Protein AF-A0A8S2LU27-F1 (afdb_monomer_lite)

pLDDT: mean 73.76, std 20.02, range [23.7, 97.56]

Radius of gyration: 38.84 Å; chains: 1; bounding box: 125×105×115 Å

Secondary structure (DSSP, 8-state):
----------------------PPP-----PPPPPPS--SSPPP-TTSHHHHHHHHHTTGGG-TTHHHHHHHHHHH-GGGGGGGTTTS-HHHHHHHHTS-TTS--HHHHHHHHHHHHHHHHHHTT-HHHHHHHHHHHHH-HHHHHHHHHHHHHHGGGTS-S-HHHHHHHHHH-TT--HHHHHH--HHHHHHHHHHHHTHHHHHHTGGGS-HHHHHHHHH-TTSHHHHHHHHHHHHHHHHHHHHTT---SSSHHHHHHHHHHHHH--------SS-PPPP--------PPPP--------------------PPP------------------------PPPPPPP-------------TTHHHHHHHHHHHHHT--TT-B-HHHHHHHHH---TT--HHHHHHHHHHHHHTSSS--HHHHHHHHHHHHHHHHHTT--SHHHHHHHHHHHHHHHHTTS--------HHHHHHHHHHHB-HHHHHHHHHHHHTTSPEEEEEE-TTT--TT-TT--S--TTSSEEE-GGGGGG--TTS-EEEEEE-STT---S-HHHHHHH---PPPP-SSGGGSSEEEEE--TTS-TT---EEEEEES---HHHHHHHGGG-SEEEEEEEHHHHHH-HHHHHHHHHHS-TTSEEEEEEEEE--SSTHHHHHHHHHHHHHHHHTTS-S-EEEEEEE-GGGS-HHHHHHHHHHHHHHHHHHHHTTGGGPPPHHHHHHHHHTTS-HHHHHHHHHHHHHHHHHHHHHS--S-SSHHHHHSHHHHHHHHHHHHHHHHHHHHHHT--HHHHHHHHHHHHHHHHHHHHGGGSTTTTTHHHHHHHHHHHTSTTHHHHHHHHHHHHHHHHHHTTGGGGGT---HHHHTSSHHHHHHHHHHTGGGS-HHHHHHHHHHHHHHHHTT----SSBTTTTB--HHHHHHHHHHTTTS---------SS-----SEEEEEESSSPPHHHHHHHHHHHHHHHHTT-TTSPPPEEEEEE---S---HHHHHHHHHHHHHHHHTTTGGGTSB--GGGEEEPPPSSEEEES---TTS---EEEE--HHHHHHHHHHHHHHHHHHHHHHHHHS-----

Sequence (1086 aa):
MARAAPTKEVDLDRDDISVISSMSTRTTASVSLPPPPYSFLPPVNISSPIAEQIGTYLELECNDKREEILTDLLTNGRQTLYKYREDLIPEVLSQEENYPPEDESPLLKLIKQHVSETWETLLVNQPIIKSFIDDAKTQNSTHFDNVLTRTAEYGATYTKSSSVLSVVLQLLSESIDDECLTKTDKFTELWNSITFNGIQGVRKASQDIPEEELEEQTSNKKSPLYLSLRMYYEDEIKKLFGKYKIPNRQNTLYDLATNNVTESGWEMVPVGPSGKPDDERASAQQLLPIPGELFDSTLPLASNSSTSTIVQPPSLPAQETPVKATTTSILAPEKNMYEPLPPPPPQQEEEKPKMPIIKNNTDFEDEINIVKKCIEPNSLSLENLAEAGELIYIDKTFQDISNDIVHRLSKHQPVNLPKFIEECRIPIMFLLKRQQNLDDFMRSLTFTFEDAKSDGSVSTTFKLNLRTFLHVLLLNSDIFLSRIIISLVSKRNPAPFIEPDIKSWNLKNKNERRISAEANYEFMQSIIHVWDHSRPTILSFGIGNDCKGKSSLLNVLFQSTFEQTVPSLYFQQTIDIDFGYAFNPERQLNIADCHGEMSLQLLSKIRPLFDGYLIHISIQYLKEHSGTFVEYLGILPRNKFYFILIRDISSPTSSADAQQQCQTVMDKADAISSSRSTVFPLVNMSNTTDRQIQHIIQRLRNQILKSVDNQKDSIVDREFFENCIEKLLKKDYVSYLNEMNDIIQPMKKRLSAKDSADPIQNNFPLYLNFTKLCKLRQELKKIDFYGSNSEAKFKINQELFNLDSESSVESSSSNHATGIVFKNFIDILKSKHMSMSLNLLSSELRQALLSQGGDKLGNNLTVANSFLSLEVIWRNAIVCYDHTSEANQTLILQCYIKYIEAGFPFELIDGDHFYFQHQFLSNVMKHFEKERILVISIIGPQNSAVSHLVIVNMLGDINETLKDMLTLCTDSLKQLDVSTVPKPTVHFVLNQKADPNIKNHLEAINKIISDLKDQDLAETIDIGTETFHTLPSAFKRERLSNDTTGPCLLRTEPDFIELAQKLVSKITQSAKQCYDRGENTNFTPR

Structure (mmCIF, N/CA/C/O backbone):
data_AF-A0A8S2LU27-F1
#
_entry.id   AF-A0A8S2LU27-F1
#
loop_
_atom_site.group_PDB
_atom_site.id
_atom_site.type_symbol
_atom_site.label_atom_id
_atom_site.label_alt_id
_atom_site.label_comp_id
_atom_site.label_asym_id
_atom_site.label_entity_id
_atom_site.label_seq_id
_atom_site.pdbx_PDB_ins_code
_atom_site.Cartn_x
_atom_site.Cartn_y
_atom_site.Cartn_z
_atom_site.occupancy
_atom_site.B_iso_or_equiv
_atom_site.auth_seq_id
_atom_site.auth_comp_id
_atom_site.auth_asym_id
_atom_site.auth_atom_id
_atom_site.pdbx_PDB_model_num
ATOM 1 N N . MET A 1 1 ? -16.366 42.589 68.122 1.00 29.59 1 MET A N 1
ATOM 2 C CA . MET A 1 1 ? -15.330 42.890 69.134 1.00 29.59 1 MET A CA 1
ATOM 3 C C . MET A 1 1 ? -14.015 42.269 68.673 1.00 29.59 1 MET A C 1
ATOM 5 O O . MET A 1 1 ? -14.016 41.067 68.499 1.00 29.59 1 MET A O 1
ATOM 9 N N . ALA A 1 2 ? -12.885 42.943 68.471 1.00 28.44 2 ALA A N 1
ATOM 10 C CA . ALA A 1 2 ? -12.555 44.232 67.848 1.00 28.44 2 ALA A CA 1
ATOM 11 C C . ALA A 1 2 ? -11.008 44.326 67.786 1.00 28.44 2 ALA A C 1
ATOM 13 O O . ALA A 1 2 ? -10.410 44.065 68.817 1.00 28.44 2 ALA A O 1
ATOM 14 N N . ARG A 1 3 ? -10.450 44.759 66.629 1.00 27.20 3 ARG A N 1
ATOM 15 C CA . ARG A 1 3 ? -9.271 45.654 66.405 1.00 27.20 3 ARG A CA 1
ATOM 16 C C . ARG A 1 3 ? -7.921 45.324 67.096 1.00 27.20 3 ARG A C 1
ATOM 18 O O . ARG A 1 3 ? -7.896 44.743 68.158 1.00 27.20 3 ARG A O 1
ATOM 25 N N . ALA A 1 4 ? -6.743 45.798 66.691 1.00 31.08 4 ALA A N 1
ATOM 26 C CA . ALA A 1 4 ? -6.110 46.356 65.489 1.00 31.08 4 ALA A CA 1
ATOM 27 C C . ALA A 1 4 ? -4.719 46.854 65.963 1.00 31.08 4 ALA A C 1
ATOM 29 O O . ALA A 1 4 ? -4.714 47.545 66.974 1.00 31.08 4 ALA A O 1
ATOM 30 N N . ALA A 1 5 ? -3.634 46.609 65.201 1.00 30.67 5 ALA A N 1
ATOM 31 C CA . ALA A 1 5 ? -2.395 47.430 65.091 1.00 30.67 5 ALA A CA 1
ATOM 32 C C . ALA A 1 5 ? -1.580 47.723 66.403 1.00 30.67 5 ALA A C 1
ATOM 34 O O . ALA A 1 5 ? -2.087 47.426 67.479 1.00 30.67 5 ALA A O 1
ATOM 35 N N . PRO A 1 6 ? -0.342 48.298 66.388 1.00 52.09 6 PRO A N 1
ATOM 36 C CA . PRO A 1 6 ? 0.307 49.060 65.311 1.00 52.09 6 PRO A CA 1
ATOM 37 C C . PRO A 1 6 ? 1.813 48.809 65.007 1.00 52.09 6 PRO A C 1
ATOM 39 O O . PRO A 1 6 ? 2.574 48.275 65.803 1.00 52.09 6 PRO A O 1
ATOM 42 N N . THR A 1 7 ? 2.156 49.246 63.784 1.00 33.31 7 THR A N 1
ATOM 43 C CA . THR A 1 7 ? 3.377 49.845 63.177 1.00 33.31 7 THR A CA 1
ATOM 44 C C . THR A 1 7 ? 4.625 50.142 64.048 1.00 33.31 7 THR A C 1
ATOM 46 O O . THR A 1 7 ? 4.461 50.483 65.212 1.00 33.31 7 THR A O 1
ATOM 49 N N . LYS A 1 8 ? 5.879 50.208 63.545 1.00 29.50 8 LYS A N 1
ATOM 50 C CA . LYS A 1 8 ? 6.392 50.961 62.368 1.00 29.50 8 LYS A CA 1
ATOM 51 C C . LYS A 1 8 ? 7.894 50.640 62.090 1.00 29.50 8 LYS A C 1
ATOM 53 O O . LYS A 1 8 ? 8.615 50.461 63.060 1.00 29.50 8 LYS A O 1
ATOM 58 N N . GLU A 1 9 ? 8.272 50.621 60.796 1.00 29.36 9 GLU A N 1
ATOM 59 C CA . GLU A 1 9 ? 9.468 51.183 60.084 1.00 29.36 9 GLU A CA 1
ATOM 60 C C . GLU A 1 9 ? 10.880 51.157 60.738 1.00 29.36 9 GLU A C 1
ATOM 62 O O . GLU A 1 9 ? 10.990 51.430 61.922 1.00 29.36 9 GLU A O 1
ATOM 67 N N . VAL A 1 10 ? 12.042 50.967 60.082 1.00 29.05 10 VAL A N 1
ATOM 68 C CA . VAL A 1 10 ? 12.544 51.001 58.681 1.00 29.05 10 VAL A CA 1
ATOM 69 C C . VAL A 1 10 ? 14.006 50.445 58.687 1.00 29.05 10 VAL A C 1
ATOM 71 O O . VAL A 1 10 ? 14.569 50.304 59.771 1.00 29.05 10 VAL A O 1
ATOM 74 N N . ASP A 1 11 ? 14.590 50.196 57.497 1.00 28.14 11 ASP A N 1
ATOM 75 C CA . ASP A 1 11 ? 16.038 50.095 57.142 1.00 28.14 11 ASP A CA 1
ATOM 76 C C . ASP A 1 11 ? 16.769 48.725 57.187 1.00 28.14 11 ASP A C 1
ATOM 78 O O . ASP A 1 11 ? 17.077 48.206 58.256 1.00 28.14 11 ASP A O 1
ATOM 82 N N . LEU A 1 12 ? 17.104 48.123 56.025 1.00 28.33 12 LEU A N 1
ATOM 83 C CA . LEU A 1 12 ? 18.297 48.391 55.177 1.00 28.33 12 LEU A CA 1
ATOM 84 C C . LEU A 1 12 ? 18.578 47.248 54.161 1.00 28.33 12 LEU A C 1
ATOM 86 O O . LEU A 1 12 ? 18.315 46.075 54.416 1.00 28.33 12 LEU A O 1
ATOM 90 N N . ASP A 1 13 ? 19.116 47.647 53.006 1.00 33.97 13 ASP A N 1
ATOM 91 C CA . ASP A 1 13 ? 19.400 46.909 51.760 1.00 33.97 13 ASP A CA 1
ATOM 92 C C . ASP A 1 13 ? 20.783 46.196 51.712 1.00 33.97 13 ASP A C 1
ATOM 94 O O . ASP A 1 13 ? 21.714 46.673 52.354 1.00 33.97 13 ASP A O 1
ATOM 98 N N . ARG A 1 14 ? 20.870 45.140 50.861 1.00 36.81 14 ARG A N 1
ATOM 99 C CA . ARG A 1 14 ? 21.945 44.693 49.902 1.00 36.81 14 ARG A CA 1
ATOM 100 C C . ARG A 1 14 ? 23.433 44.563 50.354 1.00 36.81 14 ARG A C 1
ATOM 102 O O . ARG A 1 14 ? 23.881 45.303 51.210 1.00 36.81 14 ARG A O 1
ATOM 109 N N . ASP A 1 15 ? 24.310 43.660 49.874 1.00 35.03 15 ASP A N 1
ATOM 110 C CA . ASP A 1 15 ? 24.553 42.968 48.582 1.00 35.03 15 ASP A CA 1
ATOM 111 C C . ASP A 1 15 ? 25.373 41.637 48.760 1.00 35.03 15 ASP A C 1
ATOM 113 O O . ASP A 1 15 ? 26.079 41.467 49.752 1.00 35.03 15 ASP A O 1
ATOM 117 N N . ASP A 1 16 ? 25.319 40.766 47.732 1.00 31.53 16 ASP A N 1
ATOM 118 C CA . ASP A 1 16 ? 26.394 39.960 47.083 1.00 31.53 16 ASP A CA 1
ATOM 119 C C . ASP A 1 16 ? 27.123 38.679 47.628 1.00 31.53 16 ASP A C 1
ATOM 121 O O . ASP A 1 16 ? 27.661 38.615 48.728 1.00 31.53 16 ASP A O 1
ATOM 125 N N . ILE A 1 17 ? 27.286 37.731 46.667 1.00 29.95 17 ILE A N 1
ATOM 126 C CA . ILE A 1 17 ? 28.408 36.785 46.364 1.00 29.95 17 ILE A CA 1
ATOM 127 C C . ILE A 1 17 ? 28.466 35.325 46.930 1.00 29.95 17 ILE A C 1
ATOM 129 O O . ILE A 1 17 ? 28.629 35.065 48.114 1.00 29.95 17 ILE A O 1
ATOM 133 N N . SER A 1 18 ? 28.443 34.382 45.960 1.00 29.45 18 SER A N 1
ATOM 134 C CA . SER A 1 18 ? 29.073 33.041 45.766 1.00 29.45 18 SER A CA 1
ATOM 135 C C . SER A 1 18 ? 29.380 32.058 46.918 1.00 29.45 18 SER A C 1
ATOM 137 O O . SER A 1 18 ? 30.087 32.402 47.859 1.00 29.45 18 SER A O 1
ATOM 139 N N . VAL A 1 19 ? 29.089 30.758 46.707 1.00 30.80 19 VAL A N 1
ATOM 140 C CA . VAL A 1 19 ? 29.763 29.637 47.408 1.00 30.80 19 VAL A CA 1
ATOM 141 C C . VAL A 1 19 ? 30.080 28.465 46.465 1.00 30.80 19 VAL A C 1
ATOM 143 O O . VAL A 1 19 ? 29.202 27.926 45.793 1.00 30.80 19 VAL A O 1
ATOM 146 N N . ILE A 1 20 ? 31.357 28.061 46.477 1.00 28.11 20 ILE A N 1
ATOM 147 C CA . ILE A 1 20 ? 31.947 26.859 45.872 1.00 28.11 20 ILE A CA 1
ATOM 148 C C . ILE A 1 20 ? 32.068 25.733 46.921 1.00 28.11 20 ILE A C 1
ATOM 150 O O . ILE A 1 20 ? 32.448 25.962 48.064 1.00 28.11 20 ILE A O 1
ATOM 154 N N . SER A 1 21 ? 31.769 24.518 46.450 1.00 29.34 21 SER A N 1
ATOM 155 C CA . SER A 1 21 ? 32.227 23.161 46.814 1.00 29.34 21 SER A CA 1
ATOM 156 C C . SER A 1 21 ? 33.368 22.961 47.837 1.00 29.34 21 SER A C 1
ATOM 158 O O . SER A 1 21 ? 34.450 23.530 47.708 1.00 29.34 21 SER A O 1
ATOM 160 N N . SER A 1 22 ? 33.216 21.930 48.685 1.00 28.16 22 SER A N 1
ATOM 161 C CA . SER A 1 22 ? 34.329 21.037 49.060 1.00 28.16 22 SER A CA 1
ATOM 162 C C . SER A 1 22 ? 33.870 19.572 49.193 1.00 28.16 22 SER A C 1
ATOM 164 O O . SER A 1 22 ? 32.885 19.266 49.863 1.00 28.16 22 SER A O 1
ATOM 166 N N . MET A 1 23 ? 34.592 18.670 48.516 1.00 27.72 23 MET A N 1
ATOM 167 C CA . MET A 1 23 ? 34.461 17.208 48.566 1.00 27.72 23 MET A CA 1
ATOM 168 C C . MET A 1 23 ? 35.593 16.594 49.401 1.00 27.72 23 MET A C 1
ATOM 170 O O . MET A 1 23 ? 36.733 17.051 49.353 1.00 27.72 23 MET A O 1
ATOM 174 N N . SER A 1 24 ? 35.269 15.516 50.119 1.00 26.12 24 SER A N 1
ATOM 175 C CA . SER A 1 24 ? 36.199 14.666 50.868 1.00 26.12 24 SER A CA 1
ATOM 176 C C . SER A 1 24 ? 36.642 13.467 50.021 1.00 26.12 24 SER A C 1
ATOM 178 O O . SER A 1 24 ? 35.835 12.831 49.343 1.00 26.12 24 SER A O 1
ATOM 180 N N . THR A 1 25 ? 37.939 13.175 50.068 1.00 28.20 25 THR A N 1
ATOM 181 C CA . THR A 1 25 ? 38.656 12.143 49.319 1.00 28.20 25 THR A CA 1
ATOM 182 C C . THR A 1 25 ? 38.556 10.759 49.975 1.00 28.20 25 THR A C 1
ATOM 184 O O . THR A 1 25 ? 38.810 10.592 51.168 1.00 28.20 25 THR A O 1
ATOM 187 N N . ARG A 1 26 ? 38.276 9.726 49.168 1.00 26.73 26 ARG A N 1
ATOM 188 C CA . ARG A 1 26 ? 38.619 8.327 49.474 1.00 26.73 26 ARG A CA 1
ATOM 189 C C . ARG A 1 26 ? 39.309 7.686 48.276 1.00 26.73 26 ARG A C 1
ATOM 191 O O . ARG A 1 26 ? 38.741 7.560 47.198 1.00 26.73 26 ARG A O 1
ATOM 198 N N . THR A 1 27 ? 40.546 7.285 48.518 1.00 29.84 27 THR A N 1
ATOM 199 C CA . THR A 1 27 ? 41.449 6.521 47.660 1.00 29.84 27 THR A CA 1
ATOM 200 C C . THR A 1 27 ? 40.932 5.092 47.476 1.00 29.84 27 THR A C 1
ATOM 202 O O . THR A 1 27 ? 40.676 4.412 48.467 1.00 29.84 27 THR A O 1
ATOM 205 N N . THR A 1 28 ? 40.843 4.604 46.235 1.00 26.80 28 THR A N 1
ATOM 206 C CA . THR A 1 28 ? 40.852 3.161 45.926 1.00 26.80 28 THR A CA 1
ATOM 207 C C . THR A 1 28 ? 41.668 2.906 44.660 1.00 26.80 28 THR A C 1
ATOM 209 O O . THR A 1 28 ? 41.695 3.725 43.747 1.00 26.80 28 THR A O 1
ATOM 212 N N . ALA A 1 29 ? 42.414 1.806 44.693 1.00 25.11 29 ALA A N 1
ATOM 213 C CA . ALA A 1 29 ? 43.436 1.411 43.738 1.00 25.11 29 ALA A CA 1
ATOM 214 C C . ALA A 1 29 ? 42.876 1.061 42.349 1.00 25.11 29 ALA A C 1
ATOM 216 O O . ALA A 1 29 ? 41.781 0.515 42.224 1.00 25.11 29 ALA A O 1
ATOM 217 N N . SER A 1 30 ? 43.674 1.339 41.317 1.00 24.98 30 SER A N 1
ATOM 218 C CA . SER A 1 30 ? 43.410 0.988 39.924 1.00 24.98 30 SER A CA 1
ATOM 219 C C . SER A 1 30 ? 43.553 -0.520 39.699 1.00 24.98 30 SER A C 1
ATOM 221 O O . SER A 1 30 ? 44.655 -1.064 39.783 1.00 24.98 30 SER A O 1
ATOM 223 N N . VAL A 1 31 ? 42.445 -1.182 39.378 1.00 26.61 31 VAL A N 1
ATOM 224 C CA . VAL A 1 31 ? 42.428 -2.525 38.788 1.00 26.61 31 VAL A CA 1
ATOM 225 C C . VAL A 1 31 ? 42.287 -2.349 37.275 1.00 26.61 31 VAL A C 1
ATOM 227 O O . VAL A 1 31 ? 41.359 -1.687 36.818 1.00 26.61 31 VAL A O 1
ATOM 230 N N . SER A 1 32 ? 43.220 -2.907 36.504 1.00 24.62 32 SER A N 1
ATOM 231 C CA . SER A 1 32 ? 43.147 -2.989 35.042 1.00 24.62 32 SER A CA 1
ATOM 232 C C . SER A 1 32 ? 41.928 -3.814 34.615 1.00 24.62 32 SER A C 1
ATOM 234 O O . SER A 1 32 ? 41.772 -4.947 35.073 1.00 24.62 32 SER A O 1
ATOM 236 N N . LEU A 1 33 ? 41.079 -3.272 33.739 1.00 28.56 33 LEU A N 1
ATOM 237 C CA . LEU A 1 33 ? 39.962 -4.014 33.145 1.00 28.56 33 LEU A CA 1
ATOM 238 C C . LEU A 1 33 ? 40.434 -4.853 31.936 1.00 28.56 33 LEU A C 1
ATOM 240 O O . LEU A 1 33 ? 41.301 -4.391 31.193 1.00 28.56 33 LEU A O 1
ATOM 244 N N . PRO A 1 34 ? 39.879 -6.064 31.736 1.00 26.73 34 PRO A N 1
ATOM 245 C CA . PRO A 1 34 ? 40.181 -6.945 30.604 1.00 26.73 34 PRO A CA 1
ATOM 246 C C . PRO A 1 34 ? 39.477 -6.483 29.305 1.00 26.73 34 PRO A C 1
ATOM 248 O O . PRO A 1 34 ? 38.566 -5.652 29.373 1.00 26.73 34 PRO A O 1
ATOM 251 N N . PRO A 1 35 ? 39.877 -7.007 28.125 1.00 27.30 35 PRO A N 1
ATOM 252 C CA . PRO A 1 35 ? 39.269 -6.672 26.829 1.00 27.30 35 PRO A CA 1
ATOM 253 C C . PRO A 1 35 ? 37.777 -7.076 26.739 1.00 27.30 35 PRO A C 1
ATOM 255 O O . PRO A 1 35 ? 37.303 -7.862 27.564 1.00 27.30 35 PRO A O 1
ATOM 258 N N . PRO A 1 36 ? 37.011 -6.526 25.768 1.00 27.67 36 PRO A N 1
ATOM 259 C CA . PRO A 1 36 ? 35.560 -6.710 25.673 1.00 27.67 36 PRO A CA 1
ATOM 260 C C . PRO A 1 36 ? 35.159 -8.185 25.468 1.00 27.67 36 PRO A C 1
ATOM 262 O O . PRO A 1 36 ? 35.844 -8.911 24.750 1.00 27.67 36 PRO A O 1
ATOM 265 N N . PRO A 1 37 ? 34.035 -8.646 26.051 1.00 29.30 37 PRO A N 1
ATOM 266 C CA . PRO A 1 37 ? 33.770 -10.067 26.231 1.00 29.30 37 PRO A CA 1
ATOM 267 C C . PRO A 1 37 ? 32.848 -10.630 25.141 1.00 29.30 37 PRO A C 1
ATOM 269 O O . PRO A 1 37 ? 31.799 -11.144 25.490 1.00 29.30 37 PRO A O 1
ATOM 272 N N . TYR A 1 38 ? 33.153 -10.510 23.843 1.00 41.00 38 TYR A N 1
ATOM 273 C CA . TYR A 1 38 ? 32.247 -11.039 22.798 1.00 41.00 38 TYR A CA 1
ATOM 274 C C . TYR A 1 38 ? 32.953 -11.658 21.580 1.00 41.00 38 TYR A C 1
ATOM 276 O O . TYR A 1 38 ? 32.599 -11.364 20.443 1.00 41.00 38 TYR A O 1
ATOM 284 N N . SER A 1 39 ? 33.899 -12.571 21.807 1.00 35.31 39 SER A N 1
ATOM 285 C CA . SER A 1 39 ? 34.202 -13.636 20.841 1.00 35.31 39 SER A CA 1
ATOM 286 C C . SER A 1 39 ? 34.128 -14.979 21.569 1.00 35.31 39 SER A C 1
ATOM 288 O O . SER A 1 39 ? 34.841 -15.208 22.541 1.00 35.31 39 SER A O 1
ATOM 290 N N . PHE A 1 40 ? 33.222 -15.861 21.140 1.00 48.66 40 PHE A N 1
ATOM 291 C CA . PHE A 1 40 ? 33.147 -17.235 21.661 1.00 48.66 40 PHE A CA 1
ATOM 292 C C . PHE A 1 40 ? 34.281 -18.123 21.129 1.00 48.66 40 PHE A C 1
ATOM 294 O O . PHE A 1 40 ? 34.504 -19.218 21.643 1.00 48.66 40 PHE A O 1
ATOM 301 N N . LEU A 1 41 ? 35.025 -17.633 20.136 1.00 51.62 41 LEU A N 1
ATOM 302 C CA . LEU A 1 41 ? 36.314 -18.185 19.756 1.00 51.62 41 LEU A CA 1
ATOM 303 C C . LEU A 1 41 ? 37.409 -17.545 20.624 1.00 51.62 41 LEU A C 1
ATOM 305 O O . LEU A 1 41 ? 37.396 -16.316 20.795 1.00 51.62 41 LEU A O 1
ATOM 309 N N . PRO A 1 42 ? 38.358 -18.332 21.169 1.00 62.09 42 PRO A N 1
ATOM 310 C CA . PRO A 1 42 ? 39.600 -17.768 21.674 1.00 62.09 42 PRO A CA 1
ATOM 311 C C . PRO A 1 42 ? 40.209 -16.900 20.564 1.00 62.09 42 PRO A C 1
ATOM 313 O O . PRO A 1 42 ? 40.091 -17.266 19.391 1.00 62.09 42 PRO A O 1
ATOM 316 N N . PRO A 1 43 ? 40.812 -15.746 20.899 1.00 75.88 43 PRO A N 1
ATOM 317 C CA . PRO A 1 43 ? 41.464 -14.916 19.896 1.00 75.88 43 PRO A CA 1
ATOM 318 C C . PRO A 1 43 ? 42.418 -15.787 19.080 1.00 75.88 43 PRO A C 1
ATOM 320 O O . PRO A 1 43 ? 43.190 -16.560 19.657 1.00 75.88 43 PRO A O 1
ATOM 323 N N . VAL A 1 44 ? 42.313 -15.691 17.752 1.00 84.88 44 VAL A N 1
ATOM 324 C CA . VAL A 1 44 ? 43.138 -16.466 16.825 1.00 84.88 44 VAL A CA 1
ATOM 325 C C . VAL A 1 44 ? 44.597 -16.239 17.197 1.00 84.88 44 VAL A C 1
ATOM 327 O O . VAL A 1 44 ? 45.102 -15.116 17.155 1.00 84.88 44 VAL A O 1
ATOM 330 N N . ASN A 1 45 ? 45.276 -17.309 17.606 1.00 89.19 45 ASN A N 1
ATOM 331 C CA . ASN A 1 45 ? 46.688 -17.234 17.932 1.00 89.19 45 ASN A CA 1
ATOM 332 C C . ASN A 1 45 ? 47.495 -17.250 16.631 1.00 89.19 45 ASN A C 1
ATOM 334 O O . ASN A 1 45 ? 47.941 -18.305 16.169 1.00 89.19 45 ASN A O 1
ATOM 338 N N . ILE A 1 46 ? 47.684 -16.063 16.054 1.00 92.31 46 ILE A N 1
ATOM 339 C CA . ILE A 1 46 ? 48.509 -15.855 14.858 1.00 92.31 46 ILE A CA 1
ATOM 340 C C . ILE A 1 46 ? 49.985 -16.225 15.080 1.00 92.31 46 ILE A C 1
ATOM 342 O O . ILE A 1 46 ? 50.722 -16.372 14.116 1.00 92.31 46 ILE A O 1
ATOM 346 N N . SER A 1 47 ? 50.416 -16.431 16.332 1.00 92.94 47 SER A N 1
ATOM 347 C CA . SER A 1 47 ? 51.746 -16.952 16.680 1.00 92.94 47 SER A CA 1
ATOM 348 C C . SER A 1 47 ? 51.793 -18.482 16.795 1.00 92.94 47 SER A C 1
ATOM 350 O O . SER A 1 47 ? 52.785 -19.033 17.275 1.00 92.94 47 SER A O 1
ATOM 352 N N . SER A 1 48 ? 50.723 -19.196 16.425 1.00 94.06 48 SER A N 1
ATOM 353 C CA . SER A 1 48 ? 50.743 -20.662 16.406 1.00 94.06 48 SER A CA 1
ATOM 354 C C . SER A 1 48 ? 51.678 -21.186 15.303 1.00 94.06 48 SER A C 1
ATOM 356 O O . SER A 1 48 ? 51.775 -20.570 14.239 1.00 94.06 48 SER A O 1
ATOM 358 N N . PRO A 1 49 ? 52.332 -22.349 15.495 1.00 96.50 49 PRO A N 1
ATOM 359 C CA . PRO A 1 49 ? 53.184 -22.944 14.463 1.00 96.50 49 PRO A CA 1
ATOM 360 C C . PRO A 1 49 ? 52.466 -23.176 13.128 1.00 96.50 49 PRO A C 1
ATOM 362 O O . PRO A 1 49 ? 53.115 -23.192 12.087 1.00 96.50 49 PRO A O 1
ATOM 365 N N . ILE A 1 50 ? 51.143 -23.370 13.151 1.00 96.06 50 ILE A N 1
ATOM 366 C CA . ILE A 1 50 ? 50.327 -23.534 11.943 1.00 96.06 50 ILE A CA 1
ATOM 367 C C . ILE A 1 50 ? 50.075 -22.190 11.258 1.00 96.06 50 ILE A C 1
ATOM 369 O O . ILE A 1 50 ? 50.199 -22.111 10.042 1.00 96.06 50 ILE A O 1
ATOM 373 N N . ALA A 1 51 ? 49.774 -21.128 12.012 1.00 96.38 51 ALA A N 1
ATOM 374 C CA . ALA A 1 51 ? 49.616 -19.788 11.445 1.00 96.38 51 ALA A CA 1
ATOM 375 C C . ALA A 1 51 ? 50.907 -19.310 10.756 1.00 96.38 51 ALA A C 1
ATOM 377 O O . ALA A 1 51 ? 50.846 -18.740 9.670 1.00 96.38 51 ALA A O 1
ATOM 378 N N . GLU A 1 52 ? 52.072 -19.616 11.337 1.00 96.75 52 GLU A N 1
ATOM 379 C CA . GLU A 1 52 ? 53.373 -19.371 10.702 1.00 96.75 52 GLU A CA 1
ATOM 380 C C . GLU A 1 52 ? 53.547 -20.186 9.412 1.00 96.75 52 GLU A C 1
ATOM 382 O O . GLU A 1 52 ? 53.922 -19.629 8.385 1.00 96.75 52 GLU A O 1
ATOM 387 N N . GLN A 1 53 ? 53.197 -21.478 9.421 1.00 97.31 53 GLN A N 1
ATOM 388 C CA . GLN A 1 53 ? 53.244 -22.317 8.215 1.00 97.31 53 GLN A CA 1
ATOM 389 C C . GLN A 1 53 ? 52.315 -21.810 7.106 1.00 97.31 53 GLN A C 1
ATOM 391 O O . GLN A 1 53 ? 52.715 -21.814 5.945 1.00 97.31 53 GLN A O 1
ATOM 396 N N . ILE A 1 54 ? 51.111 -21.341 7.448 1.00 97.38 54 ILE A N 1
ATOM 397 C CA . ILE A 1 54 ? 50.181 -20.720 6.493 1.00 97.38 54 ILE A CA 1
ATOM 398 C C . ILE A 1 54 ? 50.767 -19.410 5.958 1.00 97.38 54 ILE A C 1
ATOM 400 O O . ILE A 1 54 ? 50.722 -19.169 4.756 1.00 97.38 54 ILE A O 1
ATOM 404 N N . GLY A 1 55 ? 51.356 -18.584 6.828 1.00 96.50 55 GLY A N 1
ATOM 405 C CA . GLY A 1 55 ? 51.997 -17.328 6.440 1.00 96.50 55 GLY A CA 1
ATOM 406 C C . GLY A 1 55 ? 53.163 -17.531 5.474 1.00 96.50 55 GLY A C 1
ATOM 407 O O . GLY A 1 55 ? 53.259 -16.803 4.490 1.00 96.50 55 GLY A O 1
ATOM 408 N N . THR A 1 56 ? 54.004 -18.538 5.718 1.00 96.69 56 THR A N 1
ATOM 409 C CA . THR A 1 56 ? 55.088 -18.928 4.805 1.00 96.69 56 THR A CA 1
ATOM 410 C C . THR A 1 56 ? 54.545 -19.535 3.511 1.00 96.69 56 THR A C 1
ATOM 412 O O . THR A 1 56 ? 55.039 -19.195 2.443 1.00 96.69 56 THR A O 1
ATOM 415 N N . TYR A 1 57 ? 53.513 -20.387 3.574 1.00 96.44 57 TYR A N 1
ATOM 416 C CA . TYR A 1 57 ? 52.894 -20.980 2.381 1.00 96.44 57 TYR A CA 1
ATOM 417 C C . TYR A 1 57 ? 52.301 -19.923 1.440 1.00 96.44 57 TYR A C 1
ATOM 419 O O . TYR A 1 57 ? 52.431 -20.030 0.226 1.00 96.44 57 TYR A O 1
ATOM 427 N N . LEU A 1 58 ? 51.677 -18.890 2.010 1.00 96.31 58 LEU A N 1
ATOM 428 C CA . LEU A 1 58 ? 51.092 -17.769 1.275 1.00 96.31 58 LEU A CA 1
ATOM 429 C C . LEU A 1 58 ? 52.090 -16.640 0.963 1.00 96.31 58 LEU A C 1
ATOM 431 O O . LEU A 1 58 ? 51.682 -15.608 0.434 1.00 96.31 58 LEU A O 1
ATOM 435 N N . GLU A 1 59 ? 53.369 -16.810 1.312 1.00 95.62 59 GLU A N 1
ATOM 436 C CA . GLU A 1 59 ? 54.439 -15.817 1.133 1.00 95.62 59 GLU A CA 1
ATOM 437 C C . GLU A 1 59 ? 54.108 -14.426 1.732 1.00 95.62 59 GLU A C 1
ATOM 439 O O . GLU A 1 59 ? 54.485 -13.376 1.209 1.00 95.62 59 GLU A O 1
ATOM 444 N N . LEU A 1 60 ? 53.422 -14.391 2.882 1.00 95.06 60 LEU A N 1
ATOM 445 C CA . LEU A 1 60 ? 52.947 -13.155 3.531 1.00 95.06 60 LEU A CA 1
ATOM 446 C C . LEU A 1 60 ? 54.026 -12.400 4.330 1.00 95.06 60 LEU A C 1
ATOM 448 O O . LEU A 1 60 ? 53.718 -11.439 5.030 1.00 95.06 60 LEU A O 1
ATOM 452 N N . GLU A 1 61 ? 55.289 -12.816 4.265 1.00 89.88 61 GLU A N 1
ATOM 453 C CA . GLU A 1 61 ? 56.391 -12.313 5.107 1.00 89.88 61 GLU A CA 1
ATOM 454 C C . GLU A 1 61 ? 56.670 -10.813 4.914 1.00 89.88 61 GLU A C 1
ATOM 456 O O . GLU A 1 61 ? 57.098 -10.134 5.848 1.00 89.88 61 GLU A O 1
ATOM 461 N N . CYS A 1 62 ? 56.374 -10.290 3.722 1.00 81.50 62 CYS A N 1
ATOM 462 C CA . CYS A 1 62 ? 56.530 -8.880 3.358 1.00 81.50 62 CYS A CA 1
ATOM 463 C C . CYS A 1 62 ? 55.187 -8.145 3.199 1.00 81.50 62 CYS A C 1
ATOM 465 O O . CYS A 1 62 ? 55.169 -7.025 2.693 1.00 81.50 62 CYS A O 1
ATOM 467 N N . ASN A 1 63 ? 54.067 -8.775 3.568 1.00 86.69 63 ASN A N 1
ATOM 468 C CA . ASN A 1 63 ? 52.739 -8.206 3.376 1.00 86.69 63 ASN A CA 1
ATOM 469 C C . ASN A 1 63 ? 52.285 -7.446 4.632 1.00 86.69 63 ASN A C 1
ATOM 471 O O . ASN A 1 63 ? 52.112 -8.039 5.699 1.00 86.69 63 ASN A O 1
ATOM 475 N N . ASP A 1 64 ? 52.023 -6.144 4.492 1.00 91.50 64 ASP A N 1
ATOM 476 C CA . ASP A 1 64 ? 51.547 -5.280 5.583 1.00 91.50 64 ASP A CA 1
ATOM 477 C C . ASP A 1 64 ? 50.197 -5.742 6.178 1.00 91.50 64 ASP A C 1
ATOM 479 O O . ASP A 1 64 ? 49.860 -5.388 7.308 1.00 91.50 64 ASP A O 1
ATOM 483 N N . LYS A 1 65 ? 49.437 -6.571 5.450 1.00 94.81 65 LYS A N 1
ATOM 484 C CA . LYS A 1 65 ? 48.169 -7.187 5.871 1.00 94.81 65 LYS A CA 1
ATOM 485 C C . LYS A 1 65 ? 48.313 -8.627 6.373 1.00 94.81 65 LYS A C 1
ATOM 487 O O . LYS A 1 65 ? 47.297 -9.285 6.583 1.00 94.81 65 LYS A O 1
ATOM 492 N N . ARG A 1 66 ? 49.529 -9.145 6.605 1.00 95.69 66 ARG A N 1
ATOM 493 C CA . ARG A 1 66 ? 49.758 -10.533 7.069 1.00 95.69 66 ARG A CA 1
ATOM 494 C C . ARG A 1 66 ? 48.855 -10.929 8.237 1.00 95.69 66 ARG A C 1
ATOM 496 O O . ARG A 1 66 ? 48.218 -11.975 8.186 1.00 95.69 66 ARG A O 1
ATOM 503 N N . GLU A 1 67 ? 48.801 -10.110 9.287 1.00 95.50 67 GLU A N 1
ATOM 504 C CA . GLU A 1 67 ? 47.988 -10.415 10.472 1.00 95.50 67 GLU A CA 1
ATOM 505 C C . GLU A 1 67 ? 46.491 -10.439 10.154 1.00 95.50 67 GLU A C 1
ATOM 507 O O . GLU A 1 67 ? 45.773 -11.296 10.666 1.00 95.50 67 GLU A O 1
ATOM 512 N N . GLU A 1 68 ? 46.029 -9.533 9.291 1.00 95.69 68 GLU A N 1
ATOM 513 C CA . GLU A 1 68 ? 44.634 -9.467 8.860 1.00 95.69 68 GLU A CA 1
ATOM 514 C C . GLU A 1 68 ? 44.259 -10.715 8.054 1.00 95.69 68 GLU A C 1
ATOM 516 O O . GLU A 1 68 ? 43.298 -11.395 8.403 1.00 95.69 68 GLU A O 1
ATOM 521 N N . ILE A 1 69 ? 45.066 -11.062 7.046 1.00 96.12 69 ILE A N 1
ATOM 522 C CA . ILE A 1 69 ? 44.854 -12.219 6.169 1.00 96.12 69 ILE A CA 1
ATOM 523 C C . ILE A 1 69 ? 44.874 -13.520 6.977 1.00 96.12 69 ILE A C 1
ATOM 525 O O . ILE A 1 69 ? 43.977 -14.345 6.832 1.00 96.12 69 ILE A O 1
ATOM 529 N N . LEU A 1 70 ? 45.858 -13.703 7.868 1.00 96.88 70 LEU A N 1
ATOM 530 C CA . LEU A 1 70 ? 45.936 -14.895 8.719 1.00 96.88 70 LEU A CA 1
ATOM 531 C C . LEU A 1 70 ? 44.763 -14.978 9.696 1.00 96.88 70 LEU A C 1
ATOM 533 O O . LEU A 1 70 ? 44.213 -16.057 9.902 1.00 96.88 70 LEU A O 1
ATOM 537 N N . THR A 1 71 ? 44.356 -13.855 10.287 1.00 95.56 71 THR A N 1
ATOM 538 C CA . THR A 1 71 ? 43.196 -13.831 11.184 1.00 95.56 71 THR A CA 1
ATOM 539 C C . THR A 1 71 ? 41.921 -14.193 10.430 1.00 95.56 71 THR A C 1
ATOM 541 O O . THR A 1 71 ? 41.131 -14.995 10.931 1.00 95.56 71 THR A O 1
ATOM 544 N N . ASP A 1 72 ? 41.726 -13.643 9.230 1.00 94.62 72 ASP A N 1
ATOM 545 C CA . ASP A 1 72 ? 40.537 -13.897 8.420 1.00 94.62 72 ASP A CA 1
ATOM 546 C C . ASP A 1 72 ? 40.513 -15.347 7.919 1.00 94.62 72 ASP A C 1
ATOM 548 O O . ASP A 1 72 ? 39.510 -16.025 8.101 1.00 94.62 72 ASP A O 1
ATOM 552 N N . LEU A 1 73 ? 41.632 -15.884 7.423 1.00 95.19 73 LEU A N 1
ATOM 553 C CA . LEU A 1 73 ? 41.738 -17.284 6.986 1.00 95.19 73 LEU A CA 1
ATOM 554 C C . LEU A 1 73 ? 41.439 -18.281 8.101 1.00 95.19 73 LEU A C 1
ATOM 556 O O . LEU A 1 73 ? 40.697 -19.240 7.902 1.00 95.19 73 LEU A O 1
ATOM 560 N N . LEU A 1 74 ? 41.999 -18.055 9.289 1.00 94.94 74 LEU A N 1
ATOM 561 C CA . LEU A 1 74 ? 41.795 -18.946 10.429 1.00 94.94 74 LEU A CA 1
ATOM 562 C C . LEU A 1 74 ? 40.388 -18.811 11.037 1.00 94.94 74 LEU A C 1
ATOM 564 O O . LEU A 1 74 ? 39.928 -19.733 11.707 1.00 94.94 74 LEU A O 1
ATOM 568 N N . THR A 1 75 ? 39.688 -17.695 10.793 1.00 91.56 75 THR A N 1
ATOM 569 C CA . THR A 1 75 ? 38.323 -17.455 11.300 1.00 91.56 75 THR A CA 1
ATOM 570 C C . THR A 1 75 ? 37.242 -17.865 10.301 1.00 91.56 75 THR A C 1
ATOM 572 O O . THR A 1 75 ? 36.233 -18.455 10.676 1.00 91.56 75 THR A O 1
ATOM 575 N N . ASN A 1 76 ? 37.429 -17.527 9.031 1.00 92.12 76 ASN A N 1
ATOM 576 C CA . ASN A 1 76 ? 36.427 -17.566 7.966 1.00 92.12 76 ASN A CA 1
ATOM 577 C C . ASN A 1 76 ? 36.781 -18.575 6.858 1.00 92.12 76 ASN A C 1
ATOM 579 O O . ASN A 1 76 ? 36.035 -18.711 5.891 1.00 92.12 76 ASN A O 1
ATOM 583 N N . GLY A 1 77 ? 37.866 -19.328 7.036 1.00 94.50 77 GLY A N 1
ATOM 584 C CA . GLY A 1 77 ? 38.258 -20.426 6.165 1.00 94.50 77 GLY A CA 1
ATOM 585 C C . GLY A 1 77 ? 38.917 -19.976 4.863 1.00 94.50 77 GLY A C 1
ATOM 586 O O . GLY A 1 77 ? 39.075 -18.782 4.583 1.00 94.50 77 GLY A O 1
ATOM 587 N N . ARG A 1 78 ? 39.311 -20.960 4.052 1.00 94.88 78 ARG A N 1
ATOM 588 C CA . ARG A 1 78 ? 40.059 -20.779 2.799 1.00 94.88 78 ARG A CA 1
ATOM 589 C C . ARG A 1 78 ? 39.348 -19.879 1.782 1.00 94.88 78 ARG A C 1
ATOM 591 O O . ARG A 1 78 ? 40.017 -19.151 1.056 1.00 94.88 78 ARG A O 1
ATOM 598 N N . GLN A 1 79 ? 38.014 -19.842 1.756 1.00 91.56 79 GLN A N 1
ATOM 599 C CA . GLN A 1 79 ? 37.248 -18.986 0.833 1.00 91.56 79 GLN A CA 1
ATOM 600 C C . GLN A 1 79 ? 37.531 -17.486 1.004 1.00 91.56 79 GLN A C 1
ATOM 602 O O . GLN A 1 79 ? 37.324 -16.701 0.078 1.00 91.56 79 GLN A O 1
ATOM 607 N N . THR A 1 80 ? 38.065 -17.063 2.152 1.00 92.81 80 THR A N 1
ATOM 608 C CA . THR A 1 80 ? 38.492 -15.669 2.330 1.00 92.81 80 THR A CA 1
ATOM 609 C C . THR A 1 80 ? 39.658 -15.253 1.445 1.00 92.81 80 THR A C 1
ATOM 611 O O . THR A 1 80 ? 39.832 -14.054 1.235 1.00 92.81 80 THR A O 1
ATOM 614 N N . LEU A 1 81 ? 40.398 -16.185 0.834 1.00 93.44 81 LEU A N 1
ATOM 615 C CA . LEU A 1 81 ? 41.423 -15.835 -0.155 1.00 93.44 81 LEU A CA 1
ATOM 616 C C . LEU A 1 81 ? 40.864 -14.965 -1.290 1.00 93.44 81 LEU A C 1
ATOM 618 O O . LEU A 1 81 ? 41.552 -14.057 -1.747 1.00 93.44 81 LEU A O 1
ATOM 622 N N . TYR A 1 82 ? 39.602 -15.164 -1.695 1.00 91.00 82 TYR A N 1
ATOM 623 C CA . TYR A 1 82 ? 38.972 -14.351 -2.743 1.00 91.00 82 TYR A CA 1
ATOM 624 C C . TYR A 1 82 ? 38.848 -12.873 -2.364 1.00 91.00 82 TYR A C 1
ATOM 626 O O . TYR A 1 82 ? 38.955 -12.006 -3.230 1.00 91.00 82 TYR A O 1
ATOM 634 N N . LYS A 1 83 ? 38.668 -12.574 -1.072 1.00 93.25 83 LYS A N 1
ATOM 635 C CA . LYS A 1 83 ? 38.637 -11.201 -0.551 1.00 93.25 83 LYS A CA 1
ATOM 636 C C . LYS A 1 83 ? 40.009 -10.529 -0.648 1.00 93.25 83 LYS A C 1
ATOM 638 O O . LYS A 1 83 ? 40.072 -9.323 -0.855 1.00 93.25 83 LYS A O 1
ATOM 643 N N . TYR A 1 84 ? 41.085 -11.307 -0.534 1.00 95.25 84 TYR A N 1
ATOM 644 C CA . TYR A 1 84 ? 42.472 -10.833 -0.546 1.00 95.25 84 TYR A CA 1
ATOM 645 C C . TYR A 1 84 ? 43.190 -11.106 -1.869 1.00 95.25 84 TYR A C 1
ATOM 647 O O . TYR A 1 84 ? 44.415 -11.086 -1.922 1.00 95.25 84 TYR A O 1
ATOM 655 N N . ARG A 1 85 ? 42.447 -11.338 -2.957 1.00 93.88 85 ARG A N 1
ATOM 656 C CA . ARG A 1 85 ? 43.010 -11.702 -4.265 1.00 93.88 85 ARG A CA 1
ATOM 657 C C . ARG A 1 85 ? 44.083 -10.732 -4.767 1.00 93.88 85 ARG A C 1
ATOM 659 O O . ARG A 1 85 ? 45.050 -11.172 -5.372 1.00 93.88 85 ARG A O 1
ATOM 666 N N . GLU A 1 86 ? 43.910 -9.436 -4.522 1.00 92.56 86 GLU A N 1
ATOM 667 C CA . GLU A 1 86 ? 44.861 -8.391 -4.935 1.00 92.56 86 GLU A CA 1
ATOM 668 C C . GLU A 1 86 ? 46.076 -8.278 -4.004 1.00 92.56 86 GLU A C 1
ATOM 670 O O . GLU A 1 86 ? 47.112 -7.748 -4.399 1.00 92.56 86 GLU A O 1
ATOM 675 N N . ASP A 1 87 ? 45.952 -8.781 -2.775 1.00 93.50 87 ASP A N 1
ATOM 676 C CA . ASP A 1 87 ? 47.000 -8.753 -1.757 1.00 93.50 87 ASP A CA 1
ATOM 677 C C . ASP A 1 87 ? 47.853 -10.038 -1.764 1.00 93.50 87 ASP A C 1
ATOM 679 O O . ASP A 1 87 ? 48.859 -10.116 -1.060 1.00 93.50 87 ASP A O 1
ATOM 683 N N . LEU A 1 88 ? 47.463 -11.056 -2.535 1.00 93.62 88 LEU A N 1
ATOM 684 C CA . LEU A 1 88 ? 48.142 -12.348 -2.632 1.00 93.62 88 LEU A CA 1
ATOM 685 C C . LEU A 1 88 ? 48.945 -12.459 -3.929 1.00 93.62 88 LEU A C 1
ATOM 687 O O . LEU A 1 88 ? 48.581 -11.899 -4.962 1.00 93.62 88 LEU A O 1
ATOM 691 N N . ILE A 1 89 ? 50.030 -13.233 -3.888 1.00 93.38 89 ILE A N 1
ATOM 692 C CA . ILE A 1 89 ? 50.836 -13.519 -5.076 1.00 93.38 89 ILE A CA 1
ATOM 693 C C . ILE A 1 89 ? 49.983 -14.339 -6.063 1.00 93.38 89 ILE A C 1
ATOM 695 O O . ILE A 1 89 ? 49.520 -15.427 -5.693 1.00 93.38 89 ILE A O 1
ATOM 699 N N . PRO A 1 90 ? 49.763 -13.861 -7.306 1.00 92.06 90 PRO A N 1
ATOM 700 C CA . PRO A 1 90 ? 48.879 -14.519 -8.267 1.00 92.06 90 PRO A CA 1
ATOM 701 C C . PRO A 1 90 ? 49.247 -15.979 -8.536 1.00 92.06 90 PRO A C 1
ATOM 703 O O . PRO A 1 90 ? 48.363 -16.810 -8.717 1.00 92.06 90 PRO A O 1
ATOM 706 N N . GLU A 1 91 ? 50.538 -16.312 -8.527 1.00 94.12 91 GLU A N 1
ATOM 707 C CA . GLU A 1 91 ? 51.035 -17.672 -8.706 1.00 94.12 91 GLU A CA 1
ATOM 708 C C . GLU A 1 91 ? 50.558 -18.599 -7.582 1.00 94.12 91 GLU A C 1
ATOM 710 O O . GLU A 1 91 ? 50.042 -19.676 -7.876 1.00 94.12 91 GLU A O 1
ATOM 715 N N . VAL A 1 92 ? 50.659 -18.171 -6.320 1.00 88.81 92 VAL A N 1
ATOM 716 C CA . VAL A 1 92 ? 50.217 -18.948 -5.149 1.00 88.81 92 VAL A CA 1
ATOM 717 C C . VAL A 1 92 ? 48.700 -19.127 -5.162 1.00 88.81 92 VAL A C 1
ATOM 719 O O . VAL A 1 92 ? 48.203 -20.236 -4.967 1.00 88.81 92 VAL A O 1
ATOM 722 N N . LEU A 1 93 ? 47.954 -18.063 -5.475 1.00 92.06 93 LEU A N 1
ATOM 723 C CA . LEU A 1 93 ? 46.499 -18.146 -5.588 1.00 92.06 93 LEU A CA 1
ATOM 724 C C . LEU A 1 93 ? 46.075 -19.063 -6.741 1.00 92.06 93 LEU A C 1
ATOM 726 O O . LEU A 1 93 ? 45.190 -19.893 -6.570 1.00 92.06 93 LEU A O 1
ATOM 730 N N . SER A 1 94 ? 46.738 -18.969 -7.896 1.00 89.50 94 SER A N 1
ATOM 731 C CA . SER A 1 94 ? 46.460 -19.845 -9.035 1.00 89.50 94 SER A CA 1
ATOM 732 C C . SER A 1 94 ? 46.788 -21.305 -8.726 1.00 89.50 94 SER A C 1
ATOM 734 O O . SER A 1 94 ? 46.092 -22.195 -9.203 1.00 89.50 94 SER A O 1
ATOM 736 N N . GLN A 1 95 ? 47.818 -21.580 -7.920 1.00 92.00 95 GLN A N 1
ATOM 737 C CA . GLN A 1 95 ? 48.111 -22.937 -7.466 1.00 92.00 95 GLN A CA 1
ATOM 738 C C . GLN A 1 95 ? 46.974 -23.467 -6.591 1.00 92.00 95 GLN A C 1
ATOM 740 O O . GLN A 1 95 ? 46.517 -24.576 -6.836 1.00 92.00 95 GLN A O 1
ATOM 745 N N . GLU A 1 96 ? 46.466 -22.665 -5.650 1.00 91.50 96 GLU A N 1
ATOM 746 C CA . GLU A 1 96 ? 45.327 -23.025 -4.792 1.00 91.50 96 GLU A CA 1
ATOM 747 C C . GLU A 1 96 ? 43.998 -23.186 -5.549 1.00 91.50 96 GLU A C 1
ATOM 749 O O . GLU A 1 96 ? 43.234 -24.104 -5.250 1.00 91.50 96 GLU A O 1
ATOM 754 N N . GLU A 1 97 ? 43.725 -22.334 -6.542 1.00 89.50 97 GLU A N 1
ATOM 755 C CA . GLU A 1 97 ? 42.522 -22.403 -7.387 1.00 89.50 97 GLU A CA 1
ATOM 756 C C . GLU A 1 97 ? 42.540 -23.622 -8.332 1.00 89.50 97 GLU A C 1
ATOM 758 O O . GLU A 1 97 ? 41.481 -24.122 -8.708 1.00 89.50 97 GLU A O 1
ATOM 763 N N . ASN A 1 98 ? 43.726 -24.113 -8.712 1.00 89.94 98 ASN A N 1
ATOM 764 C CA . ASN A 1 98 ? 43.891 -25.216 -9.666 1.00 89.94 98 ASN A CA 1
ATOM 765 C C . ASN A 1 98 ? 44.024 -26.607 -9.016 1.00 89.94 98 ASN A C 1
ATOM 767 O O . ASN A 1 98 ? 44.220 -27.585 -9.747 1.00 89.94 98 ASN A O 1
ATOM 771 N N . TYR A 1 99 ? 43.928 -26.735 -7.686 1.00 87.81 99 TYR A N 1
ATOM 772 C CA . TYR A 1 99 ? 43.880 -28.060 -7.058 1.00 87.81 99 TYR A CA 1
ATOM 773 C C . TYR A 1 99 ? 42.610 -28.806 -7.500 1.00 87.81 99 TYR A C 1
ATOM 775 O O . TYR A 1 99 ? 41.517 -28.233 -7.453 1.00 87.81 99 TYR A O 1
ATOM 783 N N . PRO A 1 100 ? 42.724 -30.073 -7.945 1.00 83.75 100 PRO A N 1
ATOM 784 C CA . PRO A 1 100 ? 41.560 -30.896 -8.237 1.00 83.75 100 PRO A CA 1
ATOM 785 C C . PRO A 1 100 ? 40.623 -30.941 -7.022 1.00 83.75 100 PRO A C 1
ATOM 787 O O . PRO A 1 100 ? 41.116 -31.065 -5.906 1.00 83.75 100 PRO A O 1
ATOM 790 N N . PRO A 1 101 ? 39.291 -30.925 -7.203 1.00 74.75 101 PRO A N 1
ATOM 791 C CA . PRO A 1 101 ? 38.346 -31.016 -6.085 1.00 74.75 101 PRO A CA 1
ATOM 792 C C . PRO A 1 101 ? 38.528 -32.268 -5.212 1.00 74.75 101 PRO A C 1
ATOM 794 O O . PRO A 1 101 ? 38.104 -32.279 -4.063 1.00 74.75 101 PRO A O 1
ATOM 797 N N . GLU A 1 102 ? 39.131 -33.324 -5.768 1.00 78.44 102 GLU A N 1
ATOM 798 C CA . GLU A 1 102 ? 39.407 -34.590 -5.077 1.00 78.44 102 GLU A CA 1
ATOM 799 C C . GLU A 1 102 ? 40.718 -34.569 -4.268 1.00 78.44 102 GLU A C 1
ATOM 801 O O . GLU A 1 102 ? 40.901 -35.414 -3.393 1.00 78.44 102 GLU A O 1
ATOM 806 N N . ASP A 1 103 ? 41.612 -33.607 -4.529 1.00 88.62 103 ASP A N 1
ATOM 807 C CA . ASP A 1 103 ? 42.908 -33.485 -3.865 1.00 88.62 103 ASP A CA 1
ATOM 808 C C . ASP A 1 103 ? 42.888 -32.330 -2.851 1.00 88.62 103 ASP A C 1
ATOM 810 O O . ASP A 1 103 ? 42.639 -31.169 -3.176 1.00 88.62 103 ASP A O 1
ATOM 814 N N . GLU A 1 104 ? 43.206 -32.639 -1.595 1.00 91.12 104 GLU A N 1
ATOM 815 C CA . GLU A 1 104 ? 43.313 -31.645 -0.527 1.00 91.12 104 GLU A CA 1
ATOM 816 C C . GLU A 1 104 ? 44.529 -30.731 -0.754 1.00 91.12 104 GLU A C 1
ATOM 818 O O . GLU A 1 104 ? 45.676 -31.195 -0.765 1.00 91.12 104 GLU A O 1
ATOM 823 N N . SER A 1 105 ? 44.299 -29.419 -0.902 1.00 94.94 105 SER A N 1
ATOM 824 C CA . SER A 1 105 ? 45.400 -28.466 -1.061 1.00 94.94 105 SER A CA 1
ATOM 825 C C . SER A 1 105 ? 46.249 -28.373 0.220 1.00 94.94 105 SER A C 1
ATOM 827 O O . SER A 1 105 ? 45.730 -28.534 1.333 1.00 94.94 105 SER A O 1
ATOM 829 N N . PRO A 1 106 ? 47.562 -28.085 0.119 1.00 95.56 106 PRO A N 1
ATOM 830 C CA . PRO A 1 106 ? 48.423 -27.921 1.288 1.00 95.56 106 PRO A CA 1
ATOM 831 C C . PRO A 1 106 ? 47.897 -26.870 2.270 1.00 95.56 106 PRO A C 1
ATOM 833 O O . PRO A 1 106 ? 47.986 -27.068 3.482 1.00 95.56 106 PRO A O 1
ATOM 836 N N . LEU A 1 107 ? 47.304 -25.785 1.761 1.00 96.44 107 LEU A N 1
ATOM 837 C CA . LEU A 1 107 ? 46.676 -24.769 2.596 1.00 96.44 107 LEU A CA 1
ATOM 838 C C . LEU A 1 107 ? 45.450 -25.306 3.331 1.00 96.44 107 LEU A C 1
ATOM 840 O O . LEU A 1 107 ? 45.331 -25.106 4.539 1.00 96.44 107 LEU A O 1
ATOM 844 N N . LEU A 1 108 ? 44.555 -26.006 2.629 1.00 95.62 108 LEU A N 1
ATOM 845 C CA . LEU A 1 108 ? 43.362 -26.588 3.237 1.00 95.62 108 LEU A CA 1
ATOM 846 C C . LEU A 1 108 ? 43.739 -27.573 4.350 1.00 95.62 108 LEU A C 1
ATOM 848 O O . LEU A 1 108 ? 43.157 -27.532 5.433 1.00 95.62 108 LEU A O 1
ATOM 852 N N . LYS A 1 109 ? 44.785 -28.375 4.134 1.00 96.69 109 LYS A N 1
ATOM 853 C CA . LYS A 1 109 ? 45.337 -29.289 5.138 1.00 96.69 109 LYS A CA 1
ATOM 854 C C . LYS A 1 109 ? 45.853 -28.564 6.384 1.00 96.69 109 LYS A C 1
ATOM 856 O O . LYS A 1 109 ? 45.581 -28.999 7.505 1.00 96.69 109 LYS A O 1
ATOM 861 N N . LEU A 1 110 ? 46.573 -27.452 6.209 1.00 97.44 110 LEU A N 1
ATOM 862 C CA . LEU A 1 110 ? 47.049 -26.623 7.322 1.00 97.44 110 LEU A CA 1
ATOM 863 C C . LEU A 1 110 ? 45.879 -25.999 8.096 1.00 97.44 110 LEU A C 1
ATOM 865 O O . LEU A 1 110 ? 45.871 -26.033 9.327 1.00 97.44 110 LEU A O 1
ATOM 869 N N . ILE A 1 111 ? 44.859 -25.486 7.402 1.00 96.56 111 ILE A N 1
ATOM 870 C CA . ILE A 1 111 ? 43.671 -24.918 8.053 1.00 96.56 111 ILE A CA 1
ATOM 871 C C . ILE A 1 111 ? 42.885 -26.017 8.787 1.00 96.56 111 ILE A C 1
ATOM 873 O O . ILE A 1 111 ? 42.503 -25.814 9.937 1.00 96.56 111 ILE A O 1
ATOM 877 N N . LYS A 1 112 ? 42.710 -27.213 8.207 1.00 95.94 112 LYS A N 1
ATOM 878 C CA . LYS A 1 112 ? 42.085 -28.361 8.896 1.00 95.94 112 LYS A CA 1
ATOM 879 C C . LYS A 1 112 ? 42.844 -28.762 10.152 1.00 95.94 112 LYS A C 1
ATOM 881 O O . LYS A 1 112 ? 42.220 -29.017 11.183 1.00 95.94 112 LYS A O 1
ATOM 886 N N . GLN A 1 113 ? 44.177 -28.776 10.098 1.00 96.00 113 GLN A N 1
ATOM 887 C CA . GLN A 1 113 ? 44.995 -29.032 11.279 1.00 96.00 113 GLN A CA 1
ATOM 888 C C . GLN A 1 113 ? 44.733 -27.977 12.365 1.00 96.00 113 GLN A C 1
ATOM 890 O O . GLN A 1 113 ? 44.509 -28.337 13.520 1.00 96.00 113 GLN A O 1
ATOM 895 N N . HIS A 1 114 ? 44.672 -26.693 11.996 1.00 95.25 114 HIS A N 1
ATOM 896 C CA . HIS A 1 114 ? 44.349 -25.620 12.936 1.00 95.25 114 HIS A CA 1
ATOM 897 C C . HIS A 1 114 ? 42.954 -25.778 13.551 1.00 95.25 114 HIS A C 1
ATOM 899 O O . HIS A 1 114 ? 42.793 -25.640 14.765 1.00 95.25 114 HIS A O 1
ATOM 905 N N . VAL A 1 115 ? 41.945 -26.081 12.731 1.00 93.19 115 VAL A N 1
ATOM 906 C CA . VAL A 1 115 ? 40.567 -26.310 13.185 1.00 93.19 115 VAL A CA 1
ATOM 907 C C . VAL A 1 115 ? 40.525 -27.482 14.169 1.00 93.19 115 VAL A C 1
ATOM 909 O O . VAL A 1 115 ? 39.949 -27.346 15.248 1.00 93.19 115 VAL A O 1
ATOM 912 N N . SER A 1 116 ? 41.201 -28.591 13.856 1.00 92.56 116 SER A N 1
ATOM 913 C CA . SER A 1 116 ? 41.284 -29.762 14.735 1.00 92.56 116 SER A CA 1
ATOM 914 C C . SER A 1 116 ? 41.952 -29.438 16.076 1.00 92.56 116 SER A C 1
ATOM 916 O O . SER A 1 116 ? 41.396 -29.759 17.126 1.00 92.56 116 SER A O 1
ATOM 918 N N . GLU A 1 117 ? 43.105 -28.759 16.073 1.00 92.06 117 GLU A N 1
ATOM 919 C CA . GLU A 1 117 ? 43.802 -28.343 17.304 1.00 92.06 117 GLU A CA 1
ATOM 920 C C . GLU A 1 117 ? 42.961 -27.359 18.134 1.00 92.06 117 GLU A C 1
ATOM 922 O O . GLU A 1 117 ? 42.919 -27.429 19.369 1.00 92.06 117 GLU A O 1
ATOM 927 N N . THR A 1 118 ? 42.238 -26.461 17.461 1.00 88.81 118 THR A N 1
ATOM 928 C CA . THR A 1 118 ? 41.338 -25.500 18.105 1.00 88.81 118 THR A CA 1
ATOM 929 C C . THR A 1 118 ? 40.167 -26.208 18.773 1.00 88.81 118 THR A C 1
ATOM 931 O O . THR A 1 118 ? 39.837 -25.894 19.919 1.00 88.81 118 THR A O 1
ATOM 934 N N . TRP A 1 119 ? 39.556 -27.191 18.106 1.00 88.62 119 TRP A N 1
ATOM 935 C CA . TRP A 1 119 ? 38.497 -28.003 18.699 1.00 88.62 119 TRP A CA 1
ATOM 936 C C . TRP A 1 119 ? 39.024 -28.763 19.906 1.00 88.62 119 TRP A C 1
ATOM 938 O O . TRP A 1 119 ? 38.458 -28.643 20.987 1.00 88.62 119 TRP A O 1
ATOM 948 N N . GLU A 1 120 ? 40.149 -29.463 19.779 1.00 86.38 120 GLU A N 1
ATOM 949 C CA . GLU A 1 120 ? 40.744 -30.201 20.896 1.00 86.38 120 GLU A CA 1
ATOM 950 C C . GLU A 1 120 ? 40.991 -29.306 22.112 1.00 86.38 120 GLU A C 1
ATOM 952 O O . GLU A 1 120 ? 40.659 -29.698 23.231 1.00 86.38 120 GLU A O 1
ATOM 957 N N . THR A 1 121 ? 41.474 -28.081 21.887 1.00 85.69 121 THR A N 1
ATOM 958 C CA . THR A 1 121 ? 41.714 -27.082 22.937 1.00 85.69 121 THR A CA 1
ATOM 959 C C . THR A 1 121 ? 40.415 -26.583 23.579 1.00 85.69 121 THR A C 1
ATOM 961 O O . THR A 1 121 ? 40.318 -26.517 24.807 1.00 85.69 121 THR A O 1
ATOM 964 N N . LEU A 1 122 ? 39.394 -26.260 22.776 1.00 80.06 122 LEU A N 1
ATOM 965 C CA . LEU A 1 122 ? 38.080 -25.811 23.256 1.00 80.06 122 LEU A CA 1
ATOM 966 C C . LEU A 1 122 ? 37.370 -26.885 24.095 1.00 80.06 122 LEU A C 1
ATOM 968 O O . LEU A 1 122 ? 36.651 -26.573 25.048 1.00 80.06 122 LEU A O 1
ATOM 972 N N . LEU A 1 123 ? 37.593 -28.152 23.756 1.00 75.94 123 LEU A N 1
ATOM 973 C CA . LEU A 1 123 ? 36.876 -29.300 24.304 1.00 75.94 123 LEU A CA 1
ATOM 974 C C . LEU A 1 123 ? 37.516 -29.898 25.559 1.00 75.94 123 LEU A C 1
ATOM 976 O O . LEU A 1 123 ? 36.855 -30.667 26.258 1.00 75.94 123 LEU A O 1
ATOM 980 N N . VAL A 1 124 ? 38.759 -29.526 25.903 1.00 75.81 124 VAL A N 1
ATOM 981 C CA . VAL A 1 124 ? 39.457 -30.021 27.113 1.00 75.81 124 VAL A CA 1
ATOM 982 C C . VAL A 1 124 ? 38.611 -29.851 28.378 1.00 75.81 124 VAL A C 1
ATOM 984 O O . VAL A 1 124 ? 38.658 -30.684 29.282 1.00 75.81 124 VAL A O 1
ATOM 987 N N . ASN A 1 125 ? 37.796 -28.799 28.431 1.00 77.56 125 ASN A N 1
ATOM 988 C CA . ASN A 1 125 ? 37.003 -28.459 29.608 1.00 77.56 125 ASN A CA 1
ATOM 989 C C . ASN A 1 125 ? 35.674 -29.231 29.715 1.00 77.56 125 ASN A C 1
ATOM 991 O O . ASN A 1 125 ? 34.967 -29.066 30.707 1.00 77.56 125 ASN A O 1
ATOM 995 N N . GLN A 1 126 ? 35.323 -30.069 28.730 1.00 84.00 126 GLN A N 1
ATOM 996 C CA . GLN A 1 126 ? 34.065 -30.825 28.698 1.00 84.00 126 GLN A CA 1
ATOM 997 C C . GLN A 1 126 ? 34.313 -32.291 28.295 1.00 84.00 126 GLN A C 1
ATOM 999 O O . GLN A 1 126 ? 34.183 -32.638 27.119 1.00 84.00 126 GLN A O 1
ATOM 1004 N N . PRO A 1 127 ? 34.618 -33.188 29.259 1.00 87.19 127 PRO A N 1
ATOM 1005 C CA . PRO A 1 127 ? 34.981 -34.582 28.980 1.00 87.19 127 PRO A CA 1
ATOM 1006 C C . PRO A 1 127 ? 33.961 -35.347 28.128 1.00 87.19 127 PRO A C 1
ATOM 1008 O O . PRO A 1 127 ? 34.344 -36.194 27.331 1.00 87.19 127 PRO A O 1
ATOM 1011 N N . ILE A 1 128 ? 32.671 -35.028 28.277 1.00 87.44 128 ILE A N 1
ATOM 1012 C CA . ILE A 1 128 ? 31.582 -35.660 27.519 1.00 87.44 128 ILE A CA 1
ATOM 1013 C C . ILE A 1 128 ? 31.625 -35.250 26.041 1.00 87.44 128 ILE A C 1
ATOM 1015 O O . ILE A 1 128 ? 31.515 -36.105 25.171 1.00 87.44 128 ILE A O 1
ATOM 1019 N N . ILE A 1 129 ? 31.823 -33.959 25.749 1.00 89.00 129 ILE A N 1
ATOM 1020 C CA . ILE A 1 129 ? 31.886 -33.465 24.364 1.00 89.00 129 ILE A CA 1
ATOM 1021 C C . ILE A 1 129 ? 33.179 -33.946 23.697 1.00 89.00 129 ILE A C 1
ATOM 1023 O O . ILE A 1 129 ? 33.171 -34.324 22.530 1.00 89.00 129 ILE A O 1
ATOM 1027 N N . LYS A 1 130 ? 34.278 -34.006 24.459 1.00 90.50 130 LYS A N 1
ATOM 1028 C CA . LYS A 1 130 ? 35.529 -34.606 23.994 1.00 90.50 130 LYS A CA 1
ATOM 1029 C C . LYS A 1 130 ? 35.344 -36.077 23.604 1.00 90.50 130 LYS A C 1
ATOM 1031 O O . LYS A 1 130 ? 35.720 -36.439 22.498 1.00 90.50 130 LYS A O 1
ATOM 1036 N N . SER A 1 131 ? 34.730 -36.888 24.473 1.00 90.25 131 SER A N 1
ATOM 1037 C CA . SER A 1 131 ? 34.440 -38.299 24.172 1.00 90.25 131 SER A CA 1
ATOM 1038 C C . SER A 1 131 ? 33.607 -38.437 22.904 1.00 90.25 131 SER A C 1
ATOM 1040 O O . SER A 1 131 ? 33.971 -39.214 22.040 1.00 90.25 131 SER A O 1
ATOM 1042 N N . PHE A 1 132 ? 32.552 -37.629 22.753 1.00 90.81 132 PHE A N 1
ATOM 1043 C CA . PHE A 1 132 ? 31.702 -37.644 21.560 1.00 90.81 132 PHE A CA 1
ATOM 1044 C C . PHE A 1 132 ? 32.485 -37.375 20.267 1.00 90.81 132 PHE A C 1
ATOM 1046 O O . PHE A 1 132 ? 32.261 -38.028 19.255 1.00 90.81 132 PHE A O 1
ATOM 1053 N N . ILE A 1 133 ? 33.434 -36.440 20.295 1.00 90.19 133 ILE A N 1
ATOM 1054 C CA . ILE A 1 133 ? 34.265 -36.130 19.126 1.00 90.19 133 ILE A CA 1
ATOM 1055 C C . ILE A 1 133 ? 35.312 -37.214 18.866 1.00 90.19 133 ILE A C 1
ATOM 1057 O O . ILE A 1 133 ? 35.554 -37.551 17.710 1.00 90.19 133 ILE A O 1
ATOM 1061 N N . ASP A 1 134 ? 35.905 -37.789 19.912 1.00 92.00 134 ASP A N 1
ATOM 1062 C CA . ASP A 1 134 ? 36.812 -38.935 19.785 1.00 92.00 134 ASP A CA 1
ATOM 1063 C C . ASP A 1 134 ? 36.067 -40.172 19.231 1.00 92.00 134 ASP A C 1
ATOM 1065 O O . ASP A 1 134 ? 36.598 -40.906 18.393 1.00 92.00 134 ASP A O 1
ATOM 1069 N N . ASP A 1 135 ? 34.805 -40.360 19.619 1.00 89.94 135 ASP A N 1
ATOM 1070 C CA . ASP A 1 135 ? 33.920 -41.391 19.080 1.00 89.94 135 ASP A CA 1
ATOM 1071 C C . ASP A 1 135 ? 33.577 -41.100 17.610 1.00 89.94 135 ASP A C 1
ATOM 1073 O O . ASP A 1 135 ? 33.760 -41.972 16.767 1.00 89.94 135 ASP A O 1
ATOM 1077 N N . ALA A 1 136 ? 33.207 -39.867 17.250 1.00 89.88 136 ALA A N 1
ATOM 1078 C CA . ALA A 1 136 ? 32.948 -39.488 15.857 1.00 89.88 136 ALA A CA 1
ATOM 1079 C C . ALA A 1 136 ? 34.182 -39.688 14.955 1.00 89.88 136 ALA A C 1
ATOM 1081 O O . ALA A 1 136 ? 34.070 -40.234 13.857 1.00 89.88 136 ALA A O 1
ATOM 1082 N N . LYS A 1 137 ? 35.379 -39.337 15.450 1.00 93.00 137 LYS A N 1
ATOM 1083 C CA . LYS A 1 137 ? 36.667 -39.584 14.775 1.00 93.00 137 LYS A CA 1
ATOM 1084 C C . LYS A 1 137 ? 36.899 -41.066 14.467 1.00 93.00 137 LYS A C 1
ATOM 1086 O O . LYS A 1 137 ? 37.554 -41.381 13.476 1.00 93.00 137 LYS A O 1
ATOM 1091 N N . THR A 1 138 ? 36.419 -41.970 15.323 1.00 93.50 138 THR A N 1
ATOM 1092 C CA . THR A 1 138 ? 36.672 -43.416 15.201 1.00 93.50 138 THR A CA 1
A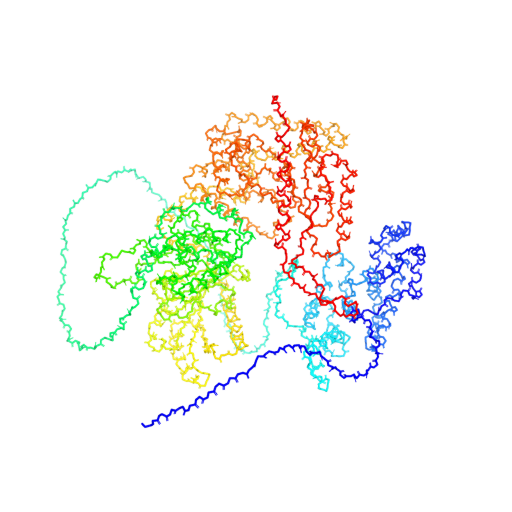TOM 1093 C C . THR A 1 138 ? 35.552 -44.168 14.490 1.00 93.50 138 THR A C 1
ATOM 1095 O O . THR A 1 138 ? 35.843 -45.080 13.717 1.00 93.50 138 THR A O 1
ATOM 1098 N N . GLN A 1 139 ? 34.294 -43.797 14.728 1.00 89.88 139 GLN A N 1
ATOM 1099 C CA . GLN A 1 139 ? 33.113 -44.481 14.203 1.00 89.88 139 GLN A CA 1
ATOM 1100 C C . GLN A 1 139 ? 32.740 -44.012 12.794 1.00 89.88 139 GLN A C 1
ATOM 1102 O O . GLN A 1 139 ? 32.347 -44.839 11.974 1.00 89.88 139 GLN A O 1
ATOM 1107 N N . ASN A 1 140 ? 32.914 -42.721 12.487 1.00 87.62 140 ASN A N 1
ATOM 1108 C CA . ASN A 1 140 ? 32.588 -42.144 11.183 1.00 87.62 140 ASN A CA 1
ATOM 1109 C C . ASN A 1 140 ? 33.689 -41.170 10.727 1.00 87.62 140 ASN A C 1
ATOM 1111 O O . ASN A 1 140 ? 33.482 -39.965 10.573 1.00 87.62 140 ASN A O 1
ATOM 1115 N N . SER A 1 141 ? 34.899 -41.708 10.535 1.00 92.38 141 SER A N 1
ATOM 1116 C CA . SER A 1 141 ? 36.094 -40.918 10.205 1.00 92.38 141 SER A CA 1
ATOM 1117 C C . SER A 1 141 ? 35.942 -40.097 8.923 1.00 92.38 141 SER A C 1
ATOM 1119 O O . SER A 1 141 ? 36.460 -38.985 8.855 1.00 92.38 141 SER A O 1
ATOM 1121 N N . THR A 1 142 ? 35.203 -40.605 7.931 1.00 91.19 142 THR A N 1
ATOM 1122 C CA . THR A 1 142 ? 34.909 -39.886 6.685 1.00 91.19 142 THR A CA 1
ATOM 1123 C C . THR A 1 142 ? 34.004 -38.681 6.930 1.00 91.19 142 THR A C 1
ATOM 1125 O O . THR A 1 142 ? 34.338 -37.583 6.499 1.00 91.19 142 THR A O 1
ATOM 1128 N N . HIS A 1 143 ? 32.896 -38.839 7.663 1.00 89.06 143 HIS A N 1
ATOM 1129 C CA . HIS A 1 143 ? 32.022 -37.707 7.996 1.00 89.06 143 HIS A CA 1
ATOM 1130 C C . HIS A 1 143 ? 32.740 -36.672 8.860 1.00 89.06 143 HIS A C 1
ATOM 1132 O O . HIS A 1 143 ? 32.648 -35.473 8.605 1.00 89.06 143 HIS A O 1
ATOM 1138 N N . PHE A 1 144 ? 33.522 -37.127 9.841 1.00 92.88 144 PHE A N 1
ATOM 1139 C CA . PHE A 1 144 ? 34.336 -36.243 10.668 1.00 92.88 144 PHE A CA 1
ATOM 1140 C C . PHE A 1 144 ? 35.316 -35.409 9.824 1.00 92.88 144 PHE A C 1
ATOM 1142 O O . PHE A 1 144 ? 35.407 -34.192 10.007 1.00 92.88 144 PHE A O 1
ATOM 1149 N N . ASP A 1 145 ? 36.010 -36.037 8.870 1.00 92.94 145 ASP A N 1
ATOM 1150 C CA . ASP A 1 145 ? 36.920 -35.338 7.960 1.00 92.94 145 ASP A CA 1
ATOM 1151 C C . ASP A 1 145 ? 36.183 -34.363 7.028 1.00 92.94 145 ASP A C 1
ATOM 1153 O O . ASP A 1 145 ? 36.657 -33.247 6.812 1.00 92.94 145 ASP A O 1
ATOM 1157 N N . ASN A 1 146 ? 34.979 -34.711 6.564 1.00 89.88 146 ASN A N 1
ATOM 1158 C CA . ASN A 1 146 ? 34.130 -33.802 5.790 1.00 89.88 146 ASN A CA 1
ATOM 1159 C C . ASN A 1 146 ? 33.726 -32.570 6.615 1.00 89.88 146 ASN A C 1
ATOM 1161 O O . ASN A 1 146 ? 33.785 -31.445 6.128 1.00 89.88 146 ASN A O 1
ATOM 1165 N N . VAL A 1 147 ? 33.345 -32.733 7.888 1.00 90.25 147 VAL A N 1
ATOM 1166 C CA . VAL A 1 147 ? 33.019 -31.596 8.773 1.00 90.25 147 VAL A CA 1
ATOM 1167 C C . VAL A 1 147 ? 34.246 -30.703 9.005 1.00 90.25 147 VAL A C 1
ATOM 1169 O O . VAL A 1 147 ? 34.131 -29.474 8.956 1.00 90.25 147 VAL A O 1
ATOM 1172 N N . LEU A 1 148 ? 35.427 -31.296 9.219 1.00 92.94 148 LEU A N 1
ATOM 1173 C CA . LEU A 1 148 ? 36.681 -30.545 9.331 1.00 92.94 148 LEU A CA 1
ATOM 1174 C C . LEU A 1 148 ? 36.987 -29.765 8.053 1.00 92.94 148 LEU A C 1
ATOM 1176 O O . LEU A 1 148 ? 37.305 -28.580 8.125 1.00 92.94 148 LEU A O 1
ATOM 1180 N N . THR A 1 149 ? 36.859 -30.415 6.899 1.00 92.00 149 THR A N 1
ATOM 1181 C CA . THR A 1 149 ? 37.098 -29.815 5.584 1.00 92.00 149 THR A CA 1
ATOM 1182 C C . THR A 1 149 ? 36.165 -28.635 5.346 1.00 92.00 149 THR A C 1
ATOM 1184 O O . THR A 1 149 ? 36.634 -27.542 5.045 1.00 92.00 149 THR A O 1
ATOM 1187 N N . ARG A 1 150 ? 34.862 -28.791 5.607 1.00 88.50 150 ARG A N 1
ATOM 1188 C CA . ARG A 1 150 ? 33.880 -27.700 5.498 1.00 88.50 150 ARG A CA 1
ATOM 1189 C C . ARG A 1 150 ? 34.192 -26.529 6.420 1.00 88.50 150 ARG A C 1
ATOM 1191 O O . ARG A 1 150 ? 34.130 -25.373 6.006 1.00 88.50 150 ARG A O 1
ATOM 1198 N N . THR A 1 151 ? 34.557 -26.815 7.668 1.00 90.81 151 THR A N 1
ATOM 1199 C CA . THR A 1 151 ? 34.925 -25.766 8.627 1.00 90.81 151 THR A CA 1
ATOM 1200 C C . THR A 1 151 ? 36.197 -25.039 8.185 1.00 90.81 151 THR A C 1
ATOM 1202 O O . THR A 1 151 ? 36.274 -23.820 8.301 1.00 90.81 151 THR A O 1
ATOM 1205 N N . ALA A 1 152 ? 37.174 -25.756 7.632 1.00 93.31 152 ALA A N 1
ATOM 1206 C CA . ALA A 1 152 ? 38.395 -25.163 7.102 1.00 93.31 152 ALA A CA 1
ATOM 1207 C C . ALA A 1 152 ? 38.164 -24.354 5.815 1.00 93.31 152 ALA A C 1
ATOM 1209 O O . ALA A 1 152 ? 38.849 -23.362 5.578 1.00 93.31 152 ALA A O 1
ATOM 1210 N N . GLU A 1 153 ? 37.181 -24.731 5.001 1.00 91.31 153 GLU A N 1
ATOM 1211 C CA . GLU A 1 153 ? 36.850 -24.035 3.759 1.00 91.31 153 GLU A CA 1
ATOM 1212 C C . GLU A 1 153 ? 36.067 -22.734 4.014 1.00 91.31 153 GLU A C 1
ATOM 1214 O O . GLU A 1 153 ? 36.366 -21.708 3.404 1.00 91.31 153 GLU A O 1
ATOM 1219 N N . TYR A 1 154 ? 35.112 -22.753 4.955 1.00 89.19 154 TYR A N 1
ATOM 1220 C CA . TYR A 1 154 ? 34.097 -21.697 5.118 1.00 89.19 154 TYR A CA 1
ATOM 1221 C C . TYR A 1 154 ? 34.056 -21.009 6.501 1.00 89.19 154 TYR A C 1
ATOM 1223 O O . TYR A 1 154 ? 33.262 -20.080 6.703 1.00 89.19 154 TYR A O 1
ATOM 1231 N N . GLY A 1 155 ? 34.848 -21.481 7.473 1.00 88.69 155 GLY A N 1
ATOM 1232 C CA . GLY A 1 155 ? 35.015 -20.905 8.816 1.00 88.69 155 GLY A CA 1
ATOM 1233 C C . GLY A 1 155 ? 33.714 -20.495 9.518 1.00 88.69 155 GLY A C 1
ATOM 1234 O O . GLY A 1 155 ? 32.808 -21.315 9.700 1.00 88.69 155 GLY A O 1
ATOM 1235 N N . ALA A 1 156 ? 33.601 -19.215 9.902 1.00 82.75 156 ALA A N 1
ATOM 1236 C CA . ALA A 1 156 ? 32.485 -18.642 10.669 1.00 82.75 156 ALA A CA 1
ATOM 1237 C C . ALA A 1 156 ? 31.094 -18.835 10.055 1.00 82.75 156 ALA A C 1
ATOM 1239 O O . ALA A 1 156 ? 30.089 -18.741 10.766 1.00 82.75 156 ALA A O 1
ATOM 1240 N N . THR A 1 157 ? 31.011 -19.155 8.762 1.00 80.44 157 THR A N 1
ATOM 1241 C CA . THR A 1 157 ? 29.749 -19.557 8.130 1.00 80.44 157 THR A CA 1
ATOM 1242 C C . THR A 1 157 ? 29.132 -20.756 8.856 1.00 80.44 157 THR A C 1
ATOM 1244 O O . THR A 1 157 ? 27.919 -20.760 9.095 1.00 80.44 157 THR A O 1
ATOM 1247 N N . TYR A 1 158 ? 29.972 -21.707 9.284 1.00 76.44 158 TYR A N 1
ATOM 1248 C CA . TYR A 1 158 ? 29.584 -22.939 9.977 1.00 76.44 158 TYR A CA 1
ATOM 1249 C C . TYR A 1 158 ? 30.029 -22.992 11.433 1.00 76.44 158 TYR A C 1
ATOM 1251 O O . TYR A 1 158 ? 29.488 -23.789 12.184 1.00 76.44 158 TYR A O 1
ATOM 1259 N N . THR A 1 159 ? 30.927 -22.116 11.882 1.00 81.44 159 THR A N 1
ATOM 1260 C CA . THR A 1 159 ? 31.181 -21.883 13.311 1.00 81.44 159 THR A CA 1
ATOM 1261 C C . THR A 1 159 ? 30.464 -20.613 13.750 1.00 81.44 159 THR A C 1
ATOM 1263 O O . THR A 1 159 ? 31.070 -19.549 13.883 1.00 81.44 159 THR A O 1
ATOM 1266 N N . LYS A 1 160 ? 29.144 -20.733 13.936 1.00 85.00 160 LYS A N 1
ATOM 1267 C CA . LYS A 1 160 ? 28.262 -19.642 14.374 1.00 85.00 160 LYS A CA 1
ATOM 1268 C C . LYS A 1 160 ? 28.631 -19.183 15.796 1.00 85.00 160 LYS A C 1
ATOM 1270 O O . LYS A 1 160 ? 29.643 -19.571 16.370 1.00 85.00 160 LYS A O 1
ATOM 1275 N N . SER A 1 161 ? 27.775 -18.374 16.419 1.00 80.88 161 SER A N 1
ATOM 1276 C CA . SER A 1 161 ? 28.025 -17.756 17.731 1.00 80.88 161 SER A CA 1
ATOM 1277 C C . SER A 1 161 ? 28.361 -18.722 18.881 1.00 80.88 161 SER A C 1
ATOM 1279 O O . SER A 1 161 ? 28.860 -18.259 19.898 1.00 80.88 161 SER A O 1
ATOM 1281 N N . SER A 1 162 ? 28.161 -20.038 18.734 1.00 87.06 162 SER A N 1
ATOM 1282 C CA . SER A 1 162 ? 28.787 -21.057 19.590 1.00 87.06 162 SER A CA 1
ATOM 1283 C C . SER A 1 162 ? 29.475 -22.126 18.746 1.00 87.06 162 SER A C 1
ATOM 1285 O O . SER A 1 162 ? 28.810 -22.927 18.083 1.00 87.06 162 SER A O 1
ATOM 1287 N N . SER A 1 163 ? 30.809 -22.171 18.805 1.00 85.19 163 SER A N 1
ATOM 1288 C CA . SER A 1 163 ? 31.621 -23.150 18.072 1.00 85.19 163 SER A CA 1
ATOM 1289 C C . SER A 1 163 ? 31.332 -24.577 18.528 1.00 85.19 163 SER A C 1
ATOM 1291 O O . SER A 1 163 ? 31.192 -25.465 17.700 1.00 85.19 163 SER A O 1
ATOM 1293 N N . VAL A 1 164 ? 31.151 -24.797 19.834 1.00 87.81 164 VAL A N 1
ATOM 1294 C CA . VAL A 1 164 ? 30.871 -26.131 20.393 1.00 87.81 164 VAL A CA 1
ATOM 1295 C C . VAL A 1 164 ? 29.525 -26.664 19.899 1.00 87.81 164 VAL A C 1
ATOM 1297 O O . VAL A 1 164 ? 29.455 -27.787 19.409 1.00 87.81 164 VAL A O 1
ATOM 1300 N N . LEU A 1 165 ? 28.469 -25.842 19.955 1.00 91.19 165 LEU A N 1
ATOM 1301 C CA . LEU A 1 165 ? 27.160 -26.227 19.425 1.00 91.19 165 LEU A CA 1
ATOM 1302 C C . LEU A 1 165 ? 27.221 -26.457 17.917 1.00 91.19 165 LEU A C 1
ATOM 1304 O O . LEU A 1 165 ? 26.657 -27.428 17.429 1.00 91.19 165 LEU A O 1
ATOM 1308 N N . SER A 1 166 ? 27.939 -25.603 17.191 1.00 89.56 166 SER A N 1
ATOM 1309 C CA . SER A 1 166 ? 28.077 -25.740 15.742 1.00 89.56 166 SER A CA 1
ATOM 1310 C C . SER A 1 166 ? 28.750 -27.053 15.347 1.00 89.56 166 SER A C 1
ATOM 1312 O O . SER A 1 166 ? 28.302 -27.706 14.411 1.00 89.56 166 SER A O 1
ATOM 1314 N N . VAL A 1 167 ? 29.800 -27.460 16.065 1.00 89.88 167 VAL A N 1
ATOM 1315 C CA . VAL A 1 167 ? 30.505 -28.726 15.819 1.00 89.88 167 VAL A CA 1
ATOM 1316 C C . VAL A 1 167 ? 29.604 -29.917 16.123 1.00 89.88 167 VAL A C 1
ATOM 1318 O O . VAL A 1 167 ? 29.492 -30.817 15.297 1.00 89.88 167 VAL A O 1
ATOM 1321 N N . VAL A 1 168 ? 28.910 -29.906 17.266 1.00 91.88 168 VAL A N 1
ATOM 1322 C CA . VAL A 1 168 ? 27.977 -30.987 17.621 1.00 91.88 168 VAL A CA 1
ATOM 1323 C C . VAL A 1 168 ? 26.857 -31.109 16.585 1.00 91.88 168 VAL A C 1
ATOM 1325 O O . VAL A 1 168 ? 26.564 -32.215 16.151 1.00 91.88 168 VAL A O 1
ATOM 1328 N N . LEU A 1 169 ? 26.271 -29.997 16.129 1.00 90.62 169 LEU A N 1
ATOM 1329 C CA . LEU A 1 169 ? 25.213 -30.031 15.115 1.00 90.62 169 LEU A CA 1
ATOM 1330 C C . LEU A 1 169 ? 25.702 -30.547 13.762 1.00 90.62 169 LEU A C 1
ATOM 1332 O O . LEU A 1 169 ? 25.003 -31.335 13.133 1.00 90.62 169 LEU A O 1
ATOM 1336 N N . GLN A 1 170 ? 26.892 -30.137 13.322 1.00 89.12 170 GLN A N 1
ATOM 1337 C CA . GLN A 1 170 ? 27.454 -30.632 12.066 1.00 89.12 170 GLN A CA 1
ATOM 1338 C C . GLN A 1 170 ? 27.767 -32.131 12.122 1.00 89.12 170 GLN A C 1
ATOM 1340 O O . GLN A 1 170 ? 27.547 -32.826 11.135 1.00 89.12 170 GLN A O 1
ATOM 1345 N N . LEU A 1 171 ? 28.244 -32.636 13.265 1.00 90.75 171 LEU A N 1
ATOM 1346 C CA . LEU A 1 171 ? 28.533 -34.061 13.437 1.00 90.75 171 LEU A CA 1
ATOM 1347 C C . LEU A 1 171 ? 27.264 -34.915 13.491 1.00 90.75 171 LEU A C 1
ATOM 1349 O O . LEU A 1 171 ? 27.274 -36.003 12.936 1.00 90.75 171 LEU A O 1
ATOM 1353 N N . LEU A 1 172 ? 26.172 -34.402 14.068 1.00 89.94 172 LEU A N 1
ATOM 1354 C CA . LEU A 1 172 ? 24.871 -35.088 14.090 1.00 89.94 172 LEU A CA 1
ATOM 1355 C C . LEU A 1 172 ? 24.129 -35.058 12.741 1.00 89.94 172 LEU A C 1
ATOM 1357 O O . LEU A 1 172 ? 23.160 -35.786 12.562 1.00 89.94 172 LEU A O 1
ATOM 1361 N N . SER A 1 173 ? 24.530 -34.190 11.807 1.00 86.50 173 SER A N 1
ATOM 1362 C CA . SER A 1 173 ? 23.798 -33.977 10.551 1.00 86.50 173 SER A CA 1
ATOM 1363 C C . SER A 1 173 ? 24.514 -34.630 9.369 1.00 86.50 173 SER A C 1
ATOM 1365 O O . SER A 1 173 ? 25.291 -33.980 8.664 1.00 86.50 173 SER A O 1
ATOM 1367 N N . GLU A 1 174 ? 24.257 -35.919 9.140 1.00 79.38 174 GLU A N 1
ATOM 1368 C CA . GLU A 1 174 ? 24.872 -36.687 8.044 1.00 79.38 174 GLU A CA 1
ATOM 1369 C C . GLU A 1 174 ? 24.364 -36.269 6.651 1.00 79.38 174 GLU A C 1
ATOM 1371 O O . GLU A 1 174 ? 25.075 -36.426 5.661 1.00 79.38 174 GLU A O 1
ATOM 1376 N N . SER A 1 175 ? 23.152 -35.703 6.561 1.00 70.19 175 SER A N 1
ATOM 1377 C CA . SER A 1 175 ? 22.512 -35.318 5.290 1.00 70.19 175 SER A CA 1
ATOM 1378 C C . SER A 1 175 ? 23.012 -33.994 4.701 1.00 70.19 175 SER A C 1
ATOM 1380 O O . SER A 1 175 ? 22.667 -33.653 3.566 1.00 70.19 175 SER A O 1
ATOM 1382 N N . ILE A 1 176 ? 23.790 -33.216 5.460 1.00 71.19 176 ILE A N 1
ATOM 1383 C CA . ILE A 1 176 ? 24.342 -31.946 4.988 1.00 71.19 176 ILE A CA 1
ATOM 1384 C C . ILE A 1 176 ? 25.618 -32.268 4.207 1.00 71.19 176 ILE A C 1
ATOM 1386 O O . ILE A 1 176 ? 26.704 -32.301 4.784 1.00 71.19 176 ILE A O 1
ATOM 1390 N N . ASP A 1 177 ? 25.478 -32.520 2.909 1.00 68.94 177 ASP A N 1
ATOM 1391 C CA . ASP A 1 177 ? 26.595 -32.686 1.974 1.00 68.94 177 ASP A CA 1
ATOM 1392 C C . ASP A 1 177 ? 27.166 -31.337 1.498 1.00 68.94 177 ASP A C 1
ATOM 1394 O O . ASP A 1 177 ? 26.613 -30.272 1.790 1.00 68.94 177 ASP A O 1
ATOM 1398 N N . ASP A 1 178 ? 28.284 -31.379 0.764 1.00 64.19 178 ASP A N 1
ATOM 1399 C CA . ASP A 1 178 ? 28.940 -30.188 0.206 1.00 64.19 178 ASP A CA 1
ATOM 1400 C C . ASP A 1 178 ? 28.080 -29.474 -0.855 1.00 64.19 178 ASP A C 1
ATOM 1402 O O . ASP A 1 178 ? 28.147 -28.251 -1.014 1.00 64.19 178 ASP A O 1
ATOM 1406 N N . GLU A 1 179 ? 27.201 -30.204 -1.552 1.00 63.75 179 GLU A N 1
ATOM 1407 C CA . GLU A 1 179 ? 26.307 -29.635 -2.563 1.00 63.75 179 GLU A CA 1
ATOM 1408 C C . GLU A 1 179 ? 25.219 -28.751 -1.928 1.00 63.75 179 GLU A C 1
ATOM 1410 O O . GLU A 1 179 ? 24.926 -27.661 -2.436 1.00 63.75 179 GLU A O 1
ATOM 1415 N N . CYS A 1 180 ? 24.677 -29.149 -0.773 1.00 58.19 180 CYS A N 1
ATOM 1416 C CA . CYS A 1 180 ? 23.735 -28.350 0.007 1.00 58.19 180 CYS A CA 1
ATOM 1417 C C . CYS A 1 180 ? 24.340 -27.020 0.485 1.00 58.19 180 CYS A C 1
ATOM 1419 O O . CYS A 1 180 ? 23.588 -26.059 0.653 1.00 58.19 180 CYS A O 1
ATOM 1421 N N . LEU A 1 181 ? 25.665 -26.928 0.651 1.00 54.22 181 LEU A N 1
ATOM 1422 C CA . LEU A 1 181 ? 26.365 -25.715 1.110 1.00 54.22 181 LEU A CA 1
ATOM 1423 C C . LEU A 1 181 ? 26.409 -24.617 0.046 1.00 54.22 181 LEU A C 1
ATOM 1425 O O . LEU A 1 181 ? 26.350 -23.435 0.369 1.00 54.22 181 LEU A O 1
ATOM 1429 N N . THR A 1 182 ? 26.504 -25.000 -1.227 1.00 56.16 182 THR A N 1
ATOM 1430 C CA . THR A 1 182 ? 26.579 -24.038 -2.341 1.00 56.16 182 THR A CA 1
ATOM 1431 C C . THR A 1 182 ? 25.206 -23.538 -2.789 1.00 56.16 182 THR A C 1
ATOM 1433 O O . THR A 1 182 ? 25.118 -22.510 -3.459 1.00 56.16 182 THR A O 1
ATOM 1436 N N . LYS A 1 183 ? 24.130 -24.258 -2.436 1.00 54.97 183 LYS A N 1
ATOM 1437 C CA . LYS A 1 183 ? 22.786 -24.041 -2.995 1.00 54.97 183 LYS A CA 1
ATOM 1438 C C . LYS A 1 183 ? 21.690 -23.754 -1.971 1.00 54.97 183 LYS A C 1
ATOM 1440 O O . LYS A 1 183 ? 20.642 -23.264 -2.381 1.00 54.97 183 LYS A O 1
ATOM 1445 N N . THR A 1 184 ? 21.858 -24.083 -0.684 1.00 56.06 184 THR A N 1
ATOM 1446 C CA . THR A 1 184 ? 20.744 -24.022 0.280 1.00 56.06 184 THR A CA 1
ATOM 1447 C C . THR A 1 184 ? 21.134 -23.506 1.664 1.00 56.06 184 THR A C 1
ATOM 1449 O O . THR A 1 184 ? 22.128 -23.924 2.246 1.00 56.06 184 THR A O 1
ATOM 1452 N N . ASP A 1 185 ? 20.265 -22.681 2.251 1.00 69.88 185 ASP A N 1
ATOM 1453 C CA . ASP A 1 185 ? 20.378 -22.142 3.615 1.00 69.88 185 ASP A CA 1
ATOM 1454 C C . ASP A 1 185 ? 20.149 -23.191 4.732 1.00 69.88 185 ASP A C 1
ATOM 1456 O O . ASP A 1 185 ? 19.932 -22.835 5.887 1.00 69.88 185 ASP A O 1
ATOM 1460 N N . LYS A 1 186 ? 20.218 -24.499 4.440 1.00 77.25 186 LYS A N 1
ATOM 1461 C CA . LYS A 1 186 ? 19.786 -25.583 5.348 1.00 77.25 186 LYS A CA 1
ATOM 1462 C C . LYS A 1 186 ? 20.478 -25.584 6.710 1.00 77.25 186 LYS A C 1
ATOM 1464 O O . LYS A 1 186 ? 19.811 -25.723 7.728 1.00 77.25 186 LYS A O 1
ATOM 1469 N N . PHE A 1 187 ? 21.804 -25.416 6.767 1.00 83.56 187 PHE A N 1
ATOM 1470 C CA . PHE A 1 187 ? 22.502 -25.346 8.060 1.00 83.56 187 PHE A CA 1
ATOM 1471 C C . PHE A 1 187 ? 22.117 -24.081 8.834 1.00 83.56 187 PHE A C 1
ATOM 1473 O O . PHE A 1 187 ? 21.969 -24.124 10.051 1.00 83.56 187 PHE A O 1
ATOM 1480 N N . THR A 1 188 ? 21.918 -22.959 8.136 1.00 82.31 188 THR A N 1
ATOM 1481 C CA . THR A 1 188 ? 21.428 -21.712 8.734 1.00 82.31 188 THR A CA 1
ATOM 1482 C C . THR A 1 188 ? 20.003 -21.887 9.264 1.00 82.31 188 THR A C 1
ATOM 1484 O O . THR A 1 188 ? 19.715 -21.454 10.376 1.00 82.31 188 THR A O 1
ATOM 1487 N N . GLU A 1 189 ? 19.128 -22.568 8.528 1.00 82.81 189 GLU A N 1
ATOM 1488 C CA . GLU A 1 189 ? 17.762 -22.902 8.933 1.00 82.81 189 GLU A CA 1
ATOM 1489 C C . GLU A 1 189 ? 17.747 -23.831 10.151 1.00 82.81 189 GLU A C 1
ATOM 1491 O O . GLU A 1 189 ? 17.081 -23.530 11.142 1.00 82.81 189 GLU A O 1
ATOM 1496 N N . LEU A 1 190 ? 18.539 -24.907 10.126 1.00 83.44 190 LEU A N 1
ATOM 1497 C CA . LEU A 1 190 ? 18.731 -25.830 11.244 1.00 83.44 190 LEU A CA 1
ATOM 1498 C C . LEU A 1 190 ? 19.244 -25.086 12.479 1.00 83.44 190 LEU A C 1
ATOM 1500 O O . LEU A 1 190 ? 18.652 -25.170 13.556 1.00 83.44 190 LEU A O 1
ATOM 1504 N N . TRP A 1 191 ? 20.310 -24.302 12.314 1.00 87.94 191 TRP A N 1
ATOM 1505 C CA . TRP A 1 191 ? 20.889 -23.475 13.365 1.00 87.94 191 TRP A CA 1
ATOM 1506 C C . TRP A 1 191 ? 19.856 -22.514 13.951 1.00 87.94 191 TRP A C 1
ATOM 1508 O O . TRP A 1 191 ? 19.699 -22.450 15.168 1.00 87.94 191 TRP A O 1
ATOM 1518 N N . ASN A 1 192 ? 19.119 -21.785 13.114 1.00 86.12 192 ASN A N 1
ATOM 1519 C CA . ASN A 1 192 ? 18.106 -20.828 13.554 1.00 86.12 192 ASN A CA 1
ATOM 1520 C C . ASN A 1 192 ? 16.941 -21.534 14.250 1.00 86.12 192 ASN A C 1
ATOM 1522 O O . ASN A 1 192 ? 16.515 -21.111 15.321 1.00 86.12 192 ASN A O 1
ATOM 1526 N N . SER A 1 193 ? 16.459 -22.643 13.691 1.00 85.62 193 SER A N 1
ATOM 1527 C CA . SER A 1 193 ? 15.391 -23.451 14.275 1.00 85.62 193 SER A CA 1
ATOM 1528 C C . SER A 1 193 ? 15.780 -23.954 15.663 1.00 85.62 193 SER A C 1
ATOM 1530 O O . SER A 1 193 ? 14.991 -23.825 16.600 1.00 85.62 193 SER A O 1
ATOM 1532 N N . ILE A 1 194 ? 17.004 -24.461 15.821 1.00 85.81 194 ILE A N 1
ATOM 1533 C CA . ILE A 1 194 ? 17.529 -24.990 17.083 1.00 85.81 194 ILE A CA 1
ATOM 1534 C C . ILE A 1 194 ? 17.839 -23.871 18.080 1.00 85.81 194 ILE A C 1
ATOM 1536 O O . ILE A 1 194 ? 17.444 -23.953 19.237 1.00 85.81 194 ILE A O 1
ATOM 1540 N N . THR A 1 195 ? 18.502 -22.795 17.663 1.00 85.88 195 THR A N 1
ATOM 1541 C CA . THR A 1 195 ? 18.817 -21.669 18.559 1.00 85.88 195 THR A CA 1
ATOM 1542 C C . THR A 1 195 ? 17.580 -20.868 18.961 1.00 85.88 195 THR A C 1
ATOM 1544 O O . THR A 1 195 ? 17.589 -20.232 20.019 1.00 85.88 195 THR A O 1
ATOM 1547 N N . PHE A 1 196 ? 16.494 -20.936 18.191 1.00 85.81 196 PHE A N 1
ATOM 1548 C CA . PHE A 1 196 ? 15.229 -20.298 18.535 1.00 85.81 196 PHE A CA 1
ATOM 1549 C C . PHE A 1 196 ? 14.298 -21.202 19.349 1.00 85.81 196 PHE A C 1
ATOM 1551 O O . PHE A 1 196 ? 13.731 -20.734 20.334 1.00 85.81 196 PHE A O 1
ATOM 1558 N N . ASN A 1 197 ? 14.156 -22.479 18.973 1.00 85.88 197 ASN A N 1
ATOM 1559 C CA . ASN A 1 197 ? 13.215 -23.434 19.583 1.00 85.88 197 ASN A CA 1
ATOM 1560 C C . ASN A 1 197 ? 13.883 -24.458 20.526 1.00 85.88 197 ASN A C 1
ATOM 1562 O O . ASN A 1 197 ? 13.239 -25.419 20.951 1.00 85.88 197 ASN A O 1
ATOM 1566 N N . GLY A 1 198 ? 15.178 -24.313 20.815 1.00 91.56 198 GLY A N 1
ATOM 1567 C CA . GLY A 1 198 ? 15.942 -25.253 21.633 1.00 91.56 198 GLY A CA 1
ATOM 1568 C C . GLY A 1 198 ? 15.912 -26.669 21.055 1.00 91.56 198 GLY A C 1
ATOM 1569 O O . GLY A 1 198 ? 15.966 -26.881 19.841 1.00 91.56 198 GLY A O 1
ATOM 1570 N N . ILE A 1 199 ? 15.751 -27.661 21.931 1.00 90.69 199 ILE A N 1
ATOM 1571 C CA . ILE A 1 199 ? 15.633 -29.078 21.548 1.00 90.69 199 ILE A CA 1
ATOM 1572 C C . ILE A 1 199 ? 14.430 -29.350 20.629 1.00 90.69 199 ILE A C 1
ATOM 1574 O O . ILE A 1 199 ? 14.494 -30.249 19.790 1.00 90.69 199 ILE A O 1
ATOM 1578 N N . GLN A 1 200 ? 13.345 -28.572 20.716 1.00 86.56 200 GLN A N 1
ATOM 1579 C CA . GLN A 1 200 ? 12.210 -28.757 19.801 1.00 86.56 200 GLN A CA 1
ATOM 1580 C C . GLN A 1 200 ? 12.570 -28.414 18.353 1.00 86.56 200 GLN A C 1
ATOM 1582 O O . GLN A 1 200 ? 12.008 -29.004 17.434 1.00 86.56 200 GLN A O 1
ATOM 1587 N N . GLY A 1 201 ? 13.520 -27.500 18.136 1.00 87.38 201 GLY A N 1
ATOM 1588 C CA . GLY A 1 201 ? 14.033 -27.194 16.799 1.00 87.38 201 GLY A CA 1
ATOM 1589 C C . GLY A 1 201 ? 14.724 -28.395 16.159 1.00 87.38 201 GLY A C 1
ATOM 1590 O O . GLY A 1 201 ? 14.507 -28.674 14.985 1.00 87.38 201 GLY A O 1
ATOM 1591 N N . VAL A 1 202 ? 15.460 -29.165 16.965 1.00 85.00 202 VAL A N 1
ATOM 1592 C CA . VAL A 1 202 ? 16.158 -30.388 16.540 1.00 85.00 202 VAL A CA 1
ATOM 1593 C C . VAL A 1 202 ? 15.143 -31.435 16.082 1.00 85.00 202 VAL A C 1
ATOM 1595 O O . VAL A 1 202 ? 15.280 -32.016 15.015 1.00 85.00 202 VAL A O 1
ATOM 1598 N N . ARG A 1 203 ? 14.060 -31.622 16.847 1.00 85.81 203 ARG A N 1
ATOM 1599 C CA . ARG A 1 203 ? 12.975 -32.551 16.485 1.00 85.81 203 ARG A CA 1
ATOM 1600 C C . ARG A 1 203 ? 12.237 -32.134 15.215 1.00 85.81 203 ARG A C 1
ATOM 1602 O O . ARG A 1 203 ? 11.805 -32.995 14.455 1.00 85.81 203 ARG A O 1
ATOM 1609 N N . LYS A 1 204 ? 12.086 -30.827 14.978 1.00 83.75 204 LYS A N 1
ATOM 1610 C CA . LYS A 1 204 ? 11.498 -30.301 13.734 1.00 83.75 204 LYS A CA 1
ATOM 1611 C C . LYS A 1 204 ? 12.397 -30.557 12.526 1.00 83.75 204 LYS A C 1
ATOM 1613 O O . LYS A 1 204 ? 11.879 -30.826 11.453 1.00 83.75 204 LYS A O 1
ATOM 1618 N N . ALA A 1 205 ? 13.712 -30.519 12.718 1.00 81.62 205 ALA A N 1
ATOM 1619 C CA . ALA A 1 205 ? 14.701 -30.836 11.693 1.00 81.62 205 ALA A CA 1
ATOM 1620 C C . ALA A 1 205 ? 15.174 -32.302 11.742 1.00 81.62 205 ALA A C 1
ATOM 1622 O O . ALA A 1 205 ? 16.256 -32.634 11.269 1.00 81.62 205 ALA A O 1
ATOM 1623 N N . SER A 1 206 ? 14.355 -33.191 12.314 1.00 82.88 206 SER A N 1
ATOM 1624 C CA . SER A 1 206 ? 14.671 -34.614 12.506 1.00 82.88 206 SER A CA 1
ATOM 1625 C C . SER A 1 206 ? 14.961 -35.366 11.212 1.00 82.88 206 SER A C 1
ATOM 1627 O O . SER A 1 206 ? 15.618 -36.394 11.247 1.00 82.88 206 SER A O 1
ATOM 1629 N N . GLN A 1 207 ? 14.513 -34.849 10.069 1.00 81.06 207 GLN A N 1
ATOM 1630 C CA . GLN A 1 207 ? 14.812 -35.425 8.759 1.00 81.06 207 GLN A CA 1
ATOM 1631 C C . GLN A 1 207 ? 16.314 -35.417 8.413 1.00 81.06 207 GLN A C 1
ATOM 1633 O O . GLN A 1 207 ? 16.727 -36.167 7.534 1.00 81.06 207 GLN A O 1
ATOM 1638 N N . ASP A 1 208 ? 17.108 -34.570 9.077 1.00 81.75 208 ASP A N 1
ATOM 1639 C CA . ASP A 1 208 ? 18.530 -34.362 8.786 1.00 81.75 208 ASP A CA 1
ATOM 1640 C C . ASP A 1 208 ? 19.470 -35.037 9.803 1.00 81.75 208 ASP A C 1
ATOM 1642 O O . ASP A 1 208 ? 20.688 -34.995 9.635 1.00 81.75 208 ASP A O 1
ATOM 1646 N N . ILE A 1 209 ? 18.916 -35.667 10.848 1.00 84.94 209 ILE A N 1
ATOM 1647 C CA . ILE A 1 209 ? 19.658 -36.309 11.942 1.00 84.94 209 ILE A CA 1
ATOM 1648 C C . ILE A 1 209 ? 19.196 -37.769 12.052 1.00 84.94 209 ILE A C 1
ATOM 1650 O O . ILE A 1 209 ? 17.985 -38.000 12.108 1.00 84.94 209 ILE A O 1
ATOM 1654 N N . PRO A 1 210 ? 20.106 -38.758 12.124 1.00 87.44 210 PRO A N 1
ATOM 1655 C CA . PRO A 1 210 ? 19.726 -40.153 12.334 1.00 87.44 210 PRO A CA 1
ATOM 1656 C C . PRO A 1 210 ? 18.801 -40.319 13.551 1.00 87.44 210 PRO A C 1
ATOM 1658 O O . PRO A 1 210 ? 19.077 -39.795 14.629 1.00 87.44 210 PRO A O 1
ATOM 1661 N N . GLU A 1 211 ? 17.690 -41.046 13.390 1.00 86.00 211 GLU A N 1
ATOM 1662 C CA . GLU A 1 211 ? 16.631 -41.147 14.411 1.00 86.00 211 GLU A CA 1
ATOM 1663 C C . GLU A 1 211 ? 17.157 -41.687 15.754 1.00 86.00 211 GLU A C 1
ATOM 1665 O O . GLU A 1 211 ? 16.818 -41.152 16.809 1.00 86.00 211 GLU A O 1
ATOM 1670 N N . GLU A 1 212 ? 18.057 -42.675 15.719 1.00 86.81 212 GLU A N 1
ATOM 1671 C CA . GLU A 1 212 ? 18.692 -43.247 16.916 1.00 86.81 212 GLU A CA 1
ATOM 1672 C C . GLU A 1 212 ? 19.537 -42.206 17.674 1.00 86.81 212 GLU A C 1
ATOM 1674 O O . GLU A 1 212 ? 19.430 -42.074 18.897 1.00 86.81 212 GLU A O 1
ATOM 1679 N N . GLU A 1 213 ? 20.322 -41.403 16.949 1.00 86.31 213 GLU A N 1
ATOM 1680 C CA . GLU A 1 213 ? 21.115 -40.320 17.536 1.00 86.31 213 GLU A CA 1
ATOM 1681 C C . GLU A 1 213 ? 20.212 -39.203 18.064 1.00 86.31 213 GLU A C 1
ATOM 1683 O O . GLU A 1 213 ? 20.440 -38.671 19.150 1.00 86.31 213 GLU A O 1
ATOM 1688 N N . LEU A 1 214 ? 19.143 -38.860 17.345 1.00 88.00 214 LEU A N 1
ATOM 1689 C CA . LEU A 1 214 ? 18.179 -37.853 17.775 1.00 88.00 214 LEU A CA 1
ATOM 1690 C C . LEU A 1 214 ? 17.507 -38.239 19.101 1.00 88.00 214 LEU A C 1
ATOM 1692 O O . LEU A 1 214 ? 17.367 -37.400 20.003 1.00 88.00 214 LEU A O 1
ATOM 1696 N N . GLU A 1 215 ? 17.080 -39.492 19.242 1.00 87.19 215 GLU A N 1
ATOM 1697 C CA . GLU A 1 215 ? 16.479 -39.992 20.477 1.00 87.19 215 GLU A CA 1
ATOM 1698 C C . GLU A 1 215 ? 17.473 -39.939 21.643 1.00 87.19 215 GLU A C 1
ATOM 1700 O O . GLU A 1 215 ? 17.135 -39.432 22.721 1.00 87.19 215 GLU A O 1
ATOM 1705 N N . GLU A 1 216 ? 18.717 -40.372 21.432 1.00 87.31 216 GLU A N 1
ATOM 1706 C CA . GLU A 1 216 ? 19.768 -40.311 22.450 1.00 87.31 216 GLU A CA 1
ATOM 1707 C C . GLU A 1 216 ? 20.086 -38.862 22.858 1.00 87.31 216 GLU A C 1
ATOM 1709 O O . GLU A 1 216 ? 20.120 -38.520 24.049 1.00 87.31 216 GLU A O 1
ATOM 1714 N N . GLN A 1 217 ? 20.271 -37.979 21.875 1.00 87.12 217 GLN A N 1
ATOM 1715 C CA . GLN A 1 217 ? 20.695 -36.601 22.101 1.00 87.12 217 GLN A CA 1
ATOM 1716 C C . GLN A 1 217 ? 19.597 -35.737 22.730 1.00 87.12 217 GLN A C 1
ATOM 1718 O O . GLN A 1 217 ? 19.910 -34.803 23.474 1.00 87.12 217 GLN A O 1
ATOM 1723 N N . THR A 1 218 ? 18.316 -36.030 22.488 1.00 88.62 218 THR A N 1
ATOM 1724 C CA . THR A 1 218 ? 17.202 -35.216 23.011 1.00 88.62 218 THR A CA 1
ATOM 1725 C C . THR A 1 218 ? 16.598 -35.735 24.316 1.00 88.62 218 THR A C 1
ATOM 1727 O O . THR A 1 218 ? 15.936 -34.968 25.020 1.00 88.62 218 THR A O 1
ATOM 1730 N N . SER A 1 219 ? 16.819 -37.003 24.677 1.00 86.06 219 SER A N 1
ATOM 1731 C CA . SER A 1 219 ? 16.266 -37.608 25.901 1.00 86.06 219 SER A CA 1
ATOM 1732 C C . SER A 1 219 ? 17.161 -37.446 27.138 1.00 86.06 219 SER A C 1
ATOM 1734 O O . SER A 1 219 ? 16.676 -37.508 28.272 1.00 86.06 219 SER A O 1
ATOM 1736 N N . ASN A 1 220 ? 18.461 -37.197 26.951 1.00 90.25 220 ASN A N 1
ATOM 1737 C CA . ASN A 1 220 ? 19.448 -37.171 28.028 1.00 90.25 220 ASN A CA 1
ATOM 1738 C C . ASN A 1 220 ? 19.987 -35.754 28.298 1.00 90.25 220 ASN A C 1
ATOM 1740 O O . ASN A 1 220 ? 20.680 -35.174 27.472 1.00 90.25 220 ASN A O 1
ATOM 1744 N N . LYS A 1 221 ? 19.787 -35.215 29.512 1.00 90.38 221 LYS A N 1
ATOM 1745 C CA . LYS A 1 221 ? 20.336 -33.897 29.923 1.00 90.38 221 LYS A CA 1
ATOM 1746 C C . LYS A 1 221 ? 21.867 -33.840 30.008 1.00 90.38 221 LYS A C 1
ATOM 1748 O O . LYS A 1 221 ? 22.441 -32.784 30.263 1.00 90.38 221 LYS A O 1
ATOM 1753 N N . LYS A 1 222 ? 22.530 -34.986 29.867 1.00 90.69 222 LYS A N 1
ATOM 1754 C CA . LYS A 1 222 ? 23.987 -35.105 29.773 1.00 90.69 222 LYS A CA 1
ATOM 1755 C C . LYS A 1 222 ? 24.460 -35.315 28.336 1.00 90.69 222 LYS A C 1
ATOM 1757 O O . LYS A 1 222 ? 25.649 -35.547 28.155 1.00 90.69 222 LYS A O 1
ATOM 1762 N N . SER A 1 223 ? 23.568 -35.273 27.347 1.00 92.56 223 SER A N 1
ATOM 1763 C CA . SER A 1 223 ? 23.963 -35.424 25.953 1.00 92.56 223 SER A CA 1
ATOM 1764 C C . SER A 1 223 ? 24.860 -34.259 25.512 1.00 92.56 223 SER A C 1
ATOM 1766 O O . SER A 1 223 ? 24.699 -33.132 26.007 1.00 92.56 223 SER A O 1
ATOM 1768 N N . PRO A 1 224 ? 25.802 -34.498 24.582 1.00 91.44 224 PRO A N 1
ATOM 1769 C CA . PRO A 1 224 ? 26.579 -33.443 23.940 1.00 91.44 224 PRO A CA 1
ATOM 1770 C C . PRO A 1 224 ? 25.704 -32.287 23.437 1.00 91.44 224 PRO A C 1
ATOM 1772 O O . PRO A 1 224 ? 26.023 -31.124 23.698 1.00 91.44 224 PRO A O 1
ATOM 1775 N N . LEU A 1 225 ? 24.566 -32.586 22.801 1.00 92.75 225 LEU A N 1
ATOM 1776 C CA . LEU A 1 225 ? 23.644 -31.575 22.280 1.00 92.75 225 LEU A CA 1
ATOM 1777 C C . LEU A 1 225 ? 23.022 -30.707 23.382 1.00 92.75 225 LEU A C 1
ATOM 1779 O O . LEU A 1 225 ? 23.065 -29.478 23.297 1.00 92.75 225 LEU A O 1
ATOM 1783 N N . TYR A 1 226 ? 22.492 -31.325 24.444 1.00 93.44 226 TYR A N 1
ATOM 1784 C CA . TYR A 1 226 ? 21.891 -30.599 25.566 1.00 93.44 226 TYR A CA 1
ATOM 1785 C C . TYR A 1 226 ? 22.923 -29.692 26.246 1.00 93.44 226 TYR A C 1
ATOM 1787 O O . TYR A 1 226 ? 22.652 -28.521 26.516 1.00 93.44 226 TYR A O 1
ATOM 1795 N N . LEU A 1 227 ? 24.126 -30.214 26.504 1.00 92.44 227 LEU A N 1
ATOM 1796 C CA . LEU A 1 227 ? 25.204 -29.452 27.136 1.00 92.44 227 LEU A CA 1
ATOM 1797 C C . LEU A 1 227 ? 25.653 -28.276 26.262 1.00 92.44 227 LEU A C 1
ATOM 1799 O O . LEU A 1 227 ? 25.845 -27.176 26.778 1.00 92.44 227 LEU A O 1
ATOM 1803 N N . SER A 1 228 ? 25.739 -28.480 24.949 1.00 91.31 228 SER A N 1
ATOM 1804 C CA . SER A 1 228 ? 26.130 -27.442 23.993 1.00 91.31 228 SER A CA 1
ATOM 1805 C C . SER A 1 228 ? 25.092 -26.322 23.893 1.00 91.31 228 SER A C 1
ATOM 1807 O O . SER A 1 228 ? 25.451 -25.143 23.915 1.00 91.31 228 SER A O 1
ATOM 1809 N N . LEU A 1 229 ? 23.799 -26.664 23.856 1.00 91.69 229 LEU A N 1
ATOM 1810 C CA . LEU A 1 229 ? 22.706 -25.687 23.890 1.00 91.69 229 LEU A CA 1
ATOM 1811 C C . LEU A 1 229 ? 22.657 -24.928 25.215 1.00 91.69 229 LEU A C 1
ATOM 1813 O O . LEU A 1 229 ? 22.468 -23.713 25.236 1.00 91.69 229 LEU A O 1
ATOM 1817 N N . ARG A 1 230 ? 22.860 -25.629 26.335 1.00 92.44 230 ARG A N 1
ATOM 1818 C CA . ARG A 1 230 ? 22.950 -25.005 27.658 1.00 92.44 230 ARG A CA 1
ATOM 1819 C C . ARG A 1 230 ? 24.077 -23.980 27.707 1.00 92.44 230 ARG A C 1
ATOM 1821 O O . ARG A 1 230 ? 23.825 -22.858 28.129 1.00 92.44 230 ARG A O 1
ATOM 1828 N N . MET A 1 231 ? 25.268 -24.326 27.217 1.00 90.12 231 MET A N 1
ATOM 1829 C CA . MET A 1 231 ? 26.405 -23.401 27.137 1.00 90.12 231 MET A CA 1
ATOM 1830 C C . MET A 1 231 ? 26.109 -22.191 26.247 1.00 90.12 231 MET A C 1
ATOM 1832 O O . MET A 1 231 ? 26.428 -21.067 26.624 1.00 90.12 231 MET A O 1
ATOM 1836 N N . TYR A 1 232 ? 25.469 -22.405 25.094 1.00 91.38 232 TYR A N 1
ATOM 1837 C CA . TYR A 1 232 ? 25.112 -21.327 24.171 1.00 91.38 232 TYR A CA 1
ATOM 1838 C C . TYR A 1 232 ? 24.207 -20.265 24.821 1.00 91.38 232 TYR A C 1
ATOM 1840 O O . TYR A 1 232 ? 24.438 -19.067 24.662 1.00 91.38 232 TYR A O 1
ATOM 1848 N N . TYR A 1 233 ? 23.202 -20.686 25.591 1.00 91.94 233 TYR A N 1
ATOM 1849 C CA . TYR A 1 233 ? 22.253 -19.767 26.226 1.00 91.94 233 TYR A CA 1
ATOM 1850 C C . TYR A 1 233 ? 22.714 -19.201 27.572 1.00 91.94 233 TYR A C 1
ATOM 1852 O O . TYR A 1 233 ? 22.203 -18.168 28.014 1.00 91.94 233 TYR A O 1
ATOM 1860 N N . GLU A 1 234 ? 23.667 -19.860 28.233 1.00 91.75 234 GLU A N 1
ATOM 1861 C CA . GLU A 1 234 ? 24.076 -19.544 29.600 1.00 91.75 234 GLU A CA 1
ATOM 1862 C C . GLU A 1 234 ? 24.552 -18.093 29.756 1.00 91.75 234 GLU A C 1
ATOM 1864 O O . GLU A 1 234 ? 24.140 -17.407 30.695 1.00 91.75 234 GLU A O 1
ATOM 1869 N N . ASP A 1 235 ? 25.372 -17.594 28.832 1.00 86.75 235 ASP A N 1
ATOM 1870 C CA . ASP A 1 235 ? 25.942 -16.247 28.936 1.00 86.75 235 ASP A CA 1
ATOM 1871 C C . ASP A 1 235 ? 24.909 -15.142 28.721 1.00 86.75 235 ASP A C 1
ATOM 1873 O O . ASP A 1 235 ? 24.935 -14.123 29.416 1.00 86.75 235 ASP A O 1
ATOM 1877 N N . GLU A 1 236 ? 23.967 -15.332 27.798 1.00 85.69 236 GLU A N 1
ATOM 1878 C CA . GLU A 1 236 ? 22.924 -14.339 27.544 1.00 85.69 236 GLU A CA 1
ATOM 1879 C C . GLU A 1 236 ? 21.923 -14.283 28.701 1.00 85.69 236 GLU A C 1
ATOM 1881 O O . GLU A 1 236 ? 21.546 -13.202 29.156 1.00 85.69 236 GLU A O 1
ATOM 1886 N N . ILE A 1 237 ? 21.584 -15.437 29.281 1.00 88.31 237 ILE A N 1
ATOM 1887 C CA . ILE A 1 237 ? 20.777 -15.508 30.503 1.00 88.31 237 ILE A CA 1
ATOM 1888 C C . ILE A 1 237 ? 21.517 -14.840 31.668 1.00 88.31 237 ILE A C 1
ATOM 1890 O O . ILE A 1 237 ? 20.930 -14.016 32.375 1.00 88.31 237 ILE A O 1
ATOM 1894 N N . LYS A 1 238 ? 22.820 -15.102 31.845 1.00 89.56 238 LYS A N 1
ATOM 1895 C CA . LYS A 1 238 ? 23.638 -14.437 32.875 1.00 89.56 238 LYS A CA 1
ATOM 1896 C C . LYS A 1 238 ? 23.647 -12.918 32.707 1.00 89.56 238 LYS A C 1
ATOM 1898 O O . LYS A 1 238 ? 23.454 -12.203 33.695 1.00 89.56 238 LYS A O 1
ATOM 1903 N N . LYS A 1 239 ? 23.834 -12.418 31.480 1.00 86.25 239 LYS A N 1
ATOM 1904 C CA . LYS A 1 239 ? 23.781 -10.982 31.161 1.00 86.25 239 LYS A CA 1
ATOM 1905 C C . LYS A 1 239 ? 22.415 -10.388 31.452 1.00 86.25 239 LYS A C 1
ATOM 1907 O O . LYS A 1 239 ? 22.339 -9.323 32.061 1.00 86.25 239 LYS A O 1
ATOM 1912 N N . LEU A 1 240 ? 21.344 -11.069 31.052 1.00 83.38 240 LEU A N 1
ATOM 1913 C CA . LEU A 1 240 ? 19.978 -10.605 31.248 1.00 83.38 240 LEU A CA 1
ATOM 1914 C C . LEU A 1 240 ? 19.655 -10.489 32.741 1.00 83.38 240 LEU A C 1
ATOM 1916 O O . LEU A 1 240 ? 19.223 -9.434 33.207 1.00 83.38 240 LEU A O 1
ATOM 1920 N N . PHE A 1 241 ? 19.963 -11.516 33.528 1.00 86.44 241 PHE A N 1
ATOM 1921 C CA . PHE A 1 241 ? 19.778 -11.466 34.977 1.00 86.44 241 PHE A CA 1
ATOM 1922 C C . PHE A 1 241 ? 20.668 -10.403 35.641 1.00 86.44 241 PHE A C 1
ATOM 1924 O O . PHE A 1 241 ? 20.205 -9.699 36.543 1.00 86.44 241 PHE A O 1
ATOM 1931 N N . GLY A 1 242 ? 21.903 -10.218 35.159 1.00 84.44 242 GLY A N 1
ATOM 1932 C CA . GLY A 1 242 ? 22.799 -9.145 35.598 1.00 84.44 242 GLY A CA 1
ATOM 1933 C C . GLY A 1 242 ? 22.237 -7.747 35.315 1.00 84.44 242 GLY A C 1
ATOM 1934 O O . GLY A 1 242 ? 22.189 -6.906 36.215 1.00 84.44 242 GLY A O 1
ATOM 1935 N N . LYS A 1 243 ? 21.723 -7.517 34.100 1.00 85.81 243 LYS A N 1
ATOM 1936 C CA . LYS A 1 243 ? 21.069 -6.269 33.668 1.00 85.81 243 LYS A CA 1
ATOM 1937 C C . LYS A 1 243 ? 19.887 -5.909 34.566 1.00 85.81 243 LYS A C 1
ATOM 1939 O O . LYS A 1 243 ? 19.726 -4.747 34.932 1.00 85.81 243 LYS A O 1
ATOM 1944 N N . TYR A 1 244 ? 19.089 -6.902 34.957 1.00 82.12 244 TYR A N 1
ATOM 1945 C CA . TYR A 1 244 ? 17.925 -6.711 35.828 1.00 82.12 244 TYR A CA 1
ATOM 1946 C C . TYR A 1 244 ? 18.234 -6.848 37.325 1.00 82.12 244 TYR A C 1
ATOM 1948 O O . TYR A 1 244 ? 17.317 -6.787 38.143 1.00 82.12 244 TYR A O 1
ATOM 1956 N N . LYS A 1 245 ? 19.514 -6.992 37.703 1.00 87.75 245 LYS A N 1
ATOM 1957 C CA . LYS A 1 245 ? 19.971 -7.156 39.094 1.00 87.75 245 LYS A CA 1
ATOM 1958 C C . LYS A 1 245 ? 19.235 -8.280 39.837 1.00 87.75 245 LYS A C 1
ATOM 1960 O O . LYS A 1 245 ? 18.992 -8.168 41.039 1.00 87.75 245 LYS A O 1
ATOM 1965 N N . ILE A 1 246 ? 18.863 -9.353 39.137 1.00 76.25 246 ILE A N 1
ATOM 1966 C CA . ILE A 1 246 ? 18.167 -10.495 39.737 1.00 76.25 246 ILE A CA 1
ATOM 1967 C C . ILE A 1 246 ? 19.201 -11.295 40.542 1.00 76.25 246 ILE A C 1
ATOM 1969 O O . ILE A 1 246 ? 20.134 -11.844 39.955 1.00 76.25 246 ILE A O 1
ATOM 1973 N N . PRO A 1 247 ? 19.092 -11.361 41.882 1.00 78.00 247 PRO A N 1
ATOM 1974 C CA . PRO A 1 247 ? 20.097 -12.025 42.696 1.00 78.00 247 PRO A CA 1
ATOM 1975 C C . PRO A 1 247 ? 20.054 -13.531 42.452 1.00 78.00 247 PRO A C 1
ATOM 1977 O O . PRO A 1 247 ? 19.020 -14.170 42.652 1.00 78.00 247 PRO A O 1
ATOM 1980 N N . ASN A 1 248 ? 21.195 -14.105 42.079 1.00 76.75 248 ASN A N 1
ATOM 1981 C CA . ASN A 1 248 ? 21.350 -15.543 41.912 1.00 76.75 248 ASN A CA 1
ATOM 1982 C C . ASN A 1 248 ? 21.408 -16.248 43.278 1.00 76.75 248 ASN A C 1
ATOM 1984 O O . ASN A 1 248 ? 22.470 -16.624 43.779 1.00 76.75 248 ASN A O 1
ATOM 1988 N N . ARG A 1 249 ? 20.262 -16.363 43.950 1.00 60.09 249 ARG A N 1
ATOM 1989 C CA . ARG A 1 249 ? 20.182 -17.046 45.242 1.00 60.09 249 ARG A CA 1
ATOM 1990 C C . ARG A 1 249 ? 20.277 -18.554 44.989 1.00 60.09 249 ARG A C 1
ATOM 1992 O O . ARG A 1 249 ? 19.312 -19.157 44.546 1.00 60.09 249 ARG A O 1
ATOM 1999 N N . GLN A 1 250 ? 21.440 -19.130 45.306 1.00 66.50 250 GLN A N 1
ATOM 2000 C CA . GLN A 1 250 ? 21.729 -20.576 45.315 1.00 66.50 250 GLN A CA 1
ATOM 2001 C C . GLN A 1 250 ? 21.905 -21.271 43.947 1.00 66.50 250 GLN A C 1
ATOM 2003 O O . GLN A 1 250 ? 21.766 -22.487 43.894 1.00 66.50 250 GLN A O 1
ATOM 2008 N N . ASN A 1 251 ? 22.226 -20.559 42.856 1.00 63.81 251 ASN A N 1
ATOM 2009 C CA . ASN A 1 251 ? 22.392 -21.109 41.487 1.00 63.81 251 ASN A CA 1
ATOM 2010 C C . ASN A 1 251 ? 21.157 -21.800 40.873 1.00 63.81 251 ASN A C 1
ATOM 2012 O O . ASN A 1 251 ? 21.107 -21.989 39.663 1.00 63.81 251 ASN A O 1
ATOM 2016 N N . THR A 1 252 ? 20.114 -22.084 41.653 1.00 76.62 252 THR A N 1
ATOM 2017 C CA . THR A 1 252 ? 18.931 -22.826 41.206 1.00 76.62 252 THR A CA 1
ATOM 2018 C C . THR A 1 252 ? 18.118 -22.083 40.155 1.00 76.62 252 THR A C 1
ATOM 2020 O O . THR A 1 252 ? 17.611 -22.710 39.233 1.00 76.62 252 THR A O 1
ATOM 2023 N N . LEU A 1 253 ? 17.999 -20.756 40.256 1.00 77.44 253 LEU A N 1
ATOM 2024 C CA . LEU A 1 253 ? 17.186 -19.973 39.323 1.00 77.44 253 LEU A CA 1
ATOM 2025 C C . LEU A 1 253 ? 17.866 -19.788 37.959 1.00 77.44 253 LEU A C 1
ATOM 2027 O O . LEU A 1 253 ? 17.185 -19.841 36.939 1.00 77.44 253 LEU A O 1
ATOM 2031 N N . TYR A 1 254 ? 19.189 -19.592 37.944 1.00 88.44 254 TYR A N 1
ATOM 2032 C CA . TYR A 1 254 ? 19.963 -19.503 36.702 1.00 88.44 254 TYR A CA 1
ATOM 2033 C C . TYR A 1 254 ? 19.949 -20.848 35.984 1.00 88.44 254 TYR A C 1
ATOM 2035 O O . TYR A 1 254 ? 19.584 -20.906 34.817 1.00 88.44 254 TYR A O 1
ATOM 2043 N N . ASP A 1 255 ? 20.249 -21.933 36.700 1.00 88.06 255 ASP A N 1
ATOM 2044 C CA . ASP A 1 255 ? 20.241 -23.273 36.119 1.00 88.06 255 ASP A CA 1
ATOM 2045 C C . ASP A 1 255 ? 18.855 -23.671 35.610 1.00 88.06 255 ASP A C 1
ATOM 2047 O O . ASP A 1 255 ? 18.741 -24.247 34.531 1.00 88.06 255 ASP A O 1
ATOM 2051 N N . LEU A 1 256 ? 17.793 -23.333 36.347 1.00 85.38 256 LEU A N 1
ATOM 2052 C CA . LEU A 1 256 ? 16.420 -23.578 35.913 1.00 85.38 256 LEU A CA 1
ATOM 2053 C C . LEU A 1 256 ? 16.075 -22.792 34.641 1.00 85.38 256 LEU A C 1
ATOM 2055 O O . LEU A 1 256 ? 15.499 -23.365 33.721 1.00 85.38 256 LEU A O 1
ATOM 2059 N N . ALA A 1 257 ? 16.436 -21.507 34.573 1.00 84.94 257 ALA A N 1
ATOM 2060 C CA . ALA A 1 257 ? 16.192 -20.679 33.394 1.00 84.94 257 ALA A CA 1
ATOM 2061 C C . ALA A 1 257 ? 16.959 -21.204 32.175 1.00 84.94 257 ALA A C 1
ATOM 2063 O O . ALA A 1 257 ? 16.360 -21.394 31.120 1.00 84.94 257 ALA A O 1
ATOM 2064 N N . THR A 1 258 ? 18.248 -21.510 32.333 1.00 90.62 258 THR A N 1
ATOM 2065 C CA . THR A 1 258 ? 19.064 -22.046 31.242 1.00 90.62 258 THR A CA 1
ATOM 2066 C C . THR A 1 258 ? 18.549 -23.400 30.777 1.00 90.62 258 THR A C 1
ATOM 2068 O O . THR A 1 258 ? 18.390 -23.586 29.581 1.00 90.62 258 THR A O 1
ATOM 2071 N N . ASN A 1 259 ? 18.189 -24.311 31.686 1.00 91.25 259 ASN A N 1
ATOM 2072 C CA . ASN A 1 259 ? 17.613 -25.606 31.310 1.00 91.25 259 ASN A CA 1
ATOM 2073 C C . ASN A 1 259 ? 16.293 -25.461 30.538 1.00 91.25 259 ASN A C 1
ATOM 2075 O O . ASN A 1 259 ? 16.097 -26.142 29.536 1.00 91.25 259 ASN A O 1
ATOM 2079 N N . ASN A 1 260 ? 15.410 -24.554 30.963 1.00 85.50 260 ASN A N 1
ATOM 2080 C CA . ASN A 1 260 ? 14.143 -24.326 30.267 1.00 85.50 260 ASN A CA 1
ATOM 2081 C C . ASN A 1 260 ? 14.359 -23.765 28.854 1.00 85.50 260 ASN A C 1
ATOM 2083 O O . ASN A 1 260 ? 13.715 -24.227 27.914 1.00 85.50 260 ASN A O 1
ATOM 2087 N N . VAL A 1 261 ? 15.283 -22.810 28.693 1.00 86.94 261 VAL A N 1
ATOM 2088 C CA . VAL A 1 261 ? 15.628 -22.245 27.377 1.00 86.94 261 VAL A CA 1
ATOM 2089 C C . VAL A 1 261 ? 16.360 -23.275 26.509 1.00 86.94 261 VAL A C 1
ATOM 2091 O O . VAL A 1 261 ? 16.122 -23.343 25.312 1.00 86.94 261 VAL A O 1
ATOM 2094 N N . THR A 1 262 ? 17.180 -24.154 27.086 1.00 92.00 262 THR A N 1
ATOM 2095 C CA . THR A 1 262 ? 17.766 -25.297 26.366 1.00 92.00 262 THR A CA 1
ATOM 2096 C C . THR A 1 262 ? 16.692 -26.231 25.803 1.00 92.00 262 THR A C 1
ATOM 2098 O O . THR A 1 262 ? 16.774 -26.640 24.646 1.00 92.00 262 THR A O 1
ATOM 2101 N N . GLU A 1 263 ? 15.672 -26.560 26.597 1.00 90.06 263 GLU A N 1
ATOM 2102 C CA . GLU A 1 263 ? 14.614 -27.495 26.195 1.00 90.06 263 GLU A CA 1
ATOM 2103 C C . GLU A 1 263 ? 13.611 -26.885 25.205 1.00 90.06 263 GLU A C 1
ATOM 2105 O O . GLU A 1 263 ? 13.183 -27.569 24.273 1.00 90.06 263 GLU A O 1
ATOM 2110 N N . SER A 1 264 ? 13.242 -25.615 25.402 1.00 84.12 264 SER A N 1
ATOM 2111 C CA . SER A 1 264 ? 12.117 -24.967 24.701 1.00 84.12 264 SER A CA 1
ATOM 2112 C C . SER A 1 264 ? 12.535 -23.830 23.764 1.00 84.12 264 SER A C 1
ATOM 2114 O O . SER A 1 264 ? 11.722 -23.334 22.991 1.00 84.12 264 SER A O 1
ATOM 2116 N N . GLY A 1 265 ? 13.796 -23.404 23.818 1.00 86.56 265 GLY A N 1
ATOM 2117 C CA . GLY A 1 265 ? 14.281 -22.224 23.114 1.00 86.56 265 GLY A CA 1
ATOM 2118 C C . GLY A 1 265 ? 13.907 -20.912 23.804 1.00 86.56 265 GLY A C 1
ATOM 2119 O O . GLY A 1 265 ? 13.478 -20.884 24.958 1.00 86.56 265 GLY A O 1
ATOM 2120 N N . TRP A 1 266 ? 14.085 -19.796 23.099 1.00 79.56 266 TRP A N 1
ATOM 2121 C CA . TRP A 1 266 ? 13.881 -18.446 23.645 1.00 79.56 266 TRP A CA 1
ATOM 2122 C C . TRP A 1 266 ? 12.431 -17.955 23.626 1.00 79.56 266 TRP A C 1
ATOM 2124 O O . TRP A 1 266 ? 12.236 -16.781 23.932 1.00 79.56 266 TRP A O 1
ATOM 2134 N N . GLU A 1 267 ? 11.453 -18.808 23.275 1.00 62.19 267 GLU A N 1
ATOM 2135 C CA . GLU A 1 267 ? 10.022 -18.497 23.073 1.00 62.19 267 GLU A CA 1
ATOM 2136 C C . GLU A 1 267 ? 9.648 -17.033 23.373 1.00 62.19 267 GLU A C 1
ATOM 2138 O O . GLU A 1 267 ? 9.227 -16.675 24.477 1.00 62.19 267 GLU A O 1
ATOM 2143 N N . MET A 1 268 ? 9.812 -16.157 22.377 1.00 43.53 268 MET A N 1
ATOM 2144 C CA . MET A 1 268 ? 9.316 -14.789 22.447 1.00 43.53 268 MET A CA 1
ATOM 2145 C C . MET A 1 268 ? 8.537 -14.418 21.193 1.00 43.53 268 MET A C 1
ATOM 2147 O O . MET A 1 268 ? 8.959 -14.638 20.060 1.00 43.53 268 MET A O 1
ATOM 2151 N N . VAL A 1 269 ? 7.372 -13.830 21.479 1.00 36.16 269 VAL A N 1
ATOM 2152 C CA . VAL A 1 269 ? 6.501 -13.019 20.624 1.00 36.16 269 VAL A CA 1
ATOM 2153 C C . VAL A 1 269 ? 7.318 -12.295 19.546 1.00 36.16 269 VAL A C 1
ATOM 2155 O O . VAL A 1 269 ? 8.297 -11.640 19.906 1.00 36.16 269 VAL A O 1
ATOM 2158 N N . PRO A 1 270 ? 6.925 -12.358 18.258 1.00 33.84 270 PRO A N 1
ATOM 2159 C CA . PRO A 1 270 ? 7.681 -11.719 17.189 1.00 33.84 270 PRO A CA 1
ATOM 2160 C C . PRO A 1 270 ? 7.854 -10.225 17.486 1.00 33.84 270 PRO A C 1
ATOM 2162 O O . PRO A 1 270 ? 6.883 -9.474 17.619 1.00 33.84 270 PRO A O 1
ATOM 2165 N N . VAL A 1 271 ? 9.115 -9.825 17.644 1.00 34.72 271 VAL A N 1
ATOM 2166 C CA . VAL A 1 271 ? 9.555 -8.434 17.744 1.00 34.72 271 VAL A CA 1
ATOM 2167 C C . VAL A 1 271 ? 9.314 -7.773 16.386 1.00 34.72 271 VAL A C 1
ATOM 2169 O O . VAL A 1 271 ? 9.503 -8.390 15.343 1.00 34.72 271 VAL A O 1
ATOM 2172 N N . GLY A 1 272 ? 8.834 -6.529 16.420 1.00 31.08 272 GLY A N 1
ATOM 2173 C CA . GLY A 1 272 ? 8.477 -5.726 15.253 1.00 31.08 272 GLY A CA 1
ATOM 2174 C C . GLY A 1 272 ? 9.629 -5.417 14.277 1.00 31.08 272 GLY A C 1
ATOM 2175 O O . GLY A 1 272 ? 10.742 -5.920 14.404 1.00 31.08 272 GLY A O 1
ATOM 2176 N N . PRO A 1 273 ? 9.350 -4.574 13.271 1.00 32.78 273 PRO A N 1
ATOM 2177 C CA . PRO A 1 273 ? 9.965 -4.658 11.958 1.00 32.78 273 PRO A CA 1
ATOM 2178 C C . PRO A 1 273 ? 11.352 -4.011 11.914 1.00 32.78 273 PRO A C 1
ATOM 2180 O O . PRO A 1 273 ? 11.486 -2.789 11.945 1.00 32.78 273 PRO A O 1
ATOM 2183 N N . SER A 1 274 ? 12.380 -4.831 11.717 1.00 31.27 274 SER A N 1
ATOM 2184 C CA . SER A 1 274 ? 13.592 -4.428 11.002 1.00 31.27 274 SER A CA 1
ATOM 2185 C C . SER A 1 274 ? 14.266 -5.663 10.410 1.00 31.27 274 SER A C 1
ATOM 2187 O O . SER A 1 274 ? 14.763 -6.499 11.157 1.00 31.27 274 SER A O 1
ATOM 2189 N N . GLY A 1 275 ? 14.300 -5.742 9.080 1.00 29.86 275 GLY A N 1
ATOM 2190 C CA . GLY A 1 275 ? 14.993 -6.789 8.325 1.00 29.86 275 GLY A CA 1
ATOM 2191 C C . GLY A 1 275 ? 14.026 -7.780 7.689 1.00 29.86 275 GLY A C 1
ATOM 2192 O O . GLY A 1 275 ? 13.412 -8.582 8.380 1.00 29.86 275 GLY A O 1
ATOM 2193 N N . LYS A 1 276 ? 13.879 -7.685 6.365 1.00 33.44 276 LYS A N 1
ATOM 2194 C CA . LYS A 1 276 ? 13.252 -8.719 5.538 1.00 33.44 276 LYS A CA 1
ATOM 2195 C C . LYS A 1 276 ? 14.049 -10.026 5.682 1.00 33.44 276 LYS A C 1
ATOM 2197 O O . LYS A 1 276 ? 15.270 -9.951 5.546 1.00 33.44 276 LYS A O 1
ATOM 2202 N N . PRO A 1 277 ? 13.403 -11.181 5.883 1.00 32.50 277 PRO A N 1
ATOM 2203 C CA . PRO A 1 277 ? 13.915 -12.455 5.411 1.00 32.50 277 PRO A CA 1
ATOM 2204 C C . PRO A 1 277 ? 13.228 -12.817 4.089 1.00 32.50 277 PRO A C 1
ATOM 2206 O O . PRO A 1 277 ? 12.026 -12.606 3.928 1.00 32.50 277 PRO A O 1
ATOM 2209 N N . ASP A 1 278 ? 14.029 -13.311 3.155 1.00 31.84 278 ASP A N 1
ATOM 2210 C CA . ASP A 1 278 ? 13.598 -13.879 1.885 1.00 31.84 278 ASP A CA 1
ATOM 2211 C C . ASP A 1 278 ? 12.791 -15.174 2.103 1.00 31.84 278 ASP A C 1
ATOM 2213 O O . ASP A 1 278 ? 13.053 -15.948 3.026 1.00 31.84 278 ASP A O 1
ATOM 2217 N N . ASP A 1 279 ? 11.776 -15.361 1.259 1.00 30.56 279 ASP A N 1
ATOM 2218 C CA . ASP A 1 279 ? 10.855 -16.495 1.242 1.00 30.56 279 ASP A CA 1
ATOM 2219 C C . ASP A 1 279 ? 11.494 -17.732 0.600 1.00 30.56 279 ASP A C 1
ATOM 2221 O O . ASP A 1 279 ? 11.960 -17.661 -0.535 1.00 30.56 279 ASP A O 1
ATOM 2225 N N . GLU A 1 280 ? 11.353 -18.898 1.238 1.00 31.73 280 GLU A N 1
ATOM 2226 C CA . GLU A 1 280 ? 10.834 -20.077 0.540 1.00 31.73 280 GLU A CA 1
ATOM 2227 C C . GLU A 1 280 ? 10.284 -21.143 1.512 1.00 31.73 280 GLU A C 1
ATOM 2229 O O . GLU A 1 280 ? 10.935 -21.538 2.474 1.00 31.73 280 GLU A O 1
ATOM 2234 N N . ARG A 1 281 ? 9.100 -21.667 1.151 1.00 30.06 281 ARG A N 1
ATOM 2235 C CA . ARG A 1 281 ? 8.409 -22.893 1.617 1.00 30.06 281 ARG A CA 1
ATOM 2236 C C . ARG A 1 281 ? 7.472 -22.796 2.830 1.00 30.06 281 ARG A C 1
ATOM 2238 O O . ARG A 1 281 ? 7.819 -23.105 3.961 1.00 30.06 281 ARG A O 1
ATOM 2245 N N . ALA A 1 282 ? 6.183 -22.638 2.518 1.00 27.70 282 ALA A N 1
ATOM 2246 C CA . ALA A 1 282 ? 5.114 -23.313 3.252 1.00 27.70 282 ALA A CA 1
ATOM 2247 C C . ALA A 1 282 ? 4.132 -23.971 2.268 1.00 27.70 282 ALA A C 1
ATOM 2249 O O . ALA A 1 282 ? 3.296 -23.323 1.641 1.00 27.70 282 ALA A O 1
ATOM 2250 N N . SER A 1 283 ? 4.235 -25.289 2.118 1.00 31.30 283 SER A N 1
ATOM 2251 C CA . SER A 1 283 ? 3.167 -26.137 1.589 1.00 31.30 283 SER A CA 1
ATOM 2252 C C . SER A 1 283 ? 3.279 -27.531 2.202 1.00 31.30 283 SER A C 1
ATOM 2254 O O . SER A 1 283 ? 4.333 -28.151 2.126 1.00 31.30 283 SER A O 1
ATOM 2256 N N . ALA A 1 284 ? 2.136 -27.999 2.711 1.00 28.75 284 ALA A N 1
ATOM 2257 C CA . ALA A 1 284 ? 1.787 -29.346 3.173 1.00 28.75 284 ALA A CA 1
ATOM 2258 C C . ALA A 1 284 ? 1.978 -29.685 4.667 1.00 28.75 284 ALA A C 1
ATOM 2260 O O . ALA A 1 284 ? 3.093 -29.736 5.168 1.00 28.75 284 ALA A O 1
ATOM 2261 N N . GLN A 1 285 ? 0.830 -30.012 5.294 1.00 26.33 285 GLN A N 1
ATOM 2262 C CA . GLN A 1 285 ? 0.521 -31.076 6.283 1.00 26.33 285 GLN A CA 1
ATOM 2263 C C . GLN A 1 285 ? -0.462 -30.514 7.335 1.00 26.33 285 GLN A C 1
ATOM 2265 O O . GLN A 1 285 ? -0.125 -29.620 8.097 1.00 26.33 285 GLN A O 1
ATOM 2270 N N . GLN A 1 286 ? -1.767 -30.825 7.328 1.00 34.41 286 GLN A N 1
ATOM 2271 C CA . GLN A 1 286 ? -2.392 -32.114 7.681 1.00 34.41 286 GLN A CA 1
ATOM 2272 C C . GLN A 1 286 ? -1.581 -32.939 8.687 1.00 34.41 286 GLN A C 1
ATOM 2274 O O . GLN A 1 286 ? -0.641 -33.624 8.301 1.00 34.41 286 GLN A O 1
ATOM 2279 N N . LEU A 1 287 ? -2.017 -32.941 9.953 1.00 27.73 287 LEU A N 1
ATOM 2280 C CA . LEU A 1 287 ? -1.638 -33.958 10.932 1.00 27.73 287 LEU A CA 1
ATOM 2281 C C . LEU A 1 287 ? -2.868 -34.599 11.585 1.00 27.73 287 LEU A C 1
ATOM 2283 O O . LEU A 1 287 ? -3.831 -33.935 11.972 1.00 27.73 287 LEU A O 1
ATOM 2287 N N . LEU A 1 288 ? -2.770 -35.926 11.644 1.00 24.95 288 LEU A N 1
ATOM 2288 C CA . LEU A 1 288 ? -3.652 -36.924 12.243 1.00 24.95 288 LEU A CA 1
ATOM 2289 C C . LEU A 1 288 ? -3.675 -36.856 13.790 1.00 24.95 288 LEU A C 1
ATOM 2291 O O . LEU A 1 288 ? -2.767 -36.283 14.392 1.00 24.95 288 LEU A O 1
ATOM 2295 N N . PRO A 1 289 ? -4.688 -37.467 14.444 1.00 30.25 289 PRO A N 1
ATOM 2296 C CA . PRO A 1 289 ? -4.891 -37.432 15.894 1.00 30.25 289 PRO A CA 1
ATOM 2297 C C . PRO A 1 289 ? -4.227 -38.603 16.654 1.00 30.25 289 PRO A C 1
ATOM 2299 O O . PRO A 1 289 ? -4.009 -39.682 16.109 1.00 30.25 289 PRO A O 1
ATOM 2302 N N . ILE A 1 290 ? -3.969 -38.381 17.949 1.00 26.86 290 ILE A N 1
ATOM 2303 C CA . ILE A 1 290 ? -3.474 -39.345 18.959 1.00 26.86 290 ILE A CA 1
ATOM 2304 C C . ILE A 1 290 ? -4.666 -40.123 19.588 1.00 26.86 290 ILE A C 1
ATOM 2306 O O . ILE A 1 290 ? -5.773 -39.578 19.623 1.00 26.86 290 ILE A O 1
ATOM 2310 N N . PRO A 1 291 ? -4.488 -41.382 20.059 1.00 31.77 291 PRO A N 1
ATOM 2311 C CA . PRO A 1 291 ? -5.552 -42.387 20.149 1.00 31.77 291 PRO A CA 1
ATOM 2312 C C . PRO A 1 291 ? -6.255 -42.475 21.516 1.00 31.77 291 PRO A C 1
ATOM 2314 O O . PRO A 1 291 ? -5.687 -42.144 22.556 1.00 31.77 291 PRO A O 1
ATOM 2317 N N . GLY A 1 292 ? -7.483 -43.008 21.507 1.00 25.23 292 GLY A N 1
ATOM 2318 C CA . GLY A 1 292 ? -8.251 -43.397 22.693 1.00 25.23 292 GLY A CA 1
ATOM 2319 C C . GLY A 1 292 ? -9.450 -44.278 22.318 1.00 25.23 292 GLY A C 1
ATOM 2320 O O . GLY A 1 292 ? -10.168 -43.977 21.373 1.00 25.23 292 GLY A O 1
ATOM 2321 N N . GLU A 1 293 ? -9.599 -45.392 23.028 1.00 26.86 293 GLU A N 1
ATOM 2322 C CA . GLU A 1 293 ? -10.271 -46.646 22.659 1.00 26.86 293 GLU A CA 1
ATOM 2323 C C . GLU A 1 293 ? -11.815 -46.716 22.799 1.00 26.86 293 GLU A C 1
ATOM 2325 O O . GLU A 1 293 ? -12.432 -45.939 23.523 1.00 26.86 293 GLU A O 1
ATOM 2330 N N . LEU A 1 294 ? -12.361 -47.797 22.201 1.00 25.47 294 LEU A N 1
ATOM 2331 C CA . LEU A 1 294 ? -13.552 -48.599 22.570 1.00 25.47 294 LEU A CA 1
ATOM 2332 C C . LEU A 1 294 ? -14.967 -48.026 22.322 1.00 25.47 294 LEU A C 1
ATOM 2334 O O . LEU A 1 294 ? -15.508 -47.300 23.145 1.00 25.47 294 LEU A O 1
ATOM 2338 N N . PHE A 1 295 ? -15.640 -48.502 21.262 1.00 26.69 295 PHE A N 1
ATOM 2339 C CA . PHE A 1 295 ? -16.768 -49.451 21.370 1.00 26.69 295 PHE A CA 1
ATOM 2340 C C . PHE A 1 295 ? -17.199 -49.998 19.994 1.00 26.69 295 PHE A C 1
ATOM 2342 O O . PHE A 1 295 ? -17.169 -49.314 18.976 1.00 26.69 295 PHE A O 1
ATOM 2349 N N . ASP A 1 296 ? -17.586 -51.268 20.020 1.00 23.70 296 ASP A N 1
ATOM 2350 C CA . ASP A 1 296 ? -17.928 -52.170 18.920 1.00 23.70 296 ASP A CA 1
ATOM 2351 C C . ASP A 1 296 ? -19.437 -52.107 18.578 1.00 23.70 296 ASP A C 1
ATOM 2353 O O . ASP A 1 296 ? -20.252 -51.999 19.498 1.00 23.70 296 ASP A O 1
ATOM 2357 N N . SER A 1 297 ? -19.820 -52.180 17.289 1.00 25.75 297 SER A N 1
ATOM 2358 C CA . SER A 1 297 ? -21.032 -52.876 16.769 1.00 25.75 297 SER A CA 1
ATOM 2359 C C . SER A 1 297 ? -21.351 -52.596 15.276 1.00 25.75 297 SER A C 1
ATOM 2361 O O . SER A 1 297 ? -21.937 -51.589 14.899 1.00 25.75 297 SER A O 1
ATOM 2363 N N . THR A 1 298 ? -20.988 -53.570 14.429 1.00 25.91 298 THR A N 1
ATOM 2364 C CA . THR A 1 298 ? -21.800 -54.234 13.368 1.00 25.91 298 THR A CA 1
ATOM 2365 C C . THR A 1 298 ? -22.637 -53.440 12.322 1.00 25.91 298 THR A C 1
ATOM 2367 O O . THR A 1 298 ? -23.722 -52.964 12.632 1.00 25.91 298 THR A O 1
ATOM 2370 N N . LEU A 1 299 ? -22.148 -53.455 11.059 1.00 25.03 299 LEU A N 1
ATOM 2371 C CA . LEU A 1 299 ? -22.739 -53.733 9.700 1.00 25.03 299 LEU A CA 1
ATOM 2372 C C . LEU A 1 299 ? -24.286 -53.882 9.480 1.00 25.03 299 LEU A C 1
ATOM 2374 O O . LEU A 1 299 ? -24.961 -54.240 10.440 1.00 25.03 299 LEU A O 1
ATOM 2378 N N . PRO A 1 300 ? -24.863 -53.805 8.228 1.00 35.69 300 PRO A N 1
ATOM 2379 C CA . PRO A 1 300 ? -24.233 -53.948 6.888 1.00 35.69 300 PRO A CA 1
ATOM 2380 C C . PRO A 1 300 ? -24.703 -53.049 5.691 1.00 35.69 300 PRO A C 1
ATOM 2382 O O . PRO A 1 300 ? -25.771 -52.449 5.676 1.00 35.69 300 PRO A O 1
ATOM 2385 N N . LEU A 1 301 ? -23.851 -53.083 4.649 1.00 26.88 301 LEU A N 1
ATOM 2386 C CA . LEU A 1 301 ? -23.985 -52.934 3.174 1.00 26.88 301 LEU A CA 1
ATOM 2387 C C . LEU A 1 301 ? -25.354 -52.771 2.456 1.00 26.88 301 LEU A C 1
ATOM 2389 O O . LEU A 1 301 ? -26.251 -53.586 2.648 1.00 26.88 301 LEU A O 1
ATOM 2393 N N . ALA A 1 302 ? -25.368 -51.889 1.432 1.00 25.44 302 ALA A N 1
ATOM 2394 C CA . ALA A 1 302 ? -25.860 -52.097 0.038 1.00 25.44 302 ALA A CA 1
ATOM 2395 C C . ALA A 1 302 ? -25.564 -50.824 -0.814 1.00 25.44 302 ALA A C 1
ATOM 2397 O O . ALA A 1 302 ? -26.023 -49.743 -0.470 1.00 25.44 302 ALA A O 1
ATOM 2398 N N . SER A 1 303 ? -24.595 -50.787 -1.740 1.00 25.70 303 SER A N 1
ATOM 2399 C CA . SER A 1 303 ? -24.581 -51.203 -3.163 1.00 25.70 303 SER A CA 1
ATOM 2400 C C . SER A 1 303 ? -25.417 -50.371 -4.170 1.00 25.70 303 SER A C 1
ATOM 2402 O O . SER A 1 303 ? -26.630 -50.519 -4.247 1.00 25.70 303 SER A O 1
ATOM 2404 N N . ASN A 1 304 ? -24.677 -49.675 -5.049 1.00 26.80 304 ASN A N 1
ATOM 2405 C CA . ASN A 1 304 ? -24.828 -49.563 -6.514 1.00 26.80 304 ASN A CA 1
ATOM 2406 C C . ASN A 1 304 ? -25.830 -48.595 -7.201 1.00 26.80 304 ASN A C 1
ATOM 2408 O O . ASN A 1 304 ? -27.035 -48.804 -7.234 1.00 26.80 304 ASN A O 1
ATOM 2412 N N . SER A 1 305 ? -25.215 -47.719 -8.015 1.00 26.30 305 SER A N 1
ATOM 2413 C CA . SER A 1 305 ? -25.383 -47.578 -9.482 1.00 26.30 305 SER A CA 1
ATOM 2414 C C . SER A 1 305 ? -26.261 -46.462 -10.096 1.00 26.30 305 SER A C 1
ATOM 2416 O O . SER A 1 305 ? -27.481 -46.468 -10.027 1.00 26.30 305 SER A O 1
ATOM 2418 N N . SER A 1 306 ? -25.558 -45.629 -10.883 1.00 26.56 306 SER A N 1
ATOM 2419 C CA . SER A 1 306 ? -25.784 -45.300 -12.307 1.00 26.56 306 SER A CA 1
ATOM 2420 C C . SER A 1 306 ? -26.794 -44.232 -12.781 1.00 26.56 306 SER A C 1
ATOM 2422 O O . SER A 1 306 ? -27.948 -44.173 -12.378 1.00 26.56 306 SER A O 1
ATOM 2424 N N . THR A 1 307 ? -26.309 -43.518 -13.814 1.00 27.73 307 THR A N 1
ATOM 2425 C CA . THR A 1 307 ? -26.978 -42.840 -14.951 1.00 27.73 307 THR A CA 1
ATOM 2426 C C . THR A 1 307 ? -27.595 -41.448 -14.766 1.00 27.73 307 THR A C 1
ATOM 2428 O O . THR A 1 307 ? -28.720 -41.289 -14.308 1.00 27.73 307 THR A O 1
ATOM 2431 N N . SER A 1 308 ? -26.879 -40.435 -15.273 1.00 28.02 308 SER A N 1
ATOM 2432 C CA . SER A 1 308 ? -27.394 -39.108 -15.619 1.00 28.02 308 SER A CA 1
ATOM 2433 C C . SER A 1 308 ? -27.910 -39.097 -17.064 1.00 28.02 308 SER A C 1
ATOM 2435 O O . SER A 1 308 ? -27.238 -39.549 -17.990 1.00 28.02 308 SER A O 1
ATOM 2437 N N . THR A 1 309 ? -29.127 -38.580 -17.248 1.00 28.03 309 THR A N 1
ATOM 2438 C CA . THR A 1 309 ? -29.790 -38.419 -18.550 1.00 28.03 309 THR A CA 1
ATOM 2439 C C . THR A 1 309 ? -29.888 -36.934 -18.892 1.00 28.03 309 THR A C 1
ATOM 2441 O O . THR A 1 309 ? -30.272 -36.117 -18.059 1.00 28.03 309 THR A O 1
ATOM 2444 N N . ILE A 1 310 ? -29.520 -36.615 -20.131 1.00 29.28 310 ILE A N 1
ATOM 2445 C CA . ILE A 1 310 ? -29.566 -35.306 -20.792 1.00 29.28 310 ILE A CA 1
ATOM 2446 C C . ILE A 1 310 ? -31.019 -34.952 -21.140 1.00 29.28 310 ILE A C 1
ATOM 2448 O O . ILE A 1 310 ? -31.697 -35.764 -21.766 1.00 29.28 310 ILE A O 1
ATOM 2452 N N . VAL A 1 311 ? -31.471 -33.728 -20.837 1.00 29.91 311 VAL A N 1
ATOM 2453 C CA . VAL A 1 311 ? -32.674 -33.132 -21.453 1.00 29.91 311 VAL A CA 1
ATOM 2454 C C . VAL A 1 311 ? -32.416 -31.660 -21.799 1.00 29.91 311 VAL A C 1
ATOM 2456 O O . VAL A 1 311 ? -31.961 -30.877 -20.969 1.00 29.91 311 VAL A O 1
ATOM 2459 N N . GLN A 1 312 ? -32.688 -31.330 -23.064 1.00 29.20 312 GLN A N 1
ATOM 2460 C CA . GLN A 1 312 ? -32.578 -30.021 -23.716 1.00 29.20 312 GLN A CA 1
ATOM 2461 C C . GLN A 1 312 ? -33.659 -29.014 -23.260 1.00 29.20 312 GLN A C 1
ATOM 2463 O O . GLN A 1 312 ? -34.733 -29.434 -22.827 1.00 29.20 312 GLN A O 1
ATOM 2468 N N . PRO A 1 313 ? -33.441 -27.696 -23.448 1.00 33.50 313 PRO A N 1
ATOM 2469 C CA . PRO A 1 313 ? -34.463 -26.663 -23.269 1.00 33.50 313 PRO A CA 1
ATOM 2470 C C . PRO A 1 313 ? -35.229 -26.360 -24.577 1.00 33.50 313 PRO A C 1
ATOM 2472 O O . PRO A 1 313 ? -34.653 -26.495 -25.661 1.00 33.50 313 PRO A O 1
ATOM 2475 N N . PRO A 1 314 ? -36.494 -25.894 -24.515 1.00 38.75 314 PRO A N 1
ATOM 2476 C CA . PRO A 1 314 ? -37.226 -25.465 -25.696 1.00 38.75 314 PRO A CA 1
ATOM 2477 C C . PRO A 1 314 ? -37.124 -23.953 -25.978 1.00 38.75 314 PRO A C 1
ATOM 2479 O O . PRO A 1 314 ? -37.054 -23.101 -25.096 1.00 38.75 314 PRO A O 1
ATOM 2482 N N . SER A 1 315 ? -37.155 -23.703 -27.281 1.00 29.83 315 SER A N 1
ATOM 2483 C CA . SER A 1 315 ? -37.264 -22.506 -28.122 1.00 29.83 315 SER A CA 1
ATOM 2484 C C . SER A 1 315 ? -38.225 -21.357 -27.734 1.00 29.83 315 SER A C 1
ATOM 2486 O O . SER A 1 315 ? -39.370 -21.597 -27.366 1.00 29.83 315 SER A O 1
ATOM 2488 N N . LEU A 1 316 ? -37.725 -20.124 -27.965 1.00 35.38 316 LEU A N 1
ATOM 2489 C CA . LEU A 1 316 ? -38.275 -18.912 -28.652 1.00 35.38 316 LEU A CA 1
ATOM 2490 C C . LEU A 1 316 ? -39.720 -18.956 -29.221 1.00 35.38 316 LEU A C 1
ATOM 2492 O O . LEU A 1 316 ? -40.133 -20.030 -29.659 1.00 35.38 316 LEU A O 1
ATOM 2496 N N . PRO A 1 317 ? -40.471 -17.821 -29.333 1.00 46.78 317 PRO A N 1
ATOM 2497 C CA . PRO A 1 317 ? -40.168 -16.663 -30.228 1.00 46.78 317 PRO A CA 1
ATOM 2498 C C . PRO A 1 317 ? -40.503 -15.259 -29.640 1.00 46.78 317 PRO A C 1
ATOM 2500 O O . PRO A 1 317 ? -41.302 -15.141 -28.723 1.00 46.78 317 PRO A O 1
ATOM 2503 N N . ALA A 1 318 ? -39.766 -14.176 -29.929 1.00 30.72 318 ALA A N 1
ATOM 2504 C CA . ALA A 1 318 ? -39.655 -13.315 -31.128 1.00 30.72 318 ALA A CA 1
ATOM 2505 C C . ALA A 1 318 ? -40.715 -12.185 -31.258 1.00 30.72 318 ALA A C 1
ATOM 2507 O O . ALA A 1 318 ? -41.905 -12.455 -31.329 1.00 30.72 318 ALA A O 1
ATOM 2508 N N . GLN A 1 319 ? -40.180 -10.956 -31.399 1.00 31.48 319 GLN A N 1
ATOM 2509 C CA . GLN A 1 319 ? -40.712 -9.718 -32.013 1.00 31.48 319 GLN A CA 1
ATOM 2510 C C . GLN A 1 319 ? -41.893 -8.971 -31.351 1.00 31.48 319 GLN A C 1
ATOM 2512 O O . GLN A 1 319 ? -42.997 -9.481 -31.272 1.00 31.48 319 GLN A O 1
ATOM 2517 N N . GLU A 1 320 ? -41.690 -7.698 -30.975 1.00 28.89 320 GLU A N 1
ATOM 2518 C CA . GLU A 1 320 ? -42.065 -6.529 -31.800 1.00 28.89 320 GLU A CA 1
ATOM 2519 C C . GLU A 1 320 ? -41.675 -5.174 -31.156 1.00 28.89 320 GLU A C 1
ATOM 2521 O O . GLU A 1 320 ? -41.451 -5.035 -29.958 1.00 28.89 320 GLU A O 1
ATOM 2526 N N . THR A 1 321 ? -41.530 -4.199 -32.049 1.00 31.45 321 THR A N 1
ATOM 2527 C CA . THR A 1 321 ? -41.048 -2.806 -31.986 1.00 31.45 321 THR A CA 1
ATOM 2528 C C . THR A 1 321 ? -41.986 -1.788 -31.282 1.00 31.45 321 THR A C 1
ATOM 2530 O O . THR A 1 321 ? -43.083 -2.144 -30.864 1.00 31.45 321 THR A O 1
ATOM 2533 N N . PRO A 1 322 ? -41.573 -0.505 -31.114 1.00 44.16 322 PRO A N 1
ATOM 2534 C CA . PRO A 1 322 ? -41.977 0.355 -29.999 1.00 44.16 322 PRO A CA 1
ATOM 2535 C C . PRO A 1 322 ? -43.110 1.337 -30.333 1.00 44.16 322 PRO A C 1
ATOM 2537 O O . PRO A 1 322 ? -43.178 1.863 -31.445 1.00 44.16 322 PRO A O 1
ATOM 2540 N N . VAL A 1 323 ? -43.932 1.700 -29.338 1.00 29.33 323 VAL A N 1
ATOM 2541 C CA . VAL A 1 323 ? -44.856 2.843 -29.440 1.00 29.33 323 VAL A CA 1
ATOM 2542 C C . VAL A 1 323 ? -44.890 3.677 -28.154 1.00 29.33 323 VAL A C 1
ATOM 2544 O O . VAL A 1 323 ? -45.020 3.175 -27.043 1.00 29.33 323 VAL A O 1
ATOM 2547 N N . LYS A 1 324 ? -44.771 4.989 -28.388 1.00 33.59 324 LYS A N 1
ATOM 2548 C CA . LYS A 1 324 ? -44.970 6.162 -27.526 1.00 33.59 324 LYS A CA 1
ATOM 2549 C C . LYS A 1 324 ? -46.089 6.015 -26.484 1.00 33.59 324 LYS A C 1
ATOM 2551 O O . LYS A 1 324 ? -47.213 5.676 -26.842 1.00 33.59 324 LYS A O 1
ATOM 2556 N N . ALA A 1 325 ? -45.821 6.442 -25.249 1.00 30.62 325 ALA A N 1
ATOM 2557 C CA . ALA A 1 325 ? -46.852 6.683 -24.242 1.00 30.62 325 ALA A CA 1
ATOM 2558 C C . ALA A 1 325 ? -47.028 8.187 -23.986 1.00 30.62 325 ALA A C 1
ATOM 2560 O O . ALA A 1 325 ? -46.115 8.886 -23.544 1.00 30.62 325 ALA A O 1
ATOM 2561 N N . THR A 1 326 ? -48.234 8.648 -24.300 1.00 29.77 326 THR A N 1
ATOM 2562 C CA . THR A 1 326 ? -48.800 9.963 -24.012 1.00 29.77 326 THR A CA 1
ATOM 2563 C C . THR A 1 326 ? -49.456 9.937 -22.631 1.00 29.77 326 THR A C 1
ATOM 2565 O O . THR A 1 326 ? -50.071 8.953 -22.231 1.00 29.77 326 THR A O 1
ATOM 2568 N N . THR A 1 327 ? -49.350 11.056 -21.929 1.00 35.84 327 THR A N 1
ATOM 2569 C CA . THR A 1 327 ? -50.042 11.444 -20.697 1.00 35.84 327 THR A CA 1
ATOM 2570 C C . THR A 1 327 ? -51.565 11.314 -20.808 1.00 35.84 327 THR A C 1
ATOM 2572 O O . THR A 1 327 ? -52.137 11.930 -21.703 1.00 35.84 327 THR A O 1
ATOM 2575 N N . THR A 1 328 ? -52.249 10.658 -19.858 1.00 30.38 328 THR A N 1
ATOM 2576 C CA . THR A 1 328 ? -53.507 11.180 -19.268 1.00 30.38 328 THR A CA 1
ATOM 2577 C C . THR A 1 328 ? -53.943 10.452 -17.988 1.00 30.38 328 THR A C 1
ATOM 2579 O O . THR A 1 328 ? -53.947 9.232 -17.892 1.00 30.38 328 THR A O 1
ATOM 2582 N N . SER A 1 329 ? -54.325 11.286 -17.022 1.00 33.69 329 SER A N 1
ATOM 2583 C CA . SER A 1 329 ? -55.123 11.057 -15.812 1.00 33.69 329 SER A CA 1
ATOM 2584 C C . SER A 1 329 ? -56.513 10.467 -16.113 1.00 33.69 329 SER A C 1
ATOM 2586 O O . SER A 1 329 ? -57.075 10.810 -17.150 1.00 33.69 329 SER A O 1
ATOM 2588 N N . ILE A 1 330 ? -57.084 9.666 -15.194 1.00 31.20 330 ILE A N 1
ATOM 2589 C CA . ILE A 1 330 ? -58.408 9.886 -14.557 1.00 31.20 330 ILE A CA 1
ATOM 2590 C C . ILE A 1 330 ? -58.738 8.778 -13.528 1.00 31.20 330 ILE A C 1
ATOM 2592 O O . ILE A 1 330 ? -58.447 7.600 -13.707 1.00 31.20 330 ILE A O 1
ATOM 2596 N N . LEU A 1 331 ? -59.360 9.244 -12.441 1.00 32.75 331 LEU A N 1
ATOM 2597 C CA . LEU A 1 331 ? -59.971 8.587 -11.282 1.00 32.75 331 LEU A CA 1
ATOM 2598 C C . LEU A 1 331 ? -61.026 7.502 -11.587 1.00 32.75 331 LEU A C 1
ATOM 2600 O O . LEU A 1 331 ? -61.856 7.711 -12.466 1.00 32.75 331 LEU A O 1
ATOM 2604 N N . ALA A 1 332 ? -61.126 6.475 -10.727 1.00 34.06 332 ALA A N 1
ATOM 2605 C CA . ALA A 1 332 ? -62.315 6.166 -9.899 1.00 34.06 332 ALA A CA 1
ATOM 2606 C C . ALA A 1 332 ? -62.124 4.873 -9.054 1.00 34.06 332 ALA A C 1
ATOM 2608 O O . ALA A 1 332 ? -61.271 4.059 -9.397 1.00 34.06 332 ALA A O 1
ATOM 2609 N N . PRO A 1 333 ? -62.876 4.692 -7.943 1.00 43.41 333 PRO A N 1
ATOM 2610 C CA . PRO A 1 333 ? -62.533 3.784 -6.845 1.00 43.41 333 PRO A CA 1
ATOM 2611 C C . PRO A 1 333 ? -63.410 2.521 -6.780 1.00 43.41 333 PRO A C 1
ATOM 2613 O O . PRO A 1 333 ? -64.610 2.577 -7.052 1.00 43.41 333 PRO A O 1
ATOM 2616 N N . GLU A 1 334 ? -62.855 1.413 -6.285 1.00 30.55 334 GLU A N 1
ATOM 2617 C CA . GLU A 1 334 ? -63.643 0.249 -5.867 1.00 30.55 334 GLU A CA 1
ATOM 2618 C C . GLU A 1 334 ? -63.761 0.170 -4.340 1.00 30.55 334 GLU A C 1
ATOM 2620 O O . GLU A 1 334 ? -62.782 0.109 -3.595 1.00 30.55 334 GLU A O 1
ATOM 2625 N N . LYS A 1 335 ? -65.020 0.190 -3.894 1.00 35.59 335 LYS A N 1
ATOM 2626 C CA . LYS A 1 335 ? -65.480 -0.219 -2.567 1.00 35.59 335 LYS A CA 1
ATOM 2627 C C . LYS A 1 335 ? -65.220 -1.713 -2.387 1.00 35.59 335 LYS A C 1
ATOM 2629 O O . LYS A 1 335 ? -65.654 -2.488 -3.229 1.00 35.59 335 LYS A O 1
ATOM 2634 N N . ASN A 1 336 ? -64.709 -2.114 -1.226 1.00 33.88 336 ASN A N 1
ATOM 2635 C CA . ASN A 1 336 ? -65.042 -3.421 -0.670 1.00 33.88 336 ASN A CA 1
ATOM 2636 C C . ASN A 1 336 ? -65.386 -3.319 0.815 1.00 33.88 336 ASN A C 1
ATOM 2638 O O . ASN A 1 336 ? -64.726 -2.637 1.597 1.00 33.88 336 ASN A O 1
ATOM 2642 N N . MET A 1 337 ? -66.505 -3.965 1.131 1.00 38.19 337 MET A N 1
ATOM 2643 C CA . MET A 1 337 ? -67.138 -4.093 2.433 1.00 38.19 337 MET A CA 1
ATOM 2644 C C . MET A 1 337 ? -66.320 -5.013 3.340 1.00 38.19 337 MET A C 1
ATOM 2646 O O . MET A 1 337 ? -65.970 -6.109 2.919 1.00 38.19 337 MET A O 1
ATOM 2650 N N . TYR A 1 338 ? -66.134 -4.620 4.598 1.00 33.06 338 TYR A N 1
ATOM 2651 C CA . TYR A 1 338 ? -65.971 -5.557 5.708 1.00 33.06 338 TYR A CA 1
ATOM 2652 C C . TYR A 1 338 ? -66.767 -5.048 6.913 1.00 33.06 338 TYR A C 1
ATOM 2654 O O . TYR A 1 338 ? -66.752 -3.856 7.228 1.00 33.06 338 TYR A O 1
ATOM 2662 N N . GLU A 1 339 ? -67.517 -5.963 7.525 1.00 37.38 339 GLU A N 1
ATOM 2663 C CA . GLU A 1 339 ? -68.303 -5.766 8.744 1.00 37.38 339 GLU A CA 1
ATOM 2664 C C . GLU A 1 339 ? -67.427 -5.348 9.939 1.00 37.38 339 GLU A C 1
ATOM 2666 O O . GLU A 1 339 ? -66.269 -5.766 10.034 1.00 37.38 339 GLU A O 1
ATOM 2671 N N . PRO A 1 340 ? -67.965 -4.563 10.890 1.00 35.88 340 PRO A N 1
ATOM 2672 C CA . PRO A 1 340 ? -67.237 -4.185 12.090 1.00 35.88 340 PRO A CA 1
ATOM 2673 C C . PRO A 1 340 ? -67.264 -5.318 13.127 1.00 35.88 340 PRO A C 1
ATOM 2675 O O . PRO A 1 340 ? -68.327 -5.743 13.581 1.00 35.88 340 PRO A O 1
ATOM 2678 N N . LEU A 1 341 ? -66.082 -5.770 13.549 1.00 41.59 341 LEU A N 1
ATOM 2679 C CA . LEU A 1 341 ? -65.915 -6.569 14.766 1.00 41.59 341 LEU A CA 1
ATOM 2680 C C . LEU A 1 341 ? -66.205 -5.710 16.016 1.00 41.59 341 LEU A C 1
ATOM 2682 O O . LEU A 1 341 ? -65.956 -4.500 15.999 1.00 41.59 341 LEU A O 1
ATOM 2686 N N . PRO A 1 342 ? -66.726 -6.309 17.105 1.00 51.72 342 PRO A N 1
ATOM 2687 C CA . PRO A 1 342 ? -67.079 -5.582 18.319 1.00 51.72 342 PRO A CA 1
ATOM 2688 C C . PRO A 1 342 ? -65.840 -4.975 18.999 1.00 51.72 342 PRO A C 1
ATOM 2690 O O . PRO A 1 342 ? -64.746 -5.542 18.911 1.00 51.72 342 PRO A O 1
ATOM 2693 N N . PRO A 1 343 ? -65.996 -3.831 19.690 1.00 43.75 343 PRO A N 1
ATOM 2694 C CA . PRO A 1 343 ? -64.882 -3.144 20.323 1.00 43.75 343 PRO A CA 1
ATOM 2695 C C . PRO A 1 343 ? -64.272 -4.013 21.434 1.00 43.75 343 PRO A C 1
ATOM 2697 O O . PRO A 1 343 ? -65.015 -4.635 22.202 1.00 43.75 343 PRO A O 1
ATOM 2700 N N . PRO A 1 344 ? -62.934 -4.059 21.548 1.00 44.12 344 PRO A N 1
ATOM 2701 C CA . PRO A 1 344 ? -62.284 -4.748 22.649 1.00 44.12 344 PRO A CA 1
ATOM 2702 C C . PRO A 1 344 ? -62.606 -4.042 23.978 1.00 44.12 344 PRO A C 1
ATOM 2704 O O . PRO A 1 344 ? -62.845 -2.829 23.996 1.00 44.12 344 PRO A O 1
ATOM 2707 N N . PRO A 1 345 ? -62.630 -4.787 25.097 1.00 47.22 345 PRO A N 1
ATOM 2708 C CA . PRO A 1 345 ? -62.894 -4.218 26.411 1.00 47.22 345 PRO A CA 1
ATOM 2709 C C . PRO A 1 345 ? -61.838 -3.159 26.769 1.00 47.22 345 PRO A C 1
ATOM 2711 O O . PRO A 1 345 ? -60.696 -3.258 26.309 1.00 47.22 345 PRO A O 1
ATOM 2714 N N . PRO A 1 346 ? -62.202 -2.150 27.583 1.00 37.12 346 PRO A N 1
ATOM 2715 C CA . PRO A 1 346 ? -61.314 -1.050 27.933 1.00 37.12 346 PRO A CA 1
ATOM 2716 C C . PRO A 1 346 ? -60.074 -1.601 28.636 1.00 37.12 346 PRO A C 1
ATOM 2718 O O . PRO A 1 346 ? -60.146 -2.093 29.763 1.00 37.12 346 PRO A O 1
ATOM 2721 N N . GLN A 1 347 ? -58.938 -1.543 27.942 1.00 33.72 347 GLN A N 1
ATOM 2722 C CA . GLN A 1 347 ? -57.638 -1.791 28.543 1.00 33.72 347 GLN A CA 1
ATOM 2723 C C . GLN A 1 347 ? -57.388 -0.676 29.556 1.00 33.72 347 GLN A C 1
ATOM 2725 O O . GLN A 1 347 ? -57.480 0.506 29.224 1.00 33.72 347 GLN A O 1
ATOM 2730 N N . GLN A 1 348 ? -57.123 -1.065 30.802 1.00 37.09 348 GLN A N 1
ATOM 2731 C CA . GLN A 1 348 ? -56.576 -0.162 31.803 1.00 37.09 348 GLN A CA 1
ATOM 2732 C C . GLN A 1 348 ? -55.300 0.450 31.218 1.00 37.09 348 GLN A C 1
ATOM 2734 O O . GLN A 1 348 ? -54.427 -0.282 30.752 1.00 37.09 348 GLN A O 1
ATOM 2739 N N . GLU A 1 349 ? -55.234 1.781 31.184 1.00 37.81 349 GLU A N 1
ATOM 2740 C CA . GLU A 1 349 ? -54.033 2.523 30.813 1.00 37.81 349 GLU A CA 1
ATOM 2741 C C . GLU A 1 349 ? -52.928 2.189 31.822 1.00 37.81 349 GLU A C 1
ATOM 2743 O O . GLU A 1 349 ? -52.783 2.838 32.855 1.00 37.81 349 GLU A O 1
ATOM 2748 N N . GLU A 1 350 ? -52.148 1.147 31.538 1.00 35.91 350 GLU A N 1
ATOM 2749 C CA . GLU A 1 350 ? -50.793 1.062 32.061 1.00 35.91 350 GLU A CA 1
ATOM 2750 C C . GLU A 1 350 ? -50.045 2.276 31.507 1.00 35.91 350 GLU A C 1
ATOM 2752 O O . GLU A 1 350 ? -49.897 2.432 30.289 1.00 35.91 350 GLU A O 1
ATOM 2757 N N . GLU A 1 351 ? -49.623 3.171 32.404 1.00 35.47 351 GLU A N 1
ATOM 2758 C CA . GLU A 1 351 ? -48.728 4.275 32.084 1.00 35.47 351 GLU A CA 1
ATOM 2759 C C . GLU A 1 351 ? -47.495 3.707 31.377 1.00 35.47 351 GLU A C 1
ATOM 2761 O O . GLU A 1 351 ? -46.556 3.220 32.009 1.00 35.47 351 GLU A O 1
ATOM 2766 N N . LYS A 1 352 ? -47.487 3.766 30.038 1.00 34.94 352 LYS A N 1
ATOM 2767 C CA . LYS A 1 352 ? -46.278 3.512 29.260 1.00 34.94 352 LYS A CA 1
ATOM 2768 C C . LYS A 1 352 ? -45.196 4.434 29.819 1.00 34.94 352 LYS A C 1
ATOM 2770 O O . LYS A 1 352 ? -45.427 5.649 29.864 1.00 34.94 352 LYS A O 1
ATOM 2775 N N . PRO A 1 353 ? -44.032 3.902 30.227 1.00 30.70 353 PRO A N 1
ATOM 2776 C CA . PRO A 1 353 ? -42.969 4.722 30.775 1.00 30.70 353 PRO A CA 1
ATOM 2777 C C . PRO A 1 353 ? -42.621 5.801 29.749 1.00 30.70 353 PRO A C 1
ATOM 2779 O O . PRO A 1 353 ? -42.235 5.512 28.613 1.00 30.70 353 PRO A O 1
ATOM 2782 N N . LYS A 1 354 ? -42.828 7.066 30.128 1.00 31.47 354 LYS A N 1
ATOM 2783 C CA . LYS A 1 354 ? -42.394 8.214 29.334 1.00 31.47 354 LYS A CA 1
ATOM 2784 C C . LYS A 1 354 ? -40.874 8.131 29.239 1.00 31.47 354 LYS A C 1
ATOM 2786 O O . LYS A 1 354 ? -40.192 8.416 30.220 1.00 31.47 354 LYS A O 1
ATOM 2791 N N . MET A 1 355 ? -40.353 7.727 28.076 1.00 31.45 355 MET A N 1
ATOM 2792 C CA . MET A 1 355 ? -38.918 7.806 27.806 1.00 31.45 355 MET A CA 1
ATOM 2793 C C . MET A 1 355 ? -38.438 9.241 28.083 1.00 31.45 355 MET A C 1
ATOM 2795 O O . MET A 1 355 ? -39.119 10.192 27.675 1.00 31.45 355 MET A O 1
ATOM 2799 N N . PRO A 1 356 ? -37.303 9.426 28.776 1.00 35.50 356 PRO A N 1
ATOM 2800 C CA . PRO A 1 356 ? -36.766 10.748 29.061 1.00 35.50 356 PRO A CA 1
ATOM 2801 C C . PRO A 1 356 ? -36.534 11.515 27.752 1.00 35.50 356 PRO A C 1
ATOM 2803 O O . PRO A 1 356 ? -35.800 11.078 26.869 1.00 35.50 356 PRO A O 1
ATOM 2806 N N . ILE A 1 357 ? -37.191 12.669 27.616 1.00 37.56 357 ILE A N 1
ATOM 2807 C CA . ILE A 1 357 ? -37.010 13.580 26.482 1.00 37.56 357 ILE A CA 1
ATOM 2808 C C . ILE A 1 357 ? -35.601 14.179 26.594 1.00 37.56 357 ILE A C 1
ATOM 2810 O O . ILE A 1 357 ? -35.302 14.929 27.524 1.00 37.56 357 ILE A O 1
ATOM 2814 N N . ILE A 1 358 ? -34.733 13.807 25.656 1.00 46.28 358 ILE A N 1
ATOM 2815 C CA . ILE A 1 358 ? -33.306 14.142 25.630 1.00 46.28 358 ILE A CA 1
ATOM 2816 C C . ILE A 1 358 ? -33.132 15.637 25.314 1.00 46.28 358 ILE A C 1
ATOM 2818 O O . ILE A 1 358 ? -33.622 16.129 24.300 1.00 46.28 358 ILE A O 1
ATOM 2822 N N . LYS A 1 359 ? -32.413 16.371 26.173 1.00 49.03 359 LYS A N 1
ATOM 2823 C CA . LYS A 1 359 ? -32.129 17.816 26.027 1.00 49.03 359 LYS A CA 1
ATOM 2824 C C . LYS A 1 359 ? -31.097 18.167 24.929 1.00 49.03 359 LYS A C 1
ATOM 2826 O O . LYS A 1 359 ? -30.810 19.343 24.760 1.00 49.03 359 LYS A O 1
ATOM 2831 N N . ASN A 1 360 ? -30.574 17.196 24.172 1.00 58.03 360 ASN A N 1
ATOM 2832 C CA . ASN A 1 360 ? -29.403 17.360 23.287 1.00 58.03 360 ASN A CA 1
ATOM 2833 C C . ASN A 1 360 ? -29.719 17.754 21.827 1.00 58.03 360 ASN A C 1
ATOM 2835 O O . ASN A 1 360 ? -28.797 17.929 21.039 1.00 58.03 360 ASN A O 1
ATOM 2839 N N . ASN A 1 361 ? -30.989 17.894 21.428 1.00 64.94 361 ASN A N 1
ATOM 2840 C CA . ASN A 1 361 ? -31.324 18.102 20.008 1.00 64.94 361 ASN A CA 1
ATOM 2841 C C . ASN A 1 361 ? -30.871 19.457 19.432 1.00 64.94 361 ASN A C 1
ATOM 2843 O O . ASN A 1 361 ? -30.693 19.559 18.222 1.00 64.94 361 ASN A O 1
ATOM 2847 N N . THR A 1 362 ? -30.690 20.492 20.258 1.00 73.88 362 THR A N 1
ATOM 2848 C CA . THR A 1 362 ? -30.280 21.824 19.777 1.00 73.88 362 THR A CA 1
ATOM 2849 C C . THR A 1 362 ? -28.843 21.844 19.266 1.00 73.88 362 THR A C 1
ATOM 2851 O O . THR A 1 362 ? -28.574 22.463 18.242 1.00 73.88 362 THR A O 1
ATOM 2854 N N . ASP A 1 363 ? -27.941 21.107 19.916 1.00 78.75 363 ASP A N 1
ATOM 2855 C CA . ASP A 1 363 ? -26.514 21.116 19.576 1.00 78.75 363 ASP A CA 1
ATOM 2856 C C . ASP A 1 363 ? -26.257 20.483 18.196 1.00 78.75 363 ASP A C 1
ATOM 2858 O O . ASP A 1 363 ? -25.408 20.954 17.440 1.00 78.75 363 ASP A O 1
ATOM 2862 N N . PHE A 1 364 ? -27.029 19.454 17.823 1.00 82.06 364 PHE A N 1
ATOM 2863 C CA . PHE A 1 364 ? -26.917 18.820 16.503 1.00 82.06 364 PHE A CA 1
ATOM 2864 C C . PHE A 1 364 ? -27.496 19.678 15.384 1.00 82.06 364 PHE A C 1
ATOM 2866 O O . PHE A 1 364 ? -26.932 19.712 14.293 1.00 82.06 364 PHE A O 1
ATOM 2873 N N . GLU A 1 365 ? -28.601 20.391 15.629 1.00 83.44 365 GLU A N 1
ATOM 2874 C CA . GLU A 1 365 ? -29.134 21.341 14.647 1.00 83.44 365 GLU A CA 1
ATOM 2875 C C . GLU A 1 365 ? -28.098 22.428 14.328 1.00 83.44 365 GLU A C 1
ATOM 2877 O O . GLU A 1 365 ? -27.900 22.767 13.158 1.00 83.44 365 GLU A O 1
ATOM 2882 N N . ASP A 1 366 ? -27.394 22.926 15.346 1.00 83.19 366 ASP A N 1
ATOM 2883 C CA . ASP A 1 366 ? -26.319 23.902 15.177 1.00 83.19 366 ASP A CA 1
ATOM 2884 C C . ASP A 1 366 ? -25.131 23.322 14.397 1.00 83.19 366 ASP A C 1
ATOM 2886 O O . ASP A 1 366 ? -24.659 23.957 13.451 1.00 83.19 366 ASP A O 1
ATOM 2890 N N . GLU A 1 367 ? -24.695 22.100 14.718 1.00 85.00 367 GLU A N 1
ATOM 2891 C CA . GLU A 1 367 ? -23.622 21.402 13.996 1.00 85.00 367 GLU A CA 1
ATOM 2892 C C . GLU A 1 367 ? -23.979 21.178 12.514 1.00 85.00 367 GLU A C 1
ATOM 2894 O O . GLU A 1 367 ? -23.180 21.476 11.626 1.00 85.00 367 GLU A O 1
ATOM 2899 N N . ILE A 1 368 ? -25.212 20.762 12.210 1.00 87.56 368 ILE A N 1
ATOM 2900 C CA . ILE A 1 368 ? -25.700 20.598 10.829 1.00 87.56 368 ILE A CA 1
ATOM 2901 C C . ILE A 1 368 ? -25.719 21.936 10.094 1.00 87.56 368 ILE A C 1
ATOM 2903 O O . ILE A 1 368 ? -25.294 22.022 8.941 1.00 87.56 368 ILE A O 1
ATOM 2907 N N . ASN A 1 369 ? -26.223 22.991 10.736 1.00 86.31 369 ASN A N 1
ATOM 2908 C CA . ASN A 1 369 ? -26.276 24.325 10.141 1.00 86.31 369 ASN A CA 1
ATOM 2909 C C . ASN A 1 369 ? -24.876 24.866 9.845 1.00 86.31 369 ASN A C 1
ATOM 2911 O O . ASN A 1 369 ? -24.673 25.537 8.834 1.00 86.31 369 ASN A O 1
ATOM 2915 N N . ILE A 1 370 ? -23.915 24.567 10.714 1.00 84.94 370 ILE A N 1
ATOM 2916 C CA . ILE A 1 370 ? -22.503 24.864 10.512 1.00 84.94 370 ILE A CA 1
ATOM 2917 C C . ILE A 1 370 ? -21.963 24.119 9.293 1.00 84.94 370 ILE A C 1
ATOM 2919 O O . ILE A 1 370 ? -21.431 24.759 8.388 1.00 84.94 370 ILE A O 1
ATOM 2923 N N . VAL A 1 371 ? -22.141 22.797 9.235 1.00 88.62 371 VAL A N 1
ATOM 2924 C CA . VAL A 1 371 ? -21.646 21.973 8.125 1.00 88.62 371 VAL A CA 1
ATOM 2925 C C . VAL A 1 371 ? -22.240 22.473 6.812 1.00 88.62 371 VAL A C 1
ATOM 2927 O O . VAL A 1 371 ? -21.501 22.710 5.866 1.00 88.62 371 VAL A O 1
ATOM 2930 N N . LYS A 1 372 ? -23.544 22.767 6.774 1.00 90.00 372 LYS A N 1
ATOM 2931 C CA . LYS A 1 372 ? -24.218 23.328 5.592 1.00 90.00 372 LYS A CA 1
ATOM 2932 C C . LYS A 1 372 ? -23.627 24.638 5.092 1.00 90.00 372 LYS A C 1
ATOM 2934 O O . LYS A 1 372 ? -23.603 24.850 3.887 1.00 90.00 372 LYS A O 1
ATOM 2939 N N . LYS A 1 373 ? -23.148 25.505 5.987 1.00 89.69 373 LYS A N 1
ATOM 2940 C CA . LYS A 1 373 ? -22.467 26.752 5.598 1.00 89.69 373 LYS A CA 1
ATOM 2941 C C . LYS A 1 373 ? -21.090 26.511 4.982 1.00 89.69 373 LYS A C 1
ATOM 2943 O O . LYS A 1 373 ? -20.574 27.410 4.335 1.00 89.69 373 LYS A O 1
ATOM 2948 N N . CYS A 1 374 ? -20.504 25.339 5.207 1.00 87.25 374 CYS A N 1
ATOM 2949 C CA . CYS A 1 374 ? -19.196 24.950 4.687 1.00 87.25 374 CYS A CA 1
ATOM 2950 C C . CYS A 1 374 ? -19.300 24.107 3.404 1.00 87.25 374 CYS A C 1
ATOM 2952 O O . CYS A 1 374 ? -18.279 23.677 2.875 1.00 87.25 374 CYS A O 1
ATOM 2954 N N . ILE A 1 375 ? -20.517 23.814 2.930 1.00 89.00 375 ILE A N 1
ATOM 2955 C CA . ILE A 1 375 ? -20.744 23.053 1.701 1.00 89.00 375 ILE A CA 1
ATOM 2956 C C . ILE A 1 375 ? -20.956 24.027 0.540 1.00 89.00 375 ILE A C 1
ATOM 2958 O O . ILE A 1 375 ? -22.004 24.659 0.418 1.00 89.00 375 ILE A O 1
ATOM 2962 N N . GLU A 1 376 ? -19.987 24.051 -0.361 1.00 84.12 376 GLU A N 1
ATOM 2963 C CA . GLU A 1 376 ? -20.022 24.622 -1.702 1.00 84.12 376 GLU A CA 1
ATOM 2964 C C . GLU A 1 376 ? -19.840 23.458 -2.700 1.00 84.12 376 GLU A C 1
ATOM 2966 O O . GLU A 1 376 ? -18.712 23.107 -3.052 1.00 84.12 376 GLU A O 1
ATOM 2971 N N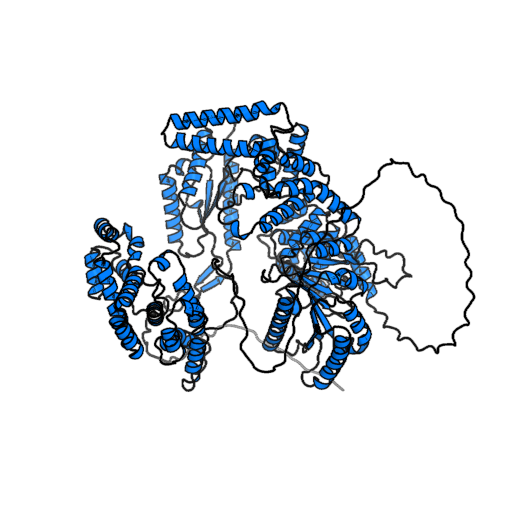 . PRO A 1 377 ? -20.925 22.767 -3.107 1.00 71.56 377 PRO A N 1
ATOM 2972 C CA . PRO A 1 377 ? -20.825 21.496 -3.825 1.00 71.56 377 PRO A CA 1
ATOM 2973 C C . PRO A 1 377 ? -19.969 21.594 -5.093 1.00 71.56 377 PRO A C 1
ATOM 2975 O O . PRO A 1 377 ? -20.203 22.471 -5.923 1.00 71.56 377 PRO A O 1
ATOM 2978 N N . ASN A 1 378 ? -19.047 20.642 -5.271 1.00 70.81 378 ASN A N 1
ATOM 2979 C CA . ASN A 1 378 ? -18.107 20.572 -6.399 1.00 70.81 378 ASN A CA 1
ATOM 2980 C C . ASN A 1 378 ? -17.164 21.788 -6.518 1.00 70.81 378 ASN A C 1
ATOM 2982 O O . ASN A 1 378 ? -16.727 22.119 -7.619 1.00 70.81 378 ASN A O 1
ATOM 2986 N N . SER A 1 379 ? -16.862 22.461 -5.404 1.00 82.19 379 SER A N 1
ATOM 2987 C CA . SER A 1 379 ? -15.828 23.504 -5.346 1.00 82.19 379 SER A CA 1
ATOM 2988 C C . SER A 1 379 ? -14.407 22.936 -5.317 1.00 82.19 379 SER A C 1
ATOM 2990 O O . SER A 1 379 ? -13.461 23.671 -5.590 1.00 82.19 379 SER A O 1
ATOM 2992 N N . LEU A 1 380 ? -14.247 21.648 -4.984 1.00 85.12 380 LEU A N 1
ATOM 2993 C CA . LEU A 1 380 ? -12.951 20.979 -4.937 1.00 85.12 380 LEU A CA 1
ATOM 2994 C C . LEU A 1 380 ? -12.735 20.109 -6.172 1.00 85.12 380 LEU A C 1
ATOM 2996 O O . LEU A 1 380 ? -13.543 19.229 -6.477 1.00 85.12 380 LEU A O 1
ATOM 3000 N N . SER A 1 381 ? -11.603 20.332 -6.832 1.00 82.88 381 SER A N 1
ATOM 3001 C CA . SER A 1 381 ? -11.111 19.556 -7.966 1.00 82.88 381 SER A CA 1
ATOM 3002 C C . SER A 1 381 ? -9.812 18.829 -7.602 1.00 82.88 381 SER A C 1
ATOM 3004 O O . SER A 1 381 ? -9.210 19.046 -6.544 1.00 82.88 381 SER A O 1
ATOM 3006 N N . LEU A 1 382 ? -9.360 17.940 -8.488 1.00 80.00 382 LEU A N 1
ATOM 3007 C CA . LEU A 1 382 ? -8.080 17.255 -8.312 1.00 80.00 382 LEU A CA 1
ATOM 3008 C C . LEU A 1 382 ? -6.888 18.233 -8.290 1.00 80.00 382 LEU A C 1
ATOM 3010 O O . LEU A 1 382 ? -5.899 17.960 -7.613 1.00 80.00 382 LEU A O 1
ATOM 3014 N N . GLU A 1 383 ? -7.017 19.399 -8.929 1.00 78.25 383 GLU A N 1
ATOM 3015 C CA . GLU A 1 383 ? -6.017 20.475 -8.890 1.00 78.25 383 GLU A CA 1
ATOM 3016 C C . GLU A 1 383 ? -5.761 20.944 -7.453 1.00 78.25 383 GLU A C 1
ATOM 3018 O O . GLU A 1 383 ? -4.616 21.168 -7.080 1.00 78.25 383 GLU A O 1
ATOM 3023 N N . ASN A 1 384 ? -6.788 20.999 -6.595 1.00 83.75 384 ASN A N 1
ATOM 3024 C CA . ASN A 1 384 ? -6.598 21.384 -5.192 1.00 83.75 384 ASN A CA 1
ATOM 3025 C C . ASN A 1 384 ? -5.762 20.359 -4.412 1.00 83.75 384 ASN A C 1
ATOM 3027 O O . ASN A 1 384 ? -4.990 20.726 -3.525 1.00 83.75 384 ASN A O 1
ATOM 3031 N N . LEU A 1 385 ? -5.895 19.069 -4.735 1.00 79.38 385 LEU A N 1
ATOM 3032 C CA . LEU A 1 385 ? -5.058 18.019 -4.151 1.00 79.38 385 LEU A CA 1
ATOM 3033 C C . LEU A 1 385 ? -3.623 18.083 -4.705 1.00 79.38 385 LEU A C 1
ATOM 3035 O O . LEU A 1 385 ? -2.666 17.803 -3.976 1.00 79.38 385 LEU A O 1
ATOM 3039 N N . ALA A 1 386 ? -3.465 18.450 -5.981 1.00 73.00 386 ALA A N 1
ATOM 3040 C CA . ALA A 1 386 ? -2.164 18.683 -6.596 1.00 73.00 386 ALA A CA 1
ATOM 3041 C C . ALA A 1 386 ? -1.442 19.856 -5.912 1.00 73.00 386 ALA A C 1
ATOM 3043 O O . ALA A 1 386 ? -0.365 19.625 -5.354 1.00 73.00 386 ALA A O 1
ATOM 3044 N N . GLU A 1 387 ? -2.099 21.021 -5.835 1.00 77.62 387 GLU A N 1
ATOM 3045 C CA . GLU A 1 387 ? -1.661 22.262 -5.176 1.00 77.62 387 GLU A CA 1
ATOM 3046 C C . GLU A 1 387 ? -1.242 22.009 -3.725 1.00 77.62 387 GLU A C 1
ATOM 3048 O O . GLU A 1 387 ? -0.143 22.375 -3.305 1.00 77.62 387 GLU A O 1
ATOM 3053 N N . ALA A 1 388 ? -2.076 21.303 -2.954 1.00 77.38 388 ALA A N 1
ATOM 3054 C CA . ALA A 1 388 ? -1.754 20.975 -1.571 1.00 77.38 388 ALA A CA 1
ATOM 3055 C C . ALA A 1 388 ? -0.452 20.175 -1.446 1.00 77.38 388 ALA A C 1
ATOM 3057 O O . ALA A 1 388 ? 0.274 20.337 -0.474 1.00 77.38 388 ALA A O 1
ATOM 3058 N N . GLY A 1 389 ? -0.134 19.329 -2.429 1.00 64.69 389 GLY A N 1
ATOM 3059 C CA . GLY A 1 389 ? 1.108 18.566 -2.461 1.00 64.69 389 GLY A CA 1
ATOM 3060 C C . GLY A 1 389 ? 2.350 19.349 -2.882 1.00 64.69 389 GLY A C 1
ATOM 3061 O O . GLY A 1 389 ? 3.456 18.893 -2.598 1.00 64.69 389 GLY A O 1
ATOM 3062 N N . GLU A 1 390 ? 2.178 20.478 -3.565 1.00 61.88 390 GLU A N 1
ATOM 3063 C CA . GLU A 1 390 ? 3.264 21.390 -3.946 1.00 61.88 390 GLU A CA 1
ATOM 3064 C C . GLU A 1 390 ? 3.640 22.334 -2.803 1.00 61.88 390 GLU A C 1
ATOM 3066 O O . GLU A 1 390 ? 4.764 22.838 -2.745 1.00 61.88 390 GLU A O 1
ATOM 3071 N N . LEU A 1 391 ? 2.718 22.546 -1.861 1.00 60.41 391 LEU A N 1
ATOM 3072 C CA . LEU A 1 391 ? 2.963 23.388 -0.704 1.00 60.41 391 LEU A CA 1
ATOM 3073 C C . LEU A 1 391 ? 3.968 22.738 0.249 1.00 60.41 391 LEU A C 1
ATOM 3075 O O . LEU A 1 391 ? 3.726 21.770 0.971 1.00 60.41 391 LEU A O 1
ATOM 3079 N N . ILE A 1 392 ? 5.145 23.340 0.228 1.00 57.19 392 ILE A N 1
ATOM 3080 C CA . ILE A 1 392 ? 6.295 23.035 1.054 1.00 57.19 392 ILE A CA 1
ATOM 3081 C C . ILE A 1 392 ? 6.079 23.681 2.437 1.00 57.19 392 ILE A C 1
ATOM 3083 O O . ILE A 1 392 ? 6.473 24.813 2.694 1.00 57.19 392 ILE A O 1
ATOM 3087 N N . TYR A 1 393 ? 5.471 22.950 3.376 1.00 60.81 393 TYR A N 1
ATOM 3088 C CA . TYR A 1 393 ? 5.471 23.311 4.809 1.00 60.81 393 TYR A CA 1
ATOM 3089 C C . TYR A 1 393 ? 6.809 22.978 5.496 1.00 60.81 393 TYR A C 1
ATOM 3091 O O . TYR A 1 393 ? 6.846 22.651 6.677 1.00 60.81 393 TYR A O 1
ATOM 3099 N N . ILE A 1 394 ? 7.919 23.005 4.753 1.00 55.50 394 ILE A N 1
ATOM 3100 C CA . ILE A 1 394 ? 9.185 22.388 5.172 1.00 55.50 394 ILE A CA 1
ATOM 3101 C C . ILE A 1 394 ? 9.768 23.037 6.440 1.00 55.50 394 ILE A C 1
ATOM 3103 O O . ILE A 1 394 ? 10.462 22.345 7.178 1.00 55.50 394 ILE A O 1
ATOM 3107 N N . ASP A 1 395 ? 9.414 24.287 6.754 1.00 71.69 395 ASP A N 1
ATOM 3108 C CA . ASP A 1 395 ? 9.939 25.021 7.917 1.00 71.69 395 ASP A CA 1
ATOM 3109 C C . ASP A 1 395 ? 8.947 25.151 9.087 1.00 71.69 395 ASP A C 1
ATOM 3111 O O . ASP A 1 395 ? 9.231 25.853 10.057 1.00 71.69 395 ASP A O 1
ATOM 3115 N N . LYS A 1 396 ? 7.767 24.519 9.008 1.00 79.38 396 LYS A N 1
ATOM 3116 C CA . LYS A 1 396 ? 6.729 24.619 10.046 1.00 79.38 396 LYS A CA 1
ATOM 3117 C C . LYS A 1 396 ? 6.346 23.246 10.573 1.00 79.38 396 LYS A C 1
ATOM 3119 O O . LYS A 1 396 ? 6.035 22.337 9.808 1.00 79.38 396 LYS A O 1
ATOM 3124 N N . THR A 1 397 ? 6.304 23.104 11.893 1.00 86.06 397 THR A N 1
ATOM 3125 C CA . THR A 1 397 ? 5.718 21.921 12.528 1.00 86.06 397 THR A CA 1
ATOM 3126 C C . THR A 1 397 ? 4.192 21.934 12.372 1.00 86.06 397 THR A C 1
ATOM 3128 O O . THR A 1 397 ? 3.587 22.984 12.140 1.00 86.06 397 THR A O 1
ATOM 3131 N N . PHE A 1 398 ? 3.522 20.788 12.546 1.00 86.94 398 PHE A N 1
ATOM 3132 C CA . PHE A 1 398 ? 2.049 20.762 12.583 1.00 86.94 398 PHE A CA 1
ATOM 3133 C C . PHE A 1 398 ? 1.473 21.647 13.689 1.00 86.94 398 PHE A C 1
ATOM 3135 O O . PHE A 1 398 ? 0.388 22.201 13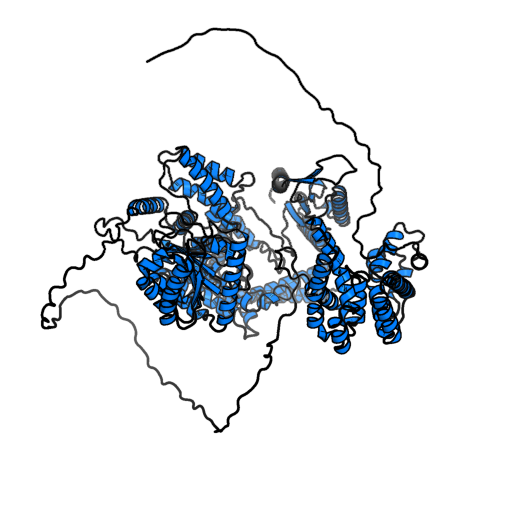.515 1.00 86.94 398 PHE A O 1
ATOM 3142 N N . GLN A 1 399 ? 2.219 21.830 14.780 1.00 90.62 399 GLN A N 1
ATOM 3143 C CA . GLN A 1 399 ? 1.858 22.754 15.844 1.00 90.62 399 GLN A CA 1
ATOM 3144 C C . GLN A 1 399 ? 1.901 24.204 15.371 1.00 90.62 399 GLN A C 1
ATOM 3146 O O . GLN A 1 399 ? 0.957 24.944 15.632 1.00 90.62 399 GLN A O 1
ATOM 3151 N N . ASP A 1 400 ? 2.927 24.597 14.616 1.00 91.94 400 ASP A N 1
ATOM 3152 C CA . ASP A 1 400 ? 3.023 25.949 14.054 1.00 91.94 400 ASP A CA 1
ATOM 3153 C C . ASP A 1 400 ? 1.888 26.220 13.064 1.00 91.94 400 ASP A C 1
ATOM 3155 O O . ASP A 1 400 ? 1.246 27.267 13.121 1.00 91.94 400 ASP A O 1
ATOM 3159 N N . ILE A 1 401 ? 1.586 25.251 12.194 1.00 91.31 401 ILE A N 1
ATOM 3160 C CA . ILE A 1 401 ? 0.477 25.351 11.235 1.00 91.31 401 ILE A CA 1
ATOM 3161 C C . ILE A 1 401 ? -0.862 25.468 11.975 1.00 91.31 401 ILE A C 1
ATOM 3163 O O . ILE A 1 401 ? -1.676 26.327 11.636 1.00 91.31 401 ILE A O 1
ATOM 3167 N N . SER A 1 402 ? -1.087 24.644 13.000 1.00 93.38 402 SER A N 1
ATOM 3168 C CA . SER A 1 402 ? -2.308 24.674 13.813 1.00 93.38 402 SER A CA 1
ATOM 3169 C C . SER A 1 402 ? -2.467 26.005 14.549 1.00 93.38 402 SER A C 1
ATOM 3171 O O . SER A 1 402 ? -3.537 26.613 14.501 1.00 93.38 402 SER A O 1
ATOM 3173 N N . ASN A 1 403 ? -1.389 26.500 15.165 1.00 94.12 403 ASN A N 1
ATOM 3174 C CA . ASN A 1 403 ? -1.341 27.806 15.823 1.00 94.12 403 ASN A CA 1
ATOM 3175 C C . ASN A 1 403 ? -1.669 28.937 14.847 1.00 94.12 403 ASN A C 1
ATOM 3177 O O . ASN A 1 403 ? -2.491 29.794 15.161 1.00 94.12 403 ASN A O 1
ATOM 3181 N N . ASP A 1 404 ? -1.092 28.911 13.647 1.00 94.19 404 ASP A N 1
ATOM 3182 C CA . ASP A 1 404 ? -1.348 29.897 12.600 1.00 94.19 404 ASP A CA 1
ATOM 3183 C C . ASP A 1 404 ? -2.822 29.919 12.164 1.00 94.19 404 ASP A C 1
ATOM 3185 O O . ASP A 1 404 ? -3.408 30.997 12.023 1.00 94.19 404 ASP A O 1
ATOM 3189 N N . ILE A 1 405 ? -3.426 28.745 11.950 1.00 93.88 405 ILE A N 1
ATOM 3190 C CA . ILE A 1 405 ? -4.835 28.616 11.549 1.00 93.88 405 ILE A CA 1
ATOM 3191 C C . ILE A 1 405 ? -5.755 29.124 12.668 1.00 93.88 405 ILE A C 1
ATOM 3193 O O . ILE A 1 405 ? -6.621 29.968 12.428 1.00 93.88 405 ILE A O 1
ATOM 3197 N N . VAL A 1 406 ? -5.557 28.670 13.910 1.00 94.06 406 VAL A N 1
ATOM 3198 C CA . VAL A 1 406 ? -6.397 29.083 15.049 1.00 94.06 406 VAL A CA 1
ATOM 3199 C C . VAL A 1 406 ? -6.216 30.572 15.367 1.00 94.06 406 VAL A C 1
ATOM 3201 O O . VAL A 1 406 ? -7.189 31.268 15.655 1.00 94.06 406 VAL A O 1
ATOM 3204 N N . HIS A 1 407 ? -5.002 31.110 15.231 1.00 93.88 407 HIS A N 1
ATOM 3205 C CA . HIS A 1 407 ? -4.741 32.538 15.403 1.00 93.88 407 HIS A CA 1
ATOM 3206 C C . HIS A 1 407 ? -5.431 33.403 14.337 1.00 93.88 407 HIS A C 1
ATOM 3208 O O . HIS A 1 407 ? -5.875 34.513 14.629 1.00 93.88 407 HIS A O 1
ATOM 3214 N N . ARG A 1 408 ? -5.540 32.935 13.086 1.00 93.00 408 ARG A N 1
ATOM 3215 C CA . ARG A 1 408 ? -6.344 33.632 12.067 1.00 93.00 408 ARG A CA 1
ATOM 3216 C C . ARG A 1 408 ? -7.832 33.533 12.368 1.00 93.00 408 ARG A C 1
ATOM 3218 O O . ARG A 1 408 ? -8.537 34.530 12.220 1.00 93.00 408 ARG A O 1
ATOM 3225 N N . LEU A 1 409 ? -8.294 32.386 12.864 1.00 90.44 409 LEU A N 1
ATOM 3226 C CA . LEU A 1 409 ? -9.680 32.212 13.283 1.00 90.44 409 LEU A CA 1
ATOM 3227 C C . LEU A 1 409 ? -10.083 33.202 14.383 1.00 90.44 409 LEU A C 1
ATOM 3229 O O . LEU A 1 409 ? -11.133 33.835 14.270 1.00 90.44 409 LEU A O 1
ATOM 3233 N N . SER A 1 410 ? -9.247 33.383 15.409 1.00 91.31 410 SER A N 1
ATOM 3234 C CA . SER A 1 410 ? -9.546 34.282 16.533 1.00 91.31 410 SER A CA 1
ATOM 3235 C C . SER A 1 410 ? -9.610 35.765 16.139 1.00 91.31 410 SER A C 1
ATOM 3237 O O . SER A 1 410 ? -10.246 36.561 16.830 1.00 91.31 410 SER A O 1
ATOM 3239 N N . LYS A 1 411 ? -9.033 36.153 14.990 1.00 91.69 411 LYS A N 1
ATOM 3240 C CA . LYS A 1 411 ? -9.146 37.517 14.437 1.00 91.69 411 LYS A CA 1
ATOM 3241 C C . LYS A 1 411 ? -10.512 37.820 13.818 1.00 91.69 411 LYS A C 1
ATOM 3243 O O . LYS A 1 411 ? -10.833 38.992 13.621 1.00 91.69 411 LYS A O 1
ATOM 3248 N N . HIS A 1 412 ? -11.316 36.806 13.506 1.00 85.50 412 HIS A N 1
ATOM 3249 C CA . HIS A 1 412 ? -12.638 36.977 12.912 1.00 85.50 412 HIS A CA 1
ATOM 3250 C C . HIS A 1 412 ? -13.727 36.793 13.977 1.00 85.50 412 HIS A C 1
ATOM 3252 O O . HIS A 1 412 ? -14.040 35.671 14.364 1.00 85.50 412 HIS A O 1
ATOM 3258 N N . GLN A 1 413 ? -14.334 37.894 14.436 1.00 80.19 413 GLN A N 1
ATOM 3259 C CA . GLN A 1 413 ? -15.538 37.858 15.274 1.00 80.19 413 GLN A CA 1
ATOM 3260 C C . GLN A 1 413 ? -16.754 38.399 14.493 1.00 80.19 413 GLN A C 1
ATOM 3262 O O . GLN A 1 413 ? -16.717 39.556 14.066 1.00 80.19 413 GLN A O 1
ATOM 3267 N N . PRO A 1 414 ? -17.833 37.605 14.301 1.00 83.50 414 PRO A N 1
ATOM 3268 C CA . PRO A 1 414 ? -18.016 36.219 14.753 1.00 83.50 414 PRO A CA 1
ATOM 3269 C C . PRO A 1 414 ? -17.126 35.217 13.997 1.00 83.50 414 PRO A C 1
ATOM 3271 O O . PRO A 1 414 ? -16.746 35.459 12.851 1.00 83.50 414 PRO A O 1
ATOM 3274 N N . VAL A 1 415 ? -16.832 34.084 14.646 1.00 82.25 415 VAL A N 1
ATOM 3275 C CA . VAL A 1 415 ? -15.981 33.000 14.124 1.00 82.25 415 VAL A CA 1
ATOM 3276 C C . VAL A 1 415 ? -16.462 32.564 12.736 1.00 82.25 415 VAL A C 1
ATOM 3278 O O . VAL A 1 415 ? -17.576 32.056 12.582 1.00 82.25 415 VAL A O 1
ATOM 3281 N N . ASN A 1 416 ? -15.617 32.747 11.718 1.00 86.06 416 ASN A N 1
ATOM 3282 C CA . ASN A 1 416 ? -15.903 32.317 10.349 1.00 86.06 416 ASN A CA 1
ATOM 3283 C C . ASN A 1 416 ? -15.453 30.865 10.145 1.00 86.06 416 ASN A C 1
ATOM 3285 O O . ASN A 1 416 ? -14.352 30.583 9.675 1.00 86.06 416 ASN A O 1
ATOM 3289 N N . LEU A 1 417 ? -16.322 29.938 10.534 1.00 83.00 417 LEU A N 1
ATOM 3290 C CA . LEU A 1 417 ? -16.031 28.511 10.488 1.00 83.00 417 LEU A CA 1
ATOM 3291 C C . LEU A 1 417 ? -15.859 27.932 9.066 1.00 83.00 417 LEU A C 1
ATOM 3293 O O . LEU A 1 417 ? -14.951 27.124 8.892 1.00 83.00 417 LEU A O 1
ATOM 3297 N N . PRO A 1 418 ? -16.614 28.364 8.032 1.00 86.00 418 PRO A N 1
ATOM 3298 C CA . PRO A 1 418 ? -16.295 28.003 6.650 1.00 86.00 418 PRO A CA 1
ATOM 3299 C C . PRO A 1 418 ? -14.853 28.345 6.269 1.00 86.00 418 PRO A C 1
ATOM 3301 O O . PRO A 1 418 ? -14.142 27.491 5.744 1.00 86.00 418 PRO A O 1
ATOM 3304 N N . LYS A 1 419 ? -14.381 29.549 6.631 1.00 87.06 419 LYS A N 1
ATOM 3305 C CA . LYS A 1 419 ? -12.997 29.951 6.354 1.00 87.06 419 LYS A CA 1
ATOM 3306 C C . LYS A 1 419 ? -11.980 29.093 7.106 1.00 87.06 419 LYS A C 1
ATOM 3308 O O . LYS A 1 419 ? -10.950 28.734 6.552 1.00 87.06 419 LYS A O 1
ATOM 3313 N N . PHE A 1 420 ? -12.278 28.726 8.348 1.00 88.44 420 PHE A N 1
ATOM 3314 C CA . PHE A 1 420 ? -11.434 27.817 9.124 1.00 88.44 420 PHE A CA 1
ATOM 3315 C C . PHE A 1 420 ? -11.287 26.440 8.468 1.00 88.44 420 PHE A C 1
ATOM 3317 O O . PHE A 1 420 ? -10.174 25.925 8.366 1.00 88.44 420 PHE A O 1
ATOM 3324 N N . ILE A 1 421 ? -12.390 25.849 7.995 1.00 85.38 421 ILE A N 1
ATOM 3325 C CA . ILE A 1 421 ? -12.347 24.557 7.299 1.00 85.38 421 ILE A CA 1
ATOM 3326 C C . ILE A 1 421 ? -11.581 24.680 5.978 1.00 85.38 421 ILE A C 1
ATOM 3328 O O . ILE A 1 421 ? -10.770 23.810 5.662 1.00 85.38 421 ILE A O 1
ATOM 3332 N N . GLU A 1 422 ? -11.776 25.777 5.243 1.00 84.00 422 GLU A N 1
ATOM 3333 C CA . GLU A 1 422 ? -11.013 26.085 4.030 1.00 84.00 422 GLU A CA 1
ATOM 3334 C C . GLU A 1 422 ? -9.500 26.155 4.310 1.00 84.00 422 GLU A C 1
ATOM 3336 O O . GLU A 1 422 ? -8.707 25.602 3.552 1.00 84.00 422 GLU A O 1
ATOM 3341 N N . GLU A 1 423 ? -9.080 26.760 5.425 1.00 88.81 423 GLU A N 1
ATOM 3342 C CA . GLU A 1 423 ? -7.666 26.809 5.819 1.00 88.81 423 GLU A CA 1
ATOM 3343 C C . GLU A 1 423 ? -7.104 25.445 6.255 1.00 88.81 423 GLU A C 1
ATOM 3345 O O . GLU A 1 423 ? -5.925 25.168 6.034 1.00 88.81 423 GLU A O 1
ATOM 3350 N N . CYS A 1 424 ? -7.936 24.570 6.829 1.00 88.75 424 CYS A N 1
ATOM 3351 C CA . CYS A 1 424 ? -7.544 23.204 7.195 1.00 88.75 424 CYS A CA 1
ATOM 3352 C C . CYS A 1 424 ? -7.458 22.262 5.983 1.00 88.75 424 CYS A C 1
ATOM 3354 O O . CYS A 1 424 ? -6.763 21.245 6.044 1.00 88.75 424 CYS A O 1
ATOM 3356 N N . ARG A 1 425 ? -8.139 22.591 4.875 1.00 88.31 425 ARG A N 1
ATOM 3357 C CA . ARG A 1 425 ? -8.181 21.777 3.650 1.00 88.31 425 ARG A CA 1
ATOM 3358 C C . ARG A 1 425 ? -6.786 21.437 3.141 1.00 88.31 425 ARG A C 1
ATOM 3360 O O . ARG A 1 425 ? -6.516 20.277 2.847 1.00 88.31 425 ARG A O 1
ATOM 3367 N N . ILE A 1 426 ? -5.922 22.444 3.023 1.00 86.81 426 ILE A N 1
ATOM 3368 C CA . ILE A 1 426 ? -4.600 22.293 2.409 1.00 86.81 426 ILE A CA 1
ATOM 3369 C C . ILE A 1 426 ? -3.706 21.345 3.230 1.00 86.81 426 ILE A C 1
ATOM 3371 O O . ILE A 1 426 ? -3.238 20.362 2.653 1.00 86.81 426 ILE A O 1
ATOM 3375 N N . PRO A 1 427 ? -3.500 21.544 4.551 1.00 88.50 427 PRO A N 1
ATOM 3376 C CA . PRO A 1 427 ? -2.748 20.592 5.368 1.00 88.50 427 PRO A CA 1
ATOM 3377 C C . PRO A 1 427 ? -3.302 19.167 5.296 1.00 88.50 427 PRO A C 1
ATOM 3379 O O . PRO A 1 427 ? -2.534 18.223 5.133 1.00 88.50 427 PRO A O 1
ATOM 3382 N N . ILE A 1 428 ? -4.628 18.992 5.352 1.00 88.94 428 ILE A N 1
ATOM 3383 C CA . ILE A 1 428 ? -5.244 17.659 5.277 1.00 88.94 428 ILE A CA 1
ATOM 3384 C C . ILE A 1 428 ? -4.956 17.008 3.918 1.00 88.94 428 ILE A C 1
ATOM 3386 O O . ILE A 1 428 ? -4.496 15.869 3.869 1.00 88.94 428 ILE A O 1
ATOM 3390 N N . MET A 1 429 ? -5.167 17.724 2.812 1.00 87.75 429 MET A N 1
ATOM 3391 C CA . MET A 1 429 ? -4.877 17.226 1.463 1.00 87.75 429 MET A CA 1
ATOM 3392 C C . MET A 1 429 ? -3.389 16.891 1.271 1.00 87.75 429 MET A C 1
ATOM 3394 O O . MET A 1 429 ? -3.069 15.851 0.691 1.00 87.75 429 MET A O 1
ATOM 3398 N N . PHE A 1 430 ? -2.481 17.711 1.812 1.00 86.50 430 PHE A N 1
ATOM 3399 C CA . PHE A 1 430 ? -1.039 17.447 1.813 1.00 86.50 430 PHE A CA 1
ATOM 3400 C C . PHE A 1 430 ? -0.711 16.121 2.515 1.00 86.50 430 PHE A C 1
ATOM 3402 O O . PHE A 1 430 ? -0.027 15.264 1.948 1.00 86.50 430 PHE A O 1
ATOM 3409 N N . LEU A 1 431 ? -1.243 15.914 3.724 1.00 85.25 431 LEU A N 1
ATOM 3410 C CA . LEU A 1 431 ? -1.031 14.689 4.501 1.00 85.25 431 LEU A CA 1
ATOM 3411 C C . LEU A 1 431 ? -1.611 13.456 3.806 1.00 85.25 431 LEU A C 1
ATOM 3413 O O . LEU A 1 431 ? -0.952 12.415 3.740 1.00 85.25 431 LEU A O 1
ATOM 3417 N N . LEU A 1 432 ? -2.812 13.584 3.237 1.00 85.88 432 LEU A N 1
ATOM 3418 C CA . LEU A 1 432 ? -3.453 12.525 2.463 1.00 85.88 432 LEU A CA 1
ATOM 3419 C C . LEU A 1 432 ? -2.596 12.109 1.266 1.00 85.88 432 LEU A C 1
ATOM 3421 O O . LEU A 1 432 ? -2.341 10.918 1.086 1.00 85.88 432 LEU A O 1
ATOM 3425 N N . LYS A 1 433 ? -2.083 13.068 0.484 1.00 83.19 433 LYS A N 1
ATOM 3426 C CA . LYS A 1 433 ? -1.216 12.791 -0.674 1.00 83.19 433 LYS A CA 1
ATOM 3427 C C . LYS A 1 433 ? 0.052 12.036 -0.268 1.00 83.19 433 LYS A C 1
ATOM 3429 O O . LYS A 1 433 ? 0.475 11.116 -0.968 1.00 83.19 433 LYS A O 1
ATOM 3434 N N . ARG A 1 434 ? 0.630 12.371 0.891 1.00 77.56 434 ARG A N 1
ATOM 3435 C CA . ARG A 1 434 ? 1.806 11.683 1.456 1.00 77.56 434 ARG A CA 1
ATOM 3436 C C . ARG A 1 434 ? 1.474 10.379 2.178 1.00 77.56 434 ARG A C 1
ATOM 3438 O O . ARG A 1 434 ? 2.390 9.740 2.690 1.00 77.56 434 ARG A O 1
ATOM 3445 N N . GLN A 1 435 ? 0.200 9.979 2.207 1.00 83.44 435 GLN A N 1
ATOM 3446 C CA . GLN A 1 435 ? -0.281 8.804 2.932 1.00 83.44 435 GLN A CA 1
ATOM 3447 C C . GLN A 1 435 ? 0.212 8.830 4.384 1.00 83.44 435 GLN A C 1
ATOM 3449 O O . GLN A 1 435 ? 0.797 7.860 4.873 1.00 83.44 435 GLN A O 1
ATOM 3454 N N . GLN A 1 436 ? 0.046 9.979 5.040 1.00 84.25 436 GLN A N 1
ATOM 3455 C CA . GLN A 1 436 ? 0.359 10.176 6.451 1.00 84.25 436 GLN A CA 1
ATOM 3456 C C . GLN A 1 436 ? -0.900 10.017 7.309 1.00 84.25 436 GLN A C 1
ATOM 3458 O O . GLN A 1 436 ? -2.030 10.147 6.830 1.00 84.25 436 GLN A O 1
ATOM 3463 N N . ASN A 1 437 ? -0.696 9.688 8.584 1.00 84.56 437 ASN A N 1
ATOM 3464 C CA . ASN A 1 437 ? -1.782 9.639 9.554 1.00 84.56 437 ASN A CA 1
ATOM 3465 C C . ASN A 1 437 ? -2.237 11.077 9.870 1.00 84.56 437 ASN A C 1
ATOM 3467 O O . ASN A 1 437 ? -1.406 11.956 10.095 1.00 84.56 437 ASN A O 1
ATOM 3471 N N . LEU A 1 438 ? -3.546 11.318 9.837 1.00 89.50 438 LEU A N 1
ATOM 3472 C CA . LEU A 1 438 ? -4.147 12.624 10.090 1.00 89.50 438 LEU A CA 1
ATOM 3473 C C . LEU A 1 438 ? -4.265 12.933 11.586 1.00 89.50 438 LEU A C 1
ATOM 3475 O O . LEU A 1 438 ? -4.355 14.107 11.941 1.00 89.50 438 LEU A O 1
ATOM 3479 N N . ASP A 1 439 ? -4.223 11.924 12.462 1.00 85.94 439 ASP A N 1
ATOM 3480 C CA . ASP A 1 439 ? -4.373 12.086 13.911 1.00 85.94 439 ASP A CA 1
ATOM 3481 C C . ASP A 1 439 ? -3.377 13.083 14.494 1.00 85.94 439 ASP A C 1
ATOM 3483 O O . ASP A 1 439 ? -3.747 13.871 15.358 1.00 85.94 439 ASP A O 1
ATOM 3487 N N . ASP A 1 440 ? -2.118 13.067 14.052 1.00 84.69 440 ASP A N 1
ATOM 3488 C CA . ASP A 1 440 ? -1.084 13.924 14.641 1.00 84.69 440 ASP A CA 1
ATOM 3489 C C . ASP A 1 440 ? -1.387 15.408 14.398 1.00 84.69 440 ASP A C 1
ATOM 3491 O O . ASP A 1 440 ? -1.313 16.228 15.318 1.00 84.69 440 ASP A O 1
ATOM 3495 N N . PHE A 1 441 ? -1.818 15.745 13.179 1.00 90.56 441 PHE A N 1
ATOM 3496 C CA . PHE A 1 441 ? -2.280 17.090 12.847 1.00 90.56 441 PHE A CA 1
ATOM 3497 C C . PHE A 1 441 ? -3.588 17.426 13.570 1.00 90.56 441 PHE A C 1
ATOM 3499 O O . PHE A 1 441 ? -3.701 18.492 14.172 1.00 90.56 441 PHE A O 1
ATOM 3506 N N . MET A 1 442 ? -4.553 16.505 13.586 1.00 90.88 442 MET A N 1
ATOM 3507 C CA . MET A 1 442 ? -5.852 16.730 14.223 1.00 90.88 442 MET A CA 1
ATOM 3508 C C . MET A 1 442 ? -5.755 16.918 15.737 1.00 90.88 442 MET A C 1
ATOM 3510 O O . MET A 1 442 ? -6.470 17.754 16.290 1.00 90.88 442 MET A O 1
ATOM 3514 N N . ARG A 1 443 ? -4.864 16.193 16.422 1.00 88.56 443 ARG A N 1
ATOM 3515 C CA . ARG A 1 443 ? -4.600 16.365 17.860 1.00 88.56 443 ARG A CA 1
ATOM 3516 C C . ARG A 1 443 ? -4.008 17.736 18.148 1.00 88.56 443 ARG A C 1
ATOM 3518 O O . ARG A 1 443 ? -4.469 18.402 19.070 1.00 88.56 443 ARG A O 1
ATOM 3525 N N . SER A 1 444 ? -3.027 18.157 17.350 1.00 91.00 444 SER A N 1
ATOM 3526 C CA . SER A 1 444 ? -2.412 19.481 17.462 1.00 91.00 444 SER A CA 1
ATOM 3527 C C . SER A 1 444 ? -3.442 20.594 17.243 1.00 91.00 444 SER A C 1
ATOM 3529 O O . SER A 1 444 ? -3.585 21.478 18.087 1.00 91.00 444 SER A O 1
ATOM 3531 N N . LEU A 1 445 ? -4.247 20.485 16.182 1.00 93.00 445 LEU A N 1
ATOM 3532 C CA . LEU A 1 445 ? -5.305 21.438 15.862 1.00 93.00 445 LEU A CA 1
ATOM 3533 C C . LEU A 1 445 ? -6.380 21.504 16.953 1.00 93.00 445 LEU A C 1
ATOM 3535 O O . LEU A 1 445 ? -6.764 22.595 17.368 1.00 93.00 445 LEU A O 1
ATOM 3539 N N . THR A 1 446 ? -6.841 20.352 17.446 1.00 90.69 446 THR A N 1
ATOM 3540 C CA . THR A 1 446 ? -7.842 20.271 18.524 1.00 90.69 446 THR A CA 1
ATOM 3541 C C . THR A 1 446 ? -7.310 20.883 19.815 1.00 90.69 446 THR A C 1
ATOM 3543 O O . THR A 1 446 ? -8.018 21.653 20.457 1.00 90.69 446 THR A O 1
ATOM 3546 N N . PHE A 1 447 ? -6.059 20.585 20.180 1.00 92.50 447 PHE A N 1
ATOM 3547 C CA . PHE A 1 447 ? -5.426 21.141 21.374 1.00 92.50 447 PHE A CA 1
ATOM 3548 C C . PHE A 1 447 ? -5.359 22.671 21.312 1.00 92.50 447 PHE A C 1
ATOM 3550 O O . PHE A 1 447 ? -5.855 23.338 22.217 1.00 92.50 447 PHE A O 1
ATOM 3557 N N . THR A 1 448 ? -4.825 23.229 20.222 1.00 93.56 448 THR A N 1
ATOM 3558 C CA . THR A 1 448 ? -4.746 24.685 20.034 1.00 93.56 448 THR A CA 1
ATOM 3559 C C . THR A 1 448 ? -6.130 25.335 20.009 1.00 93.56 448 THR A C 1
ATOM 3561 O O . THR A 1 448 ? -6.323 26.418 20.556 1.00 93.56 448 THR A O 1
ATOM 3564 N N . PHE A 1 449 ? -7.111 24.687 19.378 1.00 92.00 449 PHE A N 1
ATOM 3565 C CA . PHE A 1 449 ? -8.474 25.203 19.293 1.00 92.00 449 PHE A CA 1
ATOM 3566 C C . PHE A 1 449 ? -9.175 25.247 20.658 1.00 92.00 449 PHE A C 1
ATOM 3568 O O . PHE A 1 449 ? -9.842 26.232 20.966 1.00 92.00 449 PHE A O 1
ATOM 3575 N N . GLU A 1 450 ? -9.021 24.215 21.493 1.00 91.44 450 GLU A N 1
ATOM 3576 C CA . GLU A 1 450 ? -9.599 24.187 22.844 1.00 91.44 450 GLU A CA 1
ATOM 3577 C C . GLU A 1 450 ? -8.882 25.146 23.810 1.00 91.44 450 GLU A C 1
ATOM 3579 O O . GLU A 1 450 ? -9.530 25.734 24.680 1.00 91.44 450 GLU A O 1
ATOM 3584 N N . ASP A 1 451 ? -7.578 25.376 23.634 1.00 92.81 451 ASP A N 1
ATOM 3585 C CA . ASP A 1 451 ? -6.835 26.409 24.371 1.00 92.81 451 ASP A CA 1
ATOM 3586 C C . ASP A 1 451 ? -7.376 27.814 24.040 1.00 92.81 451 ASP A C 1
ATOM 3588 O O . ASP A 1 451 ? -7.786 28.559 24.933 1.00 92.81 451 ASP A O 1
ATOM 3592 N N . ALA A 1 452 ? -7.548 28.107 22.745 1.00 91.75 452 ALA A N 1
ATOM 3593 C CA . ALA A 1 452 ? -8.158 29.344 22.244 1.00 91.75 452 ALA A CA 1
ATOM 3594 C C . ALA A 1 452 ? -9.657 29.493 22.593 1.00 91.75 452 ALA A C 1
ATOM 3596 O O . ALA A 1 452 ? -10.256 30.566 22.515 1.00 91.75 452 ALA A O 1
ATOM 3597 N N . LYS A 1 453 ? -10.331 28.405 22.954 1.00 91.50 453 LYS A N 1
ATOM 3598 C CA . LYS A 1 453 ? -11.696 28.464 23.485 1.00 91.50 453 LYS A CA 1
ATOM 3599 C C . LYS A 1 453 ? -11.687 28.767 24.979 1.00 91.50 453 LYS A C 1
ATOM 3601 O O . LYS A 1 453 ? -12.530 29.523 25.462 1.00 91.50 453 LYS A O 1
ATOM 3606 N N . SER A 1 454 ? -10.731 28.187 25.700 1.00 92.56 454 SER A N 1
ATOM 3607 C CA . SER A 1 454 ? -10.559 28.347 27.145 1.00 92.56 454 SER A CA 1
ATOM 3608 C C . SER A 1 454 ? -10.112 29.760 27.525 1.00 92.56 454 SER A C 1
ATOM 3610 O O . SER A 1 454 ? -10.548 30.276 28.554 1.00 92.56 454 SER A O 1
ATOM 3612 N N . ASP A 1 455 ? -9.308 30.415 26.683 1.00 93.50 455 ASP A N 1
ATOM 3613 C CA . ASP A 1 455 ? -8.895 31.815 26.856 1.00 93.50 455 ASP A CA 1
ATOM 3614 C C . ASP A 1 455 ? -9.960 32.843 26.402 1.00 93.50 455 ASP A C 1
ATOM 3616 O O . ASP A 1 455 ? -9.811 34.046 26.630 1.00 93.50 455 ASP A O 1
ATOM 3620 N N . GLY A 1 456 ? -11.059 32.378 25.795 1.00 92.38 456 GLY A N 1
ATOM 3621 C CA . GLY A 1 456 ? -12.154 33.205 25.287 1.00 92.38 456 GLY A CA 1
ATOM 3622 C C . GLY A 1 456 ? -11.879 33.896 23.946 1.00 92.38 456 GLY A C 1
ATOM 3623 O O . GLY A 1 456 ? -12.714 34.688 23.500 1.00 92.38 456 GLY A O 1
ATOM 3624 N N . SER A 1 457 ? -10.754 33.612 23.285 1.00 89.62 457 SER A N 1
ATOM 3625 C CA . SER A 1 457 ? -10.410 34.179 21.975 1.00 89.62 457 SER A CA 1
ATOM 3626 C C . SER A 1 457 ? -11.288 33.627 20.844 1.00 89.62 457 SER A C 1
ATOM 3628 O O . SER A 1 457 ? -11.562 34.334 19.870 1.00 89.62 457 SER A O 1
ATOM 3630 N N . VAL A 1 458 ? -11.814 32.409 21.004 1.00 88.38 458 VAL A N 1
ATOM 3631 C CA . VAL A 1 458 ? -12.758 31.756 20.091 1.00 88.38 458 VAL A CA 1
ATOM 3632 C C . VAL A 1 458 ? -14.050 31.411 20.838 1.00 88.38 458 VAL A C 1
ATOM 3634 O O . VAL A 1 458 ? -14.105 30.505 21.665 1.00 88.38 458 VAL A O 1
ATOM 3637 N N . SER A 1 459 ? -15.142 32.104 20.505 1.00 84.31 459 SER A N 1
ATOM 3638 C CA . SER A 1 459 ? -16.477 31.798 21.032 1.00 84.31 459 SER A CA 1
ATOM 3639 C C . SER A 1 459 ? -17.258 30.953 20.024 1.00 84.31 459 SER A C 1
ATOM 3641 O O . SER A 1 459 ? -17.834 31.478 19.070 1.00 84.31 459 SER A O 1
ATOM 3643 N N . THR A 1 460 ? -17.244 29.628 20.194 1.00 81.88 460 THR A N 1
ATOM 3644 C CA . THR A 1 460 ? -17.992 28.698 19.332 1.00 81.88 460 THR A CA 1
ATOM 3645 C C . THR A 1 460 ? -18.450 27.444 20.076 1.00 81.88 460 THR A C 1
ATOM 3647 O O . THR A 1 460 ? -17.764 26.930 20.964 1.00 81.88 460 THR A O 1
ATOM 3650 N N . THR A 1 461 ? -19.626 26.942 19.700 1.00 80.25 461 THR A N 1
ATOM 3651 C CA . THR A 1 461 ? -20.166 25.646 20.139 1.00 80.25 461 THR A CA 1
ATOM 3652 C C . THR A 1 461 ? -19.663 24.485 19.281 1.00 80.25 461 THR A C 1
ATOM 3654 O O . THR A 1 461 ? -19.843 23.328 19.659 1.00 80.25 461 THR A O 1
ATOM 3657 N N . PHE A 1 462 ? -19.006 24.783 18.155 1.00 82.31 462 PHE A N 1
ATOM 3658 C CA . PHE A 1 462 ? -18.461 23.783 17.248 1.00 82.31 462 PHE A CA 1
ATOM 3659 C C . PHE A 1 462 ? -17.417 22.906 17.941 1.00 82.31 462 PHE A C 1
ATOM 3661 O O . PHE A 1 462 ? -16.551 23.409 18.662 1.00 82.31 462 PHE A O 1
ATOM 3668 N N . LYS A 1 463 ? -17.496 21.596 17.698 1.00 82.12 463 LYS A N 1
ATOM 3669 C CA . LYS A 1 463 ? -16.531 20.613 18.189 1.00 82.12 463 LYS A CA 1
ATOM 3670 C C . LYS A 1 463 ? -15.681 20.130 17.034 1.00 82.12 463 LYS A C 1
ATOM 3672 O O . LYS A 1 463 ? -16.199 19.650 16.030 1.00 82.12 463 LYS A O 1
ATOM 3677 N N . LEU A 1 464 ? -14.376 20.243 17.211 1.00 82.19 464 LEU A N 1
ATOM 3678 C CA . LEU A 1 464 ? -13.406 19.875 16.202 1.00 82.19 464 LEU A CA 1
ATOM 3679 C C . LEU A 1 464 ? -13.219 18.352 16.222 1.00 82.19 464 LEU A C 1
ATOM 3681 O O . LEU A 1 464 ? -12.858 17.790 17.250 1.00 82.19 464 LEU A O 1
ATOM 3685 N N . ASN A 1 465 ? -13.540 17.687 15.113 1.00 86.12 465 ASN A N 1
ATOM 3686 C CA . ASN A 1 465 ? -13.347 16.247 14.940 1.00 86.12 465 ASN A CA 1
ATOM 3687 C C . ASN A 1 465 ? -12.980 15.943 13.486 1.00 86.12 465 ASN A C 1
ATOM 3689 O O . ASN A 1 465 ? -13.442 16.640 12.577 1.00 86.12 465 ASN A O 1
ATOM 3693 N N . LEU A 1 466 ? -12.150 14.921 13.267 1.00 86.56 466 LEU A N 1
ATOM 3694 C CA . LEU A 1 466 ? -11.601 14.597 11.943 1.00 86.56 466 LEU A CA 1
ATOM 3695 C C . LEU A 1 466 ? -12.710 14.268 10.938 1.00 86.56 466 LEU A C 1
ATOM 3697 O O . LEU A 1 466 ? -12.662 14.707 9.787 1.00 86.56 466 LEU A O 1
ATOM 3701 N N . ARG A 1 467 ? -13.744 13.552 11.384 1.00 86.19 467 ARG A N 1
ATOM 3702 C CA . ARG A 1 467 ? -14.877 13.157 10.535 1.00 86.19 467 ARG A CA 1
ATOM 3703 C C . ARG A 1 467 ? -15.596 14.327 9.905 1.00 86.19 467 ARG A C 1
ATOM 3705 O O . ARG A 1 467 ? -15.909 14.275 8.723 1.00 86.19 467 ARG A O 1
ATOM 3712 N N . THR A 1 468 ? -15.817 15.397 10.661 1.00 87.56 468 THR A N 1
ATOM 3713 C CA . THR A 1 468 ? -16.484 16.585 10.129 1.00 87.56 468 THR A CA 1
ATOM 3714 C C . THR A 1 468 ? -15.671 17.184 8.987 1.00 87.56 468 THR A C 1
ATOM 3716 O O . THR A 1 468 ? -16.244 17.527 7.956 1.00 87.56 468 THR A O 1
ATOM 3719 N N . PHE A 1 469 ? -14.340 17.256 9.115 1.00 88.56 469 PHE A N 1
ATOM 3720 C CA . PHE A 1 469 ? -13.488 17.731 8.022 1.00 88.56 469 PHE A CA 1
ATOM 3721 C C . PHE A 1 469 ? -13.544 16.797 6.823 1.00 88.56 469 PHE A C 1
ATOM 3723 O O . PHE A 1 469 ? -13.764 17.269 5.712 1.00 88.56 469 PHE A O 1
ATOM 3730 N N . LEU A 1 470 ? -13.389 15.487 7.034 1.00 90.25 470 LEU A N 1
ATOM 3731 C CA . LEU A 1 470 ? -13.462 14.512 5.947 1.00 90.25 470 LEU A CA 1
ATOM 3732 C C . LEU A 1 470 ? -14.810 14.591 5.232 1.00 90.25 470 LEU A C 1
ATOM 3734 O O . LEU A 1 470 ? -14.844 14.692 4.011 1.00 90.25 470 LEU A O 1
ATOM 3738 N N . HIS A 1 471 ? -15.917 14.637 5.965 1.00 90.50 471 HIS A N 1
ATOM 3739 C CA . HIS A 1 471 ? -17.238 14.724 5.367 1.00 90.50 471 HIS A CA 1
ATOM 3740 C C . HIS A 1 471 ? -17.447 16.041 4.614 1.00 90.50 471 HIS A C 1
ATOM 3742 O O . HIS A 1 471 ? -17.924 16.020 3.482 1.00 90.50 471 HIS A O 1
ATOM 3748 N N . VAL A 1 472 ? -17.023 17.184 5.170 1.00 90.38 472 VAL A N 1
ATOM 3749 C CA . VAL A 1 472 ? -17.082 18.469 4.456 1.00 90.38 472 VAL A CA 1
ATOM 3750 C C . VAL A 1 472 ? -16.238 18.422 3.180 1.00 90.38 472 VAL A C 1
ATOM 3752 O O . VAL A 1 472 ? -16.726 18.834 2.130 1.00 90.38 472 VAL A O 1
ATOM 3755 N N . LEU A 1 473 ? -15.020 17.873 3.218 1.00 90.00 473 LEU A N 1
ATOM 3756 C CA . LEU A 1 473 ? -14.191 17.701 2.019 1.00 90.00 473 LEU A CA 1
ATOM 3757 C C . LEU A 1 473 ? -14.907 16.850 0.967 1.00 90.00 473 LEU A C 1
ATOM 3759 O O . LEU A 1 473 ? -14.975 17.241 -0.196 1.00 90.00 473 LEU A O 1
ATOM 3763 N N . LEU A 1 474 ? -15.497 15.726 1.371 1.00 91.56 474 LEU A N 1
ATOM 3764 C CA . LEU A 1 474 ? -16.201 14.813 0.469 1.00 91.56 474 LEU A CA 1
ATOM 3765 C C . LEU A 1 474 ? -17.470 15.439 -0.123 1.00 91.56 474 LEU A C 1
ATOM 3767 O O . LEU A 1 474 ? -17.743 15.238 -1.302 1.00 91.56 474 LEU A O 1
ATOM 3771 N N . LEU A 1 475 ? -18.215 16.237 0.646 1.00 90.69 475 LEU A N 1
ATOM 3772 C CA . LEU A 1 475 ? -19.409 16.948 0.169 1.00 90.69 475 LEU A CA 1
ATOM 3773 C C . LEU A 1 475 ? -19.087 18.088 -0.806 1.00 90.69 475 LEU A C 1
ATOM 3775 O O . LEU A 1 475 ? -19.938 18.444 -1.626 1.00 90.69 475 LEU A O 1
ATOM 3779 N N . ASN A 1 476 ? -17.883 18.654 -0.709 1.00 90.12 476 ASN A N 1
ATOM 3780 C CA . ASN A 1 476 ? -17.363 19.682 -1.609 1.00 90.12 476 ASN A CA 1
ATOM 3781 C C . ASN A 1 476 ? -16.604 19.106 -2.820 1.00 90.12 476 ASN A C 1
ATOM 3783 O O . ASN A 1 476 ? -16.268 19.856 -3.733 1.00 90.12 476 ASN A O 1
ATOM 3787 N N . SER A 1 477 ? -16.344 17.798 -2.843 1.00 90.31 477 SER A N 1
ATOM 3788 C CA . SER A 1 477 ? -15.622 17.114 -3.919 1.00 90.31 477 SER A CA 1
ATOM 3789 C C . SER A 1 477 ? -16.574 16.557 -4.970 1.00 90.31 477 SER A C 1
ATOM 3791 O O . SER A 1 477 ? -17.677 16.111 -4.647 1.00 90.31 477 SER A O 1
ATOM 3793 N N . ASP A 1 478 ? -16.121 16.504 -6.223 1.00 87.75 478 ASP A N 1
ATOM 3794 C CA . ASP A 1 478 ? -16.781 15.660 -7.216 1.00 87.75 478 ASP A CA 1
ATOM 3795 C C . ASP A 1 478 ? -16.618 14.158 -6.878 1.00 87.75 478 ASP A C 1
ATOM 3797 O O . ASP A 1 478 ? -15.878 13.764 -5.969 1.00 87.75 478 ASP A O 1
ATOM 3801 N N . ILE A 1 479 ? -17.328 13.291 -7.608 1.00 86.75 479 ILE A N 1
ATOM 3802 C CA . ILE A 1 479 ? -17.299 11.833 -7.385 1.00 86.75 479 ILE A CA 1
ATOM 3803 C C . ILE A 1 479 ? -15.876 11.266 -7.502 1.00 86.75 479 ILE A C 1
ATOM 3805 O O . ILE A 1 479 ? -15.501 10.354 -6.760 1.00 86.75 479 ILE A O 1
ATOM 3809 N N . PHE A 1 480 ? -15.089 11.784 -8.442 1.00 86.81 480 PHE A N 1
ATOM 3810 C CA . PHE A 1 480 ? -13.767 11.266 -8.742 1.00 86.81 480 PHE A CA 1
ATOM 3811 C C . PHE A 1 480 ? -12.764 11.655 -7.647 1.00 86.81 480 PHE A C 1
ATOM 3813 O O . PHE A 1 480 ? -12.103 10.781 -7.088 1.00 86.81 480 PHE A O 1
ATOM 3820 N N . LEU A 1 481 ? -12.717 12.927 -7.251 1.00 87.81 481 LEU A N 1
ATOM 3821 C CA . LEU A 1 481 ? -11.909 13.400 -6.131 1.00 87.81 481 LEU A CA 1
ATOM 3822 C C . LEU A 1 481 ? -12.346 12.755 -4.812 1.00 87.81 481 LEU A C 1
ATOM 3824 O O . LEU A 1 481 ? -11.491 12.331 -4.040 1.00 87.81 481 LEU A O 1
ATOM 3828 N N . SER A 1 482 ? -13.652 12.608 -4.568 1.00 90.69 482 SER A N 1
ATOM 3829 C CA . SER A 1 482 ? -14.180 11.911 -3.387 1.00 90.69 482 SER A CA 1
ATOM 3830 C C . SER A 1 482 ? -13.618 10.491 -3.273 1.00 90.69 482 SER A C 1
ATOM 3832 O O . SER A 1 482 ? -13.158 10.080 -2.206 1.00 90.69 482 SER A O 1
ATOM 3834 N N . ARG A 1 483 ? -13.561 9.755 -4.391 1.00 89.25 483 ARG A N 1
ATOM 3835 C CA . ARG A 1 483 ? -12.911 8.440 -4.452 1.00 89.25 483 ARG A CA 1
ATOM 3836 C C . ARG A 1 483 ? -11.424 8.508 -4.117 1.00 89.25 483 ARG A C 1
ATOM 3838 O O . ARG A 1 483 ? -10.953 7.685 -3.334 1.00 89.25 483 ARG A O 1
ATOM 3845 N N . ILE A 1 484 ? -10.686 9.458 -4.692 1.00 88.62 484 ILE A N 1
ATOM 3846 C CA . ILE A 1 484 ? -9.252 9.618 -4.410 1.00 88.62 484 ILE A CA 1
ATOM 3847 C C . ILE A 1 484 ? -9.025 9.937 -2.928 1.00 88.62 484 ILE A C 1
ATOM 3849 O O . ILE A 1 484 ? -8.191 9.294 -2.296 1.00 88.62 484 ILE A O 1
ATOM 3853 N N . ILE A 1 485 ? -9.802 10.856 -2.349 1.00 91.00 485 ILE A N 1
ATOM 3854 C CA . ILE A 1 485 ? -9.732 11.203 -0.925 1.00 91.00 485 ILE A CA 1
ATOM 3855 C C . ILE A 1 485 ? -9.983 9.962 -0.071 1.00 91.00 485 ILE A C 1
ATOM 3857 O O . ILE A 1 485 ? -9.146 9.642 0.766 1.00 91.00 485 ILE A O 1
ATOM 3861 N N . ILE A 1 486 ? -11.067 9.217 -0.311 1.00 92.56 486 ILE A N 1
ATOM 3862 C CA . ILE A 1 486 ? -11.360 7.988 0.443 1.00 92.56 486 ILE A CA 1
ATOM 3863 C C . ILE A 1 486 ? -10.235 6.955 0.299 1.00 92.56 486 ILE A C 1
ATOM 3865 O O . ILE A 1 486 ? -9.860 6.340 1.292 1.00 92.56 486 ILE A O 1
ATOM 3869 N N . SER A 1 487 ? -9.640 6.813 -0.890 1.00 88.88 487 SER A N 1
ATOM 3870 C CA . SER A 1 487 ? -8.493 5.921 -1.125 1.00 88.88 487 SER A CA 1
ATOM 3871 C C . SER A 1 487 ? -7.222 6.339 -0.396 1.00 88.88 487 SER A C 1
ATOM 3873 O O . SER A 1 487 ? -6.430 5.488 0.005 1.00 88.88 487 SER A O 1
ATOM 3875 N N . LEU A 1 488 ? -6.992 7.638 -0.227 1.00 89.50 488 LEU A N 1
ATOM 3876 C CA . LEU A 1 488 ? -5.844 8.138 0.522 1.00 89.50 488 LEU A CA 1
ATOM 3877 C C . LEU A 1 488 ? -6.079 8.042 2.031 1.00 89.50 488 LEU A C 1
ATOM 3879 O O . LEU A 1 488 ? -5.177 7.620 2.754 1.00 89.50 488 LEU A O 1
ATOM 3883 N N . VAL A 1 489 ? -7.290 8.376 2.490 1.00 91.38 489 VAL A N 1
ATOM 3884 C CA . VAL A 1 489 ? -7.712 8.252 3.892 1.00 91.38 489 VAL A CA 1
ATOM 3885 C C . VAL A 1 489 ? -7.560 6.800 4.336 1.00 91.38 489 VAL A C 1
ATOM 3887 O O . VAL A 1 489 ? -6.838 6.539 5.298 1.00 91.38 489 VAL A O 1
ATOM 3890 N N . SER A 1 490 ? -8.150 5.865 3.583 1.00 90.06 490 SER A N 1
ATOM 3891 C CA . SER A 1 490 ? -8.263 4.452 3.952 1.00 90.06 490 SER A CA 1
ATOM 3892 C C . SER A 1 490 ? -6.928 3.760 4.213 1.00 90.06 490 SER A C 1
ATOM 3894 O O . SER A 1 490 ? -6.886 2.802 4.975 1.00 90.06 490 SER A O 1
ATOM 3896 N N . LYS A 1 491 ? -5.829 4.240 3.618 1.00 85.94 491 LYS A N 1
ATOM 3897 C CA . LYS A 1 491 ? -4.488 3.647 3.755 1.00 85.94 491 LYS A CA 1
ATOM 3898 C C . LYS A 1 491 ? -3.872 3.795 5.141 1.00 85.94 491 LYS A C 1
ATOM 3900 O O . LYS A 1 491 ? -2.985 3.019 5.487 1.00 85.94 491 LYS A O 1
ATOM 3905 N N . ARG A 1 492 ? -4.247 4.827 5.898 1.00 85.44 492 ARG A N 1
ATOM 3906 C CA . ARG A 1 492 ? -3.609 5.164 7.188 1.00 85.44 492 ARG A CA 1
ATOM 3907 C C . ARG A 1 492 ? -4.571 5.621 8.268 1.00 85.44 492 ARG A C 1
ATOM 3909 O O . ARG A 1 492 ? -4.135 5.799 9.399 1.00 85.44 492 ARG A O 1
ATOM 3916 N N . ASN A 1 493 ? -5.824 5.857 7.910 1.00 88.12 493 ASN A N 1
ATOM 3917 C CA . ASN A 1 493 ? -6.829 6.418 8.785 1.00 88.12 493 ASN A CA 1
ATOM 3918 C C . ASN A 1 493 ? -8.138 5.657 8.571 1.00 88.12 493 ASN A C 1
ATOM 3920 O O . ASN A 1 493 ? -8.417 5.222 7.448 1.00 88.12 493 ASN A O 1
ATOM 3924 N N . PRO A 1 494 ? -8.977 5.560 9.606 1.00 89.12 494 PRO A N 1
ATOM 3925 C CA . PRO A 1 494 ? -10.346 5.136 9.427 1.00 89.12 494 PRO A CA 1
ATOM 3926 C C . PRO A 1 494 ? -11.069 6.034 8.423 1.00 89.12 494 PRO A C 1
ATOM 3928 O O . PRO A 1 494 ? -11.012 7.262 8.506 1.00 89.12 494 PRO A O 1
ATOM 3931 N N . ALA A 1 495 ? -11.730 5.412 7.454 1.00 90.69 495 ALA A N 1
ATOM 3932 C CA . ALA A 1 495 ? -12.545 6.096 6.470 1.00 90.69 495 ALA A CA 1
ATOM 3933 C C . ALA A 1 495 ? -14.025 6.057 6.884 1.00 90.69 495 ALA A C 1
ATOM 3935 O O . ALA A 1 495 ? -14.470 5.109 7.535 1.00 90.69 495 ALA A O 1
ATOM 3936 N N . PRO A 1 496 ? -14.813 7.069 6.505 1.00 90.38 496 PRO A N 1
ATOM 3937 C CA . PRO A 1 496 ? -16.242 7.078 6.772 1.00 90.38 496 PRO A CA 1
ATOM 3938 C C . PRO A 1 496 ? -16.973 6.034 5.911 1.00 90.38 496 PRO A C 1
ATOM 3940 O O . PRO A 1 496 ? -16.748 5.957 4.703 1.00 90.38 496 PRO A O 1
ATOM 3943 N N . PHE A 1 497 ? -17.853 5.236 6.522 1.00 90.06 497 PHE A N 1
ATOM 3944 C CA . PHE A 1 497 ? -18.655 4.190 5.864 1.00 90.06 497 PHE A CA 1
ATOM 3945 C C . PHE A 1 497 ? -20.146 4.535 5.823 1.00 90.06 497 PHE A C 1
ATOM 3947 O O . PHE A 1 497 ? -20.760 4.482 4.756 1.00 90.06 497 PHE A O 1
ATOM 3954 N N . ILE A 1 498 ? -20.714 4.936 6.962 1.00 88.00 498 ILE A N 1
ATOM 3955 C CA . ILE A 1 498 ? -22.057 5.522 7.055 1.00 88.00 498 ILE A CA 1
ATOM 3956 C C . ILE A 1 498 ? -21.923 6.906 7.672 1.00 88.00 498 ILE A C 1
ATOM 3958 O O . ILE A 1 498 ? -21.398 7.029 8.779 1.00 88.00 498 ILE A O 1
ATOM 3962 N N . GLU A 1 499 ? -22.446 7.912 6.982 1.00 88.62 499 GLU A N 1
ATOM 3963 C CA . GLU A 1 499 ? -22.392 9.317 7.385 1.00 88.62 499 GLU A CA 1
ATOM 3964 C C . GLU A 1 499 ? -23.793 9.939 7.430 1.00 88.62 499 GLU A C 1
ATOM 3966 O O . GLU A 1 499 ? -24.734 9.392 6.850 1.00 88.62 499 GLU A O 1
ATOM 3971 N N . PRO A 1 500 ? -23.978 11.076 8.117 1.00 88.06 500 PRO A N 1
ATOM 3972 C CA . PRO A 1 500 ? -25.233 11.810 8.089 1.00 88.06 500 PRO A CA 1
ATOM 3973 C C . PRO A 1 500 ? -25.523 12.380 6.695 1.00 88.06 500 PRO A C 1
ATOM 3975 O O . PRO A 1 500 ? -24.691 13.065 6.111 1.00 88.06 500 PRO A O 1
ATOM 3978 N N . ASP A 1 501 ? -26.737 12.209 6.181 1.00 89.56 501 ASP A N 1
ATOM 3979 C CA . ASP A 1 501 ? -27.184 12.855 4.945 1.00 89.56 501 ASP A CA 1
ATOM 3980 C C . ASP A 1 501 ? -27.564 14.320 5.221 1.00 89.56 501 ASP A C 1
ATOM 3982 O O . ASP A 1 501 ? -28.720 14.698 5.438 1.00 89.56 501 ASP A O 1
ATOM 3986 N N . ILE A 1 502 ? -26.546 15.180 5.231 1.00 89.12 502 ILE A N 1
ATOM 3987 C CA . ILE A 1 502 ? -26.697 16.616 5.499 1.00 89.12 502 ILE A CA 1
ATOM 3988 C C . ILE A 1 502 ? -27.567 17.302 4.431 1.00 89.12 502 ILE A C 1
ATOM 3990 O O . ILE A 1 502 ? -28.227 18.308 4.722 1.00 89.12 502 ILE A O 1
ATOM 3994 N N . LYS A 1 503 ? -27.597 16.768 3.201 1.00 83.94 503 LYS A N 1
ATOM 3995 C CA . LYS A 1 503 ? -28.334 17.352 2.069 1.00 83.94 503 LYS A CA 1
ATOM 3996 C C . LYS A 1 503 ? -29.839 17.148 2.215 1.00 83.94 503 LYS A C 1
ATOM 3998 O O . LYS A 1 503 ? -30.596 18.082 1.944 1.00 83.94 503 LYS A O 1
ATOM 4003 N N . SER A 1 504 ? -30.280 15.972 2.660 1.00 82.38 504 SER A N 1
ATOM 4004 C CA . SER A 1 504 ? -31.710 15.680 2.844 1.00 82.38 504 SER A CA 1
ATOM 4005 C C . SER A 1 504 ? -32.308 16.270 4.124 1.00 82.38 504 SER A C 1
ATOM 4007 O O . SER A 1 504 ? -33.532 16.372 4.241 1.00 82.38 504 SER A O 1
ATOM 4009 N N . TRP A 1 505 ? -31.471 16.748 5.052 1.00 79.81 505 TRP A N 1
ATOM 4010 C CA . TRP A 1 505 ? -31.908 17.285 6.340 1.00 79.81 505 TRP A CA 1
ATOM 4011 C C . TRP A 1 505 ? -32.714 18.595 6.205 1.00 79.81 505 TRP A C 1
ATOM 4013 O O . TRP A 1 505 ? -32.173 19.698 6.302 1.00 79.81 505 TRP A O 1
ATOM 4023 N N . ASN A 1 506 ? -34.028 18.530 5.988 1.00 70.25 506 ASN A N 1
ATOM 4024 C CA . ASN A 1 506 ? -34.886 19.713 5.844 1.00 70.25 506 ASN A CA 1
ATOM 4025 C C . ASN A 1 506 ? -35.432 20.215 7.197 1.00 70.25 506 ASN A C 1
ATOM 4027 O O . ASN A 1 506 ? -36.355 19.644 7.764 1.00 70.25 506 ASN A O 1
ATOM 4031 N N . LEU A 1 507 ? -34.944 21.369 7.669 1.00 63.69 507 LEU A N 1
ATOM 4032 C CA . LEU A 1 507 ? -35.351 22.012 8.939 1.00 63.69 507 LEU A CA 1
ATOM 4033 C C . LEU A 1 507 ? -36.783 22.595 8.959 1.00 63.69 507 LEU A C 1
ATOM 4035 O O . LEU A 1 507 ? -37.188 23.217 9.943 1.00 63.69 507 LEU A O 1
ATOM 4039 N N . LYS A 1 508 ? -37.556 22.472 7.873 1.00 60.25 508 LYS A N 1
ATOM 4040 C CA . LYS A 1 508 ? -38.809 23.234 7.715 1.00 60.25 508 LYS A CA 1
ATOM 4041 C C . LYS A 1 508 ? -40.002 22.666 8.495 1.00 60.25 508 LYS A C 1
ATOM 4043 O O . LYS A 1 508 ? -40.881 23.446 8.855 1.00 60.25 508 LYS A O 1
ATOM 4048 N N . ASN A 1 509 ? -40.010 21.383 8.864 1.00 60.56 509 ASN A N 1
ATOM 4049 C CA . ASN A 1 509 ? -41.095 20.796 9.662 1.00 60.56 509 ASN A CA 1
ATOM 4050 C C . ASN A 1 509 ? -40.769 20.797 11.164 1.00 60.56 509 ASN A C 1
ATOM 4052 O O . ASN A 1 509 ? -40.566 19.756 11.780 1.00 60.56 509 ASN A O 1
ATOM 4056 N N . LYS A 1 510 ? -40.799 21.981 11.796 1.00 59.91 510 LYS A N 1
ATOM 4057 C CA . LYS A 1 510 ? -40.625 22.137 13.260 1.00 59.91 510 LYS A CA 1
ATOM 4058 C C . LYS A 1 510 ? -41.624 21.329 14.110 1.00 59.91 510 LYS A C 1
ATOM 4060 O O . LYS A 1 510 ? -41.388 21.155 15.304 1.00 59.91 510 LYS A O 1
ATOM 4065 N N . ASN A 1 511 ? -42.717 20.844 13.516 1.00 57.94 511 ASN A N 1
ATOM 4066 C CA . ASN A 1 511 ? -43.747 20.057 14.198 1.00 57.94 511 ASN A CA 1
ATOM 4067 C C . ASN A 1 511 ? -43.538 18.535 14.072 1.00 57.94 511 ASN A C 1
ATOM 4069 O O . ASN A 1 511 ? -44.065 17.795 14.897 1.00 57.94 511 ASN A O 1
ATOM 4073 N N . GLU A 1 512 ? -42.701 18.063 13.141 1.00 53.09 512 GLU A N 1
ATOM 4074 C CA . GLU A 1 512 ? -42.259 16.659 13.044 1.00 53.09 512 GLU A CA 1
ATOM 4075 C C . GLU A 1 512 ? -40.914 16.478 13.767 1.00 53.09 512 GLU A C 1
ATOM 4077 O O . GLU A 1 512 ? -39.988 15.834 13.291 1.00 53.09 512 GLU A O 1
ATOM 4082 N N . ARG A 1 513 ? -40.794 17.059 14.969 1.00 50.78 513 ARG A N 1
ATOM 4083 C CA . ARG A 1 513 ? -39.599 16.966 15.836 1.00 50.78 513 ARG A CA 1
ATOM 4084 C C . ARG A 1 513 ? -39.254 15.548 16.292 1.00 50.78 513 ARG A C 1
ATOM 4086 O O . ARG A 1 513 ? -38.214 15.344 16.914 1.00 50.78 513 ARG A O 1
ATOM 4093 N N . ARG A 1 514 ? -40.097 14.563 15.982 1.00 51.41 514 ARG A N 1
ATOM 4094 C CA . ARG A 1 514 ? -39.650 13.177 15.897 1.00 51.41 514 ARG A CA 1
ATOM 4095 C C . ARG A 1 514 ? -38.975 13.022 14.546 1.00 51.41 514 ARG A C 1
ATOM 4097 O O . ARG A 1 514 ? -39.591 12.539 13.605 1.00 51.41 514 ARG A O 1
ATOM 4104 N N . ILE A 1 515 ? -37.716 13.459 14.498 1.00 51.59 515 ILE A N 1
ATOM 4105 C CA . ILE A 1 515 ? -36.732 12.979 13.533 1.00 51.59 515 ILE A CA 1
ATOM 4106 C C . ILE A 1 515 ? -36.940 11.466 13.503 1.00 51.59 515 ILE A C 1
ATOM 4108 O O . ILE A 1 515 ? -36.635 10.790 14.488 1.00 51.59 515 ILE A O 1
ATOM 4112 N N . SER A 1 516 ? -37.572 10.931 12.458 1.00 52.44 516 SER A N 1
ATOM 4113 C CA . SER A 1 516 ? -37.546 9.491 12.260 1.00 52.44 516 SER A CA 1
ATOM 4114 C C . SER A 1 516 ? -36.068 9.186 12.099 1.00 52.44 516 SER A C 1
ATOM 4116 O O . SER A 1 516 ? -35.470 9.600 11.106 1.00 52.44 516 SER A O 1
ATOM 4118 N N . ALA A 1 517 ? -35.473 8.549 13.107 1.00 52.75 517 ALA A N 1
ATOM 4119 C CA . ALA A 1 517 ? -34.046 8.240 13.187 1.00 52.75 517 ALA A CA 1
ATOM 4120 C C . ALA A 1 517 ? -33.505 7.516 11.931 1.00 52.75 517 ALA A C 1
ATOM 4122 O O . ALA A 1 517 ? -32.307 7.385 11.746 1.00 52.75 517 ALA A O 1
ATOM 4123 N N . GLU A 1 518 ? -34.408 7.075 11.060 1.00 54.12 518 GLU A N 1
ATOM 4124 C CA . GLU A 1 518 ? -34.211 6.271 9.867 1.00 54.12 518 GLU A CA 1
ATOM 4125 C C . GLU A 1 518 ? -33.886 7.075 8.589 1.00 54.12 518 GLU A C 1
ATOM 4127 O O . GLU A 1 518 ? -33.370 6.489 7.642 1.00 54.12 518 GLU A O 1
ATOM 4132 N N . ALA A 1 519 ? -34.166 8.386 8.518 1.00 56.25 519 ALA A N 1
ATOM 4133 C CA . ALA A 1 519 ? -34.175 9.120 7.237 1.00 56.25 519 ALA A CA 1
ATOM 4134 C C . ALA A 1 519 ? -32.893 9.906 6.887 1.00 56.25 519 ALA A C 1
ATOM 4136 O O . ALA A 1 519 ? -32.801 10.430 5.780 1.00 56.25 519 ALA A O 1
ATOM 4137 N N . ASN A 1 520 ? -31.911 9.992 7.790 1.00 73.00 520 ASN A N 1
ATOM 4138 C CA . ASN A 1 520 ? -30.849 11.003 7.695 1.00 73.00 520 ASN A CA 1
ATOM 4139 C C . ASN A 1 520 ? -29.422 10.434 7.637 1.00 73.00 520 ASN A C 1
ATOM 4141 O O . ASN A 1 520 ? -28.491 11.132 8.028 1.00 73.00 520 ASN A O 1
ATOM 4145 N N . TYR A 1 521 ? -29.224 9.195 7.186 1.00 83.19 521 TYR A N 1
ATOM 4146 C CA . TYR A 1 521 ? -27.886 8.607 7.052 1.00 83.19 521 TYR A CA 1
ATOM 4147 C C . TYR A 1 521 ? -27.700 7.976 5.677 1.00 83.19 521 TYR A C 1
ATOM 4149 O O . TYR A 1 521 ? -28.611 7.334 5.150 1.00 83.19 521 TYR A O 1
ATOM 4157 N N . GLU A 1 522 ? -26.514 8.146 5.101 1.00 86.88 522 GLU A N 1
ATOM 4158 C CA . GLU A 1 522 ? -26.159 7.639 3.785 1.00 86.88 522 GLU A CA 1
ATOM 4159 C C . GLU A 1 522 ? -24.901 6.773 3.804 1.00 86.88 522 GLU A C 1
ATOM 4161 O O . GLU A 1 522 ? -23.979 6.959 4.598 1.00 86.88 522 GLU A O 1
ATOM 4166 N N . PHE A 1 523 ? -24.883 5.798 2.896 1.00 89.31 523 PHE A N 1
ATOM 4167 C CA . PHE A 1 523 ? -23.711 4.986 2.621 1.00 89.31 523 PHE A CA 1
ATOM 4168 C C . PHE A 1 523 ? -22.699 5.783 1.800 1.00 89.31 523 PHE A C 1
ATOM 4170 O O . PHE A 1 523 ? -23.043 6.344 0.752 1.00 89.31 523 PHE A O 1
ATOM 4177 N N . MET A 1 524 ? -21.441 5.771 2.236 1.00 90.69 524 MET A N 1
ATOM 4178 C CA . MET A 1 524 ? -20.341 6.428 1.541 1.00 90.69 524 MET A CA 1
ATOM 4179 C C . MET A 1 524 ? -19.957 5.657 0.281 1.00 90.69 524 MET A C 1
ATOM 4181 O O . MET A 1 524 ? -19.093 4.790 0.285 1.00 90.69 524 MET A O 1
ATOM 4185 N N . GLN A 1 525 ? -20.600 6.006 -0.830 1.00 89.50 525 GLN A N 1
ATOM 4186 C CA . GLN A 1 525 ? -20.495 5.318 -2.122 1.00 89.50 525 GLN A CA 1
ATOM 4187 C C . GLN A 1 525 ? -19.059 5.058 -2.587 1.00 89.50 525 GLN A C 1
ATOM 4189 O O . GLN A 1 525 ? -18.757 3.970 -3.068 1.00 89.50 525 GLN A O 1
ATOM 4194 N N . SER A 1 526 ? -18.169 6.033 -2.397 1.00 87.12 526 SER A N 1
ATOM 4195 C CA . SER A 1 526 ? -16.759 5.970 -2.793 1.00 87.12 526 SER A CA 1
ATOM 4196 C C . SER A 1 526 ? -15.976 4.828 -2.133 1.00 87.12 526 SER A C 1
ATOM 4198 O O . SER A 1 526 ? -14.922 4.445 -2.640 1.00 87.12 526 SER A O 1
ATOM 4200 N N . ILE A 1 527 ? -16.487 4.261 -1.036 1.00 86.69 527 ILE A N 1
ATOM 4201 C CA . ILE A 1 527 ? -15.811 3.212 -0.272 1.00 86.69 527 ILE A CA 1
ATOM 4202 C C . ILE A 1 527 ? -15.721 1.878 -1.010 1.00 86.69 527 ILE A C 1
ATOM 4204 O O . ILE A 1 527 ? -14.797 1.108 -0.764 1.00 86.69 527 ILE A O 1
ATOM 4208 N N . ILE A 1 528 ? -16.636 1.618 -1.952 1.00 84.38 528 ILE A N 1
ATOM 4209 C CA . ILE A 1 528 ? -16.629 0.378 -2.738 1.00 84.38 528 ILE A CA 1
ATOM 4210 C C . ILE A 1 528 ? -15.325 0.218 -3.528 1.00 84.38 528 ILE A C 1
ATOM 4212 O O . ILE A 1 528 ? -14.818 -0.886 -3.670 1.00 84.38 528 ILE A O 1
ATOM 4216 N N . HIS A 1 529 ? -14.735 1.327 -3.981 1.00 78.88 529 HIS A N 1
ATOM 4217 C CA . HIS A 1 529 ? -13.530 1.320 -4.820 1.00 78.88 529 HIS A CA 1
ATOM 4218 C C . HIS A 1 529 ? -12.237 1.080 -4.059 1.00 78.88 529 HIS A C 1
ATOM 4220 O O . HIS A 1 529 ? -11.194 0.866 -4.672 1.00 78.88 529 HIS A O 1
ATOM 4226 N N . VAL A 1 530 ? -12.283 1.211 -2.738 1.00 79.75 530 VAL A N 1
ATOM 4227 C CA . VAL A 1 530 ? -11.130 0.986 -1.861 1.00 79.75 530 VAL A CA 1
ATOM 4228 C C . VAL A 1 530 ? -11.282 -0.308 -1.080 1.00 79.75 530 VAL A C 1
ATOM 4230 O O . VAL A 1 530 ? -10.376 -0.673 -0.337 1.00 79.75 530 VAL A O 1
ATOM 4233 N N . TRP A 1 531 ? -12.420 -0.989 -1.244 1.00 82.19 531 TRP A N 1
ATOM 4234 C CA . TRP A 1 531 ? -12.697 -2.217 -0.537 1.00 82.19 531 TRP A CA 1
ATOM 4235 C C . TRP A 1 531 ? -11.817 -3.346 -1.063 1.00 82.19 531 TRP A C 1
ATOM 4237 O O . TRP A 1 531 ? -11.925 -3.757 -2.216 1.00 82.19 531 TRP A O 1
ATOM 4247 N N . ASP A 1 532 ? -10.953 -3.863 -0.198 1.00 74.38 532 ASP A N 1
ATOM 4248 C CA . ASP A 1 532 ? -10.059 -4.970 -0.504 1.00 74.38 532 ASP A CA 1
ATOM 4249 C C . ASP A 1 532 ? -10.500 -6.209 0.281 1.00 74.38 532 ASP A C 1
ATOM 4251 O O . ASP A 1 532 ? -10.228 -6.330 1.472 1.00 74.38 532 ASP A O 1
ATOM 4255 N N . HIS A 1 533 ? -11.189 -7.143 -0.385 1.00 69.88 533 HIS A N 1
ATOM 4256 C CA . HIS A 1 533 ? -11.663 -8.384 0.249 1.00 69.88 533 HIS A CA 1
ATOM 4257 C C . HIS A 1 533 ? -10.530 -9.295 0.720 1.00 69.88 533 HIS A C 1
ATOM 4259 O O . HIS A 1 533 ? -10.773 -10.212 1.498 1.00 69.88 533 HIS A O 1
ATOM 4265 N N . SER A 1 534 ? -9.306 -9.075 0.235 1.00 63.06 534 SER A N 1
ATOM 4266 C CA . SER A 1 534 ? -8.148 -9.834 0.696 1.00 63.06 534 SER A CA 1
ATOM 4267 C C . SER A 1 534 ? -7.601 -9.325 2.029 1.00 63.06 534 SER A C 1
ATOM 4269 O O . SER A 1 534 ? -6.761 -9.991 2.630 1.00 63.06 534 SER A O 1
ATOM 4271 N N . ARG A 1 535 ? -8.074 -8.164 2.503 1.00 68.69 535 ARG A N 1
ATOM 4272 C CA . ARG A 1 535 ? -7.589 -7.511 3.717 1.00 68.69 535 ARG A CA 1
ATOM 4273 C C . ARG A 1 535 ? -8.614 -7.547 4.842 1.00 68.69 535 ARG A C 1
ATOM 4275 O O . ARG A 1 535 ? -9.821 -7.534 4.590 1.00 68.69 535 ARG A O 1
ATOM 4282 N N . PRO A 1 536 ? -8.145 -7.551 6.100 1.00 62.09 536 PRO A N 1
ATOM 4283 C CA . PRO A 1 536 ? -9.039 -7.497 7.234 1.00 62.09 536 PRO A CA 1
ATOM 4284 C C . PRO A 1 536 ? -9.664 -6.112 7.308 1.00 62.09 536 PRO A C 1
ATOM 4286 O O . PRO A 1 536 ? -8.964 -5.104 7.345 1.00 62.09 536 PRO A O 1
ATOM 4289 N N . THR A 1 537 ? -10.983 -6.076 7.394 1.00 76.94 537 THR A N 1
ATOM 4290 C CA . THR A 1 537 ? -11.730 -4.839 7.529 1.00 76.94 537 THR A CA 1
ATOM 4291 C C . THR A 1 537 ? -12.343 -4.773 8.920 1.00 76.94 537 THR A C 1
ATOM 4293 O O . THR A 1 537 ? -13.059 -5.677 9.341 1.00 76.94 537 THR A O 1
ATOM 4296 N N . ILE A 1 538 ? -12.084 -3.698 9.653 1.00 78.69 538 ILE A N 1
ATOM 4297 C CA . ILE A 1 538 ? -12.651 -3.458 10.979 1.00 78.69 538 ILE A CA 1
ATOM 4298 C C . ILE A 1 538 ? -13.609 -2.291 10.855 1.00 78.69 538 ILE A C 1
ATOM 4300 O O . ILE A 1 538 ? -13.222 -1.224 10.392 1.00 78.69 538 ILE A O 1
ATOM 4304 N N . LEU A 1 539 ? -14.855 -2.468 11.279 1.00 77.06 539 LEU A N 1
ATOM 4305 C CA . LEU A 1 539 ? -15.819 -1.378 11.306 1.00 77.06 539 LEU A CA 1
ATOM 4306 C C . LEU A 1 539 ? -16.110 -0.971 12.738 1.00 77.06 539 LEU A C 1
ATOM 4308 O O . LEU A 1 539 ? -16.475 -1.814 13.548 1.00 77.06 539 LEU A O 1
ATOM 4312 N N . SER A 1 540 ? -15.992 0.321 13.036 1.00 76.50 540 SER A N 1
ATOM 4313 C CA . SER A 1 540 ? -16.337 0.890 14.338 1.00 76.50 540 SER A CA 1
ATOM 4314 C C . SER A 1 540 ? -17.679 1.607 14.260 1.00 76.50 540 SER A C 1
ATOM 4316 O O . SER A 1 540 ? -17.834 2.651 13.610 1.00 76.50 540 SER A O 1
ATOM 4318 N N . PHE A 1 541 ? -18.671 1.050 14.944 1.00 70.81 541 PHE A N 1
ATOM 4319 C CA . PHE A 1 541 ? -20.022 1.580 14.949 1.00 70.81 541 PHE A CA 1
ATOM 4320 C C . PHE A 1 541 ? -20.166 2.616 16.059 1.00 70.81 541 PHE A C 1
ATOM 4322 O O . PHE A 1 541 ? -19.808 2.380 17.212 1.00 70.81 541 PHE A O 1
ATOM 4329 N N . GLY A 1 542 ? -20.710 3.781 15.721 1.00 59.25 542 GLY A N 1
ATOM 4330 C CA . GLY A 1 542 ? -21.034 4.828 16.685 1.00 59.25 542 GLY A CA 1
ATOM 4331 C C . GLY A 1 542 ? -22.501 4.809 16.925 1.00 59.25 542 GLY A C 1
ATOM 4332 O O . GLY A 1 542 ? -23.241 5.211 16.035 1.00 59.25 542 GLY A O 1
ATOM 4333 N N . ILE A 1 543 ? -22.942 4.305 18.071 1.00 53.03 543 ILE A N 1
ATOM 4334 C CA . ILE A 1 543 ? -24.369 4.138 18.251 1.00 53.03 543 ILE A CA 1
ATOM 4335 C C . ILE A 1 543 ? -24.861 4.502 19.635 1.00 53.03 543 ILE A C 1
ATOM 4337 O O . ILE A 1 543 ? -24.354 4.024 20.641 1.00 53.03 543 ILE A O 1
ATOM 4341 N N . GLY A 1 544 ? -25.910 5.321 19.675 1.00 51.09 544 GLY A N 1
ATOM 4342 C CA . GLY A 1 544 ? -26.565 5.736 20.907 1.00 51.09 544 GLY A CA 1
ATOM 4343 C C . GLY A 1 544 ? -25.954 6.983 21.549 1.00 51.09 544 GLY A C 1
ATOM 4344 O O . GLY A 1 544 ? -24.810 7.361 21.304 1.00 51.09 544 GLY A O 1
ATOM 4345 N N . ASN A 1 545 ? -26.757 7.625 22.397 1.00 52.19 545 ASN A N 1
ATOM 4346 C CA . ASN A 1 545 ? -26.410 8.878 23.073 1.00 52.19 545 ASN A CA 1
ATOM 4347 C C . ASN A 1 545 ? -25.394 8.700 24.218 1.00 52.19 545 ASN A C 1
ATOM 4349 O O . ASN A 1 545 ? -24.704 9.657 24.560 1.00 52.19 545 ASN A O 1
ATOM 4353 N N . ASP A 1 546 ? -25.267 7.483 24.761 1.00 53.34 546 ASP A N 1
ATOM 4354 C CA . ASP A 1 546 ? -24.434 7.172 25.937 1.00 53.34 546 ASP A CA 1
ATOM 4355 C C . ASP A 1 546 ? -23.176 6.354 25.606 1.00 53.34 546 ASP A C 1
ATOM 4357 O O . ASP A 1 546 ? -22.453 5.900 26.499 1.00 53.34 546 ASP A O 1
ATOM 4361 N N . CYS A 1 547 ? -22.874 6.157 24.320 1.00 49.97 547 CYS A N 1
ATOM 4362 C CA . CYS A 1 547 ? -21.710 5.381 23.915 1.00 49.97 547 CYS A CA 1
ATOM 4363 C C . CYS A 1 547 ? -20.404 6.152 24.097 1.00 49.97 547 CYS A C 1
ATOM 4365 O O . CYS A 1 547 ? -19.877 6.775 23.178 1.00 49.97 547 CYS A O 1
ATOM 4367 N N . LYS A 1 548 ? -19.825 6.052 25.297 1.00 50.75 548 LYS A N 1
ATOM 4368 C CA . LYS A 1 548 ? -18.427 6.422 25.528 1.00 50.75 548 LYS A CA 1
ATOM 4369 C C . LYS A 1 548 ? -17.510 5.424 24.814 1.00 50.75 548 LYS A C 1
ATOM 4371 O O . LYS A 1 548 ? -17.474 4.240 25.154 1.00 50.75 548 LYS A O 1
ATOM 4376 N N . GLY A 1 549 ? -16.762 5.944 23.847 1.00 52.06 549 GLY A N 1
ATOM 4377 C CA . GLY A 1 549 ? -15.667 5.279 23.156 1.00 52.06 549 GLY A CA 1
ATOM 4378 C C . GLY A 1 549 ? -16.067 4.597 21.852 1.00 52.06 549 GLY A C 1
ATOM 4379 O O . GLY A 1 549 ? -16.599 3.494 21.876 1.00 52.06 549 GLY A O 1
ATOM 4380 N N . LYS A 1 550 ? -15.622 5.152 20.723 1.00 55.06 550 LYS A N 1
ATOM 4381 C CA . LYS A 1 550 ? -15.124 4.333 19.617 1.00 55.06 550 LYS A CA 1
ATOM 4382 C C . LYS A 1 550 ? -13.720 3.849 19.988 1.00 55.06 550 LYS A C 1
ATOM 4384 O O . LYS A 1 550 ? -12.689 4.432 19.682 1.00 55.06 550 LYS A O 1
ATOM 4389 N N . SER A 1 551 ? -13.798 2.882 20.901 1.00 64.56 551 SER A N 1
ATOM 4390 C CA . SER A 1 551 ? -12.888 1.787 21.207 1.00 64.56 551 SER A CA 1
ATOM 4391 C C . SER A 1 551 ? -11.376 2.063 21.180 1.00 64.56 551 SER A C 1
ATOM 4393 O O . SER A 1 551 ? -10.634 1.537 20.353 1.00 64.56 551 SER A O 1
ATOM 4395 N N . SER A 1 552 ? -10.883 2.680 22.264 1.00 71.62 552 SER A N 1
ATOM 4396 C CA . SER A 1 552 ? -9.500 2.474 22.737 1.00 71.62 552 SER A CA 1
ATOM 4397 C C . SER A 1 552 ? -9.119 0.988 22.747 1.00 71.62 552 SER A C 1
ATOM 4399 O O . SER A 1 552 ? -7.993 0.636 22.420 1.00 71.62 552 SER A O 1
ATOM 4401 N N . LEU A 1 553 ? -10.078 0.100 23.038 1.00 75.88 553 LEU A N 1
ATOM 4402 C CA . LEU A 1 553 ? -9.894 -1.344 22.939 1.00 75.88 553 LEU A CA 1
ATOM 4403 C C . LEU A 1 553 ? -9.607 -1.829 21.507 1.00 75.88 553 LEU A C 1
ATOM 4405 O O . LEU A 1 553 ? -8.728 -2.667 21.360 1.00 75.88 553 LEU A O 1
ATOM 4409 N N . LEU A 1 554 ? -10.289 -1.328 20.468 1.00 76.00 554 LEU A N 1
ATOM 4410 C CA . LEU A 1 554 ? -9.997 -1.694 19.073 1.00 76.00 554 LEU A CA 1
ATOM 4411 C C . LEU A 1 554 ? -8.632 -1.177 18.661 1.00 76.00 554 LEU A C 1
ATOM 4413 O O . LEU A 1 554 ? -7.830 -1.940 18.133 1.00 76.00 554 LEU A O 1
ATOM 4417 N N . ASN A 1 555 ? -8.362 0.094 18.964 1.00 79.94 555 ASN A N 1
ATOM 4418 C CA . ASN A 1 555 ? -7.079 0.711 18.661 1.00 79.94 555 ASN A CA 1
ATOM 4419 C C . ASN A 1 555 ? -5.931 -0.075 19.306 1.00 79.94 555 ASN A C 1
ATOM 4421 O O . ASN A 1 555 ? -4.870 -0.198 18.712 1.00 79.94 555 ASN A O 1
ATOM 4425 N N . VAL A 1 556 ? -6.148 -0.707 20.466 1.00 80.62 556 VAL A N 1
ATOM 4426 C CA . VAL A 1 556 ? -5.150 -1.606 21.066 1.00 80.62 556 VAL A CA 1
ATOM 4427 C C . VAL A 1 556 ? -5.189 -3.030 20.478 1.00 80.62 556 VAL A C 1
ATOM 4429 O O . VAL A 1 556 ? -4.132 -3.592 20.200 1.00 80.62 556 VAL A O 1
ATOM 4432 N N . LEU A 1 557 ? -6.366 -3.634 20.266 1.00 78.56 557 LEU A N 1
ATOM 4433 C CA . LEU A 1 557 ? -6.513 -5.006 19.742 1.00 78.56 557 LEU A CA 1
ATOM 4434 C C . LEU A 1 557 ? -5.992 -5.155 18.308 1.00 78.56 557 LEU A C 1
ATOM 4436 O O . LEU A 1 557 ? -5.403 -6.184 17.962 1.00 78.56 557 LEU A O 1
ATOM 4440 N N . PHE A 1 558 ? -6.245 -4.139 17.488 1.00 78.38 558 PHE A N 1
ATOM 4441 C CA . PHE A 1 558 ? -6.029 -4.140 16.048 1.00 78.38 558 PHE A CA 1
ATOM 4442 C C . PHE A 1 558 ? -5.057 -3.061 15.573 1.00 78.38 558 PHE A C 1
ATOM 4444 O O . PHE A 1 558 ? -4.822 -2.962 14.375 1.00 78.38 558 PHE A O 1
ATOM 4451 N N . GLN A 1 559 ? -4.474 -2.272 16.483 1.00 79.88 559 GLN A N 1
ATOM 4452 C CA . GLN A 1 559 ? -3.547 -1.187 16.126 1.00 79.88 559 GLN A CA 1
ATOM 4453 C C . GLN A 1 559 ? -4.175 -0.149 15.174 1.00 79.88 559 GLN A C 1
ATOM 4455 O O . GLN A 1 559 ? -3.473 0.478 14.384 1.00 79.88 559 GLN A O 1
ATOM 4460 N N . SER A 1 560 ? -5.498 0.023 15.250 1.00 82.44 560 SER A N 1
ATOM 4461 C CA . SER A 1 560 ? -6.257 1.025 14.495 1.00 82.44 560 SER A CA 1
ATOM 4462 C C . SER A 1 560 ? -6.165 2.415 15.136 1.00 82.44 560 SER A C 1
ATOM 4464 O O . SER A 1 560 ? -5.683 2.569 16.263 1.00 82.44 560 SER A O 1
ATOM 4466 N N . THR A 1 561 ? -6.680 3.435 14.445 1.00 84.50 561 THR A N 1
ATOM 4467 C CA . THR A 1 561 ? -6.723 4.825 14.940 1.00 84.50 561 THR A CA 1
ATOM 4468 C C . THR A 1 561 ? -8.124 5.436 14.865 1.00 84.50 561 THR A C 1
ATOM 4470 O O . THR A 1 561 ? -8.303 6.554 14.395 1.00 84.50 561 THR A O 1
ATOM 4473 N N . PHE A 1 562 ? -9.152 4.703 15.313 1.00 84.88 562 PHE A N 1
ATOM 4474 C CA . PHE A 1 562 ? -10.509 5.251 15.433 1.00 84.88 562 PHE A CA 1
ATOM 4475 C C . PHE A 1 562 ? -10.543 6.421 16.419 1.00 84.88 562 PHE A C 1
ATOM 4477 O O . PHE A 1 562 ? -10.011 6.328 17.531 1.00 84.88 562 PHE A O 1
ATOM 4484 N N . GLU A 1 563 ? -11.186 7.515 16.007 1.00 80.56 563 GLU A N 1
ATOM 4485 C CA . GLU A 1 563 ? -11.363 8.717 16.821 1.00 80.56 563 GLU A CA 1
ATOM 4486 C C . GLU A 1 563 ? -12.243 8.409 18.041 1.00 80.56 563 GLU A C 1
ATOM 4488 O O . GLU A 1 563 ? -13.287 7.765 17.927 1.00 80.56 563 GLU A O 1
ATOM 4493 N N . GLN A 1 564 ? -11.839 8.869 19.227 1.00 76.44 564 GLN A N 1
ATOM 4494 C CA . GLN A 1 564 ? -12.609 8.640 20.451 1.00 76.44 564 GLN A CA 1
ATOM 4495 C C . GLN A 1 564 ? -13.909 9.456 20.448 1.00 76.44 564 GLN A C 1
ATOM 4497 O O . GLN A 1 564 ? -13.966 10.555 19.904 1.00 76.44 564 GLN A O 1
ATOM 4502 N N . THR A 1 565 ? -14.969 8.930 21.074 1.00 70.38 565 THR A N 1
ATOM 4503 C CA . THR A 1 565 ? -16.296 9.555 20.996 1.00 70.38 565 THR A CA 1
ATOM 4504 C C . THR A 1 565 ? -16.311 10.963 21.576 1.00 70.38 565 THR A C 1
ATOM 4506 O O . THR A 1 565 ? -16.054 11.150 22.766 1.00 70.38 565 THR A O 1
ATOM 4509 N N . VAL A 1 566 ? -16.762 11.917 20.763 1.00 73.81 566 VAL A N 1
ATOM 4510 C CA . VAL A 1 566 ? -17.206 13.240 21.204 1.00 73.81 566 VAL A CA 1
ATOM 4511 C C . VAL A 1 566 ? -18.724 13.373 21.008 1.00 73.81 566 VAL A C 1
ATOM 4513 O O . VAL A 1 566 ? -19.277 12.729 20.116 1.00 73.81 566 VAL A O 1
ATOM 4516 N N . PRO A 1 567 ? -19.443 14.175 21.821 1.00 76.12 567 PRO A N 1
ATOM 4517 C CA . PRO A 1 567 ? -20.877 14.390 21.626 1.00 76.12 567 PRO A CA 1
ATOM 4518 C C . PRO A 1 567 ? -21.105 15.246 20.370 1.00 76.12 567 PRO A C 1
ATOM 4520 O O . PRO A 1 567 ? -21.130 16.474 20.457 1.00 76.12 567 PRO A O 1
ATOM 4523 N N . SER A 1 568 ? -21.198 14.584 19.221 1.00 81.81 568 SER A N 1
ATOM 4524 C CA . SER A 1 568 ? -21.353 15.140 17.874 1.00 81.81 568 SER A CA 1
ATOM 4525 C C . SER A 1 568 ? -22.248 14.210 17.057 1.00 81.81 568 SER A C 1
ATOM 4527 O O . SER A 1 568 ? -22.271 12.995 17.293 1.00 81.81 568 SER A O 1
ATOM 4529 N N . LEU A 1 569 ? -22.966 14.769 16.082 1.00 82.25 569 LEU A N 1
ATOM 4530 C CA . LEU A 1 569 ? -23.829 13.997 15.187 1.00 82.25 569 LEU A CA 1
ATOM 4531 C C . LEU A 1 569 ? -23.038 12.946 14.386 1.00 82.25 569 LEU A C 1
ATOM 4533 O O . LEU A 1 569 ? -23.565 11.888 14.053 1.00 82.25 569 LEU A O 1
ATOM 4537 N N . TYR A 1 570 ? -21.742 13.198 14.171 1.00 82.38 570 TYR A N 1
ATOM 4538 C CA . TYR A 1 570 ? -20.806 12.318 13.472 1.00 82.38 570 TYR A CA 1
ATOM 4539 C C . TYR A 1 570 ? -20.396 11.084 14.270 1.00 82.38 570 TYR A C 1
ATOM 4541 O O . TYR A 1 570 ? -19.629 10.258 13.779 1.00 82.38 570 TYR A O 1
ATOM 4549 N N . PHE A 1 571 ? -20.887 10.932 15.500 1.00 77.62 571 PHE A N 1
ATOM 4550 C CA . PHE A 1 571 ? -20.695 9.742 16.330 1.00 77.62 571 PHE A CA 1
ATOM 4551 C C . PHE A 1 571 ? -22.009 9.011 16.622 1.00 77.62 571 PHE A C 1
ATOM 4553 O O . PHE A 1 571 ? -21.993 7.998 17.323 1.00 77.62 571 PHE A O 1
ATOM 4560 N N . GLN A 1 572 ? -23.130 9.493 16.076 1.00 76.81 572 GLN A N 1
ATOM 4561 C CA . GLN A 1 572 ? -24.453 8.909 16.263 1.00 76.81 572 GLN A CA 1
ATOM 4562 C C . GLN A 1 572 ? -24.932 8.230 14.988 1.00 76.81 572 GLN A C 1
ATOM 4564 O O . GLN A 1 572 ? -25.165 8.894 13.988 1.00 76.81 572 GLN A O 1
ATOM 4569 N N . GLN A 1 573 ? -25.113 6.912 15.046 1.00 75.81 573 GLN A N 1
ATOM 4570 C CA . GLN A 1 573 ? -25.514 6.047 13.927 1.00 75.81 573 GLN A CA 1
ATOM 4571 C C . GLN A 1 573 ? -24.591 6.126 12.697 1.00 75.81 573 GLN A C 1
ATOM 4573 O O . GLN A 1 573 ? -24.967 5.704 11.606 1.00 75.81 573 GLN A O 1
ATOM 4578 N N . THR A 1 574 ? -23.366 6.618 12.887 1.00 82.38 574 THR A N 1
ATOM 4579 C CA . THR A 1 574 ? -22.306 6.628 11.878 1.00 82.38 574 THR A CA 1
ATOM 4580 C C . THR A 1 574 ? -21.387 5.434 12.059 1.00 82.38 574 THR A C 1
ATOM 4582 O O . THR A 1 574 ? -21.196 4.910 13.167 1.00 82.38 574 THR A O 1
ATOM 4585 N N . ILE A 1 575 ? -20.766 5.015 10.968 1.00 85.75 575 ILE A N 1
ATOM 4586 C CA . ILE A 1 575 ? -19.867 3.868 10.955 1.00 85.75 575 ILE A CA 1
ATOM 4587 C C . ILE A 1 575 ? -18.592 4.284 10.246 1.00 85.75 575 ILE A C 1
ATOM 4589 O O . ILE A 1 575 ? -18.665 4.861 9.164 1.00 85.75 575 ILE A O 1
ATOM 4593 N N . ASP A 1 576 ? -17.454 3.937 10.837 1.00 87.81 576 ASP A N 1
ATOM 4594 C CA . ASP A 1 576 ? -16.155 4.057 10.179 1.00 87.81 576 ASP A CA 1
ATOM 4595 C C . ASP A 1 576 ? -15.626 2.678 9.853 1.00 87.81 576 ASP A C 1
ATOM 4597 O O . ASP A 1 576 ? -15.970 1.695 10.511 1.00 87.81 576 ASP A O 1
ATOM 4601 N N . ILE A 1 577 ? -14.729 2.648 8.886 1.00 88.31 577 ILE A N 1
ATOM 4602 C CA . ILE A 1 577 ? -14.011 1.476 8.442 1.00 88.31 577 ILE A CA 1
ATOM 4603 C C . ILE A 1 577 ? -12.509 1.703 8.578 1.00 88.31 577 ILE A C 1
ATOM 4605 O O . ILE A 1 577 ? -12.005 2.774 8.266 1.00 88.31 577 ILE A O 1
ATOM 4609 N N . ASP A 1 578 ? -11.778 0.691 9.005 1.00 88.19 578 ASP A N 1
ATOM 4610 C CA . ASP A 1 578 ? -10.328 0.616 8.896 1.00 88.19 578 ASP A CA 1
ATOM 4611 C C . ASP A 1 578 ? -10.008 -0.659 8.113 1.00 88.19 578 ASP A C 1
ATOM 4613 O O . ASP A 1 578 ? -10.456 -1.747 8.473 1.00 88.19 578 ASP A O 1
ATOM 4617 N N . PHE A 1 579 ? -9.270 -0.524 7.015 1.00 84.06 579 PHE A N 1
ATOM 4618 C CA . PHE A 1 579 ? -8.894 -1.643 6.144 1.00 84.06 579 PHE A CA 1
ATOM 4619 C C . PHE A 1 579 ? -7.649 -2.388 6.641 1.00 84.06 579 PHE A C 1
ATOM 4621 O O . PHE A 1 579 ? -7.070 -3.200 5.917 1.00 84.06 579 PHE A O 1
ATOM 4628 N N . GLY A 1 580 ? -7.176 -2.061 7.847 1.00 77.25 580 GLY A N 1
ATOM 4629 C CA . GLY A 1 580 ? -6.112 -2.793 8.509 1.00 77.25 580 GLY A CA 1
ATOM 4630 C C . GLY A 1 580 ? -4.777 -2.701 7.778 1.00 77.25 580 GLY A C 1
ATOM 4631 O O . GLY A 1 580 ? -3.946 -3.580 7.954 1.00 77.25 580 GLY A O 1
ATOM 4632 N N . TYR A 1 581 ? -4.525 -1.656 6.977 1.00 73.19 581 TYR A N 1
ATOM 4633 C CA . TYR A 1 581 ? -3.247 -1.486 6.264 1.00 73.19 581 TYR A CA 1
ATOM 4634 C C . TYR A 1 581 ? -2.037 -1.395 7.209 1.00 73.19 581 TYR A C 1
ATOM 4636 O O . TYR A 1 581 ? -0.917 -1.697 6.800 1.00 73.19 581 TYR A O 1
ATOM 4644 N N . ALA A 1 582 ? -2.251 -0.966 8.457 1.00 67.44 582 ALA A N 1
ATOM 4645 C CA . ALA A 1 582 ? -1.238 -0.961 9.513 1.00 67.44 582 ALA A CA 1
ATOM 4646 C C . ALA A 1 582 ? -1.122 -2.310 10.252 1.00 67.44 582 ALA A C 1
ATOM 4648 O O . ALA A 1 582 ? -0.159 -2.530 10.984 1.00 67.44 582 ALA A O 1
ATOM 4649 N N . PHE A 1 583 ? -2.094 -3.203 10.068 1.00 65.06 583 PHE A N 1
ATOM 4650 C CA . PHE A 1 583 ? -2.209 -4.490 10.739 1.00 65.06 583 PHE A CA 1
ATOM 4651 C C . PHE A 1 583 ? -1.756 -5.630 9.808 1.00 65.06 583 PHE A C 1
ATOM 4653 O O . PHE A 1 583 ? -1.745 -5.478 8.590 1.00 65.06 583 PHE A O 1
ATOM 4660 N N . ASN A 1 584 ? -1.332 -6.768 10.372 1.00 57.66 584 ASN A N 1
ATOM 4661 C CA . ASN A 1 584 ? -0.745 -7.882 9.608 1.00 57.66 584 ASN A CA 1
ATOM 4662 C C . ASN A 1 584 ? -1.652 -8.294 8.407 1.00 57.66 584 ASN A C 1
ATOM 4664 O O . ASN A 1 584 ? -2.817 -8.631 8.651 1.00 57.66 584 ASN A O 1
ATOM 4668 N N . PRO A 1 585 ? -1.138 -8.293 7.153 1.00 56.00 585 PRO A N 1
ATOM 4669 C CA . PRO A 1 585 ? -1.898 -8.578 5.928 1.00 56.00 585 PRO A CA 1
ATOM 4670 C C . PRO A 1 585 ? -2.525 -9.981 5.840 1.00 56.00 585 PRO A C 1
ATOM 4672 O O . PRO A 1 585 ? -3.371 -10.205 4.985 1.00 56.00 585 PRO A O 1
ATOM 4675 N N . GLU A 1 586 ? -2.167 -10.923 6.714 1.00 56.59 586 GLU A N 1
ATOM 4676 C CA . GLU A 1 586 ? -2.603 -12.329 6.619 1.00 56.59 586 GLU A CA 1
ATOM 4677 C C . GLU A 1 586 ? -4.047 -12.620 7.074 1.00 56.59 586 GLU A C 1
ATOM 4679 O O . GLU A 1 586 ? -4.492 -13.769 7.037 1.00 56.59 586 GLU A O 1
ATOM 4684 N N . ARG A 1 587 ? -4.811 -11.627 7.545 1.00 60.16 587 ARG A N 1
ATOM 4685 C CA . ARG A 1 587 ? -6.172 -11.873 8.060 1.00 60.16 587 ARG A CA 1
ATOM 4686 C C . ARG A 1 587 ? -7.238 -11.485 7.036 1.00 60.16 587 ARG A C 1
ATOM 4688 O O . ARG A 1 587 ? -7.483 -10.313 6.836 1.00 60.16 587 ARG A O 1
ATOM 4695 N N . GLN A 1 588 ? -7.951 -12.444 6.459 1.00 67.50 588 GLN A N 1
ATOM 4696 C CA . GLN A 1 588 ? -9.057 -12.187 5.521 1.00 67.50 588 GLN A CA 1
ATOM 4697 C C . GLN A 1 588 ? -10.404 -12.085 6.252 1.00 67.50 588 GLN A C 1
ATOM 4699 O O . GLN A 1 588 ? -11.204 -13.015 6.197 1.00 67.50 588 GLN A O 1
ATOM 4704 N N . LEU A 1 589 ? -10.639 -11.028 7.035 1.00 73.00 589 LEU A N 1
ATOM 4705 C CA . LEU A 1 589 ? -11.860 -10.954 7.851 1.00 73.00 589 LEU A CA 1
ATOM 4706 C C . LEU A 1 589 ? -12.459 -9.572 7.965 1.00 73.00 589 LEU A C 1
ATOM 4708 O O . LEU A 1 589 ? -11.770 -8.617 8.318 1.00 73.00 589 LEU A O 1
ATOM 4712 N N . ASN A 1 590 ? -13.779 -9.525 7.875 1.00 82.44 590 ASN A N 1
ATOM 4713 C CA . ASN A 1 590 ? -14.558 -8.329 8.131 1.00 82.44 590 ASN A CA 1
ATOM 4714 C C . ASN A 1 590 ? -15.191 -8.409 9.529 1.00 82.44 590 ASN A C 1
ATOM 4716 O O . ASN A 1 590 ? -16.115 -9.189 9.760 1.00 82.44 590 ASN A O 1
ATOM 4720 N N . ILE A 1 591 ? -14.700 -7.622 10.486 1.00 85.81 591 ILE A N 1
ATOM 4721 C CA . ILE A 1 591 ? -15.192 -7.597 11.869 1.00 85.81 591 ILE A CA 1
ATOM 4722 C C . ILE A 1 591 ? -15.990 -6.317 12.112 1.00 85.81 591 ILE A C 1
ATOM 4724 O O . ILE A 1 591 ? -15.501 -5.210 11.897 1.00 85.81 591 ILE A O 1
ATOM 4728 N N . ALA A 1 592 ? -17.210 -6.475 12.617 1.00 87.25 592 ALA A N 1
ATOM 4729 C CA . ALA A 1 592 ? -18.055 -5.379 13.063 1.00 87.25 592 ALA A CA 1
ATOM 4730 C C . ALA A 1 592 ? -17.905 -5.128 14.568 1.00 87.25 592 ALA A C 1
ATOM 4732 O O . ALA A 1 592 ? -18.213 -6.008 15.360 1.00 87.25 592 ALA A O 1
ATOM 4733 N N . ASP A 1 593 ? -17.498 -3.932 14.980 1.00 84.12 593 ASP A N 1
ATOM 4734 C CA . ASP A 1 593 ? -17.432 -3.508 16.382 1.00 84.12 593 ASP A CA 1
ATOM 4735 C C . ASP A 1 593 ? -18.621 -2.622 16.771 1.00 84.12 593 ASP A C 1
ATOM 4737 O O . ASP A 1 593 ? -18.619 -1.395 16.624 1.00 84.12 593 ASP A O 1
ATOM 4741 N N . CYS A 1 594 ? -19.674 -3.269 17.246 1.00 78.75 594 CYS A N 1
ATOM 4742 C CA . CYS A 1 594 ? -20.941 -2.656 17.585 1.00 78.75 594 CYS A CA 1
ATOM 4743 C C . CYS A 1 594 ? -20.928 -2.102 19.016 1.00 78.75 594 CYS A C 1
ATOM 4745 O O . CYS A 1 594 ? -20.970 -2.866 19.982 1.00 78.75 594 CYS A O 1
ATOM 4747 N N . HIS A 1 595 ? -20.955 -0.773 19.160 1.00 72.38 595 HIS A N 1
ATOM 4748 C CA . HIS A 1 595 ? -21.171 -0.094 20.445 1.00 72.38 595 HIS A CA 1
ATOM 4749 C C . HIS A 1 595 ? -22.587 0.455 20.533 1.00 72.38 595 HIS A C 1
ATOM 4751 O O . HIS A 1 595 ? -22.958 1.290 19.720 1.00 72.38 595 HIS A O 1
ATOM 4757 N N . GLY A 1 596 ? -23.345 0.075 21.561 1.00 65.12 596 GLY A N 1
ATOM 4758 C CA . GLY A 1 596 ? -24.667 0.657 21.820 1.00 65.12 596 GLY A CA 1
ATOM 4759 C C . GLY A 1 596 ? -25.780 0.121 20.917 1.00 65.12 596 GLY A C 1
ATOM 4760 O O . GLY A 1 596 ? -25.718 -1.011 20.444 1.00 65.12 596 GLY A O 1
ATOM 4761 N N . GLU A 1 597 ? -26.837 0.916 20.729 1.00 64.50 597 GLU A N 1
ATOM 4762 C CA . GLU A 1 597 ? -28.103 0.466 20.129 1.00 64.50 597 GLU A CA 1
ATOM 4763 C C . GLU A 1 597 ? -28.221 0.832 18.645 1.00 64.50 597 GLU A C 1
ATOM 4765 O O . GLU A 1 597 ? -28.579 1.960 18.307 1.00 64.50 597 GLU A O 1
ATOM 4770 N N . MET A 1 598 ? -27.933 -0.122 17.749 1.00 68.19 598 MET A N 1
ATOM 4771 C CA . MET A 1 598 ? -28.119 0.042 16.296 1.00 68.19 598 MET A CA 1
ATOM 4772 C C . MET A 1 598 ? -29.575 0.116 15.906 1.00 68.19 598 MET A C 1
ATOM 4774 O O . MET A 1 598 ? -30.387 -0.691 16.355 1.00 68.19 598 MET A O 1
ATOM 4778 N N . SER A 1 599 ? -29.878 1.019 14.969 1.00 74.50 599 SER A N 1
ATOM 4779 C CA . SER A 1 599 ? -31.139 0.918 14.257 1.00 74.50 599 SER A CA 1
ATOM 4780 C C . SER A 1 599 ? -31.171 -0.440 13.552 1.00 74.50 599 SER A C 1
ATOM 4782 O O . SER A 1 599 ? -30.304 -0.783 12.742 1.00 74.50 599 SER A O 1
ATOM 4784 N N . LEU A 1 600 ? -32.175 -1.245 13.900 1.00 78.19 600 LEU A N 1
ATOM 4785 C CA . LEU A 1 600 ? -32.341 -2.604 13.382 1.00 78.19 600 LEU A CA 1
ATOM 4786 C C . LEU A 1 600 ? -32.393 -2.607 11.847 1.00 78.19 600 LEU A C 1
ATOM 4788 O O . LEU A 1 600 ? -31.900 -3.530 11.203 1.00 78.19 600 LEU A O 1
ATOM 4792 N N . GLN A 1 601 ? -32.919 -1.532 11.253 1.00 79.25 601 GLN A N 1
ATOM 4793 C CA . GLN A 1 601 ? -32.932 -1.322 9.811 1.00 79.25 601 GLN A CA 1
ATOM 4794 C C . GLN A 1 601 ? -31.526 -1.170 9.221 1.00 79.25 601 GLN A C 1
ATOM 4796 O O . GLN A 1 601 ? -31.210 -1.878 8.265 1.00 79.25 601 GLN A O 1
ATOM 4801 N N . LEU A 1 602 ? -30.676 -0.289 9.768 1.00 78.88 602 LEU A N 1
ATOM 4802 C CA . LEU A 1 602 ? -29.307 -0.127 9.271 1.00 78.88 602 LEU A CA 1
ATOM 4803 C C . LEU A 1 602 ? -28.548 -1.443 9.410 1.00 78.88 602 LEU A C 1
ATOM 4805 O O . LEU A 1 602 ? -28.000 -1.928 8.422 1.00 78.88 602 LEU A O 1
ATOM 4809 N N . LEU A 1 603 ? -28.620 -2.069 10.590 1.00 81.38 603 LEU A N 1
ATOM 4810 C CA . LEU A 1 603 ? -28.003 -3.368 10.839 1.00 81.38 603 LEU A CA 1
ATOM 4811 C C . LEU A 1 603 ? -28.463 -4.414 9.824 1.00 81.38 603 LEU A C 1
ATOM 4813 O O . LEU A 1 603 ? -27.639 -5.123 9.258 1.00 81.38 603 LEU A O 1
ATOM 4817 N N . SER A 1 604 ? -29.766 -4.496 9.544 1.00 83.75 604 SER A N 1
ATOM 4818 C CA . SER A 1 604 ? -30.313 -5.478 8.603 1.00 83.75 604 SER A CA 1
ATOM 4819 C C . SER A 1 604 ? -29.747 -5.341 7.185 1.00 83.75 604 SER A C 1
ATOM 4821 O O . SER A 1 604 ? -29.636 -6.351 6.485 1.00 83.75 604 SER A O 1
ATOM 4823 N N . LYS A 1 605 ? -29.362 -4.118 6.790 1.00 83.56 605 LYS A N 1
ATOM 4824 C CA . LYS A 1 605 ? -28.770 -3.806 5.485 1.00 83.56 605 LYS A CA 1
ATOM 4825 C C . LYS A 1 605 ? -27.294 -4.195 5.416 1.00 83.56 605 LYS A C 1
ATOM 4827 O O . LYS A 1 605 ? -26.869 -4.752 4.411 1.00 83.56 605 LYS A O 1
ATOM 4832 N N . ILE A 1 606 ? -26.526 -3.932 6.474 1.00 85.62 606 ILE A N 1
ATOM 4833 C CA . ILE A 1 606 ? -25.063 -4.110 6.464 1.00 85.62 606 ILE A CA 1
ATOM 4834 C C . ILE A 1 606 ? -24.594 -5.431 7.077 1.00 85.62 606 ILE A C 1
ATOM 4836 O O . ILE A 1 606 ? -23.478 -5.858 6.806 1.00 85.62 606 ILE A O 1
ATOM 4840 N N . ARG A 1 607 ? -25.439 -6.132 7.845 1.00 87.50 607 ARG A N 1
ATOM 4841 C CA . ARG A 1 607 ? -25.090 -7.408 8.492 1.00 87.50 607 ARG A CA 1
ATOM 4842 C C . ARG A 1 607 ? -24.482 -8.488 7.571 1.00 87.50 607 ARG A C 1
ATOM 4844 O O . ARG A 1 607 ? -23.687 -9.288 8.062 1.00 87.50 607 ARG A O 1
ATOM 4851 N N . PRO A 1 608 ? -24.805 -8.582 6.264 1.00 87.12 608 PRO A N 1
ATOM 4852 C CA . PRO A 1 608 ? -24.195 -9.613 5.425 1.00 87.12 608 PRO A CA 1
ATOM 4853 C C . PRO A 1 608 ? -22.702 -9.378 5.152 1.00 87.12 608 PRO A C 1
ATOM 4855 O O . PRO A 1 608 ? -22.023 -10.308 4.733 1.00 87.12 608 PRO A O 1
ATOM 4858 N N . LEU A 1 609 ? -22.196 -8.161 5.391 1.00 84.75 609 LEU A N 1
ATOM 4859 C CA . LEU A 1 609 ? -20.830 -7.752 5.054 1.00 84.75 609 LEU A CA 1
ATOM 4860 C C . LEU A 1 609 ? -19.765 -8.261 6.042 1.00 84.75 609 LEU A C 1
ATOM 4862 O O . LEU A 1 609 ? -18.577 -8.106 5.777 1.00 84.75 609 LEU A O 1
ATOM 4866 N N . PHE A 1 610 ? -20.163 -8.846 7.175 1.00 85.56 610 PHE A N 1
ATOM 4867 C CA . PHE A 1 610 ? -19.252 -9.156 8.282 1.00 85.56 610 PHE A CA 1
ATOM 4868 C C . PHE A 1 610 ? -19.132 -10.649 8.553 1.00 85.56 610 PHE A C 1
ATOM 4870 O O . PHE A 1 610 ? -20.118 -11.383 8.512 1.00 85.56 610 PHE A O 1
ATOM 4877 N N . ASP A 1 611 ? -17.928 -11.077 8.908 1.00 85.25 611 ASP A N 1
ATOM 4878 C CA . ASP A 1 611 ? -17.588 -12.438 9.324 1.00 85.25 611 ASP A CA 1
ATOM 4879 C C . ASP A 1 611 ? -17.815 -12.652 10.821 1.00 85.25 611 ASP A C 1
ATOM 4881 O O . ASP A 1 611 ? -18.219 -13.731 11.261 1.00 85.25 611 ASP A O 1
ATOM 4885 N N . GLY A 1 612 ? -17.706 -11.582 11.605 1.00 87.88 612 GLY A N 1
ATOM 4886 C CA . GLY A 1 612 ? -18.150 -11.612 12.986 1.00 87.88 612 GLY A CA 1
ATOM 4887 C C . GLY A 1 612 ? -18.339 -10.249 13.616 1.00 87.88 612 GLY A C 1
ATOM 4888 O O . GLY A 1 612 ? -18.034 -9.212 13.029 1.00 87.88 612 GLY A O 1
ATOM 4889 N N . TYR A 1 613 ? -18.878 -10.278 14.830 1.00 88.00 613 TYR A N 1
ATOM 4890 C CA . TYR A 1 613 ? -19.314 -9.093 15.557 1.00 88.00 613 TYR A CA 1
ATOM 4891 C C . TYR A 1 613 ? -18.688 -9.059 16.944 1.00 88.00 613 TYR A C 1
ATOM 4893 O O . TYR A 1 613 ? -18.786 -10.030 17.690 1.00 88.00 613 TYR A O 1
ATOM 4901 N N . LEU A 1 614 ? -18.094 -7.930 17.308 1.00 87.56 614 LEU A N 1
ATOM 4902 C CA . LEU A 1 614 ? -17.766 -7.553 18.675 1.00 87.56 614 LEU A CA 1
ATOM 4903 C C . LEU A 1 614 ? -18.893 -6.642 19.159 1.00 87.56 614 LEU A C 1
ATOM 4905 O O . LEU A 1 614 ? -19.145 -5.602 18.570 1.00 87.56 614 LEU A O 1
ATOM 4909 N N . ILE A 1 615 ? -19.632 -7.051 20.181 1.00 84.31 615 ILE A N 1
ATOM 4910 C CA . ILE A 1 615 ? -20.843 -6.366 20.633 1.00 84.31 615 ILE A CA 1
ATOM 4911 C C . ILE A 1 615 ? -20.592 -5.850 22.041 1.00 84.31 615 ILE A C 1
ATOM 4913 O O . ILE A 1 615 ? -20.603 -6.613 23.003 1.00 84.31 615 ILE A O 1
ATOM 4917 N N . HIS A 1 616 ? -20.362 -4.550 22.166 1.00 81.81 616 HIS A N 1
ATOM 4918 C CA . HIS A 1 616 ? -20.096 -3.892 23.434 1.00 81.81 616 HIS A CA 1
ATOM 4919 C C . HIS A 1 616 ? -21.390 -3.427 24.094 1.00 81.81 616 HIS A C 1
ATOM 4921 O O . HIS A 1 616 ? -22.100 -2.563 23.578 1.00 81.81 616 HIS A O 1
ATOM 4927 N N . ILE A 1 617 ? -21.652 -3.934 25.296 1.00 77.81 617 ILE A N 1
ATOM 4928 C CA . ILE A 1 617 ? -22.858 -3.612 26.058 1.00 77.81 617 ILE A CA 1
ATOM 4929 C C . ILE A 1 617 ? -22.498 -3.301 27.509 1.00 77.81 617 ILE A C 1
ATOM 4931 O O . ILE A 1 617 ? -21.706 -4.011 28.122 1.00 77.81 617 ILE A O 1
ATOM 4935 N N . SER A 1 618 ? -23.029 -2.215 28.074 1.00 79.06 618 SER A N 1
ATOM 4936 C CA . SER A 1 618 ? -22.856 -1.962 29.509 1.00 79.06 618 SER A CA 1
ATOM 4937 C C . SER A 1 618 ? -23.769 -2.889 30.307 1.00 79.06 618 SER A C 1
ATOM 4939 O O . SER A 1 618 ? -24.882 -3.215 29.881 1.00 79.06 618 SER A O 1
ATOM 4941 N N . ILE A 1 619 ? -23.323 -3.289 31.497 1.00 77.31 619 ILE A N 1
ATOM 4942 C CA . ILE A 1 619 ? -24.144 -4.121 32.385 1.00 77.31 619 ILE A CA 1
ATOM 4943 C C . ILE A 1 619 ? -25.487 -3.455 32.734 1.00 77.31 619 ILE A C 1
ATOM 4945 O O . ILE A 1 619 ? -26.492 -4.142 32.901 1.00 77.31 619 ILE A O 1
ATOM 4949 N N . GLN A 1 620 ? -25.525 -2.120 32.811 1.00 79.44 620 GLN A N 1
ATOM 4950 C CA . GLN A 1 620 ? -26.745 -1.369 33.106 1.00 79.44 620 GLN A CA 1
ATOM 4951 C C . GLN A 1 620 ? -27.744 -1.426 31.947 1.00 79.44 620 GLN A C 1
ATOM 4953 O O . GLN A 1 620 ? -28.907 -1.756 32.165 1.00 79.44 620 GLN A O 1
ATOM 4958 N N . TYR A 1 621 ? -27.284 -1.184 30.715 1.00 78.88 621 TYR A N 1
ATOM 4959 C CA . TYR A 1 621 ? -28.150 -1.251 29.538 1.00 78.88 621 TYR A CA 1
ATOM 4960 C C . TYR A 1 621 ? -28.761 -2.642 29.393 1.00 78.88 621 TYR A C 1
ATOM 4962 O O . TYR A 1 621 ? -29.957 -2.780 29.153 1.00 78.88 621 TYR A O 1
ATOM 4970 N N . LEU A 1 622 ? -27.953 -3.679 29.612 1.00 76.56 622 LEU A N 1
ATOM 4971 C CA . LEU A 1 622 ? -28.404 -5.057 29.518 1.00 76.56 622 LEU A CA 1
ATOM 4972 C C . LEU A 1 622 ? -29.520 -5.391 30.522 1.00 76.56 622 LEU A C 1
ATOM 4974 O O . LEU A 1 622 ? -30.434 -6.143 30.187 1.00 76.56 622 LEU A O 1
ATOM 4978 N N . LYS A 1 623 ? -29.483 -4.812 31.730 1.00 77.31 623 LYS A N 1
ATOM 4979 C CA . LYS A 1 623 ? -30.550 -4.962 32.736 1.00 77.31 623 LYS A CA 1
ATOM 4980 C C . LYS A 1 623 ? -31.849 -4.299 32.299 1.00 77.31 623 LYS A C 1
ATOM 4982 O O . LYS A 1 623 ? -32.915 -4.886 32.453 1.00 77.31 623 LYS A O 1
ATOM 4987 N N . GLU A 1 624 ? -31.749 -3.087 31.773 1.00 80.44 624 GLU A N 1
ATOM 4988 C CA . GLU A 1 624 ? -32.903 -2.254 31.427 1.00 80.44 624 GLU A CA 1
ATOM 4989 C C . GLU A 1 624 ? -33.544 -2.661 30.089 1.00 80.44 624 GLU A C 1
ATOM 4991 O O . GLU A 1 624 ? -34.759 -2.569 29.937 1.00 80.44 624 GLU A O 1
ATOM 4996 N N . HIS A 1 625 ? -32.750 -3.172 29.143 1.00 79.31 625 HIS A N 1
ATOM 4997 C CA . HIS A 1 625 ? -33.145 -3.355 27.740 1.00 79.31 625 HIS A CA 1
ATOM 4998 C C . HIS A 1 625 ? -32.848 -4.768 27.203 1.00 79.31 625 HIS A C 1
ATOM 5000 O O . HIS A 1 625 ? -32.602 -4.958 26.011 1.00 79.31 625 HIS A O 1
ATOM 5006 N N . SER A 1 626 ? -32.883 -5.794 28.064 1.00 77.56 626 SER A N 1
ATOM 5007 C CA . SER A 1 626 ? -32.574 -7.182 27.664 1.00 77.56 626 SER A CA 1
ATOM 5008 C C . SER A 1 626 ? -33.421 -7.707 26.493 1.00 77.56 626 SER A C 1
ATOM 5010 O O . SER A 1 626 ? -32.905 -8.461 25.671 1.00 77.56 626 SER A O 1
ATOM 5012 N N . GLY A 1 627 ? -34.694 -7.305 26.387 1.00 80.06 627 GLY A N 1
ATOM 5013 C CA . GLY A 1 627 ? -35.581 -7.698 25.283 1.00 80.06 627 GLY A CA 1
ATOM 5014 C C . GLY A 1 627 ? -35.129 -7.142 23.930 1.00 80.06 627 GLY A C 1
ATOM 5015 O O . GLY A 1 627 ? -35.008 -7.897 22.969 1.00 80.06 627 GLY A O 1
ATOM 5016 N N . THR A 1 628 ? -34.792 -5.852 23.880 1.00 80.00 628 THR A N 1
ATOM 5017 C CA . THR A 1 628 ? -34.255 -5.191 22.679 1.00 80.00 628 THR A CA 1
ATOM 5018 C C . THR A 1 628 ? -32.920 -5.801 22.261 1.00 80.00 628 THR A C 1
ATOM 5020 O O . THR A 1 628 ? -32.678 -6.035 21.081 1.00 80.00 628 THR A O 1
ATOM 5023 N N . PHE A 1 629 ? -32.056 -6.123 23.228 1.00 79.31 629 PHE A N 1
ATOM 5024 C CA . PHE A 1 629 ? -30.777 -6.773 22.943 1.00 79.31 629 PHE A CA 1
ATOM 5025 C C . PHE A 1 629 ? -30.949 -8.185 22.356 1.00 79.31 629 PHE A C 1
ATOM 5027 O O . PHE A 1 629 ? -30.238 -8.580 21.435 1.00 79.31 629 PHE A O 1
ATOM 5034 N N . VAL A 1 630 ? -31.930 -8.936 22.854 1.00 80.69 630 VAL A N 1
ATOM 5035 C CA . VAL A 1 630 ? -32.328 -10.242 22.312 1.00 80.69 630 VAL A CA 1
ATOM 5036 C C . VAL A 1 630 ? -32.820 -10.122 20.866 1.00 80.69 630 VAL A C 1
ATOM 5038 O O . VAL A 1 630 ? -32.409 -10.910 20.013 1.00 80.69 630 VAL A O 1
ATOM 5041 N N . GLU A 1 631 ? -33.650 -9.123 20.567 1.00 81.94 631 GLU A N 1
ATOM 5042 C CA . GLU A 1 631 ? -34.107 -8.842 19.202 1.00 81.94 631 GLU A CA 1
ATOM 5043 C C . GLU A 1 631 ? -32.933 -8.483 18.281 1.00 81.94 631 GLU A C 1
ATOM 5045 O O . GLU A 1 631 ? -32.811 -9.039 17.189 1.00 81.94 631 GLU A O 1
ATOM 5050 N N . TYR A 1 632 ? -32.016 -7.639 18.759 1.00 82.38 632 TYR A N 1
ATOM 5051 C CA . TYR A 1 632 ? -30.784 -7.279 18.060 1.00 82.38 632 TYR A CA 1
ATOM 5052 C C . TYR A 1 632 ? -29.958 -8.518 17.677 1.00 82.38 632 TYR A C 1
ATOM 5054 O O . TYR A 1 632 ? -29.598 -8.679 16.509 1.00 82.38 632 TYR A O 1
ATOM 5062 N N . LEU A 1 633 ? -29.717 -9.438 18.620 1.00 83.25 633 LEU A N 1
ATOM 5063 C CA . LEU A 1 633 ? -29.014 -10.697 18.341 1.00 83.25 633 LEU A CA 1
ATOM 5064 C C . LEU A 1 633 ? -29.776 -11.585 17.346 1.00 83.25 633 LEU A C 1
ATOM 5066 O O . LEU A 1 633 ? -29.153 -12.250 16.519 1.00 83.25 633 LEU A O 1
ATOM 5070 N N . GLY A 1 634 ? -31.111 -11.567 17.380 1.00 84.38 634 GLY A N 1
ATOM 5071 C CA . GLY A 1 634 ? -31.962 -12.294 16.436 1.00 84.38 634 GLY A CA 1
ATOM 5072 C C . GLY A 1 634 ? -31.851 -11.806 14.986 1.00 84.38 634 GLY A C 1
ATOM 5073 O O . GLY A 1 634 ? -32.114 -12.575 14.059 1.00 84.38 634 GLY A O 1
ATOM 5074 N N . ILE A 1 635 ? -31.432 -10.554 14.774 1.00 84.94 635 ILE A N 1
ATOM 5075 C CA . ILE A 1 635 ? -31.185 -9.986 13.443 1.00 84.94 635 ILE A CA 1
ATOM 5076 C C . ILE A 1 635 ? -29.791 -10.350 12.927 1.00 84.94 635 ILE A C 1
ATOM 5078 O O . ILE A 1 635 ? -29.570 -10.317 11.719 1.00 84.94 635 ILE A O 1
ATOM 5082 N N . LEU A 1 636 ? -28.832 -10.726 13.767 1.00 85.94 636 LEU A N 1
ATOM 5083 C CA . LEU A 1 636 ? -27.497 -11.046 13.269 1.00 85.94 636 LEU A CA 1
ATOM 5084 C C . LEU A 1 636 ? -27.471 -12.383 12.488 1.00 85.94 636 LEU A C 1
ATOM 5086 O O . LEU A 1 636 ? -28.249 -13.297 12.783 1.00 85.94 636 LEU A O 1
ATOM 5090 N N . PRO A 1 637 ? -26.620 -12.529 11.450 1.00 85.69 637 PRO A N 1
ATOM 5091 C CA . PRO A 1 637 ? -26.633 -13.714 10.597 1.00 85.69 637 PRO A CA 1
ATOM 5092 C C . PRO A 1 637 ? -26.048 -14.931 11.324 1.00 85.69 637 PRO A C 1
ATOM 5094 O O . PRO A 1 637 ? -24.861 -14.970 11.629 1.00 85.69 637 PRO A O 1
ATOM 5097 N N . ARG A 1 638 ? -26.866 -15.966 11.557 1.00 83.56 638 ARG A N 1
ATOM 5098 C CA . ARG A 1 638 ? -26.529 -17.150 12.384 1.00 83.56 638 ARG A CA 1
ATOM 5099 C C . ARG A 1 638 ? -25.239 -17.891 12.006 1.00 83.56 638 ARG A C 1
ATOM 5101 O O . ARG A 1 638 ? -24.713 -18.644 12.820 1.00 83.56 638 ARG A O 1
ATOM 5108 N N . ASN A 1 639 ? -24.744 -17.723 10.782 1.00 82.50 639 ASN A N 1
ATOM 5109 C CA . ASN A 1 639 ? -23.495 -18.323 10.319 1.00 82.50 639 ASN A CA 1
ATOM 5110 C C . ASN A 1 639 ? -22.234 -17.558 10.759 1.00 82.50 639 ASN A C 1
ATOM 5112 O O . ASN A 1 639 ? -21.141 -18.048 10.498 1.00 82.50 639 ASN A O 1
ATOM 5116 N N . LYS A 1 640 ? -22.360 -16.414 11.438 1.00 87.00 640 LYS A N 1
ATOM 5117 C CA . LYS A 1 640 ? -21.250 -15.548 11.867 1.00 87.00 640 LYS A CA 1
ATOM 5118 C C . LYS A 1 640 ? -20.890 -15.760 13.340 1.00 87.00 640 LYS A C 1
ATOM 5120 O O . LYS A 1 640 ? -21.654 -16.376 14.083 1.00 87.00 640 LYS A O 1
ATOM 5125 N N . PHE A 1 641 ? -19.694 -15.327 13.746 1.00 87.06 641 PHE A N 1
ATOM 5126 C CA . PHE A 1 641 ? -19.277 -15.410 15.152 1.00 87.06 641 PHE A CA 1
ATOM 5127 C C . PHE A 1 641 ? -19.649 -14.133 15.906 1.00 87.06 641 PHE A C 1
ATOM 5129 O O . PHE A 1 641 ? -19.619 -13.035 15.346 1.00 87.06 641 PHE A O 1
ATOM 5136 N N . TYR A 1 642 ? -19.970 -14.273 17.191 1.00 87.12 642 TYR A N 1
ATOM 5137 C CA . TYR A 1 642 ? -20.360 -13.149 18.039 1.00 87.12 642 TYR A CA 1
ATOM 5138 C C . TYR A 1 642 ? -19.533 -13.137 19.317 1.00 87.12 642 TYR A C 1
ATOM 5140 O O . TYR A 1 642 ? -19.483 -14.131 20.038 1.00 87.12 642 TYR A O 1
ATOM 5148 N N . PHE A 1 643 ? -18.921 -11.999 19.617 1.00 86.81 643 PHE A N 1
ATOM 5149 C CA . PHE A 1 643 ? -18.240 -11.727 20.872 1.00 86.81 643 PHE A CA 1
ATOM 5150 C C . PHE A 1 643 ? -18.998 -10.648 21.628 1.00 86.81 643 PHE A C 1
ATOM 5152 O O . PHE A 1 643 ? -18.911 -9.478 21.273 1.00 86.81 643 PHE A O 1
ATOM 5159 N N . ILE A 1 644 ? -19.732 -11.012 22.676 1.00 84.88 644 ILE A N 1
ATOM 5160 C CA . ILE A 1 644 ? -20.448 -10.023 23.491 1.00 84.88 644 ILE A CA 1
ATOM 5161 C C . ILE A 1 644 ? -19.520 -9.578 24.620 1.00 84.88 644 ILE A C 1
ATOM 5163 O O . ILE A 1 644 ? -19.137 -10.375 25.476 1.00 84.88 644 ILE A O 1
ATOM 5167 N N . LEU A 1 645 ? -19.133 -8.307 24.605 1.00 83.88 645 LEU A N 1
ATOM 5168 C CA . LEU A 1 645 ? -18.225 -7.700 25.567 1.00 83.88 645 LEU A CA 1
ATOM 5169 C C . LEU A 1 645 ? -19.031 -6.879 26.581 1.00 83.88 645 LEU A C 1
ATOM 5171 O O . LEU A 1 645 ? -19.553 -5.808 26.262 1.00 83.88 645 LEU A O 1
ATOM 5175 N N . ILE A 1 646 ? -19.133 -7.374 27.814 1.00 78.81 646 ILE A N 1
ATOM 5176 C CA . ILE A 1 646 ? -19.930 -6.736 28.871 1.00 78.81 646 ILE A CA 1
ATOM 5177 C C . ILE A 1 646 ? -19.046 -5.757 29.648 1.00 78.81 646 ILE A C 1
ATOM 5179 O O . ILE A 1 646 ? -18.094 -6.175 30.304 1.00 78.81 646 ILE A O 1
ATOM 5183 N N . ARG A 1 647 ? -19.348 -4.458 29.560 1.00 78.75 647 ARG A N 1
ATOM 5184 C CA . ARG A 1 647 ? -18.569 -3.347 30.135 1.00 78.75 647 ARG A CA 1
ATOM 5185 C C . ARG A 1 647 ? -19.087 -2.894 31.504 1.00 78.75 647 ARG A C 1
ATOM 5187 O O . ARG A 1 647 ? -20.205 -3.218 31.907 1.00 78.75 647 ARG A O 1
ATOM 5194 N N . ASP A 1 648 ? -18.270 -2.068 32.162 1.00 73.69 648 ASP A N 1
ATOM 5195 C CA . ASP A 1 648 ? -18.580 -1.333 33.398 1.00 73.69 648 ASP A CA 1
ATOM 5196 C C . ASP A 1 648 ? -18.868 -2.223 34.616 1.00 73.69 648 ASP A C 1
ATOM 5198 O O . ASP A 1 648 ? -19.665 -1.889 35.494 1.00 73.69 648 ASP A O 1
ATOM 5202 N N . ILE A 1 649 ? -18.187 -3.368 34.697 1.00 73.94 649 ILE A N 1
ATOM 5203 C CA . ILE A 1 649 ? -18.290 -4.271 35.846 1.00 73.94 649 ILE A CA 1
ATOM 5204 C C . ILE A 1 649 ? -17.507 -3.658 37.019 1.00 73.94 649 ILE A C 1
ATOM 5206 O O . ILE A 1 649 ? -16.289 -3.475 36.944 1.00 73.94 649 ILE A O 1
ATOM 5210 N N . SER A 1 650 ? -18.221 -3.311 38.093 1.00 67.50 650 SER A N 1
ATOM 5211 C CA . SER A 1 650 ? -17.740 -2.469 39.197 1.00 67.50 650 SER A CA 1
ATOM 5212 C C . SER A 1 650 ? -16.728 -3.141 40.135 1.00 67.50 650 SER A C 1
ATOM 5214 O O . SER A 1 650 ? -15.918 -2.434 40.735 1.00 67.50 650 SER A O 1
ATOM 5216 N N . SER A 1 651 ? -16.698 -4.477 40.249 1.00 63.91 651 SER A N 1
ATOM 5217 C CA . SER A 1 651 ? -15.583 -5.202 40.883 1.00 63.91 651 SER A CA 1
ATOM 5218 C C . SER A 1 651 ? -15.532 -6.696 40.503 1.00 63.91 651 SER A C 1
ATOM 5220 O O . SER A 1 651 ? -16.560 -7.278 40.165 1.00 63.91 651 SER A O 1
ATOM 5222 N N . PRO A 1 652 ? -14.374 -7.375 40.642 1.00 59.34 652 PRO A N 1
ATOM 5223 C CA . PRO A 1 652 ? -14.278 -8.834 40.506 1.00 59.34 652 PRO A CA 1
ATOM 5224 C C . PRO A 1 652 ? -15.009 -9.618 41.611 1.00 59.34 652 PRO A C 1
ATOM 5226 O O . PRO A 1 652 ? -15.255 -10.808 41.455 1.00 59.34 652 PRO A O 1
ATOM 5229 N N . THR A 1 653 ? -15.333 -8.987 42.744 1.00 51.53 653 THR A N 1
ATOM 5230 C CA . THR A 1 653 ? -15.990 -9.613 43.911 1.00 51.53 653 THR A CA 1
ATOM 5231 C C . THR A 1 653 ? -17.513 -9.479 43.903 1.00 51.53 653 THR A C 1
ATOM 5233 O O . THR A 1 653 ? -18.195 -10.309 44.490 1.00 51.53 653 THR A O 1
ATOM 5236 N N . SER A 1 654 ? -18.060 -8.511 43.163 1.00 53.25 654 SER A N 1
ATOM 5237 C CA . SER A 1 654 ? -19.475 -8.470 42.754 1.00 53.25 654 SER A CA 1
ATOM 5238 C C . SER A 1 654 ? -19.766 -9.419 41.578 1.00 53.25 654 SER A C 1
ATOM 5240 O O . SER A 1 654 ? -20.854 -9.402 40.999 1.00 53.25 654 SER A O 1
ATOM 5242 N N . SER A 1 655 ? -18.792 -10.273 41.234 1.00 54.12 655 SER A N 1
ATOM 5243 C CA . SER A 1 655 ? -18.868 -11.200 40.113 1.00 54.12 655 SER A CA 1
ATOM 5244 C C . SER A 1 655 ? -19.944 -12.250 40.267 1.00 54.12 655 SER A C 1
ATOM 5246 O O . SER A 1 655 ? -20.397 -12.684 39.234 1.00 54.12 655 SER A O 1
ATOM 5248 N N . ALA A 1 656 ? -20.416 -12.629 41.457 1.00 65.31 656 ALA A N 1
ATOM 5249 C CA . ALA A 1 656 ? -21.477 -13.637 41.550 1.00 65.31 656 ALA A CA 1
ATOM 5250 C C . ALA A 1 656 ? -22.804 -13.135 40.947 1.00 65.31 656 ALA A C 1
ATOM 5252 O O . ALA A 1 656 ? -23.359 -13.789 40.069 1.00 65.31 656 ALA A O 1
ATOM 5253 N N . ASP A 1 657 ? -23.261 -11.936 41.326 1.00 63.50 657 ASP A N 1
ATOM 5254 C CA . ASP A 1 657 ? -24.480 -11.327 40.770 1.00 63.50 657 ASP A CA 1
ATOM 5255 C C . ASP A 1 657 ? -24.285 -10.895 39.315 1.00 63.50 657 ASP A C 1
ATOM 5257 O O . ASP A 1 657 ? -25.167 -11.091 38.478 1.00 63.50 657 ASP A O 1
ATOM 5261 N N . ALA A 1 658 ? -23.115 -10.334 38.987 1.00 59.28 658 ALA A N 1
ATOM 5262 C CA . ALA A 1 658 ? -22.792 -9.972 37.613 1.00 59.28 658 ALA A CA 1
ATOM 5263 C C . ALA A 1 658 ? -22.662 -11.218 36.723 1.00 59.28 658 ALA A C 1
ATOM 5265 O O . ALA A 1 658 ? -23.163 -11.197 35.608 1.00 59.28 658 ALA A O 1
ATOM 5266 N N . GLN A 1 659 ? -22.065 -12.313 37.205 1.00 64.81 659 GLN A N 1
ATOM 5267 C CA . GLN A 1 659 ? -21.989 -13.603 36.511 1.00 64.81 659 GLN A CA 1
ATOM 5268 C C . GLN A 1 659 ? -23.362 -14.234 36.400 1.00 64.81 659 GLN A C 1
ATOM 5270 O O . GLN A 1 659 ? -23.653 -14.748 35.339 1.00 64.81 659 GLN A O 1
ATOM 5275 N N . GLN A 1 660 ? -24.219 -14.174 37.420 1.00 72.06 660 GLN A N 1
ATOM 5276 C CA . GLN A 1 660 ? -25.579 -14.705 37.335 1.00 72.06 660 GLN A CA 1
ATOM 5277 C C . GLN A 1 660 ? -26.432 -13.911 36.339 1.00 72.06 660 GLN A C 1
ATOM 5279 O O . GLN A 1 660 ? -27.198 -14.493 35.573 1.00 72.06 660 GLN A O 1
ATOM 5284 N N . GLN A 1 661 ? -26.288 -12.586 36.301 1.00 66.00 661 GLN A N 1
ATOM 5285 C CA . GLN A 1 661 ? -26.969 -11.730 35.326 1.00 66.00 661 GLN A CA 1
ATOM 5286 C C . GLN A 1 661 ? -26.406 -11.909 33.918 1.00 66.00 661 GLN A C 1
ATOM 5288 O O . GLN A 1 661 ? -27.184 -12.009 32.972 1.00 66.00 661 GLN A O 1
ATOM 5293 N N . CYS A 1 662 ? -25.080 -12.014 33.787 1.00 64.81 662 CYS A N 1
ATOM 5294 C CA . CYS A 1 662 ? -24.436 -12.410 32.541 1.00 64.81 662 CYS A CA 1
ATOM 5295 C C . CYS A 1 662 ? -24.993 -13.762 32.111 1.00 64.81 662 CYS A C 1
ATOM 5297 O O . CYS A 1 662 ? -25.538 -13.838 31.028 1.00 64.81 662 CYS A O 1
ATOM 5299 N N . GLN A 1 663 ? -24.980 -14.776 32.977 1.00 71.12 663 GLN A N 1
ATOM 5300 C CA . GLN A 1 663 ? -25.476 -16.123 32.703 1.00 71.12 663 GLN A CA 1
ATOM 5301 C C . GLN A 1 663 ? -26.951 -16.121 32.299 1.00 71.12 663 GLN A C 1
ATOM 5303 O O . GLN A 1 663 ? -27.307 -16.757 31.329 1.00 71.12 663 GLN A O 1
ATOM 5308 N N . THR A 1 664 ? -27.805 -15.330 32.945 1.00 70.50 664 THR A N 1
ATOM 5309 C CA . THR A 1 664 ? -29.222 -15.220 32.554 1.00 70.50 664 THR A CA 1
ATOM 5310 C C . THR A 1 664 ? -29.378 -14.633 31.148 1.00 70.50 664 THR A C 1
ATOM 5312 O O . THR A 1 664 ? -30.280 -15.004 30.398 1.00 70.50 664 THR A O 1
ATOM 5315 N N . VAL A 1 665 ? -28.515 -13.687 30.778 1.00 64.75 665 VAL A N 1
ATOM 5316 C CA . VAL A 1 665 ? -28.474 -13.131 29.423 1.00 64.75 665 VAL A CA 1
ATOM 5317 C C . VAL A 1 665 ? -27.863 -14.134 28.452 1.00 64.75 665 VAL A C 1
ATOM 5319 O O . VAL A 1 665 ? -28.361 -14.228 27.338 1.00 64.75 665 VAL A O 1
ATOM 5322 N N . MET A 1 666 ? -26.855 -14.900 28.876 1.00 66.06 666 MET A N 1
ATOM 5323 C CA . MET A 1 666 ? -26.266 -16.000 28.114 1.00 66.06 666 MET A CA 1
ATOM 5324 C C . MET A 1 666 ? -27.317 -17.040 27.798 1.00 66.06 666 MET A C 1
ATOM 5326 O O . MET A 1 666 ? -27.530 -17.318 26.638 1.00 66.06 666 MET A O 1
ATOM 5330 N N . ASP A 1 667 ? -28.068 -17.511 28.787 1.00 74.00 667 ASP A N 1
ATOM 5331 C CA . ASP A 1 667 ? -29.098 -18.527 28.600 1.00 74.00 667 ASP A CA 1
ATOM 5332 C C . ASP A 1 667 ? -30.178 -18.042 27.615 1.00 74.00 667 ASP A C 1
ATOM 5334 O O . ASP A 1 667 ? -30.673 -18.804 26.783 1.00 74.00 667 ASP A O 1
ATOM 5338 N N . LYS A 1 668 ? -30.510 -16.742 27.647 1.00 69.06 668 LYS A N 1
ATOM 5339 C CA . LYS A 1 668 ? -31.410 -16.113 26.666 1.00 69.06 668 LYS A CA 1
ATOM 5340 C C . LYS A 1 668 ? -30.768 -15.971 25.285 1.00 69.06 668 LYS A C 1
ATOM 5342 O O . LYS A 1 668 ? -31.441 -16.207 24.288 1.00 69.06 668 LYS A O 1
ATOM 5347 N N . ALA A 1 669 ? -29.500 -15.578 25.211 1.00 63.00 669 ALA A N 1
ATOM 5348 C CA . ALA A 1 669 ? -28.757 -15.415 23.965 1.00 63.00 669 ALA A CA 1
ATOM 5349 C C . ALA A 1 669 ? -28.462 -16.766 23.297 1.00 63.00 669 ALA A C 1
ATOM 5351 O O . ALA A 1 669 ? -28.589 -16.879 22.082 1.00 63.00 669 ALA A O 1
ATOM 5352 N N . ASP A 1 670 ? -28.141 -17.798 24.068 1.00 67.44 670 ASP A N 1
ATOM 5353 C CA . ASP A 1 670 ? -27.891 -19.176 23.645 1.00 67.44 670 ASP A CA 1
ATOM 5354 C C . ASP A 1 670 ? -29.179 -19.829 23.133 1.00 67.44 670 ASP A C 1
ATOM 5356 O O . ASP A 1 670 ? -29.149 -20.580 22.158 1.00 67.44 670 ASP A O 1
ATOM 5360 N N . ALA A 1 671 ? -30.335 -19.469 23.705 1.00 68.25 671 ALA A N 1
ATOM 5361 C CA . ALA A 1 671 ? -31.638 -19.870 23.175 1.00 68.25 671 ALA A CA 1
ATOM 5362 C C . ALA A 1 671 ? -31.934 -19.287 21.774 1.00 68.25 671 ALA A C 1
ATOM 5364 O O . ALA A 1 671 ? -32.751 -19.843 21.039 1.00 68.25 671 ALA A O 1
ATOM 5365 N N . ILE A 1 672 ? -31.282 -18.184 21.384 1.00 63.44 672 ILE A N 1
ATOM 5366 C CA . ILE A 1 672 ? -31.502 -17.482 20.102 1.00 63.44 672 ILE A CA 1
ATOM 5367 C C . ILE A 1 672 ? -30.392 -17.789 19.093 1.00 63.44 672 ILE A C 1
ATOM 5369 O O . ILE A 1 672 ? -30.644 -17.963 17.897 1.00 63.44 672 ILE A O 1
ATOM 5373 N N . SER A 1 673 ? -29.152 -17.834 19.574 1.00 59.16 673 SER A N 1
ATOM 5374 C CA . SER A 1 673 ? -27.931 -17.984 18.797 1.00 59.16 673 SER A CA 1
ATOM 5375 C C . SER A 1 673 ? -27.367 -19.377 19.041 1.00 59.16 673 SER A C 1
ATOM 5377 O O . SER A 1 673 ? -26.595 -19.624 19.957 1.00 59.16 673 SER A O 1
ATOM 5379 N N . SER A 1 674 ? -27.779 -20.328 18.211 1.00 55.41 674 SER A N 1
ATOM 5380 C CA . SER A 1 674 ? -27.248 -21.689 18.196 1.00 55.41 674 SER A CA 1
ATOM 5381 C C . SER A 1 674 ? -25.707 -21.715 18.318 1.00 55.41 674 SER A C 1
ATOM 5383 O O . SER A 1 674 ? -25.003 -21.485 17.338 1.00 55.41 674 SER A O 1
ATOM 5385 N N . SER A 1 675 ? -25.169 -22.024 19.504 1.00 55.75 675 SER A N 1
ATOM 5386 C CA . SER A 1 675 ? -23.787 -22.471 19.799 1.00 55.75 675 SER A CA 1
ATOM 5387 C C . SER A 1 675 ? -22.572 -21.603 19.386 1.00 55.75 675 SER A C 1
ATOM 5389 O O . SER A 1 675 ? -21.445 -22.067 19.540 1.00 55.75 675 SER A O 1
ATOM 5391 N N . ARG A 1 676 ? -22.734 -20.377 18.859 1.00 67.94 676 ARG A N 1
ATOM 5392 C CA . ARG A 1 676 ? -21.612 -19.584 18.281 1.00 67.94 676 ARG A CA 1
ATOM 5393 C C . ARG A 1 676 ? -21.324 -18.232 18.949 1.00 67.94 676 ARG A C 1
ATOM 5395 O O . ARG A 1 676 ? -20.442 -17.504 18.489 1.00 67.94 676 ARG A O 1
ATOM 5402 N N . SER A 1 677 ? -22.027 -17.901 20.027 1.00 73.44 677 SER A N 1
ATOM 5403 C CA . SER A 1 677 ? -21.773 -16.690 20.813 1.00 73.44 677 SER A CA 1
ATOM 5404 C C . SER A 1 677 ? -20.738 -16.965 21.903 1.00 73.44 677 SER A C 1
ATOM 5406 O O . SER A 1 677 ? -20.876 -17.911 22.670 1.00 73.44 677 SER A O 1
ATOM 5408 N N . THR A 1 678 ? -19.701 -16.134 21.992 1.00 78.69 678 THR A N 1
ATOM 5409 C CA . THR A 1 678 ? -18.745 -16.141 23.106 1.00 78.69 678 THR A CA 1
ATOM 5410 C C . THR A 1 678 ? -18.875 -14.839 23.874 1.00 78.69 678 THR A C 1
ATOM 5412 O O . THR A 1 678 ? -18.918 -13.765 23.280 1.00 78.69 678 THR A O 1
ATOM 5415 N N . VAL A 1 679 ? -18.921 -14.900 25.201 1.00 71.50 679 VAL A N 1
ATOM 5416 C CA . VAL A 1 679 ? -19.103 -13.699 26.021 1.00 71.50 679 VAL A CA 1
ATOM 5417 C C . VAL A 1 679 ? -17.919 -13.461 26.922 1.00 71.50 679 VAL A C 1
ATOM 5419 O O . VAL A 1 679 ? -17.356 -14.375 27.523 1.00 71.50 679 VAL A O 1
ATOM 5422 N N . PHE A 1 680 ? -17.538 -12.193 26.977 1.00 75.12 680 PHE A N 1
ATOM 5423 C CA . PHE A 1 680 ? -16.363 -11.713 27.664 1.00 75.12 680 PHE A CA 1
ATOM 5424 C C . PHE A 1 680 ? -16.750 -10.605 28.632 1.00 75.12 680 PHE A C 1
ATOM 5426 O O . PHE A 1 680 ? -17.156 -9.519 28.208 1.00 75.12 680 PHE A O 1
ATOM 5433 N N . PRO A 1 681 ? -16.585 -10.830 29.938 1.00 69.69 681 PRO A N 1
ATOM 5434 C CA . PRO A 1 681 ? -16.677 -9.750 30.900 1.00 69.69 681 PRO A CA 1
ATOM 5435 C C . PRO A 1 681 ? -15.440 -8.849 30.775 1.00 69.69 681 PRO A C 1
ATOM 5437 O O . PRO A 1 681 ? -14.305 -9.311 30.915 1.00 69.69 681 PRO A O 1
ATOM 5440 N N . LEU A 1 682 ? -15.654 -7.555 30.539 1.00 71.75 682 LEU A N 1
ATOM 5441 C CA . LEU A 1 682 ? -14.626 -6.521 30.617 1.00 71.75 682 LEU A CA 1
ATOM 5442 C C . LEU A 1 682 ? -14.742 -5.818 31.973 1.00 71.75 682 LEU A C 1
ATOM 5444 O O . LEU A 1 682 ? -15.656 -5.027 32.219 1.00 71.75 682 LEU A O 1
ATOM 5448 N N . VAL A 1 683 ? -13.800 -6.124 32.869 1.00 66.75 683 VAL A N 1
ATOM 5449 C CA . VAL A 1 683 ? -13.648 -5.405 34.144 1.00 66.75 683 VAL A CA 1
ATOM 5450 C C . VAL A 1 683 ? -13.371 -3.934 33.843 1.00 66.75 683 VAL A C 1
ATOM 5452 O O . VAL A 1 683 ? -12.706 -3.630 32.853 1.00 66.75 683 VAL A O 1
ATOM 5455 N N . ASN A 1 684 ? -13.882 -3.021 34.675 1.00 66.88 684 ASN A N 1
ATOM 5456 C CA . ASN A 1 684 ? -13.636 -1.596 34.486 1.00 66.88 684 ASN A CA 1
ATOM 5457 C C . ASN A 1 684 ? -12.123 -1.308 34.376 1.00 66.88 684 ASN A C 1
ATOM 5459 O O . ASN A 1 684 ? -11.358 -1.431 35.339 1.00 66.88 684 ASN A O 1
ATOM 5463 N N . MET A 1 685 ? -11.707 -0.929 33.166 1.00 64.44 685 MET A N 1
ATOM 5464 C CA . MET A 1 685 ? -10.303 -0.771 32.793 1.00 64.44 685 MET A CA 1
ATOM 5465 C C . MET A 1 685 ? -9.654 0.405 33.529 1.00 64.44 685 MET A C 1
ATOM 5467 O O . MET A 1 685 ? -8.446 0.388 33.721 1.00 64.44 685 MET A O 1
ATOM 5471 N N . SER A 1 686 ? -10.438 1.380 34.016 1.00 64.88 686 SER A N 1
ATOM 5472 C CA . SER A 1 686 ? -9.908 2.535 34.756 1.00 64.88 686 SER A CA 1
ATOM 5473 C C . SER A 1 686 ? -9.225 2.157 36.074 1.00 64.88 686 SER A C 1
ATOM 5475 O O . SER A 1 686 ? -8.409 2.919 36.576 1.00 64.88 686 SER A O 1
ATOM 5477 N N . ASN A 1 687 ? -9.564 0.992 36.639 1.00 61.03 687 ASN A N 1
ATOM 5478 C CA . ASN A 1 687 ? -9.072 0.529 37.941 1.00 61.03 687 ASN A CA 1
ATOM 5479 C C . ASN A 1 687 ? -8.122 -0.676 37.819 1.00 61.03 687 ASN A C 1
ATOM 5481 O O . ASN A 1 687 ? -7.785 -1.307 38.821 1.00 61.03 687 ASN A O 1
ATOM 5485 N N . THR A 1 688 ? -7.740 -1.034 36.594 1.00 65.50 688 THR A N 1
ATOM 5486 C CA . THR A 1 688 ? -6.987 -2.250 36.281 1.00 65.50 688 THR A CA 1
ATOM 5487 C C . THR A 1 688 ? -5.545 -1.883 35.926 1.00 65.50 688 THR A C 1
ATOM 5489 O O . THR A 1 688 ? -5.304 -0.855 35.303 1.00 65.50 688 THR A O 1
ATOM 5492 N N . THR A 1 689 ? -4.562 -2.698 36.322 1.00 74.56 689 THR A N 1
ATOM 5493 C CA . THR A 1 689 ? -3.156 -2.437 35.951 1.00 74.56 689 THR A CA 1
ATOM 5494 C C . THR A 1 689 ? -2.936 -2.641 34.448 1.00 74.56 689 THR A C 1
ATOM 5496 O O . THR A 1 689 ? -3.524 -3.556 33.865 1.00 74.56 689 THR A O 1
ATOM 5499 N N . ASP A 1 690 ? -2.027 -1.879 33.829 1.00 74.88 690 ASP A N 1
ATOM 5500 C CA . ASP A 1 690 ? -1.695 -2.011 32.396 1.00 74.88 690 ASP A CA 1
ATOM 5501 C C . ASP A 1 690 ? -1.375 -3.461 31.994 1.00 74.88 690 ASP A C 1
ATOM 5503 O O . ASP A 1 690 ?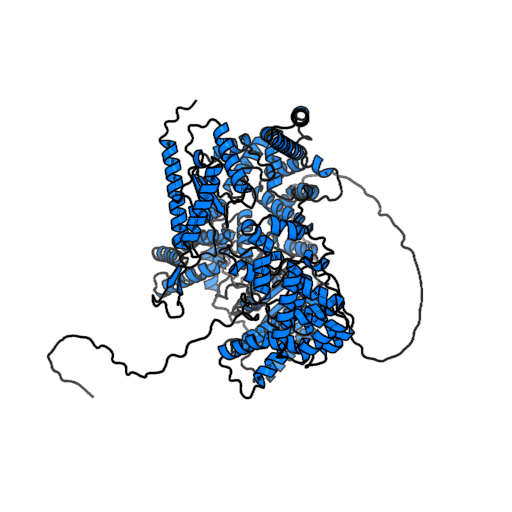 -1.784 -3.937 30.937 1.00 74.88 690 ASP A O 1
ATOM 5507 N N . ARG A 1 691 ? -0.714 -4.225 32.873 1.00 75.31 691 ARG A N 1
ATOM 5508 C CA . ARG A 1 691 ? -0.389 -5.641 32.634 1.00 75.31 691 ARG A CA 1
ATOM 5509 C C . ARG A 1 691 ? -1.632 -6.532 32.527 1.00 75.31 691 ARG A C 1
ATOM 5511 O O . ARG A 1 691 ? -1.675 -7.431 31.689 1.00 75.31 691 ARG A O 1
ATOM 5518 N N . GLN A 1 692 ? -2.633 -6.314 33.377 1.00 73.38 692 GLN A N 1
ATOM 5519 C CA . GLN A 1 692 ? -3.892 -7.067 33.343 1.00 73.38 692 GLN A CA 1
ATOM 5520 C C . GLN A 1 692 ? -4.721 -6.698 32.110 1.00 73.38 692 GLN A C 1
ATOM 5522 O O . GLN A 1 692 ? -5.286 -7.588 31.474 1.00 73.38 692 GLN A O 1
ATOM 5527 N N . ILE A 1 693 ? -4.725 -5.415 31.737 1.00 72.31 693 ILE A N 1
ATOM 5528 C CA . ILE A 1 693 ? -5.322 -4.915 30.493 1.00 72.31 693 ILE A CA 1
ATOM 5529 C C . ILE A 1 693 ? -4.720 -5.650 29.291 1.00 72.31 693 ILE A C 1
ATOM 5531 O O . ILE A 1 693 ? -5.455 -6.251 28.510 1.00 72.31 693 ILE A O 1
ATOM 5535 N N . GLN A 1 694 ? -3.389 -5.703 29.194 1.00 79.44 694 GLN A N 1
ATOM 5536 C CA . GLN A 1 694 ? -2.697 -6.403 28.108 1.00 79.44 694 GLN A CA 1
ATOM 5537 C C . GLN A 1 694 ? -3.023 -7.902 28.067 1.00 79.44 694 GLN A C 1
ATOM 5539 O O . GLN A 1 694 ? -3.253 -8.457 26.996 1.00 79.44 694 GLN A O 1
ATOM 5544 N N . HIS A 1 695 ? -3.120 -8.566 29.223 1.00 81.81 695 HIS A N 1
ATOM 5545 C CA . HIS A 1 695 ? -3.494 -9.981 29.276 1.00 81.81 695 HIS A CA 1
ATOM 5546 C C . HIS A 1 695 ? -4.934 -10.235 28.790 1.00 81.81 695 HIS A C 1
ATOM 5548 O O . HIS A 1 695 ? -5.183 -11.198 28.062 1.00 81.81 695 HIS A O 1
ATOM 5554 N N . ILE A 1 696 ? -5.894 -9.383 29.172 1.00 77.44 696 ILE A N 1
ATOM 5555 C CA . ILE A 1 696 ? -7.289 -9.471 28.702 1.00 77.44 696 ILE A CA 1
ATOM 5556 C C . ILE A 1 696 ? -7.346 -9.276 27.183 1.00 77.44 696 ILE A C 1
ATOM 5558 O O . ILE A 1 696 ? -7.986 -10.064 26.487 1.00 77.44 696 ILE A O 1
ATOM 5562 N N . ILE A 1 697 ? -6.629 -8.274 26.675 1.00 82.38 697 ILE A N 1
ATOM 5563 C CA . ILE A 1 697 ? -6.535 -7.958 25.247 1.00 82.38 697 ILE A CA 1
ATOM 5564 C C . ILE A 1 697 ? -5.939 -9.131 24.470 1.00 82.38 697 ILE A C 1
ATOM 5566 O O . ILE A 1 697 ? -6.526 -9.567 23.482 1.00 82.38 697 ILE A O 1
ATOM 5570 N N . GLN A 1 698 ? -4.833 -9.706 24.944 1.00 83.00 698 GLN A N 1
ATOM 5571 C CA . GLN A 1 698 ? -4.196 -10.847 24.288 1.00 83.00 698 GLN A CA 1
ATOM 5572 C C . GLN A 1 698 ? -5.111 -12.077 24.270 1.00 83.00 698 GLN A C 1
ATOM 5574 O O . GLN A 1 698 ? -5.226 -12.758 23.251 1.00 83.00 698 GLN A O 1
ATOM 5579 N N . ARG A 1 699 ? -5.821 -12.345 25.372 1.00 84.75 699 ARG A N 1
ATOM 5580 C CA . ARG A 1 699 ? -6.792 -13.443 25.442 1.00 84.75 699 ARG A CA 1
ATOM 5581 C C . ARG A 1 699 ? -7.946 -13.242 24.459 1.00 84.75 699 ARG A C 1
ATOM 5583 O O . ARG A 1 699 ? -8.302 -14.187 23.760 1.00 84.75 699 ARG A O 1
ATOM 5590 N N . LEU A 1 700 ? -8.517 -12.038 24.398 1.00 83.44 700 LEU A N 1
ATOM 5591 C CA . LEU A 1 700 ? -9.584 -11.703 23.454 1.00 83.44 700 LEU A CA 1
ATOM 5592 C C . LEU A 1 700 ? -9.095 -11.842 22.006 1.00 83.44 700 LEU A C 1
ATOM 5594 O O . LEU A 1 700 ? -9.743 -12.509 21.202 1.00 83.44 700 LEU A O 1
ATOM 5598 N N . ARG A 1 701 ? -7.901 -11.321 21.696 1.00 83.88 701 ARG A N 1
ATOM 5599 C CA . ARG A 1 701 ? -7.264 -11.444 20.377 1.00 83.88 701 ARG A CA 1
ATOM 5600 C C . ARG A 1 701 ? -7.090 -12.903 19.953 1.00 83.88 701 ARG A C 1
ATOM 5602 O O . ARG A 1 701 ? -7.437 -13.245 18.825 1.00 83.88 701 ARG A O 1
ATOM 5609 N N . ASN A 1 702 ? -6.604 -13.764 20.846 1.00 83.62 702 ASN A N 1
ATOM 5610 C CA . ASN A 1 702 ? -6.417 -15.190 20.565 1.00 83.62 702 ASN A CA 1
ATOM 5611 C C . ASN A 1 702 ? -7.745 -15.917 20.311 1.00 83.62 702 ASN A C 1
ATOM 5613 O O . ASN A 1 702 ? -7.809 -16.811 19.473 1.00 83.62 702 ASN A O 1
ATOM 5617 N N . GLN A 1 703 ? -8.820 -15.543 21.007 1.00 84.44 703 GLN A N 1
ATOM 5618 C CA . GLN A 1 703 ? -10.131 -16.155 20.778 1.00 84.44 703 GLN A CA 1
ATOM 5619 C C . GLN A 1 703 ? -10.793 -15.681 19.485 1.00 84.44 703 GLN A C 1
ATOM 5621 O O . GLN A 1 703 ? -11.409 -16.499 18.799 1.00 84.44 703 GLN A O 1
ATOM 5626 N N . ILE A 1 704 ? -10.629 -14.402 19.128 1.00 83.25 704 ILE A N 1
ATOM 5627 C CA . ILE A 1 704 ? -11.039 -13.886 17.817 1.00 83.25 704 ILE A CA 1
ATOM 5628 C C . ILE A 1 704 ? -10.331 -14.694 16.728 1.00 83.25 704 ILE A C 1
ATOM 5630 O O . ILE A 1 704 ? -11.002 -15.273 15.883 1.00 83.25 704 ILE A O 1
ATOM 5634 N N . LEU A 1 705 ? -9.004 -14.838 16.812 1.00 81.94 705 LEU A N 1
ATOM 5635 C CA . LEU A 1 705 ? -8.215 -15.648 15.876 1.00 81.94 705 LEU A CA 1
ATOM 5636 C C . LEU A 1 705 ? -8.686 -17.106 15.781 1.00 81.94 705 LEU A C 1
ATOM 5638 O O . LEU A 1 705 ? -8.858 -17.633 14.690 1.00 81.94 705 LEU A O 1
ATOM 5642 N N . LYS A 1 706 ? -8.968 -17.748 16.916 1.00 84.50 706 LYS A N 1
ATOM 5643 C CA . LYS A 1 706 ? -9.474 -19.124 16.916 1.00 84.50 706 LYS A CA 1
ATOM 5644 C C . LYS A 1 706 ? -10.845 -19.240 16.239 1.00 84.50 706 LYS A C 1
ATOM 5646 O O . LYS A 1 706 ? -11.104 -20.199 15.522 1.00 84.50 706 LYS A O 1
ATOM 5651 N N . SER A 1 707 ? -11.739 -18.283 16.481 1.00 83.25 707 SER A N 1
ATOM 5652 C CA . SER A 1 707 ? -13.091 -18.290 15.895 1.00 83.25 707 SER A CA 1
ATOM 5653 C C . SER A 1 707 ? -13.059 -18.057 14.389 1.00 83.25 707 SER A C 1
ATOM 5655 O O . SER A 1 707 ? -13.868 -18.612 13.656 1.00 83.25 707 SER A O 1
ATOM 5657 N N . VAL A 1 708 ? -12.083 -17.274 13.953 1.00 76.44 708 VAL A N 1
ATOM 5658 C CA . VAL A 1 708 ? -11.759 -16.997 12.558 1.00 76.44 708 VAL A CA 1
ATOM 5659 C C . VAL A 1 708 ? -11.283 -18.241 11.833 1.00 76.44 708 VAL A C 1
ATOM 5661 O O . VAL A 1 708 ? -11.789 -18.541 10.757 1.00 76.44 708 VAL A O 1
ATOM 5664 N N . ASP A 1 709 ? -10.337 -18.977 12.417 1.00 79.75 709 ASP A N 1
ATOM 5665 C CA . ASP A 1 709 ? -9.806 -20.186 11.787 1.00 79.75 709 ASP A CA 1
ATOM 5666 C C . ASP A 1 709 ? -10.914 -21.220 11.568 1.00 79.75 709 ASP A C 1
ATOM 5668 O O . ASP A 1 709 ? -10.969 -21.862 10.523 1.00 79.75 709 ASP A O 1
ATOM 5672 N N . ASN A 1 710 ? -11.875 -21.283 12.492 1.00 82.19 710 ASN A N 1
ATOM 5673 C CA . ASN A 1 710 ? -13.058 -22.136 12.372 1.00 82.19 710 ASN A CA 1
ATOM 5674 C C . ASN A 1 710 ? -14.055 -21.681 11.286 1.00 82.19 710 ASN A C 1
ATOM 5676 O O . ASN A 1 710 ? -15.004 -22.409 10.999 1.00 82.19 710 ASN A O 1
ATOM 5680 N N . GLN A 1 711 ? -13.902 -20.476 10.726 1.00 76.06 711 GLN A N 1
ATOM 5681 C CA . GLN A 1 711 ? -14.803 -19.902 9.718 1.00 76.06 711 GLN A CA 1
ATOM 5682 C C . GLN A 1 711 ? -14.202 -19.780 8.320 1.00 76.06 711 GLN A C 1
ATOM 5684 O O . GLN A 1 711 ? -14.927 -19.355 7.417 1.00 76.06 711 GLN A O 1
ATOM 5689 N N . LYS A 1 712 ? -12.942 -20.186 8.116 1.00 74.12 712 LYS A N 1
ATOM 5690 C CA . LYS A 1 712 ? -12.262 -20.107 6.811 1.00 74.12 712 LYS A CA 1
ATOM 5691 C C . LYS A 1 712 ? -13.057 -20.764 5.676 1.00 74.12 712 LYS A C 1
ATOM 5693 O O . LYS A 1 712 ? -13.128 -20.206 4.589 1.00 74.12 712 LYS A O 1
ATOM 5698 N N . ASP A 1 713 ? -13.762 -21.858 5.957 1.00 72.25 713 ASP A N 1
ATOM 5699 C CA . ASP A 1 713 ? -14.591 -22.559 4.962 1.00 72.25 713 ASP A CA 1
ATOM 5700 C C . ASP A 1 713 ? -15.927 -21.854 4.648 1.00 72.25 713 ASP A C 1
ATOM 5702 O O . ASP A 1 713 ? -16.640 -22.244 3.726 1.00 72.25 713 ASP A O 1
ATOM 5706 N N . SER A 1 714 ? -16.300 -20.826 5.419 1.00 67.12 714 SER A N 1
ATOM 5707 C CA . SER A 1 714 ? -17.548 -20.063 5.258 1.00 67.12 714 SER A CA 1
ATOM 5708 C C . SER A 1 714 ? -17.335 -18.631 4.766 1.00 67.12 714 SER A C 1
ATOM 5710 O O . SER A 1 714 ? -18.279 -17.832 4.805 1.00 67.12 714 SER A O 1
ATOM 5712 N N . ILE A 1 715 ? -16.107 -18.300 4.346 1.00 67.00 715 ILE A N 1
ATOM 5713 C CA . ILE A 1 715 ? -15.792 -16.985 3.788 1.00 67.00 715 ILE A CA 1
ATOM 5714 C C . ILE A 1 715 ? -16.745 -16.739 2.624 1.00 67.00 715 ILE A C 1
ATOM 5716 O O . ILE A 1 715 ? -16.900 -17.552 1.712 1.00 67.00 715 ILE A O 1
ATOM 5720 N N . VAL A 1 716 ? -17.463 -15.630 2.741 1.00 65.88 716 VAL A N 1
ATOM 5721 C CA . VAL A 1 716 ? -18.519 -15.249 1.816 1.00 65.88 716 VAL A CA 1
ATOM 5722 C C . VAL A 1 716 ? -17.900 -15.014 0.446 1.00 65.88 716 VAL A C 1
ATOM 5724 O O . VAL A 1 716 ? -16.904 -14.303 0.334 1.00 65.88 716 VAL A O 1
ATOM 5727 N N . ASP A 1 717 ? -18.509 -15.600 -0.584 1.00 75.50 717 ASP A N 1
ATOM 5728 C CA . ASP A 1 717 ? -18.106 -15.369 -1.966 1.00 75.50 717 ASP A CA 1
ATOM 5729 C C . ASP A 1 717 ? -18.099 -13.862 -2.268 1.00 75.50 717 ASP A C 1
ATOM 5731 O O . ASP A 1 717 ? -19.032 -13.129 -1.916 1.00 75.50 717 ASP A O 1
ATOM 5735 N N . ARG A 1 718 ? -17.038 -13.404 -2.931 1.00 75.88 718 ARG A N 1
ATOM 5736 C CA . ARG A 1 718 ? -16.848 -12.014 -3.346 1.00 75.88 718 ARG A CA 1
ATOM 5737 C C . ARG A 1 718 ? -18.074 -11.485 -4.087 1.00 75.88 718 ARG A C 1
ATOM 5739 O O . ARG A 1 718 ? -18.502 -10.366 -3.821 1.00 75.88 718 ARG A O 1
ATOM 5746 N N . GLU A 1 719 ? -18.675 -12.300 -4.951 1.00 80.81 719 GLU A N 1
ATOM 5747 C CA . GLU A 1 719 ? -19.863 -11.915 -5.716 1.00 80.81 719 GLU A CA 1
ATOM 5748 C C . GLU A 1 719 ? -21.059 -11.603 -4.800 1.00 80.81 719 GLU A C 1
ATOM 5750 O O . GLU A 1 719 ? -21.778 -10.621 -4.996 1.00 80.81 719 GLU A O 1
ATOM 5755 N N . PHE A 1 720 ? -21.279 -12.399 -3.749 1.00 82.94 720 PHE A N 1
ATOM 5756 C CA . PHE A 1 720 ? -22.341 -12.119 -2.780 1.00 82.94 720 PHE A CA 1
ATOM 5757 C C . PHE A 1 720 ? -22.091 -10.796 -2.054 1.00 82.94 720 PHE A C 1
ATOM 5759 O O . PHE A 1 720 ? -23.029 -10.030 -1.811 1.00 82.94 720 PHE A O 1
ATOM 5766 N N . PHE A 1 721 ? -20.836 -10.530 -1.698 1.00 79.44 721 PHE A N 1
ATOM 5767 C CA . PHE A 1 721 ? -20.457 -9.305 -1.016 1.00 79.44 721 PHE A CA 1
ATOM 5768 C C . PHE A 1 721 ? -20.663 -8.069 -1.905 1.00 79.44 721 PHE A C 1
ATOM 5770 O O . PHE A 1 721 ? -21.303 -7.109 -1.471 1.00 79.44 721 PHE A O 1
ATOM 5777 N N . GLU A 1 722 ? -20.195 -8.109 -3.155 1.00 81.31 722 GLU A N 1
ATOM 5778 C CA . GLU A 1 722 ? -20.393 -7.041 -4.145 1.00 81.31 722 GLU A CA 1
ATOM 5779 C C . GLU A 1 722 ? -21.893 -6.757 -4.345 1.00 81.31 722 GLU A C 1
ATOM 5781 O O . GLU A 1 722 ? -22.326 -5.610 -4.230 1.00 81.31 722 GLU A O 1
ATOM 5786 N N . ASN A 1 723 ? -22.713 -7.808 -4.472 1.00 85.00 723 ASN A N 1
ATOM 5787 C CA . ASN A 1 723 ? -24.174 -7.704 -4.539 1.00 85.00 723 ASN A CA 1
ATOM 5788 C C . ASN A 1 723 ? -24.807 -7.079 -3.281 1.00 85.00 723 ASN A C 1
ATOM 5790 O O . ASN A 1 723 ? -25.867 -6.448 -3.352 1.00 85.00 723 ASN A O 1
ATOM 5794 N N . CYS A 1 724 ? -24.218 -7.288 -2.101 1.00 85.06 724 CYS A N 1
ATOM 5795 C CA . CYS A 1 724 ? -24.697 -6.670 -0.866 1.00 85.06 724 CYS A CA 1
ATOM 5796 C C . CYS A 1 724 ? -24.358 -5.183 -0.818 1.00 85.06 724 CYS A C 1
ATOM 5798 O O . CYS A 1 724 ? -25.232 -4.393 -0.463 1.00 85.06 724 CYS A O 1
ATOM 5800 N N . ILE A 1 725 ? -23.141 -4.792 -1.209 1.00 83.88 725 ILE A N 1
ATOM 5801 C CA . ILE A 1 725 ? -22.773 -3.375 -1.291 1.00 83.88 725 ILE A CA 1
ATOM 5802 C C . ILE A 1 725 ? -23.600 -2.656 -2.352 1.00 83.88 725 ILE A C 1
ATOM 5804 O O . ILE A 1 725 ? -24.081 -1.558 -2.084 1.00 83.88 725 ILE A O 1
ATOM 5808 N N . GLU A 1 726 ? -23.827 -3.254 -3.522 1.00 84.69 726 GLU A N 1
ATOM 5809 C CA . GLU A 1 726 ? -24.595 -2.613 -4.595 1.00 84.69 726 GLU A CA 1
ATOM 5810 C C . GLU A 1 726 ? -26.004 -2.208 -4.130 1.00 84.69 726 GLU A C 1
ATOM 5812 O O . GLU A 1 726 ? -26.485 -1.124 -4.457 1.00 84.69 726 GLU A O 1
ATOM 5817 N N . LYS A 1 727 ? -26.627 -3.011 -3.257 1.00 88.00 727 LYS A N 1
ATOM 5818 C CA . LYS A 1 727 ? -27.928 -2.700 -2.632 1.00 88.00 727 LYS A CA 1
ATOM 5819 C C . LYS A 1 727 ? -27.889 -1.511 -1.664 1.00 88.00 727 LYS A C 1
ATOM 5821 O O . LYS A 1 727 ? -28.947 -0.973 -1.339 1.00 88.00 727 LYS A O 1
ATOM 5826 N N . LEU A 1 728 ? -26.710 -1.123 -1.175 1.00 86.56 728 LEU A N 1
ATOM 5827 C CA . LEU A 1 728 ? -26.507 0.048 -0.313 1.00 86.56 728 LEU A CA 1
ATOM 5828 C C . LEU A 1 728 ? -26.267 1.330 -1.118 1.00 86.56 728 LEU A C 1
ATOM 5830 O O . LEU A 1 728 ? -26.487 2.428 -0.603 1.00 86.56 728 LEU A O 1
ATOM 5834 N N . LEU A 1 729 ? -25.817 1.207 -2.368 1.00 87.94 729 LEU A N 1
ATOM 5835 C CA . LEU A 1 729 ? -25.507 2.345 -3.225 1.00 87.94 729 LEU A CA 1
ATOM 5836 C C . LEU A 1 729 ? -26.785 3.056 -3.692 1.00 87.94 729 LEU A C 1
ATOM 5838 O O . LEU A 1 729 ? -27.831 2.446 -3.923 1.00 87.94 729 LEU A O 1
ATOM 5842 N N . LYS A 1 730 ? -26.701 4.379 -3.892 1.00 89.56 730 LYS A N 1
ATOM 5843 C CA . LYS A 1 730 ? -27.805 5.110 -4.533 1.00 89.56 730 LYS A CA 1
ATOM 5844 C C . LYS A 1 730 ? -27.895 4.680 -5.994 1.00 89.56 730 LYS A C 1
ATOM 5846 O O . LYS A 1 730 ? -26.877 4.545 -6.668 1.00 89.56 730 LYS A O 1
ATOM 5851 N N . LYS A 1 731 ? -29.121 4.558 -6.501 1.00 89.25 731 LYS A N 1
ATOM 5852 C CA . LYS A 1 731 ? -29.400 4.124 -7.877 1.00 89.25 731 LYS A CA 1
ATOM 5853 C C . LYS A 1 731 ? -28.642 4.938 -8.933 1.00 89.25 731 LYS A C 1
ATOM 5855 O O . LYS A 1 731 ? -28.109 4.358 -9.872 1.00 89.25 731 LYS A O 1
ATOM 5860 N N . ASP A 1 732 ? -28.549 6.254 -8.756 1.00 89.81 732 ASP A N 1
ATOM 5861 C CA . ASP A 1 732 ? -27.844 7.132 -9.699 1.00 89.81 732 ASP A CA 1
ATOM 5862 C C . ASP A 1 732 ? -26.337 6.843 -9.731 1.00 89.81 732 ASP A C 1
ATOM 5864 O O . ASP A 1 732 ? -25.714 6.893 -10.789 1.00 89.81 732 ASP A O 1
ATOM 5868 N N . TYR A 1 733 ? -25.759 6.468 -8.588 1.00 88.56 733 TYR A N 1
ATOM 5869 C CA . TYR A 1 733 ? -24.357 6.075 -8.505 1.00 88.56 733 TYR A CA 1
ATOM 5870 C C . TYR A 1 733 ? -24.105 4.702 -9.123 1.00 88.56 733 TYR A C 1
ATOM 5872 O O . TYR A 1 733 ? -23.131 4.531 -9.846 1.00 88.56 733 TYR A O 1
ATOM 5880 N N . VAL A 1 734 ? -25.006 3.739 -8.906 1.00 87.88 734 VAL A N 1
ATOM 5881 C CA . VAL A 1 734 ? -24.949 2.436 -9.589 1.00 87.88 734 VAL A CA 1
ATOM 5882 C C . VAL A 1 734 ? -25.027 2.630 -11.103 1.00 87.88 734 VAL A C 1
ATOM 5884 O O . VAL A 1 734 ? -24.215 2.079 -11.835 1.00 87.88 734 VAL A O 1
ATOM 5887 N N . SER A 1 735 ? -25.939 3.483 -11.581 1.00 89.94 735 SER A N 1
ATOM 5888 C CA . SER A 1 735 ? -26.029 3.827 -13.004 1.00 89.94 735 SER A CA 1
ATOM 5889 C C . SER A 1 735 ? -24.736 4.454 -13.526 1.00 89.94 735 SER A C 1
ATOM 5891 O O . SER A 1 735 ? -24.308 4.125 -14.628 1.00 89.94 735 SER A O 1
ATOM 5893 N N . TYR A 1 736 ? -24.117 5.341 -12.744 1.00 89.50 736 TYR A N 1
ATOM 5894 C CA . TYR A 1 736 ? -22.833 5.951 -13.075 1.00 89.50 736 TYR A CA 1
ATOM 5895 C C . TYR A 1 736 ? -21.706 4.909 -13.164 1.00 89.50 736 TYR A C 1
ATOM 5897 O O . TYR A 1 736 ? -20.933 4.925 -14.119 1.00 89.50 736 TYR A O 1
ATOM 5905 N N . LEU A 1 737 ? -21.626 3.974 -12.212 1.00 86.44 737 LEU A N 1
ATOM 5906 C CA . LEU A 1 737 ? -20.637 2.893 -12.237 1.00 86.44 737 LEU A CA 1
ATOM 5907 C C . LEU A 1 737 ? -20.855 1.932 -13.399 1.00 86.44 737 LEU A C 1
ATOM 5909 O O . LEU A 1 737 ? -19.884 1.554 -14.044 1.00 86.44 737 LEU A O 1
ATOM 5913 N N . ASN A 1 738 ? -22.105 1.576 -13.689 1.00 89.75 738 ASN A N 1
ATOM 5914 C CA . ASN A 1 738 ? -22.442 0.717 -14.818 1.00 89.75 738 ASN A CA 1
ATOM 5915 C C . ASN A 1 738 ? -22.043 1.372 -16.137 1.00 89.75 738 ASN A C 1
ATOM 5917 O O . ASN A 1 738 ? -21.401 0.722 -16.948 1.00 89.75 738 ASN A O 1
ATOM 5921 N N . GLU A 1 739 ? -22.294 2.674 -16.301 1.00 92.44 739 GLU A N 1
ATOM 5922 C CA . GLU A 1 739 ? -21.836 3.412 -17.479 1.00 92.44 739 GLU A CA 1
ATOM 5923 C C . GLU A 1 739 ? -20.308 3.330 -17.644 1.00 92.44 739 GLU A C 1
ATOM 5925 O O . GLU A 1 739 ? -19.814 3.104 -18.744 1.00 92.44 739 GLU A O 1
ATOM 5930 N N . MET A 1 740 ? -19.537 3.476 -16.561 1.00 91.88 740 MET A N 1
ATOM 5931 C CA . MET A 1 740 ? -18.073 3.370 -16.632 1.00 91.88 740 MET A CA 1
ATOM 5932 C C . MET A 1 740 ? -17.606 1.947 -16.892 1.00 91.88 740 MET A C 1
ATOM 5934 O O . MET A 1 740 ? -16.710 1.731 -17.708 1.00 91.88 740 MET A O 1
ATOM 5938 N N . ASN A 1 741 ? -18.227 0.980 -16.224 1.00 89.44 741 ASN A N 1
ATOM 5939 C CA . ASN A 1 741 ? -17.954 -0.430 -16.423 1.00 89.44 741 ASN A CA 1
ATOM 5940 C C . ASN A 1 741 ? -18.213 -0.818 -17.878 1.00 89.44 741 ASN A C 1
ATOM 5942 O O . ASN A 1 741 ? -17.320 -1.366 -18.511 1.00 89.44 741 ASN A O 1
ATOM 5946 N N . ASP A 1 742 ? -19.350 -0.447 -18.455 1.00 93.69 742 ASP A N 1
ATOM 5947 C CA . ASP A 1 742 ? -19.686 -0.742 -19.849 1.00 93.69 742 ASP A CA 1
ATOM 5948 C C . ASP A 1 742 ? -18.618 -0.234 -20.832 1.00 93.69 742 ASP A C 1
ATOM 5950 O O . ASP A 1 742 ? -18.327 -0.899 -21.829 1.00 93.69 742 ASP A O 1
ATOM 5954 N N . ILE A 1 743 ? -17.973 0.897 -20.523 1.00 94.06 743 ILE A N 1
ATOM 5955 C CA . ILE A 1 743 ? -16.886 1.460 -21.335 1.00 94.06 743 ILE A CA 1
ATOM 5956 C C . ILE A 1 743 ? -15.560 0.703 -21.119 1.00 94.06 743 ILE A C 1
ATOM 5958 O O . ILE A 1 743 ? -14.849 0.432 -22.088 1.00 94.06 743 ILE A O 1
ATOM 5962 N N . ILE A 1 744 ? -15.196 0.330 -19.883 1.00 94.12 744 ILE A N 1
ATOM 5963 C CA . ILE A 1 744 ? -13.896 -0.320 -19.597 1.00 94.12 744 ILE A CA 1
ATOM 5964 C C . ILE A 1 744 ? -13.907 -1.848 -19.790 1.00 94.12 744 ILE A C 1
ATOM 5966 O O . ILE A 1 744 ? -12.864 -2.440 -20.089 1.00 94.12 744 ILE A O 1
ATOM 5970 N N . GLN A 1 745 ? -15.061 -2.508 -19.632 1.00 93.44 745 GLN A N 1
ATOM 5971 C CA . GLN A 1 745 ? -15.202 -3.969 -19.679 1.00 93.44 745 GLN A CA 1
ATOM 5972 C C . GLN A 1 745 ? -14.713 -4.587 -21.000 1.00 93.44 745 GLN A C 1
ATOM 5974 O O . GLN A 1 745 ? -14.016 -5.606 -20.936 1.00 93.44 745 GLN A O 1
ATOM 5979 N N . PRO A 1 746 ? -14.982 -4.009 -22.192 1.00 94.38 746 PRO A N 1
ATOM 5980 C CA . PRO A 1 746 ? -14.447 -4.529 -23.450 1.00 94.38 746 PRO A CA 1
ATOM 5981 C C . PRO A 1 746 ? -12.920 -4.654 -23.443 1.00 94.38 746 PRO A C 1
ATOM 5983 O O . PRO A 1 746 ? -12.377 -5.661 -23.902 1.00 94.38 746 PRO A O 1
ATOM 5986 N N . MET A 1 747 ? -12.219 -3.670 -22.873 1.00 92.31 747 MET A N 1
ATOM 5987 C CA . MET A 1 747 ? -10.764 -3.702 -22.749 1.00 92.31 747 MET A CA 1
ATOM 5988 C C . MET A 1 747 ? -10.295 -4.678 -21.675 1.00 92.31 747 MET A C 1
ATOM 5990 O O . MET A 1 747 ? -9.423 -5.497 -21.963 1.00 92.31 747 MET A O 1
ATOM 5994 N N . LYS A 1 748 ? -10.906 -4.664 -20.483 1.00 90.12 748 LYS A N 1
ATOM 5995 C CA . LYS A 1 748 ? -10.586 -5.617 -19.407 1.00 90.12 748 LYS A CA 1
ATOM 5996 C C . LYS A 1 748 ? -10.703 -7.062 -19.893 1.00 90.12 748 LYS A C 1
ATOM 5998 O O . LYS A 1 748 ? -9.766 -7.844 -19.739 1.00 90.12 748 LYS A O 1
ATOM 6003 N N . LYS A 1 749 ? -11.830 -7.410 -20.525 1.00 90.12 749 LYS A N 1
ATOM 6004 C CA . LYS A 1 749 ? -12.089 -8.753 -21.065 1.00 90.12 749 LYS A CA 1
ATOM 6005 C C . LYS A 1 749 ? -11.047 -9.147 -22.106 1.00 90.12 749 LYS A C 1
ATOM 6007 O O . LYS A 1 749 ? -10.610 -10.294 -22.128 1.00 90.12 749 LYS A O 1
ATOM 6012 N N . ARG A 1 750 ? -10.643 -8.203 -22.959 1.00 89.00 750 ARG A N 1
ATOM 6013 C CA . ARG A 1 750 ? -9.660 -8.459 -24.012 1.00 89.00 750 ARG A CA 1
ATOM 6014 C C . ARG A 1 750 ? -8.251 -8.676 -23.463 1.00 89.00 750 ARG A C 1
ATOM 6016 O O . ARG A 1 750 ? -7.565 -9.564 -23.955 1.00 89.00 750 ARG A O 1
ATOM 6023 N N . LEU A 1 751 ? -7.847 -7.903 -22.457 1.00 86.56 751 LEU A N 1
ATOM 6024 C CA . LEU A 1 751 ? -6.539 -8.023 -21.805 1.00 86.56 751 LEU A CA 1
ATOM 6025 C C . LEU A 1 751 ? -6.452 -9.235 -20.862 1.00 86.56 751 LEU A C 1
ATOM 6027 O O . LEU A 1 751 ? -5.374 -9.781 -20.672 1.00 86.56 751 LEU A O 1
ATOM 6031 N N . SER A 1 752 ? -7.581 -9.692 -20.312 1.00 83.69 752 SER A N 1
ATOM 6032 C CA . SER A 1 752 ? -7.627 -10.825 -19.369 1.00 83.69 752 SER A CA 1
ATOM 6033 C C . SER A 1 752 ? -7.789 -12.202 -20.035 1.00 83.69 752 SER A C 1
ATOM 6035 O O . SER A 1 752 ? -7.778 -13.219 -19.342 1.00 83.69 752 SER A O 1
ATOM 6037 N N . ALA A 1 753 ? -7.987 -12.269 -21.355 1.00 86.19 753 ALA A N 1
ATOM 6038 C CA . ALA A 1 753 ? -8.226 -13.525 -22.065 1.00 86.19 753 ALA A CA 1
ATOM 6039 C C . ALA A 1 753 ? -6.938 -14.371 -22.164 1.00 86.19 753 ALA A C 1
ATOM 6041 O O . ALA A 1 753 ? -6.039 -14.037 -22.932 1.00 86.19 753 ALA A O 1
ATOM 6042 N N . LYS A 1 754 ? -6.863 -15.477 -21.405 1.00 72.88 754 LYS A N 1
ATOM 6043 C CA . LYS A 1 754 ? -5.682 -16.364 -21.314 1.00 72.88 754 LYS A CA 1
ATOM 6044 C C . LYS A 1 754 ? -5.487 -17.311 -22.513 1.00 72.88 754 LYS A C 1
ATOM 6046 O O . LYS A 1 754 ? -4.380 -17.791 -22.724 1.00 72.88 754 LYS A O 1
ATOM 6051 N N . ASP A 1 755 ? -6.529 -17.560 -23.308 1.00 60.69 755 ASP A N 1
ATOM 6052 C CA . ASP A 1 755 ? -6.617 -18.769 -24.152 1.00 60.69 755 ASP A CA 1
ATOM 6053 C C . ASP A 1 755 ? -6.311 -18.581 -25.646 1.00 60.69 755 ASP A C 1
ATOM 6055 O O . ASP A 1 755 ? -6.763 -19.359 -26.484 1.00 60.69 755 ASP A O 1
ATOM 6059 N N . SER A 1 756 ? -5.531 -17.576 -26.040 1.00 57.50 756 SER A N 1
ATOM 6060 C CA . SER A 1 756 ? -5.020 -17.555 -27.417 1.00 57.50 756 SER A CA 1
ATOM 6061 C C . SER A 1 756 ? -3.553 -17.153 -27.431 1.00 57.50 756 SER A C 1
ATOM 6063 O O . SER A 1 756 ? -3.142 -16.276 -26.683 1.00 57.50 756 SER A O 1
ATOM 6065 N N . ALA A 1 757 ? -2.751 -17.804 -28.272 1.00 58.69 757 ALA A N 1
ATOM 6066 C CA . ALA A 1 757 ? -1.386 -17.376 -28.583 1.00 58.69 757 ALA A CA 1
ATOM 6067 C C . ALA A 1 757 ? -1.366 -16.191 -29.580 1.00 58.69 757 ALA A C 1
ATOM 6069 O O . ALA A 1 757 ? -0.343 -15.544 -29.761 1.00 58.69 757 ALA A O 1
ATOM 6070 N N . ASP A 1 758 ? -2.525 -15.877 -30.174 1.00 60.44 758 ASP A N 1
ATOM 6071 C CA . ASP A 1 758 ? -2.772 -14.837 -31.184 1.00 60.44 758 ASP A CA 1
ATOM 6072 C C . ASP A 1 758 ? -3.372 -13.468 -30.695 1.00 60.44 758 ASP A C 1
ATOM 6074 O O . ASP A 1 758 ? -3.675 -12.601 -31.518 1.00 60.44 758 ASP A O 1
ATOM 6078 N N . PRO A 1 759 ? -3.616 -13.174 -29.393 1.00 68.00 759 PRO A N 1
ATOM 6079 C CA . PRO A 1 759 ? -4.299 -11.955 -28.977 1.00 68.00 759 PRO A CA 1
ATOM 6080 C C . PRO A 1 759 ? -3.337 -10.779 -28.867 1.00 68.00 759 PRO A C 1
ATOM 6082 O O . PRO A 1 759 ? -3.762 -9.666 -29.144 1.00 68.00 759 PRO A O 1
ATOM 6085 N N . ILE A 1 760 ? -2.063 -10.982 -28.505 1.00 79.69 760 ILE A N 1
ATOM 6086 C CA . ILE A 1 760 ? -1.139 -9.861 -28.260 1.00 79.69 760 ILE A CA 1
ATOM 6087 C C . ILE A 1 760 ? -0.859 -9.110 -29.565 1.00 79.69 760 ILE A C 1
ATOM 6089 O O . ILE A 1 760 ? -0.975 -7.887 -29.593 1.00 79.69 760 ILE A O 1
ATOM 6093 N N . GLN A 1 761 ? -0.606 -9.833 -30.660 1.00 84.19 761 GLN A N 1
ATOM 6094 C CA . GLN A 1 761 ? -0.341 -9.230 -31.968 1.00 84.19 761 GLN A CA 1
ATOM 6095 C C . GLN A 1 761 ? -1.550 -8.468 -32.519 1.00 84.19 761 GLN A C 1
ATOM 6097 O O . GLN A 1 761 ? -1.397 -7.395 -33.083 1.00 84.19 761 GLN A O 1
ATOM 6102 N N . ASN A 1 762 ? -2.763 -8.952 -32.246 1.00 87.56 762 ASN A N 1
ATOM 6103 C CA . ASN A 1 762 ? -4.003 -8.255 -32.595 1.00 87.56 762 ASN A CA 1
ATOM 6104 C C . ASN A 1 762 ? -4.370 -7.109 -31.627 1.00 87.56 762 ASN A C 1
ATOM 6106 O O . ASN A 1 762 ? -5.166 -6.226 -31.960 1.00 87.56 762 ASN A O 1
ATOM 6110 N N . ASN A 1 763 ? -3.845 -7.133 -30.401 1.00 89.50 763 ASN A N 1
ATOM 6111 C CA . ASN A 1 763 ? -4.121 -6.136 -29.368 1.00 89.50 763 ASN A CA 1
ATOM 6112 C C . ASN A 1 763 ? -3.209 -4.918 -29.497 1.00 89.50 763 ASN A C 1
ATOM 6114 O O . ASN A 1 763 ? -3.699 -3.796 -29.386 1.00 89.50 763 ASN A O 1
ATOM 6118 N N . PHE A 1 764 ? -1.922 -5.166 -29.749 1.00 91.06 764 PHE A N 1
ATOM 6119 C CA . PHE A 1 764 ? -0.839 -4.184 -29.754 1.00 91.06 764 PHE A CA 1
ATOM 6120 C C . PHE A 1 764 ? 0.035 -4.262 -31.026 1.00 91.06 764 PHE A C 1
ATOM 6122 O O . PHE A 1 764 ? 1.259 -4.256 -30.906 1.00 91.06 764 PHE A O 1
ATOM 6129 N N . PRO A 1 765 ? -0.535 -4.358 -32.242 1.00 91.56 765 PRO A N 1
ATOM 6130 C CA . PRO A 1 765 ? 0.235 -4.555 -33.478 1.00 91.56 765 PRO A CA 1
ATOM 6131 C C . PRO A 1 765 ? 1.334 -3.498 -33.674 1.00 91.56 765 PRO A C 1
ATOM 6133 O O . PRO A 1 765 ? 2.514 -3.843 -33.740 1.00 91.56 765 PRO A O 1
ATOM 6136 N N . LEU A 1 766 ? 0.977 -2.205 -33.674 1.00 90.38 766 LEU A N 1
ATOM 6137 C CA . LEU A 1 766 ? 1.957 -1.123 -33.844 1.00 90.38 766 LEU A CA 1
ATOM 6138 C C . LEU A 1 766 ? 2.938 -1.029 -32.683 1.00 90.38 766 LEU A C 1
ATOM 6140 O O . LEU A 1 766 ? 4.117 -0.784 -32.912 1.00 90.38 766 LEU A O 1
ATOM 6144 N N . TYR A 1 767 ? 2.486 -1.240 -31.446 1.00 90.81 767 TYR A N 1
ATOM 6145 C CA . TYR A 1 767 ? 3.382 -1.178 -30.294 1.00 90.81 767 TYR A CA 1
ATOM 6146 C C . TYR A 1 767 ? 4.402 -2.324 -30.294 1.00 90.81 767 TYR A C 1
ATOM 6148 O O . TYR A 1 767 ? 5.568 -2.089 -30.003 1.00 90.81 767 TYR A O 1
ATOM 6156 N N . LEU A 1 768 ? 4.025 -3.535 -30.717 1.00 90.31 768 LEU A N 1
ATOM 6157 C CA . LEU A 1 768 ? 4.967 -4.646 -30.889 1.00 90.31 768 LEU A CA 1
ATOM 6158 C C . LEU A 1 768 ? 5.955 -4.403 -32.035 1.00 90.31 768 LEU A C 1
ATOM 6160 O O . LEU A 1 768 ? 7.147 -4.682 -31.878 1.00 90.31 768 LEU A O 1
ATOM 6164 N N . ASN A 1 769 ? 5.487 -3.861 -33.162 1.00 90.88 769 ASN A N 1
ATOM 6165 C CA . ASN A 1 769 ? 6.363 -3.465 -34.267 1.00 90.88 769 ASN A CA 1
ATOM 6166 C C . ASN A 1 769 ? 7.349 -2.382 -33.815 1.00 90.88 769 ASN A C 1
ATOM 6168 O O . ASN A 1 769 ? 8.546 -2.482 -34.081 1.00 90.88 769 ASN A O 1
ATOM 6172 N N . PHE A 1 770 ? 6.869 -1.403 -33.050 1.00 90.12 770 PHE A N 1
ATOM 6173 C CA . PHE A 1 770 ? 7.687 -0.368 -32.432 1.00 90.12 770 PHE A CA 1
ATOM 6174 C C . PHE A 1 770 ? 8.717 -0.949 -31.452 1.00 90.12 770 PHE A C 1
ATOM 6176 O O . PHE A 1 770 ? 9.900 -0.633 -31.560 1.00 90.12 770 PHE A O 1
ATOM 6183 N N . THR A 1 771 ? 8.323 -1.864 -30.561 1.00 88.81 771 THR A N 1
ATOM 6184 C CA . THR A 1 771 ? 9.240 -2.594 -29.670 1.00 88.81 771 THR A CA 1
ATOM 6185 C C . THR A 1 771 ? 10.339 -3.302 -30.458 1.00 88.81 771 THR A C 1
ATOM 6187 O O . THR A 1 771 ? 11.518 -3.213 -30.108 1.00 88.81 771 THR A O 1
ATOM 6190 N N . LYS A 1 772 ? 9.971 -4.002 -31.536 1.00 91.38 772 LYS A N 1
ATOM 6191 C CA . LYS A 1 772 ? 10.916 -4.715 -32.399 1.00 91.38 772 LYS A CA 1
ATOM 6192 C C . LYS A 1 772 ? 11.885 -3.750 -33.085 1.00 91.38 772 LYS A C 1
ATOM 6194 O O . LYS A 1 772 ? 13.092 -3.978 -33.075 1.00 91.38 772 LYS A O 1
ATOM 6199 N N . LEU A 1 773 ? 11.370 -2.641 -33.602 1.00 89.44 773 LEU A N 1
ATOM 6200 C CA . LEU A 1 773 ? 12.151 -1.573 -34.217 1.00 89.44 773 LEU A CA 1
ATOM 6201 C C . LEU A 1 773 ? 13.122 -0.921 -33.218 1.00 89.44 773 LEU A C 1
ATOM 6203 O O . LEU A 1 773 ? 14.288 -0.708 -33.552 1.00 89.44 773 LEU A O 1
ATOM 6207 N N . CYS A 1 774 ? 12.702 -0.671 -31.976 1.00 85.69 774 CYS A N 1
ATOM 6208 C CA . CYS A 1 774 ? 13.591 -0.174 -30.926 1.00 85.69 774 CYS A CA 1
ATOM 6209 C C . CYS A 1 774 ? 14.707 -1.170 -30.590 1.00 85.69 774 CYS A C 1
ATOM 6211 O O . CYS A 1 774 ? 15.863 -0.758 -30.494 1.00 85.69 774 CYS A O 1
ATOM 6213 N N . LYS A 1 775 ? 14.403 -2.471 -30.481 1.00 87.94 775 LYS A N 1
ATOM 6214 C CA . LYS A 1 775 ? 15.416 -3.518 -30.251 1.00 87.94 775 LYS A CA 1
ATOM 6215 C C . LYS A 1 775 ? 16.443 -3.574 -31.379 1.00 87.94 775 LYS A C 1
ATOM 6217 O O . LYS A 1 775 ? 17.637 -3.517 -31.108 1.00 87.94 775 LYS A O 1
ATOM 6222 N N . LEU A 1 776 ? 15.994 -3.571 -32.633 1.00 92.06 776 LEU A N 1
ATOM 6223 C CA . LEU A 1 776 ? 16.885 -3.560 -33.796 1.00 92.06 776 LEU A CA 1
ATOM 6224 C C . LEU A 1 776 ? 17.760 -2.304 -33.846 1.00 92.06 776 LEU A C 1
ATOM 6226 O O . LEU A 1 776 ? 18.949 -2.390 -34.140 1.00 92.06 776 LEU A O 1
ATOM 6230 N N . ARG A 1 777 ? 17.216 -1.129 -33.500 1.00 87.94 777 ARG A N 1
ATOM 6231 C CA . ARG A 1 777 ? 18.008 0.109 -33.386 1.00 87.94 777 ARG A CA 1
ATOM 6232 C C . ARG A 1 777 ? 19.046 0.029 -32.267 1.00 87.94 777 ARG A C 1
ATOM 6234 O O . ARG A 1 777 ? 20.156 0.523 -32.444 1.00 87.94 777 ARG A O 1
ATOM 6241 N N . GLN A 1 778 ? 18.713 -0.576 -31.127 1.00 82.75 778 GLN A N 1
ATOM 6242 C CA . GLN A 1 778 ? 19.667 -0.798 -30.037 1.00 82.75 778 GLN A CA 1
ATOM 6243 C C . GLN A 1 778 ? 20.770 -1.787 -30.447 1.00 82.75 778 GLN A C 1
ATOM 6245 O O . GLN A 1 778 ? 21.942 -1.529 -30.185 1.00 82.75 778 GLN A O 1
ATOM 6250 N N . GLU A 1 779 ? 20.424 -2.884 -31.124 1.00 87.25 779 GLU A N 1
ATOM 6251 C CA . GLU A 1 779 ? 21.392 -3.845 -31.668 1.00 87.25 779 GLU A CA 1
ATOM 6252 C C . GLU A 1 779 ? 22.309 -3.203 -32.712 1.00 87.25 779 GLU A C 1
ATOM 6254 O O . GLU A 1 779 ? 23.525 -3.379 -32.653 1.00 87.25 779 GLU A O 1
ATOM 6259 N N . LEU A 1 780 ? 21.754 -2.389 -33.614 1.00 88.81 780 LEU A N 1
ATOM 6260 C CA . LEU A 1 780 ? 22.526 -1.640 -34.602 1.00 88.81 780 LEU A CA 1
ATOM 6261 C C . LEU A 1 780 ? 23.530 -0.694 -33.933 1.00 88.81 780 LEU A C 1
ATOM 6263 O O . LEU A 1 780 ? 24.701 -0.693 -34.305 1.00 88.81 780 LEU A O 1
ATOM 6267 N N . LYS A 1 781 ? 23.099 0.057 -32.907 1.00 83.94 781 LYS A N 1
ATOM 6268 C CA . LYS A 1 781 ? 23.983 0.933 -32.119 1.00 83.94 781 LYS A CA 1
ATOM 6269 C C . LYS A 1 781 ? 25.110 0.152 -31.444 1.00 83.94 781 LYS A C 1
ATOM 6271 O O . LYS A 1 781 ? 26.246 0.613 -31.453 1.00 83.94 781 LYS A O 1
ATOM 6276 N N . LYS A 1 782 ? 24.822 -1.036 -30.895 1.00 81.06 782 LYS A N 1
ATOM 6277 C CA . LYS A 1 782 ? 25.849 -1.915 -30.310 1.00 81.06 782 LYS A CA 1
ATOM 6278 C C . LYS A 1 782 ? 26.870 -2.355 -31.362 1.00 81.06 782 LYS A C 1
ATOM 6280 O O . LYS A 1 782 ? 28.066 -2.288 -31.108 1.00 81.06 782 LYS A O 1
ATOM 6285 N N . ILE A 1 783 ? 26.424 -2.763 -32.550 1.00 83.94 783 ILE A N 1
ATOM 6286 C CA . ILE A 1 783 ? 27.328 -3.180 -33.636 1.00 83.94 783 ILE A CA 1
ATOM 6287 C C . ILE A 1 783 ? 28.184 -2.011 -34.134 1.00 83.94 783 ILE A C 1
ATOM 6289 O O . ILE A 1 783 ? 29.384 -2.187 -34.344 1.00 83.94 783 ILE A O 1
ATOM 6293 N N . ASP A 1 784 ? 27.590 -0.826 -34.296 1.00 75.94 784 ASP A N 1
ATOM 6294 C CA . ASP A 1 784 ? 28.312 0.381 -34.712 1.00 75.94 784 ASP A CA 1
ATOM 6295 C C . ASP A 1 784 ? 29.371 0.797 -33.684 1.00 75.94 784 ASP A C 1
ATOM 6297 O O . ASP A 1 784 ? 30.446 1.252 -34.070 1.00 75.94 784 ASP A O 1
ATOM 6301 N N . PHE A 1 785 ? 29.104 0.572 -32.395 1.00 73.69 785 PHE A N 1
ATOM 6302 C CA . PHE A 1 785 ? 30.048 0.840 -31.314 1.00 73.69 785 PHE A CA 1
ATOM 6303 C C . PHE A 1 785 ? 31.219 -0.160 -31.277 1.00 73.69 785 PHE A C 1
ATOM 6305 O O . PHE A 1 785 ? 32.372 0.249 -31.187 1.00 73.69 785 PHE A O 1
ATOM 6312 N N . TYR A 1 786 ? 30.955 -1.467 -31.402 1.00 69.56 786 TYR A N 1
ATOM 6313 C CA . TYR A 1 786 ? 31.992 -2.514 -31.317 1.00 69.56 786 TYR A CA 1
ATOM 6314 C C . TYR A 1 786 ? 32.694 -2.836 -32.653 1.00 69.56 786 TYR A C 1
ATOM 6316 O O . TYR A 1 786 ? 33.508 -3.761 -32.724 1.00 69.56 786 TYR A O 1
ATOM 6324 N N . GLY A 1 787 ? 32.395 -2.098 -33.727 1.00 64.94 787 GLY A N 1
ATOM 6325 C CA . GLY A 1 787 ? 33.178 -2.081 -34.968 1.00 64.94 787 GLY A CA 1
ATOM 6326 C C . GLY A 1 787 ? 33.319 -3.417 -35.709 1.00 64.94 787 GLY A C 1
ATOM 6327 O O . GLY A 1 787 ? 34.260 -3.584 -36.484 1.00 64.94 787 GLY A O 1
ATOM 6328 N N . SER A 1 788 ? 32.425 -4.389 -35.501 1.00 56.84 788 SER A N 1
ATOM 6329 C CA . SER A 1 788 ? 32.613 -5.746 -36.027 1.00 56.84 788 SER A CA 1
ATOM 6330 C C . SER A 1 788 ? 31.314 -6.378 -36.545 1.00 56.84 788 SER A C 1
ATOM 6332 O O . SER A 1 788 ? 30.331 -6.508 -35.825 1.00 56.84 788 SER A O 1
ATOM 6334 N N . ASN A 1 789 ? 31.367 -6.820 -37.814 1.00 73.44 789 ASN A N 1
ATOM 6335 C CA . ASN A 1 789 ? 30.369 -7.579 -38.593 1.00 73.44 789 ASN A CA 1
ATOM 6336 C C . ASN A 1 789 ? 29.434 -6.770 -39.531 1.00 73.44 789 ASN A C 1
ATOM 6338 O O . ASN A 1 789 ? 28.272 -6.489 -39.228 1.00 73.44 789 ASN A O 1
ATOM 6342 N N . SER A 1 790 ? 29.927 -6.471 -40.742 1.00 83.12 790 SER A N 1
ATOM 6343 C CA . SER A 1 790 ? 29.161 -5.827 -41.825 1.00 83.12 790 SER A CA 1
ATOM 6344 C C . SER A 1 790 ? 27.922 -6.619 -42.265 1.00 83.12 790 SER A C 1
ATOM 6346 O O . SER A 1 790 ? 26.939 -6.017 -42.698 1.00 83.12 790 SER A O 1
ATOM 6348 N N . GLU A 1 791 ? 27.931 -7.948 -42.123 1.00 91.00 791 GLU A N 1
ATOM 6349 C CA . GLU A 1 791 ? 26.797 -8.806 -42.475 1.00 91.00 791 GLU A CA 1
ATOM 6350 C C . GLU A 1 791 ? 25.650 -8.669 -41.463 1.00 91.00 791 GLU A C 1
ATOM 6352 O O . GLU A 1 791 ? 24.491 -8.540 -41.858 1.00 91.00 791 GLU A O 1
ATOM 6357 N N . ALA A 1 792 ? 25.959 -8.633 -40.162 1.00 88.12 792 ALA A N 1
ATOM 6358 C CA . ALA A 1 792 ? 24.963 -8.408 -39.112 1.00 88.12 792 ALA A CA 1
ATOM 6359 C C . ALA A 1 792 ? 24.313 -7.021 -39.247 1.00 88.12 792 ALA A C 1
ATOM 6361 O O . ALA A 1 792 ? 23.088 -6.902 -39.215 1.00 88.12 792 ALA A O 1
ATOM 6362 N N . LYS A 1 793 ? 25.124 -5.988 -39.518 1.00 90.19 793 LYS A N 1
ATOM 6363 C CA . LYS A 1 793 ? 24.637 -4.634 -39.817 1.00 90.19 793 LYS A CA 1
ATOM 6364 C C . LYS A 1 793 ? 23.708 -4.608 -41.034 1.00 90.19 793 LYS A C 1
ATOM 6366 O O . LYS A 1 793 ? 22.679 -3.936 -41.006 1.00 90.19 793 LYS A O 1
ATOM 6371 N N . PHE A 1 794 ? 24.048 -5.327 -42.106 1.00 91.75 794 PHE A N 1
ATOM 6372 C CA . PHE A 1 794 ? 23.196 -5.414 -43.294 1.00 91.75 794 PHE A CA 1
ATOM 6373 C C . PHE A 1 794 ? 21.853 -6.094 -42.990 1.00 91.75 794 PHE A C 1
ATOM 6375 O O . PHE A 1 794 ? 20.814 -5.557 -43.369 1.00 91.75 794 PHE A O 1
ATOM 6382 N N . LYS A 1 795 ? 21.857 -7.217 -42.256 1.00 94.06 795 LYS A N 1
ATOM 6383 C CA . LYS A 1 795 ? 20.630 -7.933 -41.855 1.00 94.06 795 LYS A CA 1
ATOM 6384 C C . LYS A 1 795 ? 19.704 -7.056 -41.013 1.00 94.06 795 LYS A C 1
ATOM 6386 O O . LYS A 1 795 ? 18.521 -6.965 -41.323 1.00 94.06 795 LYS A O 1
ATOM 6391 N N . ILE A 1 796 ? 20.246 -6.357 -40.015 1.00 92.25 796 ILE A N 1
ATOM 6392 C CA . ILE A 1 796 ? 19.456 -5.457 -39.163 1.00 92.25 796 ILE A CA 1
ATOM 6393 C C . ILE A 1 796 ? 18.889 -4.289 -39.972 1.00 92.25 796 ILE A C 1
ATOM 6395 O O . ILE A 1 796 ? 17.715 -3.969 -39.833 1.00 92.25 796 ILE A O 1
ATOM 6399 N N . ASN A 1 797 ? 19.677 -3.676 -40.862 1.00 91.81 797 ASN A N 1
ATOM 6400 C CA . ASN A 1 797 ? 19.174 -2.602 -41.726 1.00 91.81 797 ASN A CA 1
ATOM 6401 C C . ASN A 1 797 ? 18.081 -3.084 -42.689 1.00 91.81 797 ASN A C 1
ATOM 6403 O O . ASN A 1 797 ? 17.127 -2.352 -42.940 1.00 91.81 797 ASN A O 1
ATOM 6407 N N . GLN A 1 798 ? 18.196 -4.306 -43.213 1.00 94.31 798 GLN A N 1
ATOM 6408 C CA . GLN A 1 798 ? 17.151 -4.908 -44.037 1.00 94.31 798 GLN A CA 1
ATOM 6409 C C . GLN A 1 798 ? 15.867 -5.130 -43.227 1.00 94.31 798 GLN A C 1
ATOM 6411 O O . GLN A 1 798 ? 14.778 -4.846 -43.715 1.00 94.31 798 GLN A O 1
ATOM 6416 N N . GLU A 1 799 ? 15.982 -5.600 -41.986 1.00 95.38 799 GLU A N 1
ATOM 6417 C CA . GLU A 1 799 ? 14.829 -5.806 -41.111 1.00 95.38 799 GLU A CA 1
ATOM 6418 C C . GLU A 1 799 ? 14.180 -4.487 -40.672 1.00 95.38 799 GLU A C 1
ATOM 6420 O O . GLU A 1 799 ? 12.955 -4.381 -40.686 1.00 95.38 799 GLU A O 1
ATOM 6425 N N . LEU A 1 800 ? 14.979 -3.458 -40.372 1.00 92.75 800 LEU A N 1
ATOM 6426 C CA . LEU A 1 800 ? 14.493 -2.098 -40.119 1.00 92.75 800 LEU A CA 1
ATOM 6427 C C . LEU A 1 800 ? 13.731 -1.548 -41.327 1.00 92.75 800 LEU A C 1
ATOM 6429 O O . LEU A 1 800 ? 12.621 -1.048 -41.170 1.00 92.75 800 LEU A O 1
ATOM 6433 N N . PHE A 1 801 ? 14.282 -1.705 -42.534 1.00 92.56 801 PHE A N 1
ATOM 6434 C CA . PHE A 1 801 ? 13.618 -1.283 -43.766 1.00 92.56 801 PHE A CA 1
ATOM 6435 C C . PHE A 1 801 ? 12.283 -2.008 -43.981 1.00 92.56 801 PHE A C 1
ATOM 6437 O O . PHE A 1 801 ? 11.298 -1.384 -44.381 1.00 92.56 801 PHE A O 1
ATOM 6444 N N . ASN A 1 802 ? 12.230 -3.312 -43.695 1.00 92.50 802 ASN A N 1
ATOM 6445 C CA . ASN A 1 802 ? 10.996 -4.088 -43.794 1.00 92.50 802 ASN A CA 1
ATOM 6446 C C . ASN A 1 802 ? 9.947 -3.600 -42.782 1.00 92.50 802 ASN A C 1
ATOM 6448 O O . ASN A 1 802 ? 8.802 -3.395 -43.169 1.00 92.50 802 ASN A O 1
ATOM 6452 N N . LEU A 1 803 ? 10.335 -3.334 -41.529 1.00 89.25 803 LEU A N 1
ATOM 6453 C CA . LEU A 1 803 ? 9.417 -2.826 -40.500 1.00 89.25 803 LEU A CA 1
ATOM 6454 C C . LEU A 1 803 ? 8.894 -1.416 -40.803 1.00 89.25 803 LEU A C 1
ATOM 6456 O O . LEU A 1 803 ? 7.707 -1.145 -40.611 1.00 89.25 803 LEU A O 1
ATOM 6460 N N . ASP A 1 804 ? 9.745 -0.525 -41.315 1.00 84.31 804 ASP A N 1
ATOM 6461 C CA . ASP A 1 804 ? 9.329 0.814 -41.756 1.00 84.31 804 ASP A CA 1
ATOM 6462 C C . ASP A 1 804 ? 8.375 0.726 -42.968 1.00 84.31 804 ASP A C 1
ATOM 6464 O O . ASP A 1 804 ? 7.406 1.485 -43.089 1.00 84.31 804 ASP A O 1
ATOM 6468 N N . SER A 1 805 ? 8.601 -0.248 -43.857 1.00 85.50 805 SER A N 1
ATOM 6469 C CA . SER A 1 805 ? 7.732 -0.514 -45.010 1.00 85.50 805 SER A CA 1
ATOM 6470 C C . SER A 1 805 ? 6.372 -1.082 -44.588 1.00 85.50 805 SER A C 1
ATOM 6472 O O . SER A 1 805 ? 5.337 -0.616 -45.058 1.00 85.50 805 SER A O 1
ATOM 6474 N N . GLU A 1 806 ? 6.342 -2.037 -43.658 1.00 84.56 806 GLU A N 1
ATOM 6475 C CA . GLU A 1 806 ? 5.101 -2.587 -43.089 1.00 84.56 806 GLU A CA 1
ATOM 6476 C C . GLU A 1 806 ? 4.276 -1.488 -42.401 1.00 84.56 806 GLU A C 1
ATOM 6478 O O . GLU A 1 806 ? 3.073 -1.366 -42.635 1.00 84.56 806 GLU A O 1
ATOM 6483 N N . SER A 1 807 ? 4.942 -0.603 -41.655 1.00 79.62 807 SER A N 1
ATOM 6484 C CA . SER A 1 807 ? 4.301 0.515 -40.947 1.00 79.62 807 SER A CA 1
ATOM 6485 C C . SER A 1 807 ? 3.705 1.574 -41.887 1.00 79.62 807 SER A C 1
ATOM 6487 O O . SER A 1 807 ? 2.755 2.270 -41.520 1.00 79.62 807 SER A O 1
ATOM 6489 N N . SER A 1 808 ? 4.242 1.715 -43.105 1.00 77.62 808 SER A N 1
ATOM 6490 C CA . SER A 1 808 ? 3.778 2.704 -44.089 1.00 77.62 808 SER A CA 1
ATOM 6491 C C . SER A 1 808 ? 2.669 2.175 -45.007 1.00 77.62 808 SER A C 1
ATOM 6493 O O . SER A 1 808 ? 1.749 2.927 -45.345 1.00 77.62 808 SER A O 1
ATOM 6495 N N . VAL A 1 809 ? 2.694 0.888 -45.372 1.00 67.00 809 VAL A N 1
ATOM 6496 C CA . VAL A 1 809 ? 1.725 0.267 -46.300 1.00 67.00 809 VAL A CA 1
ATOM 6497 C C . VAL A 1 809 ? 0.340 0.063 -45.660 1.00 67.00 809 VAL A C 1
ATOM 6499 O O . VAL A 1 809 ? -0.683 0.205 -46.33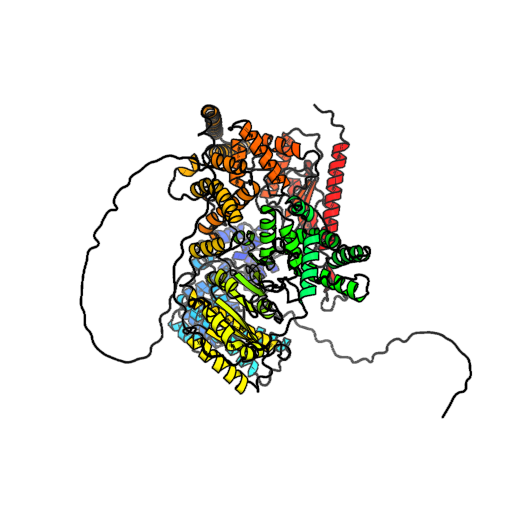6 1.00 67.00 809 VAL A O 1
ATOM 6502 N N . GLU A 1 810 ? 0.271 -0.172 -44.348 1.00 61.94 810 GLU A N 1
ATOM 6503 C CA . GLU A 1 810 ? -0.996 -0.399 -43.629 1.00 61.94 810 GLU A CA 1
ATOM 6504 C C . GLU A 1 810 ? -1.825 0.873 -43.362 1.00 61.94 810 GLU A C 1
ATOM 6506 O O . GLU A 1 810 ? -2.995 0.792 -42.976 1.00 61.94 810 GLU A O 1
ATOM 6511 N N . SER A 1 811 ? -1.276 2.060 -43.642 1.00 59.59 811 SER A N 1
ATOM 6512 C CA . SER A 1 811 ? -1.954 3.354 -43.442 1.00 59.59 811 SER A CA 1
ATOM 6513 C C . SER A 1 811 ? -3.241 3.533 -44.270 1.00 59.59 811 SER A C 1
ATOM 6515 O O . SER A 1 811 ? -4.065 4.396 -43.965 1.00 59.59 811 SER A O 1
ATOM 6517 N N . SER A 1 812 ? -3.461 2.694 -45.288 1.00 60.59 812 SER A N 1
ATOM 6518 C CA . SER A 1 812 ? -4.623 2.770 -46.183 1.00 60.59 812 SER A CA 1
ATOM 6519 C C . SER A 1 812 ? -5.883 2.041 -45.674 1.00 60.59 812 SER A C 1
ATOM 6521 O O . SER A 1 812 ? -6.980 2.329 -46.156 1.00 60.59 812 SER A O 1
ATOM 6523 N N . SER A 1 813 ? -5.780 1.174 -44.653 1.00 61.19 813 SER A N 1
ATOM 6524 C CA . SER A 1 813 ? -6.929 0.540 -43.975 1.00 61.19 813 SER A CA 1
ATOM 6525 C C . SER A 1 813 ? -6.889 0.795 -42.461 1.00 61.19 813 SER A C 1
ATOM 6527 O O . SER A 1 813 ? -6.547 -0.077 -41.662 1.00 61.19 813 SER A O 1
ATOM 6529 N N . SER A 1 814 ? -7.252 2.017 -42.064 1.00 63.84 814 SER A N 1
ATOM 6530 C CA . SER A 1 814 ? -6.955 2.644 -40.761 1.00 63.84 814 SER A CA 1
ATOM 6531 C C . SER A 1 814 ? -7.408 1.914 -39.483 1.00 63.84 814 SER A C 1
ATOM 6533 O O . SER A 1 814 ? -6.961 2.268 -38.395 1.00 63.84 814 SER A O 1
ATOM 6535 N N . ASN A 1 815 ? -8.295 0.917 -39.566 1.00 65.69 815 ASN A N 1
ATOM 6536 C CA . ASN A 1 815 ? -8.905 0.310 -38.375 1.00 65.69 815 ASN A CA 1
ATOM 6537 C C . ASN A 1 815 ? -8.208 -0.955 -37.858 1.00 65.69 815 ASN A C 1
ATOM 6539 O O . ASN A 1 815 ? -8.362 -1.263 -36.679 1.00 65.69 815 ASN A O 1
ATOM 6543 N N . HIS A 1 816 ? -7.475 -1.696 -38.695 1.00 71.00 816 HIS A N 1
ATOM 6544 C CA . HIS A 1 816 ? -6.770 -2.902 -38.235 1.00 71.00 816 HIS A CA 1
ATOM 6545 C C . HIS A 1 816 ? -5.368 -2.599 -37.712 1.00 71.00 816 HIS A C 1
ATOM 6547 O O . HIS A 1 816 ? -4.942 -3.234 -36.750 1.00 71.00 816 HIS A O 1
ATOM 6553 N N . ALA A 1 817 ? -4.715 -1.576 -38.269 1.00 81.81 817 ALA A N 1
ATOM 6554 C CA . ALA A 1 817 ? -3.334 -1.242 -37.950 1.00 81.81 817 ALA A CA 1
ATOM 6555 C C . ALA A 1 817 ? -3.126 -0.921 -36.463 1.00 81.81 817 ALA A C 1
ATOM 6557 O O . ALA A 1 817 ? -2.171 -1.392 -35.881 1.00 81.81 817 ALA A O 1
ATOM 6558 N N . THR A 1 818 ? -4.025 -0.185 -35.802 1.00 90.44 818 THR A N 1
ATOM 6559 C CA . THR A 1 818 ? -3.818 0.266 -34.405 1.00 90.44 818 THR A CA 1
ATOM 6560 C C . THR A 1 818 ? -4.183 -0.770 -33.331 1.00 90.44 818 THR A C 1
ATOM 6562 O O . THR A 1 818 ? -3.830 -0.608 -32.163 1.00 90.44 818 THR A O 1
ATOM 6565 N N . GLY A 1 819 ? -4.861 -1.858 -33.708 1.00 92.75 819 GLY A N 1
ATOM 6566 C CA . GLY A 1 819 ? -5.290 -2.912 -32.788 1.00 92.75 819 GLY A CA 1
ATOM 6567 C C . GLY A 1 819 ? -6.537 -2.584 -31.959 1.00 92.75 819 GLY A C 1
ATOM 6568 O O . GLY A 1 819 ? -6.986 -1.443 -31.820 1.00 92.75 819 GLY A O 1
ATOM 6569 N N . ILE A 1 820 ? -7.137 -3.628 -31.382 1.00 92.12 820 ILE A N 1
ATOM 6570 C CA . ILE A 1 820 ? -8.415 -3.509 -30.658 1.00 92.12 820 ILE A CA 1
ATOM 6571 C C . ILE A 1 820 ? -8.283 -2.811 -29.296 1.00 92.12 820 ILE A C 1
ATOM 6573 O O . ILE A 1 820 ? -9.224 -2.148 -28.859 1.00 92.12 820 ILE A O 1
ATOM 6577 N N . VAL A 1 821 ? -7.128 -2.925 -28.629 1.00 92.94 821 VAL A N 1
ATOM 6578 C CA . VAL A 1 821 ? -6.902 -2.264 -27.331 1.00 92.94 821 VAL A CA 1
ATOM 6579 C C . VAL A 1 821 ? -6.851 -0.753 -27.510 1.00 92.94 821 VAL A C 1
ATOM 6581 O O . VAL A 1 821 ? -7.505 -0.042 -26.752 1.00 92.94 821 VAL A O 1
ATOM 6584 N N . PHE A 1 822 ? -6.172 -0.263 -28.554 1.00 95.44 822 PHE A N 1
ATOM 6585 C CA . PHE A 1 822 ? -6.173 1.159 -28.898 1.00 95.44 822 PHE A CA 1
ATOM 6586 C C . PHE A 1 822 ? -7.595 1.686 -29.104 1.00 95.44 822 PHE A C 1
ATOM 6588 O O . PHE A 1 822 ? -7.971 2.692 -28.511 1.00 95.44 822 PHE A O 1
ATOM 6595 N N . LYS A 1 823 ? -8.415 0.978 -29.891 1.00 94.94 823 LYS A N 1
ATOM 6596 C CA . LYS A 1 823 ? -9.804 1.378 -30.140 1.00 94.94 823 LYS A CA 1
ATOM 6597 C C . LYS A 1 823 ? -10.609 1.495 -28.843 1.00 94.94 823 LYS A C 1
ATOM 6599 O O . LYS A 1 823 ? -11.227 2.529 -28.606 1.00 94.94 823 LYS A O 1
ATOM 6604 N N . ASN A 1 824 ? -10.557 0.469 -27.995 1.00 95.81 824 ASN A N 1
ATOM 6605 C CA . ASN A 1 824 ? -11.268 0.492 -26.717 1.00 95.81 824 ASN A CA 1
ATOM 6606 C C . ASN A 1 824 ? -10.741 1.606 -25.797 1.00 95.81 824 ASN A C 1
ATOM 6608 O O . ASN A 1 824 ? -11.506 2.209 -25.048 1.00 95.81 824 ASN A O 1
ATOM 6612 N N . PHE A 1 825 ? -9.441 1.908 -25.857 1.00 97.00 825 PHE A N 1
ATOM 6613 C CA . PHE A 1 825 ? -8.862 3.010 -25.099 1.00 97.00 825 PHE A CA 1
ATOM 6614 C C . PHE A 1 825 ? -9.346 4.375 -25.599 1.00 97.00 825 PHE A C 1
ATOM 6616 O O . PHE A 1 825 ? -9.703 5.220 -24.786 1.00 97.00 825 PHE A O 1
ATOM 6623 N N . ILE A 1 826 ? -9.468 4.582 -26.914 1.00 97.56 826 ILE A N 1
ATOM 6624 C CA . ILE A 1 826 ? -10.083 5.794 -27.477 1.00 97.56 826 ILE A CA 1
ATOM 6625 C C . ILE A 1 826 ? -11.528 5.965 -26.993 1.00 97.56 826 ILE A C 1
ATOM 6627 O O . ILE A 1 826 ? -11.933 7.086 -26.685 1.00 97.56 826 ILE A O 1
ATOM 6631 N N . ASP A 1 827 ? -12.297 4.881 -26.889 1.00 96.81 827 ASP A N 1
ATOM 6632 C CA . ASP A 1 827 ? -13.666 4.940 -26.365 1.00 96.81 827 ASP A CA 1
ATOM 6633 C C . ASP A 1 827 ? -13.691 5.364 -24.883 1.00 96.81 827 ASP A C 1
ATOM 6635 O O . ASP A 1 827 ? -14.534 6.174 -24.490 1.00 96.81 827 ASP A O 1
ATOM 6639 N N . ILE A 1 828 ? -12.704 4.936 -24.083 1.00 96.81 828 ILE A N 1
ATOM 6640 C CA . ILE A 1 828 ? -12.487 5.464 -22.725 1.00 96.81 828 ILE A CA 1
ATOM 6641 C C . ILE A 1 828 ? -12.144 6.954 -22.743 1.00 96.81 828 ILE A C 1
ATOM 6643 O O . ILE A 1 828 ? -12.719 7.715 -21.965 1.00 96.81 828 ILE A O 1
ATOM 6647 N N . LEU A 1 829 ? -11.234 7.391 -23.618 1.00 96.81 829 LEU A N 1
ATOM 6648 C CA . LEU A 1 829 ? -10.823 8.797 -23.696 1.00 96.81 829 LEU A CA 1
ATOM 6649 C C . LEU A 1 829 ? -11.974 9.725 -24.120 1.00 96.81 829 LEU A C 1
ATOM 6651 O O . LEU A 1 829 ? -12.026 10.875 -23.689 1.00 96.81 829 LEU A O 1
ATOM 6655 N N . LYS A 1 830 ? -12.934 9.225 -24.910 1.00 96.62 830 LYS A N 1
ATOM 6656 C CA . LYS A 1 830 ? -14.159 9.951 -25.297 1.00 96.62 830 LYS A CA 1
ATOM 6657 C C . LYS A 1 830 ? -15.200 10.048 -24.180 1.00 96.62 830 LYS A C 1
ATOM 6659 O O . LYS A 1 830 ? -16.143 10.831 -24.305 1.00 96.62 830 LYS A O 1
ATOM 6664 N N . SER A 1 831 ? -15.070 9.259 -23.115 1.00 95.19 831 SER A N 1
ATOM 6665 C CA . SER A 1 831 ? -16.015 9.266 -22.000 1.00 95.19 831 SER A CA 1
ATOM 6666 C C . SER A 1 831 ? -16.070 10.642 -21.332 1.00 95.19 831 SER A C 1
ATOM 6668 O O . SER A 1 831 ? -15.042 11.225 -20.981 1.00 95.19 831 SER A O 1
ATOM 6670 N N . LYS A 1 832 ? -17.283 11.123 -21.024 1.00 92.50 832 LYS A N 1
ATOM 6671 C CA . LYS A 1 832 ? -17.497 12.305 -20.158 1.00 92.50 832 LYS A CA 1
ATOM 6672 C C . LYS A 1 832 ? -16.887 12.144 -18.757 1.00 92.50 832 LYS A C 1
ATOM 6674 O O . LYS A 1 832 ? -16.772 13.108 -18.008 1.00 92.50 832 LYS A O 1
ATOM 6679 N N . HIS A 1 833 ? -16.518 10.921 -18.394 1.00 90.56 833 HIS A N 1
ATOM 6680 C CA . HIS A 1 833 ? -15.966 10.530 -17.106 1.00 90.56 833 HIS A CA 1
ATOM 6681 C C . HIS A 1 833 ? -14.597 9.853 -17.292 1.00 90.56 833 HIS A C 1
ATOM 6683 O O . HIS A 1 833 ? -14.266 8.893 -16.593 1.00 90.56 833 HIS A O 1
ATOM 6689 N N . MET A 1 834 ? -13.802 10.353 -18.246 1.00 92.81 834 MET A N 1
ATOM 6690 C CA . MET A 1 834 ? -12.469 9.850 -18.592 1.00 92.81 834 MET A CA 1
ATOM 6691 C C . MET A 1 834 ? -11.602 9.557 -17.358 1.00 92.81 834 MET A C 1
ATOM 6693 O O . MET A 1 834 ? -11.159 8.427 -17.196 1.00 92.81 834 MET A O 1
ATOM 6697 N N . SER A 1 835 ? -11.390 10.524 -16.457 1.00 89.00 835 SER A N 1
ATOM 6698 C CA . SER A 1 835 ? -10.495 10.347 -15.297 1.00 89.00 835 SER A CA 1
ATOM 6699 C C . SER A 1 835 ? -10.931 9.196 -14.386 1.00 89.00 835 SER A C 1
ATOM 6701 O O . SER A 1 835 ? -10.108 8.385 -13.961 1.00 89.00 835 SER A O 1
ATOM 6703 N N . MET A 1 836 ? -12.241 9.067 -14.151 1.00 88.38 836 MET A N 1
ATOM 6704 C CA . MET A 1 836 ? -12.803 7.952 -13.388 1.00 88.38 836 MET A CA 1
ATOM 6705 C C . MET A 1 836 ? -12.636 6.624 -14.134 1.00 88.38 836 MET A C 1
ATOM 6707 O O . MET A 1 836 ? -12.253 5.631 -13.519 1.00 88.38 836 MET A O 1
ATOM 6711 N N . SER A 1 837 ? -12.866 6.610 -15.449 1.00 92.31 837 SER A N 1
ATOM 6712 C CA . SER A 1 837 ? -12.703 5.422 -16.298 1.00 92.31 837 SER A CA 1
ATOM 6713 C C . SER A 1 837 ? -11.254 4.926 -16.302 1.00 92.31 837 SER A C 1
ATOM 6715 O O . SER A 1 837 ? -11.015 3.737 -16.113 1.00 92.31 837 SER A O 1
ATOM 6717 N N . LEU A 1 838 ? -10.279 5.831 -16.442 1.00 91.69 838 LEU A N 1
ATOM 6718 C CA . LEU A 1 838 ? -8.848 5.512 -16.391 1.00 91.69 838 LEU A CA 1
ATOM 6719 C C . LEU A 1 838 ? -8.440 4.974 -15.014 1.00 91.69 838 LEU A C 1
ATOM 6721 O O . LEU A 1 838 ? -7.701 3.995 -14.921 1.00 91.69 838 LEU A O 1
ATOM 6725 N N . ASN A 1 839 ? -8.954 5.569 -13.934 1.00 87.50 839 ASN A N 1
ATOM 6726 C CA . ASN A 1 839 ? -8.653 5.124 -12.577 1.00 87.50 839 ASN A CA 1
ATOM 6727 C C . ASN A 1 839 ? -9.298 3.766 -12.233 1.00 87.50 839 ASN A C 1
ATOM 6729 O O . ASN A 1 839 ? -8.666 2.932 -11.580 1.00 87.50 839 ASN A O 1
ATOM 6733 N N . LEU A 1 840 ? -10.535 3.515 -12.687 1.00 87.62 840 LEU A N 1
ATOM 6734 C CA . LEU A 1 840 ? -11.165 2.190 -12.613 1.00 87.62 840 LEU A CA 1
ATOM 6735 C C . LEU A 1 840 ? -10.359 1.167 -13.413 1.00 87.62 840 LEU A C 1
ATOM 6737 O O . LEU A 1 840 ? -9.962 0.154 -12.849 1.00 87.62 840 LEU A O 1
ATOM 6741 N N . LEU A 1 841 ? -10.033 1.466 -14.673 1.00 90.88 841 LEU A N 1
ATOM 6742 C CA . LEU A 1 841 ? -9.230 0.587 -15.520 1.00 90.88 841 LEU A CA 1
ATOM 6743 C C . LEU A 1 841 ? -7.891 0.235 -14.861 1.00 90.88 841 LEU A C 1
ATOM 6745 O O . LEU A 1 841 ? -7.555 -0.938 -14.777 1.00 90.88 841 LEU A O 1
ATOM 6749 N N . SER A 1 842 ? -7.154 1.219 -14.338 1.00 88.94 842 SER A N 1
ATOM 6750 C CA . SER A 1 842 ? -5.888 0.985 -13.628 1.00 88.94 842 SER A CA 1
ATOM 6751 C C . SER A 1 842 ? -6.057 0.034 -12.433 1.00 88.94 842 SER A C 1
ATOM 6753 O O . SER A 1 842 ? -5.270 -0.899 -12.264 1.00 88.94 842 SER A O 1
ATOM 6755 N N . SER A 1 843 ? -7.117 0.219 -11.639 1.00 83.75 843 SER A N 1
ATOM 6756 C CA . SER A 1 843 ? -7.415 -0.638 -10.482 1.00 83.75 843 SER A CA 1
ATOM 6757 C C . SER A 1 843 ? -7.744 -2.075 -10.908 1.00 83.75 843 SER A C 1
ATOM 6759 O O . SER A 1 843 ? -7.221 -3.030 -10.335 1.00 83.75 843 SER A O 1
ATOM 6761 N N . GLU A 1 844 ? -8.556 -2.226 -11.955 1.00 86.56 844 GLU A N 1
ATOM 6762 C CA . GLU A 1 844 ? -8.959 -3.516 -12.522 1.00 86.56 844 GLU A CA 1
ATOM 6763 C C . GLU A 1 844 ? -7.782 -4.274 -13.147 1.00 86.56 844 GLU A C 1
ATOM 6765 O O . GLU A 1 844 ? -7.634 -5.477 -12.929 1.00 86.56 844 GLU A O 1
ATOM 6770 N N . LEU A 1 845 ? -6.909 -3.582 -13.886 1.00 86.56 845 LEU A N 1
ATOM 6771 C CA . LEU A 1 845 ? -5.700 -4.172 -14.468 1.00 86.56 845 LEU A CA 1
ATOM 6772 C C . LEU A 1 845 ? -4.733 -4.638 -13.383 1.00 86.56 845 LEU A C 1
ATOM 6774 O O . LEU A 1 845 ? -4.219 -5.753 -13.455 1.00 86.56 845 LEU A O 1
ATOM 6778 N N . ARG A 1 846 ? -4.552 -3.833 -12.330 1.00 83.19 846 ARG A N 1
ATOM 6779 C CA . ARG A 1 846 ? -3.744 -4.215 -11.170 1.00 83.19 846 ARG A CA 1
ATOM 6780 C C . ARG A 1 846 ? -4.305 -5.452 -10.477 1.00 83.19 846 ARG A C 1
ATOM 6782 O O . ARG A 1 846 ? -3.542 -6.339 -10.108 1.00 83.19 846 ARG A O 1
ATOM 6789 N N . GLN A 1 847 ? -5.622 -5.532 -10.304 1.00 81.44 847 GLN A N 1
ATOM 6790 C CA . GLN A 1 847 ? -6.258 -6.701 -9.705 1.00 81.44 847 GLN A CA 1
ATOM 6791 C C . GLN A 1 847 ? -6.110 -7.945 -10.590 1.00 81.44 847 GLN A C 1
ATOM 6793 O O . GLN A 1 847 ? -5.795 -9.023 -10.084 1.00 81.44 847 GLN A O 1
ATOM 6798 N N . ALA A 1 848 ? -6.284 -7.797 -11.905 1.00 83.19 848 ALA A N 1
ATOM 6799 C CA . ALA A 1 848 ? -6.047 -8.872 -12.861 1.00 83.19 848 ALA A CA 1
ATOM 6800 C C . ALA A 1 848 ? -4.596 -9.371 -12.781 1.00 83.19 848 ALA A C 1
ATOM 6802 O O . ALA A 1 848 ? -4.375 -10.577 -12.708 1.00 83.19 848 ALA A O 1
ATOM 6803 N N . LEU A 1 849 ? -3.623 -8.462 -12.693 1.00 81.19 849 LEU A N 1
ATOM 6804 C CA . LEU A 1 849 ? -2.208 -8.791 -12.531 1.00 81.19 849 LEU A CA 1
ATOM 6805 C C . LEU A 1 849 ? -1.929 -9.535 -11.214 1.00 81.19 849 LEU A C 1
ATOM 6807 O O . LEU A 1 849 ? -1.276 -10.575 -11.225 1.00 81.19 849 LEU A O 1
ATOM 6811 N N . LEU A 1 850 ? -2.484 -9.071 -10.089 1.00 75.88 850 LEU A N 1
ATOM 6812 C CA . LEU A 1 850 ? -2.352 -9.751 -8.792 1.00 75.88 850 LEU A CA 1
ATOM 6813 C C . LEU A 1 850 ? -2.948 -11.166 -8.817 1.00 75.88 850 LEU A C 1
ATOM 6815 O O . LEU A 1 850 ? -2.351 -12.094 -8.273 1.00 75.88 850 LEU A O 1
ATOM 6819 N N . SER A 1 851 ? -4.078 -11.355 -9.507 1.00 76.50 851 SER A N 1
ATOM 6820 C CA . SER A 1 851 ? -4.718 -12.671 -9.663 1.00 76.50 851 SER A CA 1
ATOM 6821 C C . SER A 1 851 ? -3.888 -13.675 -10.475 1.00 76.50 851 SER A C 1
ATOM 6823 O O . SER A 1 851 ? -4.159 -14.875 -10.441 1.00 76.50 851 SER A O 1
ATOM 6825 N N . GLN A 1 852 ? -2.867 -13.207 -11.201 1.00 76.06 852 GLN A N 1
ATOM 6826 C CA . GLN A 1 852 ? -1.937 -14.056 -11.949 1.00 76.06 852 GLN A CA 1
ATOM 6827 C C . GLN A 1 852 ? -0.732 -14.529 -11.111 1.00 76.06 852 GLN A C 1
ATOM 6829 O O . GLN A 1 852 ? 0.081 -15.301 -11.620 1.00 76.06 852 GLN A O 1
ATOM 6834 N N . GLY A 1 853 ? -0.649 -14.141 -9.831 1.00 67.00 853 GLY A N 1
ATOM 6835 C CA . GLY A 1 853 ? 0.380 -14.582 -8.883 1.00 67.00 853 GLY A CA 1
ATOM 6836 C C . GLY A 1 853 ? 1.427 -13.505 -8.608 1.00 67.00 853 GLY A C 1
ATOM 6837 O O . GLY A 1 853 ? 2.526 -13.560 -9.160 1.00 67.00 853 GLY A O 1
ATOM 6838 N N . GLY A 1 854 ? 1.072 -12.553 -7.734 1.00 54.16 854 GLY A N 1
ATOM 6839 C CA . GLY A 1 854 ? 1.870 -11.388 -7.320 1.00 54.16 854 GLY A CA 1
ATOM 6840 C C . GLY A 1 854 ? 3.360 -11.650 -7.057 1.00 54.16 854 GLY A C 1
ATOM 6841 O O . GLY A 1 854 ? 4.196 -10.823 -7.410 1.00 54.16 854 GLY A O 1
ATOM 6842 N N . ASP A 1 855 ? 3.706 -12.825 -6.534 1.00 50.31 855 ASP A N 1
ATOM 6843 C CA . ASP A 1 855 ? 5.079 -13.171 -6.142 1.00 50.31 855 ASP A CA 1
ATOM 6844 C C . ASP A 1 855 ? 6.018 -13.426 -7.337 1.00 50.31 855 ASP A C 1
ATOM 6846 O O . ASP A 1 855 ? 7.238 -13.393 -7.203 1.00 50.31 855 ASP A O 1
ATOM 6850 N N . LYS A 1 856 ? 5.480 -13.592 -8.555 1.00 49.00 856 LYS A N 1
ATOM 6851 C CA . LYS A 1 856 ? 6.285 -13.735 -9.785 1.00 49.00 856 LYS A CA 1
ATOM 6852 C C . LYS A 1 856 ? 6.719 -12.403 -10.407 1.00 49.00 856 LYS A C 1
ATOM 6854 O O . LYS A 1 856 ? 7.501 -12.410 -11.360 1.00 49.00 856 LYS A O 1
ATOM 6859 N N . LEU A 1 857 ? 6.241 -11.267 -9.887 1.00 46.41 857 LEU A N 1
ATOM 6860 C CA . LEU A 1 857 ? 6.554 -9.934 -10.421 1.00 46.41 857 LEU A CA 1
ATOM 6861 C C . LEU A 1 857 ? 8.024 -9.531 -10.255 1.00 46.41 857 LEU A C 1
ATOM 6863 O O . LEU A 1 857 ? 8.495 -8.699 -11.023 1.00 46.41 857 LEU A O 1
ATOM 6867 N N . GLY A 1 858 ? 8.742 -10.116 -9.291 1.00 45.34 858 GLY A N 1
ATOM 6868 C CA . GLY A 1 858 ? 10.145 -9.785 -9.039 1.00 45.34 858 GLY A CA 1
ATOM 6869 C C . GLY A 1 858 ? 11.122 -10.334 -10.080 1.00 45.34 858 GLY A C 1
ATOM 6870 O O . GLY A 1 858 ? 12.102 -9.662 -10.379 1.00 45.34 858 GLY A O 1
ATOM 6871 N N . ASN A 1 859 ? 10.853 -11.514 -10.661 1.00 39.28 859 ASN A N 1
ATOM 6872 C CA . ASN A 1 859 ? 11.919 -12.284 -11.318 1.00 39.28 859 ASN A CA 1
ATOM 6873 C C . ASN A 1 859 ? 11.677 -12.704 -12.774 1.00 39.28 859 ASN A C 1
ATOM 6875 O O . ASN A 1 859 ? 12.640 -13.137 -13.388 1.00 39.28 859 ASN A O 1
ATOM 6879 N N . ASN A 1 860 ? 10.470 -12.596 -13.355 1.00 41.88 860 ASN A N 1
ATOM 6880 C CA . ASN A 1 860 ? 10.232 -12.861 -14.791 1.00 41.88 860 ASN A CA 1
ATOM 6881 C C . ASN A 1 860 ? 8.833 -12.378 -15.231 1.00 41.88 860 ASN A C 1
ATOM 6883 O O . ASN A 1 860 ? 7.944 -13.183 -15.531 1.00 41.88 860 ASN A O 1
ATOM 6887 N N . LEU A 1 861 ? 8.605 -11.061 -15.294 1.00 49.28 861 LEU A N 1
ATOM 6888 C CA . LEU A 1 861 ? 7.467 -10.538 -16.057 1.00 49.28 861 LEU A CA 1
ATOM 6889 C C . LEU A 1 861 ? 7.690 -10.892 -17.531 1.00 49.28 861 LEU A C 1
ATOM 6891 O O . LEU A 1 861 ? 8.431 -10.224 -18.247 1.00 49.28 861 LEU A O 1
ATOM 6895 N N . THR A 1 862 ? 7.072 -11.979 -17.993 1.00 55.62 862 THR A N 1
ATOM 6896 C CA . THR A 1 862 ? 6.995 -12.246 -19.431 1.00 55.62 862 THR A CA 1
ATOM 6897 C C . THR A 1 862 ? 6.348 -11.041 -20.115 1.00 55.62 862 THR A C 1
ATOM 6899 O O . THR A 1 862 ? 5.460 -10.411 -19.539 1.00 55.62 862 THR A O 1
ATOM 6902 N N . VAL A 1 863 ? 6.760 -10.735 -21.348 1.00 56.91 863 VAL A N 1
ATOM 6903 C CA . VAL A 1 863 ? 6.197 -9.630 -22.150 1.00 56.91 863 VAL A CA 1
ATOM 6904 C C . VAL A 1 863 ? 4.661 -9.684 -22.178 1.00 56.91 863 VAL A C 1
ATOM 6906 O O . VAL A 1 863 ? 4.010 -8.656 -22.188 1.00 56.91 863 VAL A O 1
ATOM 6909 N N . ALA A 1 864 ? 4.052 -10.872 -22.091 1.00 59.41 864 ALA A N 1
ATOM 6910 C CA . ALA A 1 864 ? 2.600 -11.035 -22.015 1.00 59.41 864 ALA A CA 1
ATOM 6911 C C . ALA A 1 864 ? 1.950 -10.431 -20.750 1.00 59.41 864 ALA A C 1
ATOM 6913 O O . ALA A 1 864 ? 0.826 -9.938 -20.825 1.00 59.41 864 ALA A O 1
ATOM 6914 N N . ASN A 1 865 ? 2.648 -10.431 -19.610 1.00 63.72 865 ASN A N 1
ATOM 6915 C CA . ASN A 1 865 ? 2.133 -9.925 -18.334 1.00 63.72 865 ASN A CA 1
ATOM 6916 C C . ASN A 1 865 ? 2.449 -8.435 -18.113 1.00 63.72 865 ASN A C 1
ATOM 6918 O O . ASN A 1 865 ? 1.782 -7.796 -17.299 1.00 63.72 865 ASN A O 1
ATOM 6922 N N . SER A 1 866 ? 3.420 -7.858 -18.838 1.00 62.72 866 SER A N 1
ATOM 6923 C CA . SER A 1 866 ? 3.736 -6.423 -18.749 1.00 62.72 866 SER A CA 1
ATOM 6924 C C . SER A 1 866 ? 2.649 -5.526 -19.358 1.00 62.72 866 SER A C 1
ATOM 6926 O O . SER A 1 866 ? 2.568 -4.355 -19.007 1.00 62.72 866 SER A O 1
ATOM 6928 N N . PHE A 1 867 ? 1.748 -6.067 -20.191 1.00 68.38 867 PHE A N 1
ATOM 6929 C CA . PHE A 1 867 ? 0.645 -5.316 -20.815 1.00 68.38 867 PHE A CA 1
ATOM 6930 C C . PHE A 1 867 ? -0.531 -4.972 -19.880 1.00 68.38 867 PHE A C 1
ATOM 6932 O O . PHE A 1 867 ? -1.490 -4.335 -20.318 1.00 68.38 867 PHE A O 1
ATOM 6939 N N . LEU A 1 868 ? -0.498 -5.384 -18.608 1.00 77.75 868 LEU A N 1
ATOM 6940 C CA . LEU A 1 868 ? -1.557 -5.115 -17.624 1.00 77.75 868 LEU A CA 1
ATOM 6941 C C . LEU A 1 868 ? -1.276 -3.857 -16.789 1.00 77.75 868 LEU A C 1
ATOM 6943 O O . LEU A 1 868 ? -1.430 -3.863 -15.567 1.00 77.75 868 LEU A O 1
ATOM 6947 N N . SER A 1 869 ? -0.878 -2.769 -17.445 1.00 86.44 869 SER A N 1
ATOM 6948 C CA . SER A 1 869 ? -0.673 -1.469 -16.806 1.00 86.44 869 SER A CA 1
ATOM 6949 C C . SER A 1 869 ? -1.274 -0.339 -17.642 1.00 86.44 869 SER A C 1
ATOM 6951 O O . SER A 1 869 ? -1.403 -0.440 -18.865 1.00 86.44 869 SER A O 1
ATOM 6953 N N . LEU A 1 870 ? -1.689 0.740 -16.975 1.00 89.50 870 LEU A N 1
ATOM 6954 C CA . LEU A 1 870 ? -2.249 1.902 -17.667 1.00 89.50 870 LEU A CA 1
ATOM 6955 C C . LEU A 1 870 ? -1.158 2.630 -18.471 1.00 89.50 870 LEU A C 1
ATOM 6957 O O . LEU A 1 870 ? -1.425 3.180 -19.535 1.00 89.50 870 LEU A O 1
ATOM 6961 N N . GLU A 1 871 ? 0.074 2.580 -17.975 1.00 88.00 871 GLU A N 1
ATOM 6962 C CA . GLU A 1 871 ? 1.281 3.137 -18.571 1.00 88.00 871 GLU A CA 1
ATOM 6963 C C . GLU A 1 871 ? 1.534 2.532 -19.958 1.00 88.00 871 GLU A C 1
ATOM 6965 O O . GLU A 1 871 ? 1.685 3.264 -20.935 1.00 88.00 871 GLU A O 1
ATOM 6970 N N . VAL A 1 872 ? 1.465 1.203 -20.092 1.00 88.19 872 VAL A N 1
ATOM 6971 C CA . VAL A 1 872 ? 1.652 0.526 -21.387 1.00 88.19 872 VAL A CA 1
ATOM 6972 C C . VAL A 1 872 ? 0.530 0.860 -22.373 1.00 88.19 872 VAL A C 1
ATOM 6974 O O . VAL A 1 872 ? 0.777 1.012 -23.571 1.00 88.19 872 VAL A O 1
ATOM 6977 N N . ILE A 1 873 ? -0.700 1.048 -21.890 1.00 93.12 873 ILE A N 1
ATOM 6978 C CA . ILE A 1 873 ? -1.823 1.472 -22.738 1.00 93.12 873 ILE A CA 1
ATOM 6979 C C . ILE A 1 873 ? -1.597 2.896 -23.268 1.00 93.12 873 ILE A C 1
ATOM 6981 O O . ILE A 1 873 ? -1.828 3.144 -24.455 1.00 93.12 873 ILE A O 1
ATOM 6985 N N . TRP A 1 874 ? -1.082 3.809 -22.436 1.00 94.44 874 TRP A N 1
ATOM 6986 C CA . TRP A 1 874 ? -0.671 5.143 -22.878 1.00 94.44 874 TRP A CA 1
ATOM 6987 C C . TRP A 1 874 ? 0.474 5.090 -23.892 1.00 94.44 874 TRP A C 1
ATOM 6989 O O . TRP A 1 874 ? 0.366 5.738 -24.931 1.00 94.44 874 TRP A O 1
ATOM 6999 N N . ARG A 1 875 ? 1.518 4.280 -23.667 1.00 90.94 875 ARG A N 1
ATOM 7000 C CA . ARG A 1 875 ? 2.607 4.087 -24.646 1.00 90.94 875 ARG A CA 1
ATOM 7001 C C . ARG A 1 875 ? 2.071 3.613 -25.994 1.00 90.94 875 ARG A C 1
ATOM 7003 O O . ARG A 1 875 ? 2.412 4.187 -27.025 1.00 90.94 875 ARG A O 1
ATOM 7010 N N . ASN A 1 876 ? 1.179 2.622 -25.992 1.00 93.25 876 ASN A N 1
ATOM 7011 C CA . ASN A 1 876 ? 0.530 2.147 -27.211 1.00 93.25 876 ASN A CA 1
ATOM 7012 C C . ASN A 1 876 ? -0.279 3.259 -27.900 1.00 93.25 876 ASN A C 1
ATOM 7014 O O . ASN A 1 876 ? -0.206 3.398 -29.118 1.00 93.25 876 ASN A O 1
ATOM 7018 N N . ALA A 1 877 ? -1.016 4.078 -27.144 1.00 95.69 877 ALA A N 1
ATOM 7019 C CA . ALA A 1 877 ? -1.760 5.208 -27.701 1.00 95.69 877 ALA A CA 1
ATOM 7020 C C . ALA A 1 877 ? -0.846 6.279 -28.317 1.00 95.69 877 ALA A C 1
ATOM 7022 O O . ALA A 1 877 ? -1.177 6.806 -29.378 1.00 95.69 877 ALA A O 1
ATOM 7023 N N . ILE A 1 878 ? 0.303 6.558 -27.693 1.00 94.88 878 ILE A N 1
ATOM 7024 C CA . ILE A 1 878 ? 1.313 7.494 -28.202 1.00 94.88 878 ILE A CA 1
ATOM 7025 C C . ILE A 1 878 ? 1.962 6.944 -29.476 1.00 94.88 878 ILE A C 1
ATOM 7027 O O . ILE A 1 878 ? 2.084 7.674 -30.450 1.00 94.88 878 ILE A O 1
ATOM 7031 N N . VAL A 1 879 ? 2.304 5.653 -29.526 1.00 92.81 879 VAL A N 1
ATOM 7032 C CA . VAL A 1 879 ? 2.819 5.017 -30.754 1.00 92.81 879 VAL A CA 1
ATOM 7033 C C . VAL A 1 879 ? 1.772 5.034 -31.872 1.00 92.81 879 VAL A C 1
ATOM 7035 O O . VAL A 1 879 ? 2.099 5.289 -33.024 1.00 92.81 879 VAL A O 1
ATOM 7038 N N . CYS A 1 880 ? 0.495 4.826 -31.548 1.00 94.19 880 CYS A N 1
ATOM 7039 C CA . CYS A 1 880 ? -0.598 4.892 -32.520 1.00 94.19 880 CYS A CA 1
ATOM 7040 C C . CYS A 1 880 ? -0.975 6.326 -32.938 1.00 94.19 880 CYS A C 1
ATOM 7042 O O . CYS A 1 880 ? -1.812 6.483 -33.830 1.00 94.19 880 CYS A O 1
ATOM 7044 N N . TYR A 1 881 ? -0.407 7.363 -32.309 1.00 94.94 881 TYR A N 1
ATOM 7045 C CA . TYR A 1 881 ? -0.783 8.763 -32.521 1.00 94.94 881 TYR A CA 1
ATOM 7046 C C . TYR A 1 881 ? -0.645 9.168 -33.995 1.00 94.94 881 TYR A C 1
ATOM 7048 O O . TYR A 1 881 ? -1.611 9.628 -34.600 1.00 94.94 881 TYR A O 1
ATOM 7056 N N . ASP A 1 882 ? 0.496 8.900 -34.628 1.00 91.19 882 ASP A N 1
ATOM 7057 C CA . ASP A 1 882 ? 0.714 9.265 -36.038 1.00 91.19 882 ASP A CA 1
ATOM 7058 C C . ASP A 1 882 ? -0.037 8.353 -37.030 1.00 91.19 882 ASP A C 1
ATOM 7060 O O . ASP A 1 882 ? -0.133 8.660 -38.217 1.00 91.19 882 ASP A O 1
ATOM 7064 N N . HIS A 1 883 ? -0.638 7.262 -36.543 1.00 91.44 883 HIS A N 1
ATOM 7065 C CA . HIS A 1 883 ? -1.340 6.252 -37.344 1.00 91.44 883 HIS A CA 1
ATOM 7066 C C . HIS A 1 883 ? -2.866 6.277 -37.156 1.00 91.44 883 HIS A C 1
ATOM 7068 O O . HIS A 1 883 ? -3.570 5.356 -37.577 1.00 91.44 883 HIS A O 1
ATOM 7074 N N . THR A 1 884 ? -3.403 7.313 -36.508 1.00 92.62 884 THR A N 1
ATOM 7075 C CA . THR A 1 884 ? -4.844 7.477 -36.281 1.00 92.62 884 THR A CA 1
ATOM 7076 C C . THR A 1 884 ? -5.385 8.749 -36.937 1.00 92.62 884 THR A C 1
ATOM 7078 O O . THR A 1 884 ? -4.640 9.575 -37.453 1.00 92.62 884 THR A O 1
ATOM 7081 N N . SER A 1 885 ? -6.709 8.919 -36.953 1.00 93.56 885 SER A N 1
ATOM 7082 C CA . SER A 1 885 ? -7.338 10.131 -37.502 1.00 93.56 885 SER A CA 1
ATOM 7083 C C . SER A 1 885 ? -6.942 11.386 -36.714 1.00 93.56 885 SER A C 1
ATOM 7085 O O . SER A 1 885 ? -6.815 11.315 -35.493 1.00 93.56 885 SER A O 1
ATOM 7087 N N . GLU A 1 886 ? -6.899 12.548 -37.368 1.00 95.12 886 GLU A N 1
ATOM 7088 C CA . GLU A 1 886 ? -6.629 13.856 -36.740 1.00 95.12 886 GLU A CA 1
ATOM 7089 C C . GLU A 1 886 ? -7.531 14.145 -35.520 1.00 95.12 886 GLU A C 1
ATOM 7091 O O . GLU A 1 886 ? -7.086 14.676 -34.499 1.00 95.12 886 GLU A O 1
ATOM 7096 N N . ALA A 1 887 ? -8.799 13.720 -35.576 1.00 96.19 887 ALA A N 1
ATOM 7097 C CA . ALA A 1 887 ? -9.728 13.836 -34.452 1.00 96.19 887 ALA A CA 1
ATOM 7098 C C . ALA A 1 887 ? -9.269 13.024 -33.225 1.00 96.19 887 ALA A C 1
ATOM 7100 O O . ALA A 1 887 ? -9.341 13.508 -32.097 1.00 96.19 887 ALA A O 1
ATOM 7101 N N . ASN A 1 888 ? -8.767 11.804 -33.439 1.00 96.12 888 ASN A N 1
ATOM 7102 C CA . ASN A 1 888 ? -8.215 10.975 -32.366 1.00 96.12 888 ASN A CA 1
ATOM 7103 C C . ASN A 1 888 ? -6.858 11.509 -31.885 1.00 96.12 888 ASN A C 1
ATOM 7105 O O . ASN A 1 888 ? -6.616 11.478 -30.688 1.00 96.12 888 ASN A O 1
ATOM 7109 N N . GLN A 1 889 ? -6.003 12.033 -32.769 1.00 96.38 889 GLN A N 1
ATOM 7110 C CA . GLN A 1 889 ? -4.755 12.702 -32.373 1.00 96.38 889 GLN A CA 1
ATOM 7111 C C . GLN A 1 889 ? -5.036 13.861 -31.414 1.00 96.38 889 GLN A C 1
ATOM 7113 O O . GLN A 1 889 ? -4.500 13.909 -30.308 1.00 96.38 889 GLN A O 1
ATOM 7118 N N . THR A 1 890 ? -5.957 14.746 -31.802 1.00 97.00 890 THR A N 1
ATOM 7119 C CA . THR A 1 890 ? -6.395 15.877 -30.975 1.00 97.00 890 THR A CA 1
ATOM 7120 C C . THR A 1 890 ? -6.937 15.402 -29.629 1.00 97.00 890 THR A C 1
ATOM 7122 O O . THR A 1 890 ? -6.573 15.952 -28.591 1.00 97.00 890 THR A O 1
ATOM 7125 N N . LEU A 1 891 ? -7.766 14.353 -29.635 1.00 97.31 891 LEU A N 1
ATOM 7126 C CA . LEU A 1 891 ? -8.305 13.757 -28.416 1.00 97.31 891 LEU A CA 1
ATOM 7127 C C . LEU A 1 891 ? -7.196 13.216 -27.505 1.00 97.31 891 LEU A C 1
ATOM 7129 O O . LEU A 1 891 ? -7.167 13.577 -26.335 1.00 97.31 891 LEU A O 1
ATOM 7133 N N . ILE A 1 892 ? -6.283 12.383 -28.020 1.00 97.25 892 ILE A N 1
ATOM 7134 C CA . ILE A 1 892 ? -5.180 11.800 -27.237 1.00 97.25 892 ILE A CA 1
ATOM 7135 C C . ILE A 1 892 ? -4.348 12.917 -26.609 1.00 97.25 892 ILE A C 1
ATOM 7137 O O . ILE A 1 892 ? -4.082 12.868 -25.411 1.00 97.25 892 ILE A O 1
ATOM 7141 N N . LEU A 1 893 ? -3.988 13.941 -27.391 1.00 96.44 893 LEU A N 1
ATOM 7142 C CA . LEU A 1 893 ? -3.200 15.074 -26.916 1.00 96.44 893 LEU A CA 1
ATOM 7143 C C . LEU A 1 893 ? -3.909 15.811 -25.771 1.00 96.44 893 LEU A C 1
ATOM 7145 O O . LEU A 1 893 ? -3.330 15.999 -24.704 1.00 96.44 893 LEU A O 1
ATOM 7149 N N . GLN A 1 894 ? -5.180 16.176 -25.963 1.00 96.12 894 GLN A N 1
ATOM 7150 C CA . GLN A 1 894 ? -5.978 16.873 -24.950 1.00 96.12 894 GLN A CA 1
ATOM 7151 C C . GLN A 1 894 ? -6.189 16.029 -23.689 1.00 96.12 894 GLN A C 1
ATOM 7153 O O . GLN A 1 894 ? -6.114 16.543 -22.576 1.00 96.12 894 GLN A O 1
ATOM 7158 N N . CYS A 1 895 ? -6.462 14.735 -23.846 1.00 96.06 895 CYS A N 1
ATOM 7159 C CA . CYS A 1 895 ? -6.653 13.816 -22.731 1.00 96.06 895 CYS A CA 1
ATOM 7160 C C . CYS A 1 895 ? -5.355 13.594 -21.947 1.00 96.06 895 CYS A C 1
ATOM 7162 O O . CYS A 1 895 ? -5.406 13.540 -20.721 1.00 96.06 895 CYS A O 1
ATOM 7164 N N . TYR A 1 896 ? -4.205 13.506 -22.624 1.00 94.69 896 TYR A N 1
ATOM 7165 C CA . TYR A 1 896 ? -2.900 13.369 -21.974 1.00 94.69 896 TYR A CA 1
ATOM 7166 C C . TYR A 1 896 ? -2.502 14.650 -21.230 1.00 94.69 896 TYR A C 1
ATOM 7168 O O . TYR A 1 896 ? -2.051 14.570 -20.094 1.00 94.69 896 TYR A O 1
ATOM 7176 N N . ILE A 1 897 ? -2.761 15.831 -21.806 1.00 92.00 897 ILE A N 1
ATOM 7177 C CA . ILE A 1 897 ? -2.592 17.122 -21.116 1.00 92.00 897 ILE A CA 1
ATOM 7178 C C . ILE A 1 897 ? -3.429 17.156 -19.834 1.00 92.00 897 ILE A C 1
ATOM 7180 O O . ILE A 1 897 ? -2.877 17.365 -18.760 1.00 92.00 897 ILE A O 1
ATOM 7184 N N . LYS A 1 898 ? -4.729 16.840 -19.917 1.00 89.31 898 LYS A N 1
ATOM 7185 C CA . LYS A 1 898 ? -5.614 16.784 -18.738 1.00 89.31 898 LYS A CA 1
ATOM 7186 C C . LYS A 1 898 ? -5.157 15.770 -17.695 1.00 89.31 898 LYS A C 1
ATOM 7188 O O . LYS A 1 898 ? -5.361 15.971 -16.503 1.00 89.31 898 LYS A O 1
ATOM 7193 N N . TYR A 1 899 ? -4.582 14.655 -18.137 1.00 87.44 899 TYR A N 1
ATOM 7194 C CA . TYR A 1 899 ? -4.018 13.641 -17.254 1.00 87.44 899 TYR A CA 1
ATOM 7195 C C . TYR A 1 899 ? -2.791 14.183 -16.494 1.00 87.44 899 TYR A C 1
ATOM 7197 O O . TYR A 1 899 ? -2.671 13.953 -15.293 1.00 87.44 899 TYR A O 1
ATOM 7205 N N . ILE A 1 900 ? -1.937 14.976 -17.149 1.00 84.19 900 ILE A N 1
ATOM 7206 C CA . ILE A 1 900 ? -0.795 15.655 -16.515 1.00 84.19 900 ILE A CA 1
ATOM 7207 C C . ILE A 1 900 ? -1.255 16.785 -15.581 1.00 84.19 900 ILE A C 1
ATOM 7209 O O . ILE A 1 900 ? -0.794 16.837 -14.445 1.00 84.19 900 ILE A O 1
ATOM 7213 N N . GLU A 1 901 ? -2.187 17.645 -16.010 1.00 80.50 901 GLU A N 1
ATOM 7214 C CA . GLU A 1 901 ? -2.769 18.733 -15.192 1.00 80.50 901 GLU A CA 1
ATOM 7215 C C . GLU A 1 901 ? -3.409 18.199 -13.904 1.00 80.50 901 GLU A C 1
ATOM 7217 O O . GLU A 1 901 ? -3.297 18.785 -12.831 1.00 80.50 901 GLU A O 1
ATOM 7222 N N . ALA A 1 902 ? -4.030 17.023 -13.991 1.00 74.50 902 ALA A N 1
ATOM 7223 C CA . ALA A 1 902 ? -4.573 16.294 -12.853 1.00 74.50 902 ALA A CA 1
ATOM 7224 C C . ALA A 1 902 ? -3.496 15.765 -11.878 1.00 74.50 902 ALA A C 1
ATOM 7226 O O . ALA A 1 902 ? -3.828 15.218 -10.827 1.00 74.50 902 ALA A O 1
ATOM 7227 N N . GLY A 1 903 ? -2.207 15.895 -12.192 1.00 73.75 903 GLY A N 1
ATOM 7228 C CA . GLY A 1 903 ? -1.106 15.443 -11.344 1.00 73.75 903 GLY A CA 1
ATOM 7229 C C . GLY A 1 903 ? -0.915 13.926 -11.336 1.00 73.75 903 GLY A C 1
ATOM 7230 O O . GLY A 1 903 ? -0.324 13.389 -10.393 1.00 73.75 903 GLY A O 1
ATOM 7231 N N . PHE A 1 904 ? -1.420 13.215 -12.349 1.00 76.50 904 PHE A N 1
ATOM 7232 C CA . PHE A 1 904 ? -1.109 11.801 -12.504 1.00 76.50 904 PHE A CA 1
ATOM 7233 C C . PHE A 1 904 ? 0.340 11.603 -12.978 1.00 76.50 904 PHE A C 1
ATOM 7235 O O . PHE A 1 904 ? 0.854 12.409 -13.757 1.00 76.50 904 PHE A O 1
ATOM 7242 N N . PRO A 1 905 ? 1.008 10.516 -12.548 1.00 74.44 905 PRO A N 1
ATOM 7243 C CA . PRO A 1 905 ? 2.331 10.184 -13.056 1.00 74.44 905 PRO A CA 1
ATOM 7244 C C . PRO A 1 905 ? 2.250 9.871 -14.552 1.00 74.44 905 PRO A C 1
ATOM 7246 O O . PRO A 1 905 ? 1.376 9.117 -14.987 1.00 74.44 905 PRO A O 1
ATOM 7249 N N . PHE A 1 906 ? 3.176 10.437 -15.320 1.00 80.56 906 PHE A N 1
ATOM 7250 C CA . PHE A 1 906 ? 3.287 10.256 -16.762 1.00 80.56 906 PHE A CA 1
ATOM 7251 C C . PHE A 1 906 ? 4.746 10.021 -17.156 1.00 80.56 906 PHE A C 1
ATOM 7253 O O . PHE A 1 906 ? 5.666 10.330 -16.397 1.00 80.56 906 PHE A O 1
ATOM 7260 N N . GLU A 1 907 ? 4.957 9.479 -18.350 1.00 74.25 907 GLU A N 1
ATOM 7261 C CA . GLU A 1 907 ? 6.291 9.145 -18.837 1.00 74.25 907 GLU A CA 1
ATOM 7262 C C . GLU A 1 907 ? 6.787 10.168 -19.858 1.00 74.25 907 GLU A C 1
ATOM 7264 O O . GLU A 1 907 ? 6.067 10.556 -20.783 1.00 74.25 907 GLU A O 1
ATOM 7269 N N . LEU A 1 908 ? 8.040 10.592 -19.684 1.00 73.81 908 LEU A N 1
ATOM 7270 C CA . LEU A 1 908 ? 8.784 11.382 -20.669 1.00 73.81 908 LEU A CA 1
ATOM 7271 C C . LEU A 1 908 ? 9.557 10.489 -21.639 1.00 73.81 908 LEU A C 1
ATOM 7273 O O . LEU A 1 908 ? 9.761 10.852 -22.791 1.00 73.81 908 LEU A O 1
ATOM 7277 N N . ILE A 1 909 ? 10.008 9.330 -21.172 1.00 72.56 909 ILE A N 1
ATOM 7278 C CA . ILE A 1 909 ? 10.768 8.357 -21.949 1.00 72.56 909 ILE A CA 1
ATOM 7279 C C . ILE A 1 909 ? 10.080 7.014 -21.750 1.00 72.56 909 ILE A C 1
ATOM 7281 O O . ILE A 1 909 ? 9.728 6.675 -20.622 1.00 72.56 909 ILE A O 1
ATOM 7285 N N . ASP A 1 910 ? 9.902 6.261 -22.835 1.00 74.69 910 ASP A N 1
ATOM 7286 C CA . ASP A 1 910 ? 9.457 4.872 -22.743 1.00 74.69 910 ASP A CA 1
ATOM 7287 C C . ASP A 1 910 ? 10.519 4.070 -21.981 1.00 74.69 910 ASP A C 1
ATOM 7289 O O . ASP A 1 910 ? 11.603 3.816 -22.513 1.00 74.69 910 ASP A O 1
ATOM 7293 N N . GLY A 1 911 ? 10.215 3.704 -20.733 1.00 68.06 911 GLY A N 1
ATOM 7294 C CA . GLY A 1 911 ? 11.146 3.013 -19.842 1.00 68.06 911 GLY A CA 1
ATOM 7295 C C . GLY A 1 911 ? 11.571 1.627 -20.331 1.00 68.06 911 GLY A C 1
ATOM 7296 O O . GLY A 1 911 ? 12.647 1.169 -19.961 1.00 68.06 911 GLY A O 1
ATOM 7297 N N . ASP A 1 912 ? 10.787 0.980 -21.200 1.00 71.81 912 ASP A N 1
ATOM 7298 C CA . ASP A 1 912 ? 11.113 -0.358 -21.709 1.00 71.81 912 ASP A CA 1
ATOM 7299 C C . ASP A 1 912 ? 12.087 -0.286 -22.896 1.00 71.81 912 ASP A C 1
ATOM 7301 O O . ASP A 1 912 ? 12.880 -1.201 -23.129 1.00 71.81 912 ASP A O 1
ATOM 7305 N N . HIS A 1 913 ? 12.025 0.803 -23.670 1.00 77.31 913 HIS A N 1
ATOM 7306 C CA . HIS A 1 913 ? 12.734 0.929 -24.948 1.00 77.31 913 HIS A CA 1
ATOM 7307 C C . HIS A 1 913 ? 13.729 2.093 -25.009 1.00 77.31 913 HIS A C 1
ATOM 7309 O O . HIS A 1 913 ? 14.450 2.220 -26.003 1.00 77.31 913 HIS A O 1
ATOM 7315 N N . PHE A 1 914 ? 13.769 2.942 -23.982 1.00 68.94 914 PHE A N 1
ATOM 7316 C CA . PHE A 1 914 ? 14.535 4.193 -23.941 1.00 68.94 914 PHE A CA 1
ATOM 7317 C C . PHE A 1 914 ? 14.264 5.097 -25.140 1.00 68.94 914 PHE A C 1
ATOM 7319 O O . PHE A 1 914 ? 15.170 5.715 -25.701 1.00 68.94 914 PHE A O 1
ATOM 7326 N N . TYR A 1 915 ? 13.000 5.150 -25.562 1.00 77.50 915 TYR A N 1
ATOM 7327 C CA . TYR A 1 915 ? 12.585 5.946 -26.706 1.00 77.50 915 TYR A CA 1
ATOM 7328 C C . TYR A 1 915 ? 11.902 7.239 -26.260 1.00 77.50 915 TYR A C 1
ATOM 7330 O O . TYR A 1 915 ? 10.956 7.224 -25.471 1.00 77.50 915 TYR A O 1
ATOM 7338 N N . PHE A 1 916 ? 12.378 8.362 -26.799 1.00 77.31 916 PHE A N 1
ATOM 7339 C CA . PHE A 1 916 ? 11.828 9.686 -26.540 1.00 77.31 916 PHE A CA 1
ATOM 7340 C C . PHE A 1 916 ? 10.835 10.068 -27.641 1.00 77.31 916 PHE A C 1
ATOM 7342 O O . PHE A 1 916 ? 11.227 10.319 -28.781 1.00 77.31 916 PHE A O 1
ATOM 7349 N N . GLN A 1 917 ? 9.545 10.129 -27.300 1.00 82.06 917 GLN A N 1
ATOM 7350 C CA . GLN A 1 917 ? 8.450 10.462 -28.222 1.00 82.06 917 GLN A CA 1
ATOM 7351 C C . GLN A 1 917 ? 8.399 11.976 -28.500 1.00 82.06 917 GLN A C 1
ATOM 7353 O O . GLN A 1 917 ? 7.420 12.656 -28.190 1.00 82.06 917 GLN A O 1
ATOM 7358 N N . HIS A 1 918 ? 9.490 12.515 -29.057 1.00 83.00 918 HIS A N 1
ATOM 7359 C CA . HIS A 1 918 ? 9.764 13.951 -29.152 1.00 83.00 918 HIS A CA 1
ATOM 7360 C C . HIS A 1 918 ? 8.602 14.744 -29.752 1.00 83.00 918 HIS A C 1
ATOM 7362 O O . HIS A 1 918 ? 8.222 15.770 -29.197 1.00 83.00 918 HIS A O 1
ATOM 7368 N N . GLN A 1 919 ? 8.025 14.297 -30.871 1.00 86.12 919 GLN A N 1
ATOM 7369 C CA . GLN A 1 919 ? 6.967 15.041 -31.561 1.00 86.12 919 GLN A CA 1
ATOM 7370 C C . GLN A 1 919 ? 5.697 15.157 -30.711 1.00 86.12 919 GLN A C 1
ATOM 7372 O O . GLN A 1 919 ? 5.179 16.259 -30.526 1.00 86.12 919 GLN A O 1
ATOM 7377 N N . PHE A 1 920 ? 5.224 14.037 -30.162 1.00 90.75 920 PHE A N 1
ATOM 7378 C CA . PHE A 1 920 ? 4.061 14.010 -29.281 1.00 90.75 920 PHE A CA 1
ATOM 7379 C C . PHE A 1 920 ? 4.299 14.862 -28.029 1.00 90.75 920 PHE A C 1
ATOM 7381 O O . PHE A 1 920 ? 3.521 15.770 -27.737 1.00 90.75 920 PHE A O 1
ATOM 7388 N N . LEU A 1 921 ? 5.420 14.638 -27.336 1.00 86.06 921 LEU A N 1
ATOM 7389 C CA . LEU A 1 921 ? 5.761 15.360 -26.111 1.00 86.06 921 LEU A CA 1
ATOM 7390 C C . LEU A 1 921 ? 5.993 16.850 -26.355 1.00 86.06 921 LEU A C 1
ATOM 7392 O O . LEU A 1 921 ? 5.562 17.656 -25.544 1.00 86.06 921 LEU A O 1
ATOM 7396 N N . SER A 1 922 ? 6.585 17.249 -27.481 1.00 85.56 922 SER A N 1
ATOM 7397 C CA . SER A 1 922 ? 6.717 18.668 -27.840 1.00 85.56 922 SER A CA 1
ATOM 7398 C C . SER A 1 922 ? 5.354 19.348 -27.944 1.00 85.56 922 SER A C 1
ATOM 7400 O O . SER A 1 922 ? 5.198 20.494 -27.531 1.00 85.56 922 SER A O 1
ATOM 7402 N N . ASN A 1 923 ? 4.348 18.652 -28.479 1.00 89.81 923 ASN A N 1
ATOM 7403 C CA . ASN A 1 923 ? 2.994 19.193 -28.569 1.00 89.81 923 ASN A CA 1
ATOM 7404 C C . ASN A 1 923 ? 2.316 19.274 -27.198 1.00 89.81 923 ASN A C 1
ATOM 7406 O O . ASN A 1 923 ? 1.620 20.250 -26.936 1.00 89.81 923 ASN A O 1
ATOM 7410 N N . VAL A 1 924 ? 2.554 18.293 -26.323 1.00 89.88 924 VAL A N 1
ATOM 7411 C CA . VAL A 1 924 ? 2.080 18.317 -24.931 1.00 89.88 924 VAL A CA 1
ATOM 7412 C C . VAL A 1 924 ? 2.737 19.468 -24.163 1.00 89.88 924 VAL A C 1
ATOM 7414 O O . VAL A 1 924 ? 2.047 20.278 -23.558 1.00 89.88 924 VAL A O 1
ATOM 7417 N N . MET A 1 925 ? 4.064 19.595 -24.228 1.00 85.06 925 MET A N 1
ATOM 7418 C CA . MET A 1 925 ? 4.836 20.569 -23.446 1.00 85.06 925 MET A CA 1
ATOM 7419 C C . MET A 1 925 ? 4.596 22.018 -23.866 1.00 85.06 925 MET A C 1
ATOM 7421 O O . MET A 1 925 ? 4.684 22.905 -23.025 1.00 85.06 925 MET A O 1
ATOM 7425 N N . LYS A 1 926 ? 4.214 22.273 -25.124 1.00 87.38 926 LYS A N 1
ATOM 7426 C CA . LYS A 1 926 ? 3.749 23.603 -25.557 1.00 87.38 926 LYS A CA 1
ATOM 7427 C C . LYS A 1 926 ? 2.573 24.117 -24.727 1.00 87.38 926 LYS A C 1
ATOM 7429 O O . LYS A 1 926 ? 2.461 25.321 -24.526 1.00 87.38 926 LYS A O 1
ATOM 7434 N N . HIS A 1 927 ? 1.704 23.228 -24.243 1.00 86.62 927 HIS A N 1
ATOM 7435 C CA . HIS A 1 927 ? 0.594 23.613 -23.367 1.00 86.62 927 HIS A CA 1
ATOM 7436 C C . HIS A 1 927 ? 1.094 24.180 -22.033 1.00 86.62 927 HIS A C 1
ATOM 7438 O O . HIS A 1 927 ? 0.550 25.157 -21.531 1.00 86.62 927 HIS A O 1
ATOM 7444 N N . PHE A 1 928 ? 2.191 23.626 -21.519 1.00 79.94 928 PHE A N 1
ATOM 7445 C CA . PHE A 1 928 ? 2.777 23.975 -20.228 1.00 79.94 928 PHE A CA 1
ATOM 7446 C C . PHE A 1 928 ? 3.923 25.000 -20.320 1.00 79.94 928 PHE A C 1
ATOM 7448 O O . PHE A 1 928 ? 4.581 25.277 -19.323 1.00 79.94 928 PHE A O 1
ATOM 7455 N N . GLU A 1 929 ? 4.177 25.595 -21.492 1.00 80.06 929 GLU A N 1
ATOM 7456 C CA . GLU A 1 929 ? 5.323 26.494 -21.743 1.00 80.06 929 GLU A CA 1
ATOM 7457 C C . GLU A 1 929 ? 5.367 27.707 -20.792 1.00 80.06 929 GLU A C 1
ATOM 7459 O O . GLU A 1 929 ? 6.434 28.229 -20.476 1.00 80.06 929 GLU A O 1
ATOM 7464 N N . LYS A 1 930 ? 4.200 28.157 -20.319 1.00 75.00 930 LYS A N 1
ATOM 7465 C CA . LYS A 1 930 ? 4.063 29.299 -19.398 1.00 75.00 930 LYS A CA 1
ATOM 7466 C C . LYS A 1 930 ? 3.951 28.889 -17.931 1.00 75.00 930 LYS A C 1
ATOM 7468 O O . LYS A 1 930 ? 3.842 29.760 -17.067 1.00 75.00 930 LYS A O 1
ATOM 7473 N N . GLU A 1 931 ? 3.951 27.593 -17.650 1.00 71.62 931 GLU A N 1
ATOM 7474 C CA . GLU A 1 931 ? 3.753 27.042 -16.318 1.00 71.62 931 GLU A CA 1
ATOM 7475 C C . GLU A 1 931 ? 5.083 26.601 -15.705 1.00 71.62 931 GLU A C 1
ATOM 7477 O O . GLU A 1 931 ? 6.042 26.246 -16.390 1.00 71.62 931 GLU A O 1
ATOM 7482 N N . ARG A 1 932 ? 5.168 26.641 -14.373 1.00 52.28 932 ARG A N 1
ATOM 7483 C CA . ARG A 1 932 ? 6.332 26.115 -13.657 1.00 52.28 932 ARG A CA 1
ATOM 7484 C C . ARG A 1 932 ? 6.140 24.619 -13.459 1.00 52.28 932 ARG A C 1
ATOM 7486 O O . ARG A 1 932 ? 5.476 24.211 -12.515 1.00 52.28 932 ARG A O 1
ATOM 7493 N N . ILE A 1 933 ? 6.740 23.811 -14.326 1.00 51.97 933 ILE A N 1
ATOM 7494 C CA . ILE A 1 933 ? 6.670 22.353 -14.209 1.00 51.97 933 ILE A CA 1
ATOM 7495 C C . ILE A 1 933 ? 7.779 21.863 -13.272 1.00 51.97 933 ILE A C 1
ATOM 7497 O O . ILE A 1 933 ? 8.966 21.965 -13.589 1.00 51.97 933 ILE A O 1
ATOM 7501 N N . LEU A 1 934 ? 7.405 21.296 -12.123 1.00 42.75 934 LEU A N 1
ATOM 7502 C CA . LEU A 1 934 ? 8.324 20.532 -11.279 1.00 42.75 934 LEU A CA 1
ATOM 7503 C C . LEU A 1 934 ? 8.314 19.066 -11.726 1.00 42.75 934 LEU A C 1
ATOM 7505 O O . LEU A 1 934 ? 7.423 18.299 -11.369 1.00 42.75 934 LEU A O 1
ATOM 7509 N N . VAL A 1 935 ? 9.323 18.662 -12.496 1.00 48.97 935 VAL A N 1
ATOM 7510 C CA . VAL A 1 935 ? 9.489 17.263 -12.910 1.00 48.97 935 VAL A CA 1
ATOM 7511 C C . VAL A 1 935 ? 10.283 16.510 -11.842 1.00 48.97 935 VAL A C 1
ATOM 7513 O O . VAL A 1 935 ? 11.492 16.689 -11.710 1.00 48.97 935 VAL A O 1
ATOM 7516 N N . ILE A 1 936 ? 9.609 15.650 -11.075 1.00 42.78 936 ILE A N 1
ATOM 7517 C CA . ILE A 1 936 ? 10.261 14.729 -10.135 1.00 42.78 936 ILE A CA 1
ATOM 7518 C C . ILE A 1 936 ? 10.475 13.397 -10.852 1.00 42.78 936 ILE A C 1
ATOM 7520 O O . ILE A 1 936 ? 9.578 12.559 -10.917 1.00 42.78 936 ILE A O 1
ATOM 7524 N N . SER A 1 937 ? 11.676 13.201 -11.392 1.00 43.75 937 SER A N 1
ATOM 7525 C CA . SER A 1 937 ? 12.075 11.917 -11.968 1.00 43.75 937 SER A CA 1
ATOM 7526 C C . SER A 1 937 ? 12.411 10.937 -10.845 1.00 43.75 937 SER A C 1
ATOM 7528 O O . SER A 1 937 ? 13.459 11.049 -10.208 1.00 43.75 937 SER A O 1
ATOM 7530 N N . ILE A 1 938 ? 11.530 9.970 -10.584 1.00 41.97 938 ILE A N 1
ATOM 7531 C CA . ILE A 1 938 ? 11.855 8.835 -9.716 1.00 41.97 938 ILE A CA 1
ATOM 7532 C C . ILE A 1 938 ? 12.593 7.815 -10.578 1.00 41.97 938 ILE A C 1
ATOM 7534 O O . ILE A 1 938 ? 11.979 7.013 -11.276 1.00 41.97 938 ILE A O 1
ATOM 7538 N N . ILE A 1 939 ? 13.922 7.866 -10.537 1.00 41.94 939 ILE A N 1
ATOM 7539 C CA . ILE A 1 939 ? 14.766 6.828 -11.124 1.00 41.94 939 ILE A CA 1
ATOM 7540 C C . ILE A 1 939 ? 14.629 5.598 -10.215 1.00 41.94 939 ILE A C 1
ATOM 7542 O O . ILE A 1 939 ? 15.231 5.527 -9.143 1.00 41.94 939 ILE A O 1
ATOM 7546 N N . GLY A 1 940 ? 13.774 4.649 -10.608 1.00 42.09 940 GLY A N 1
ATOM 7547 C CA . GLY A 1 940 ? 13.924 3.257 -10.175 1.00 42.09 940 GLY A CA 1
ATOM 7548 C C . GLY A 1 940 ? 15.244 2.690 -10.718 1.00 42.09 940 GLY A C 1
ATOM 7549 O O . GLY A 1 940 ? 15.958 3.401 -11.416 1.00 42.09 940 GLY A O 1
ATOM 7550 N N . PRO A 1 941 ? 15.598 1.420 -10.471 1.00 35.62 941 PRO A N 1
ATOM 7551 C CA . PRO A 1 941 ? 16.884 0.856 -10.897 1.00 35.62 941 PRO A CA 1
ATOM 7552 C C . PRO A 1 941 ? 17.221 0.945 -12.402 1.00 35.62 941 PRO A C 1
ATOM 7554 O O . PRO A 1 941 ? 18.290 0.481 -12.780 1.00 35.62 941 PRO A O 1
ATOM 7557 N N . GLN A 1 942 ? 16.362 1.501 -13.269 1.00 41.31 942 GLN A N 1
ATOM 7558 C CA . GLN A 1 942 ? 16.617 1.648 -14.701 1.00 41.31 942 GLN A CA 1
ATOM 7559 C C . GLN A 1 942 ? 16.149 3.009 -15.273 1.00 41.31 942 GLN A C 1
ATOM 7561 O O . GLN A 1 942 ? 14.962 3.236 -15.482 1.00 41.31 942 GLN A O 1
ATOM 7566 N N . ASN A 1 943 ? 17.163 3.836 -15.584 1.00 34.97 943 ASN A N 1
ATOM 7567 C CA . ASN A 1 943 ? 17.364 4.688 -16.775 1.00 34.97 943 ASN A CA 1
ATOM 7568 C C . ASN A 1 943 ? 16.597 6.024 -16.976 1.00 34.97 943 ASN A C 1
ATOM 7570 O O . ASN A 1 943 ? 15.519 6.274 -16.452 1.00 34.97 943 ASN A O 1
ATOM 7574 N N . SER A 1 944 ? 17.253 6.923 -17.722 1.00 37.97 944 SER A N 1
ATOM 7575 C CA . SER A 1 944 ? 17.426 8.359 -17.445 1.00 37.97 944 SER A CA 1
ATOM 7576 C C . SER A 1 944 ? 16.909 9.316 -18.530 1.00 37.97 944 SER A C 1
ATOM 7578 O O . SER A 1 944 ? 16.900 8.994 -19.715 1.00 37.97 944 SER A O 1
ATOM 7580 N N . ALA A 1 945 ? 16.560 10.543 -18.117 1.00 37.69 945 ALA A N 1
ATOM 7581 C CA . ALA A 1 945 ? 16.357 11.709 -18.983 1.00 37.69 945 ALA A CA 1
ATOM 7582 C C . ALA A 1 945 ? 17.515 12.715 -18.826 1.00 37.69 945 ALA A C 1
ATOM 7584 O O . ALA A 1 945 ? 18.038 12.892 -17.725 1.00 37.69 945 ALA A O 1
ATOM 7585 N N . VAL A 1 946 ? 17.901 13.390 -19.917 1.00 46.12 946 VAL A N 1
ATOM 7586 C CA . VAL A 1 946 ? 18.990 14.385 -19.941 1.00 46.12 946 VAL A CA 1
ATOM 7587 C C . VAL A 1 946 ? 18.447 15.758 -19.539 1.00 46.12 946 VAL A C 1
ATOM 7589 O O . VAL A 1 946 ? 17.638 16.351 -20.248 1.00 46.12 946 VAL A O 1
ATOM 7592 N N . SER A 1 947 ? 18.903 16.262 -18.395 1.00 51.88 947 SER A N 1
ATOM 7593 C CA . SER A 1 947 ? 18.600 17.594 -17.859 1.00 51.88 947 SER A CA 1
ATOM 7594 C C . SER A 1 947 ? 19.904 18.383 -17.692 1.00 51.88 947 SER A C 1
ATOM 7596 O O . SER A 1 947 ? 20.947 17.793 -17.422 1.00 51.88 947 SER A O 1
ATOM 7598 N N . HIS A 1 948 ? 19.857 19.716 -17.804 1.00 56.41 948 HIS A N 1
ATOM 7599 C CA . HIS A 1 948 ? 20.993 20.606 -17.485 1.00 56.41 948 HIS A CA 1
ATOM 7600 C C . HIS A 1 948 ? 21.409 20.515 -16.008 1.00 56.41 948 HIS A C 1
ATOM 7602 O O . HIS A 1 948 ? 22.528 20.871 -15.644 1.00 56.41 948 HIS A O 1
ATOM 7608 N N . LEU A 1 949 ? 20.490 20.025 -15.173 1.00 59.81 949 LEU A N 1
ATOM 7609 C CA . LEU A 1 949 ? 20.704 19.674 -13.782 1.00 59.81 949 LEU A CA 1
ATOM 7610 C C . LEU A 1 949 ? 20.252 18.230 -13.566 1.00 59.81 949 LEU A C 1
ATOM 7612 O O . LEU A 1 949 ? 19.059 17.934 -13.665 1.00 59.81 949 LEU A O 1
ATOM 7616 N N . VAL A 1 950 ? 21.182 17.337 -13.252 1.00 64.81 950 VAL A N 1
ATOM 7617 C CA . VAL A 1 950 ? 20.875 15.932 -12.952 1.00 64.81 950 VAL A CA 1
ATOM 7618 C C . VAL A 1 950 ? 21.092 15.704 -11.466 1.00 64.81 950 VAL A C 1
ATOM 7620 O O . VAL A 1 950 ? 22.119 16.105 -10.932 1.00 64.81 950 VAL A O 1
ATOM 7623 N N . ILE A 1 951 ? 20.144 15.061 -10.786 1.00 72.00 951 ILE A N 1
ATOM 7624 C CA . ILE A 1 951 ? 20.314 14.648 -9.389 1.00 72.00 951 ILE A CA 1
ATOM 7625 C C . ILE A 1 951 ? 20.387 13.126 -9.366 1.00 72.00 951 ILE A C 1
ATOM 7627 O O . ILE A 1 951 ? 19.409 12.449 -9.677 1.00 72.00 951 ILE A O 1
ATOM 7631 N N . VAL A 1 952 ? 21.544 12.595 -8.992 1.00 71.75 952 VAL A N 1
ATOM 7632 C CA . VAL A 1 952 ? 21.793 11.159 -8.887 1.00 71.75 952 VAL A CA 1
ATOM 7633 C C . VAL A 1 952 ? 21.773 10.782 -7.416 1.00 71.75 952 VAL A C 1
ATOM 7635 O O . VAL A 1 952 ? 22.700 11.103 -6.678 1.00 71.75 952 VAL A O 1
ATOM 7638 N N . ASN A 1 953 ? 20.712 10.114 -6.970 1.00 69.88 953 ASN A N 1
ATOM 7639 C CA . ASN A 1 953 ? 20.662 9.550 -5.624 1.00 69.88 953 ASN A CA 1
ATOM 7640 C C . ASN A 1 953 ? 21.204 8.121 -5.658 1.00 69.88 953 ASN A C 1
ATOM 7642 O O . ASN A 1 953 ? 20.650 7.274 -6.357 1.00 69.88 953 ASN A O 1
ATOM 7646 N N . MET A 1 954 ? 22.273 7.853 -4.916 1.00 70.06 954 MET A N 1
ATOM 7647 C CA . MET A 1 954 ? 22.972 6.572 -4.987 1.00 70.06 954 MET A CA 1
ATOM 7648 C C . MET A 1 954 ? 23.492 6.112 -3.626 1.00 70.06 954 MET A C 1
ATOM 7650 O O . MET A 1 954 ? 23.709 6.904 -2.708 1.00 70.06 954 MET A O 1
ATOM 7654 N N . LEU A 1 955 ? 23.681 4.800 -3.501 1.00 61.16 955 LEU A N 1
ATOM 7655 C CA . LEU A 1 955 ? 24.233 4.139 -2.325 1.00 61.16 955 LEU A CA 1
ATOM 7656 C C . LEU A 1 955 ? 25.553 3.466 -2.725 1.00 61.16 955 LEU A C 1
ATOM 7658 O O . LEU A 1 955 ? 25.527 2.549 -3.538 1.00 61.16 955 LEU A O 1
ATOM 7662 N N . GLY A 1 956 ? 26.676 3.893 -2.140 1.00 68.00 956 GLY A N 1
ATOM 7663 C CA . GLY A 1 956 ? 27.999 3.306 -2.407 1.00 68.00 956 GLY A CA 1
ATOM 7664 C C . GLY A 1 956 ? 28.748 3.947 -3.583 1.00 68.00 956 GLY A C 1
ATOM 7665 O O . GLY A 1 956 ? 28.620 5.152 -3.802 1.00 68.00 956 GLY A O 1
ATOM 7666 N N . ASP A 1 957 ? 29.549 3.141 -4.285 1.00 74.06 957 ASP A N 1
ATOM 7667 C CA . ASP A 1 957 ? 30.363 3.544 -5.443 1.00 74.06 957 ASP A CA 1
ATOM 7668 C C . ASP A 1 957 ? 29.514 3.711 -6.719 1.00 74.06 957 ASP A C 1
ATOM 7670 O O . ASP A 1 957 ? 28.402 3.185 -6.824 1.00 74.06 957 ASP A O 1
ATOM 7674 N N . ILE A 1 958 ? 30.034 4.442 -7.715 1.00 74.44 958 ILE A N 1
ATOM 7675 C CA . ILE A 1 958 ? 29.413 4.491 -9.046 1.00 74.44 958 ILE A CA 1
ATOM 7676 C C . ILE A 1 958 ? 29.652 3.145 -9.735 1.00 74.44 958 ILE A C 1
ATOM 7678 O O . ILE A 1 958 ? 30.794 2.769 -9.991 1.00 74.44 958 ILE A O 1
ATOM 7682 N N . ASN A 1 959 ? 28.574 2.436 -10.074 1.00 75.38 959 ASN A N 1
ATOM 7683 C CA . ASN A 1 959 ? 28.667 1.218 -10.875 1.00 75.38 959 ASN A CA 1
ATOM 7684 C C . ASN A 1 959 ? 28.896 1.537 -12.363 1.00 75.38 959 ASN A C 1
ATOM 7686 O O . ASN A 1 959 ? 28.541 2.616 -12.840 1.00 75.38 959 ASN A O 1
ATOM 7690 N N . GLU A 1 960 ? 29.451 0.578 -13.107 1.00 74.19 960 GLU A N 1
ATOM 7691 C CA . GLU A 1 960 ? 29.729 0.741 -14.544 1.00 74.19 960 GLU A CA 1
ATOM 7692 C C . GLU A 1 960 ? 28.474 1.115 -15.344 1.00 74.19 960 GLU A C 1
ATOM 7694 O O . GLU A 1 960 ? 28.541 1.953 -16.229 1.00 74.19 960 GLU A O 1
ATOM 7699 N N . THR A 1 961 ? 27.291 0.624 -14.958 1.00 68.12 961 THR A N 1
ATOM 7700 C CA . THR A 1 961 ? 26.023 0.998 -15.609 1.00 68.12 961 THR A CA 1
ATOM 7701 C C . THR A 1 961 ? 25.723 2.497 -15.520 1.00 68.12 961 THR A C 1
ATOM 7703 O O . THR A 1 961 ? 25.256 3.093 -16.487 1.00 68.12 961 THR A O 1
ATOM 7706 N N . LEU A 1 962 ? 25.972 3.126 -14.369 1.00 70.69 962 LEU A N 1
ATOM 7707 C CA . LEU A 1 962 ? 25.800 4.565 -14.197 1.00 70.69 962 LEU A CA 1
ATOM 7708 C C . LEU A 1 962 ? 26.888 5.349 -14.939 1.00 70.69 962 LEU A C 1
ATOM 7710 O O . LEU A 1 962 ? 26.576 6.407 -15.484 1.00 70.69 962 LEU A O 1
ATOM 7714 N N . LYS A 1 963 ? 28.122 4.827 -15.014 1.00 74.56 963 LYS A N 1
ATOM 7715 C CA . LYS A 1 963 ? 29.184 5.415 -15.852 1.00 74.56 963 LYS A CA 1
ATOM 7716 C C . LYS A 1 963 ? 28.772 5.400 -17.319 1.00 74.56 963 LYS A C 1
ATOM 7718 O O . LYS A 1 963 ? 28.648 6.464 -17.912 1.00 74.56 963 LYS A O 1
ATOM 7723 N N . ASP A 1 964 ? 28.420 4.231 -17.849 1.00 72.31 964 ASP A N 1
ATOM 7724 C CA . ASP A 1 964 ? 27.951 4.041 -19.225 1.00 72.31 964 ASP A CA 1
ATOM 7725 C C . ASP A 1 964 ? 26.761 4.949 -19.554 1.00 72.31 964 ASP A C 1
ATOM 7727 O O . ASP A 1 964 ? 26.678 5.515 -20.643 1.00 72.31 964 ASP A O 1
ATOM 7731 N N . MET A 1 965 ? 25.840 5.128 -18.604 1.00 67.88 965 MET A N 1
ATOM 7732 C CA . MET A 1 965 ? 24.686 6.012 -18.753 1.00 67.88 965 MET A CA 1
ATOM 7733 C C . MET A 1 965 ? 25.094 7.487 -18.844 1.00 67.88 965 MET A C 1
ATOM 7735 O O . MET A 1 965 ? 24.588 8.204 -19.706 1.00 67.88 965 MET A O 1
ATOM 7739 N N . LEU A 1 966 ? 25.991 7.952 -17.969 1.00 72.75 966 LEU A N 1
ATOM 7740 C CA . LEU A 1 966 ? 26.511 9.319 -18.021 1.00 72.75 966 LEU A CA 1
ATOM 7741 C C . LEU A 1 966 ? 27.295 9.550 -19.319 1.00 72.75 966 LEU A C 1
ATOM 7743 O O . LEU A 1 966 ? 27.075 10.573 -19.963 1.00 72.75 966 LEU A O 1
ATOM 7747 N N . THR A 1 967 ? 28.090 8.568 -19.752 1.00 73.75 967 THR A N 1
ATOM 7748 C CA . THR A 1 967 ? 28.832 8.567 -21.025 1.00 73.75 967 THR A CA 1
ATOM 7749 C C . THR A 1 967 ? 27.900 8.640 -22.222 1.00 73.75 967 THR A C 1
ATOM 7751 O O . THR A 1 967 ? 28.063 9.501 -23.085 1.00 73.75 967 THR A O 1
ATOM 7754 N N . LEU A 1 968 ? 26.834 7.841 -22.235 1.00 68.06 968 LEU A N 1
ATOM 7755 C CA . LEU A 1 968 ? 25.815 7.895 -23.278 1.00 68.06 968 LEU A CA 1
ATOM 7756 C C . LEU A 1 968 ? 25.120 9.264 -23.330 1.00 68.06 968 LEU A C 1
ATOM 7758 O O . LEU A 1 968 ? 24.884 9.796 -24.418 1.00 68.06 968 LEU A O 1
ATOM 7762 N N . CYS A 1 969 ? 24.804 9.854 -22.173 1.00 66.75 969 CYS A N 1
ATOM 7763 C CA . CYS A 1 969 ? 24.218 11.191 -22.085 1.00 66.75 969 CYS A CA 1
ATOM 7764 C C . CYS A 1 969 ? 25.174 12.262 -22.631 1.00 66.75 969 CYS A C 1
ATOM 7766 O O . CYS A 1 969 ? 24.754 13.120 -23.409 1.00 66.75 969 CYS A O 1
ATOM 7768 N N . THR A 1 970 ? 26.459 12.206 -22.273 1.00 68.94 970 THR A N 1
ATOM 7769 C CA . THR A 1 970 ? 27.464 13.162 -22.757 1.00 68.94 970 THR A CA 1
ATOM 7770 C C . THR A 1 970 ? 27.764 13.000 -24.234 1.00 68.94 970 THR A C 1
ATOM 7772 O O . THR A 1 970 ? 27.882 13.998 -24.939 1.00 68.94 970 THR A O 1
ATOM 7775 N N . ASP A 1 971 ? 27.830 11.769 -24.731 1.00 68.00 971 ASP A N 1
ATOM 7776 C CA . ASP A 1 971 ? 28.054 11.498 -26.147 1.00 68.00 971 ASP A CA 1
ATOM 7777 C C . ASP A 1 971 ? 26.858 11.947 -26.979 1.00 68.00 971 ASP A C 1
ATOM 7779 O O . ASP A 1 971 ? 27.034 12.522 -28.051 1.00 68.00 971 ASP A O 1
ATOM 7783 N N . SER A 1 972 ? 25.642 11.792 -26.448 1.00 64.00 972 SER A N 1
ATOM 7784 C CA . SER A 1 972 ? 24.435 12.348 -27.061 1.00 64.00 972 SER A CA 1
ATOM 7785 C C . SER A 1 972 ? 24.491 13.880 -27.124 1.00 64.00 972 SER A C 1
ATOM 7787 O O . SER A 1 972 ? 24.163 14.456 -28.159 1.00 64.00 972 SER A O 1
ATOM 7789 N N . LEU A 1 973 ? 24.965 14.554 -26.067 1.00 62.75 973 LEU A N 1
ATOM 7790 C CA . LEU A 1 973 ? 25.162 16.012 -26.065 1.00 62.75 973 LEU A CA 1
ATOM 7791 C C . LEU A 1 973 ? 26.236 16.461 -27.069 1.00 62.75 973 LEU A C 1
ATOM 7793 O O . LEU A 1 973 ? 26.023 17.442 -27.781 1.00 62.75 973 LEU A O 1
ATOM 7797 N N . LYS A 1 974 ? 27.355 15.728 -27.173 1.00 66.00 974 LYS A N 1
ATOM 7798 C CA . LYS A 1 974 ? 28.410 15.976 -28.174 1.00 66.00 974 LYS A CA 1
ATOM 7799 C C . LYS A 1 974 ? 27.876 15.800 -29.602 1.00 66.00 974 LYS A C 1
ATOM 7801 O O . LYS A 1 974 ? 28.153 16.629 -30.463 1.00 66.00 974 LYS A O 1
ATOM 7806 N N . GLN A 1 975 ? 27.099 14.744 -29.858 1.00 62.75 975 GLN A N 1
ATOM 7807 C CA . GLN A 1 975 ? 26.549 14.426 -31.185 1.00 62.75 975 GLN A CA 1
ATOM 7808 C C . GLN A 1 975 ? 25.479 15.408 -31.662 1.00 62.75 975 GLN A C 1
ATOM 7810 O O . GLN A 1 975 ? 25.323 15.598 -32.866 1.00 62.75 975 GLN A O 1
ATOM 7815 N N . LEU A 1 976 ? 24.760 16.051 -30.741 1.00 58.38 976 LEU A N 1
ATOM 7816 C CA . LEU A 1 976 ? 23.807 17.110 -31.074 1.00 58.38 976 LEU A CA 1
ATOM 7817 C C . LEU A 1 976 ? 24.497 18.415 -31.538 1.00 58.38 976 LEU A C 1
ATOM 7819 O O . LEU A 1 976 ? 23.806 19.384 -31.840 1.00 58.38 976 LEU A O 1
ATOM 7823 N N . ASP A 1 977 ? 25.836 18.438 -31.612 1.00 53.03 977 ASP A N 1
ATOM 7824 C CA . ASP A 1 977 ? 26.687 19.568 -32.024 1.00 53.03 977 ASP A CA 1
ATOM 7825 C C . ASP A 1 977 ? 26.400 20.858 -31.234 1.00 53.03 977 ASP A C 1
ATOM 7827 O O . ASP A 1 977 ? 26.640 21.985 -31.676 1.00 53.03 977 ASP A O 1
ATOM 7831 N N . VAL A 1 978 ? 25.889 20.695 -30.009 1.00 52.31 978 VAL A N 1
ATOM 7832 C CA . VAL A 1 978 ? 25.564 21.799 -29.105 1.00 52.31 978 VAL A CA 1
ATOM 7833 C C . VAL A 1 978 ? 26.801 22.193 -28.311 1.00 52.31 978 VAL A C 1
ATOM 7835 O O . VAL A 1 978 ? 26.829 22.194 -27.08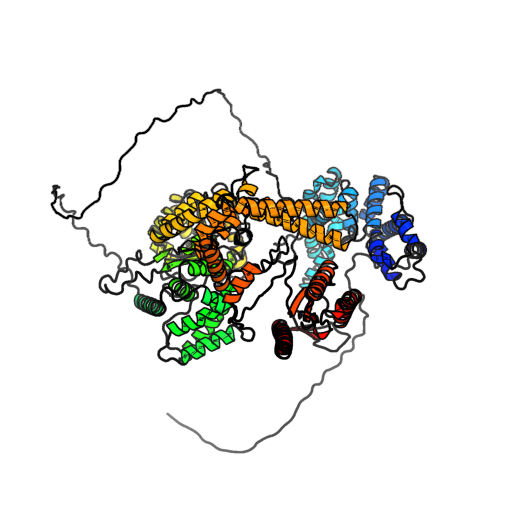6 1.00 52.31 978 VAL A O 1
ATOM 7838 N N . SER A 1 979 ? 27.850 22.592 -29.027 1.00 48.38 979 SER A N 1
ATOM 7839 C CA . SER A 1 979 ? 29.041 23.228 -28.443 1.00 48.38 979 SER A CA 1
ATOM 7840 C C . SER A 1 979 ? 28.724 24.535 -27.686 1.00 48.38 979 SER A C 1
ATOM 7842 O O . SER A 1 979 ? 29.596 25.109 -27.036 1.00 48.38 979 SER A O 1
ATOM 7844 N N . THR A 1 980 ? 27.472 25.001 -27.748 1.00 55.94 980 THR A N 1
ATOM 7845 C CA . THR A 1 980 ? 26.943 26.203 -27.097 1.00 55.94 980 THR A CA 1
ATOM 7846 C C . THR A 1 980 ? 26.109 25.938 -25.839 1.00 55.94 980 THR A C 1
ATOM 7848 O O . THR A 1 980 ? 25.751 26.903 -25.164 1.00 55.94 980 THR A O 1
ATOM 7851 N N . VAL A 1 981 ? 25.795 24.682 -25.488 1.00 56.81 981 VAL A N 1
ATOM 7852 C CA . VAL A 1 981 ? 25.056 24.378 -24.248 1.00 56.81 981 VAL A CA 1
ATOM 7853 C C . VAL A 1 981 ? 26.022 24.352 -23.057 1.00 56.81 981 VAL A C 1
ATOM 7855 O O . VAL A 1 981 ? 27.063 23.696 -23.131 1.00 56.81 981 VAL A O 1
ATOM 7858 N N . PRO A 1 982 ? 25.717 25.062 -21.952 1.00 63.84 982 PRO A N 1
ATOM 7859 C CA . PRO A 1 982 ? 26.503 24.980 -20.726 1.00 63.84 982 PRO A CA 1
ATOM 7860 C C . PRO A 1 982 ? 26.655 23.523 -20.276 1.00 63.84 982 PRO A C 1
ATOM 7862 O O . PRO A 1 982 ? 25.681 22.770 -20.315 1.00 63.84 982 PRO A O 1
ATOM 7865 N N . LYS A 1 983 ? 27.854 23.136 -19.820 1.00 76.69 983 LYS A N 1
ATOM 7866 C CA . LYS A 1 983 ? 28.098 21.790 -19.280 1.00 76.69 983 LYS A CA 1
ATOM 7867 C C . LYS A 1 983 ? 27.024 21.453 -18.232 1.00 76.69 983 LYS A C 1
ATOM 7869 O O . LYS A 1 983 ? 26.863 22.248 -17.301 1.00 76.69 983 LYS A O 1
ATOM 7874 N N . PRO A 1 984 ? 26.290 20.332 -18.360 1.00 74.88 984 PRO A N 1
ATOM 7875 C CA . PRO A 1 984 ? 25.318 19.930 -17.354 1.00 74.88 984 PRO A CA 1
ATOM 7876 C C . PRO A 1 984 ? 25.999 19.765 -15.996 1.00 74.88 984 PRO A C 1
ATOM 7878 O O . PRO A 1 984 ? 27.099 19.219 -15.905 1.00 74.88 984 PRO A O 1
ATOM 7881 N N . THR A 1 985 ? 25.339 20.229 -14.939 1.00 80.19 985 THR A N 1
ATOM 7882 C CA . THR A 1 985 ? 25.793 20.032 -13.561 1.00 80.19 985 THR A CA 1
ATOM 7883 C C . THR A 1 985 ? 25.110 18.790 -12.997 1.00 80.19 985 THR A C 1
ATOM 7885 O O . THR A 1 985 ? 23.879 18.711 -12.950 1.00 80.19 985 THR A O 1
ATOM 7888 N N . VAL A 1 986 ? 25.898 17.805 -12.565 1.00 82.19 986 VAL A N 1
ATOM 7889 C CA . VAL A 1 986 ? 25.376 16.568 -11.966 1.00 82.19 986 VAL A CA 1
ATOM 7890 C C . VAL A 1 986 ? 25.591 16.623 -10.462 1.00 82.19 986 VAL A C 1
ATOM 7892 O O . VAL A 1 986 ? 26.719 16.611 -9.988 1.00 82.19 986 VAL A O 1
ATOM 7895 N N . HIS A 1 987 ? 24.504 16.670 -9.699 1.00 82.56 987 HIS A N 1
ATOM 7896 C CA . HIS A 1 987 ? 24.535 16.554 -8.252 1.00 82.56 987 HIS A CA 1
ATOM 7897 C C . HIS A 1 987 ? 24.421 15.101 -7.811 1.00 82.56 987 HIS A C 1
ATOM 7899 O O . HIS A 1 987 ? 23.380 14.472 -7.993 1.00 82.56 987 HIS A O 1
ATOM 7905 N N . PHE A 1 988 ? 25.453 14.592 -7.149 1.00 82.12 988 PHE A N 1
ATOM 7906 C CA . PHE A 1 988 ? 25.421 13.271 -6.532 1.00 82.12 988 PHE A CA 1
ATOM 7907 C C . PHE A 1 988 ? 24.950 13.392 -5.089 1.00 82.12 988 PHE A C 1
ATOM 7909 O O . PHE A 1 988 ? 25.563 14.085 -4.283 1.00 82.12 988 PHE A O 1
ATOM 7916 N N . VAL A 1 989 ? 23.856 12.719 -4.755 1.00 80.94 989 VAL A N 1
ATOM 7917 C CA . VAL A 1 989 ? 23.320 12.619 -3.401 1.00 80.94 989 VAL A CA 1
ATOM 7918 C C . VAL A 1 989 ? 23.655 11.226 -2.870 1.00 80.94 989 VAL A C 1
ATOM 7920 O O . VAL A 1 989 ? 23.027 10.234 -3.231 1.00 80.94 989 VAL A O 1
ATOM 7923 N N . LEU A 1 990 ? 24.691 11.150 -2.039 1.00 78.38 990 LEU A N 1
ATOM 7924 C CA . LEU A 1 990 ? 25.220 9.918 -1.467 1.00 78.38 990 LEU A CA 1
ATOM 7925 C C . LEU A 1 990 ? 24.417 9.528 -0.222 1.00 78.38 990 LEU A C 1
ATOM 7927 O O . LEU A 1 990 ? 24.491 10.182 0.820 1.00 78.38 990 LEU A O 1
ATOM 7931 N N . ASN A 1 991 ? 23.675 8.429 -0.303 1.00 67.88 991 ASN A N 1
ATOM 7932 C CA . ASN A 1 991 ? 22.870 7.886 0.790 1.00 67.88 991 ASN A CA 1
ATOM 7933 C C . ASN A 1 991 ? 23.687 6.969 1.717 1.00 67.88 991 ASN A C 1
ATOM 7935 O O . ASN A 1 991 ? 23.276 5.854 2.024 1.00 67.88 991 ASN A O 1
ATOM 7939 N N . GLN A 1 992 ? 24.877 7.397 2.142 1.00 62.19 992 GLN A N 1
ATOM 7940 C CA . GLN A 1 992 ? 25.778 6.575 2.956 1.00 62.19 992 GLN A CA 1
ATOM 7941 C C . GLN A 1 992 ? 25.293 6.488 4.416 1.00 62.19 992 GLN A C 1
ATOM 7943 O O . GLN A 1 992 ? 25.764 7.193 5.304 1.00 62.19 992 GLN A O 1
ATOM 7948 N N . LYS A 1 993 ? 24.320 5.607 4.675 1.00 51.56 993 LYS A N 1
ATOM 7949 C CA . LYS A 1 993 ? 23.621 5.473 5.968 1.00 51.56 993 LYS A CA 1
ATOM 7950 C C . LYS A 1 993 ? 24.474 5.010 7.164 1.00 51.56 993 LYS A C 1
ATOM 7952 O O . LYS A 1 993 ? 23.938 4.977 8.271 1.00 51.56 993 LYS A O 1
ATOM 7957 N N . ALA A 1 994 ? 25.745 4.641 6.988 1.00 46.72 994 ALA A N 1
ATOM 7958 C CA . ALA A 1 994 ? 26.500 3.917 8.019 1.00 46.72 994 ALA A CA 1
ATOM 7959 C C . ALA A 1 994 ? 27.871 4.499 8.400 1.00 46.72 994 ALA A C 1
ATOM 7961 O O . ALA A 1 994 ? 28.350 4.177 9.486 1.00 46.72 994 ALA A O 1
ATOM 7962 N N . ASP A 1 995 ? 28.489 5.356 7.580 1.00 57.38 995 ASP A N 1
ATOM 7963 C CA . ASP A 1 995 ? 29.845 5.841 7.857 1.00 57.38 995 ASP A CA 1
ATOM 7964 C C . ASP A 1 995 ? 29.825 7.271 8.432 1.00 57.38 995 ASP A C 1
ATOM 7966 O O . ASP A 1 995 ? 29.465 8.211 7.728 1.00 57.38 995 ASP A O 1
ATOM 7970 N N . PRO A 1 996 ? 30.169 7.497 9.713 1.00 58.41 996 PRO A N 1
ATOM 7971 C CA . PRO A 1 996 ? 30.281 8.843 10.274 1.00 58.41 996 PRO A CA 1
ATOM 7972 C C . PRO A 1 996 ? 31.590 9.557 9.884 1.00 58.41 996 PRO A C 1
ATOM 7974 O O . PRO A 1 996 ? 31.777 10.721 10.244 1.00 58.41 996 PRO A O 1
ATOM 7977 N N . ASN A 1 997 ? 32.523 8.885 9.203 1.00 67.81 997 ASN A N 1
ATOM 7978 C CA . ASN A 1 997 ? 33.842 9.421 8.901 1.00 67.81 997 ASN A CA 1
ATOM 7979 C C . ASN A 1 997 ? 33.831 10.277 7.627 1.00 67.81 997 ASN A C 1
ATOM 7981 O O . ASN A 1 997 ? 33.897 9.772 6.510 1.00 67.81 997 ASN A O 1
ATOM 7985 N N . ILE A 1 998 ? 33.831 11.602 7.801 1.00 69.31 998 ILE A N 1
ATOM 7986 C CA . ILE A 1 998 ? 33.920 12.599 6.713 1.00 69.31 998 ILE A CA 1
ATOM 7987 C C . ILE A 1 998 ? 35.096 12.322 5.765 1.00 69.31 998 ILE A C 1
ATOM 7989 O O . ILE A 1 998 ? 34.993 12.596 4.571 1.00 69.31 998 ILE A O 1
ATOM 7993 N N . LYS A 1 999 ? 36.201 11.754 6.263 1.00 75.12 999 LYS A N 1
ATOM 7994 C CA . LYS A 1 999 ? 37.359 11.423 5.431 1.00 75.12 999 LYS A CA 1
ATOM 7995 C C . LYS A 1 999 ? 37.042 10.308 4.432 1.00 75.12 999 LYS A C 1
ATOM 7997 O O . LYS A 1 999 ? 37.401 10.444 3.271 1.00 75.12 999 LYS A O 1
ATOM 8002 N N . ASN A 1 1000 ? 36.301 9.286 4.852 1.00 74.12 1000 ASN A N 1
ATOM 8003 C CA . ASN A 1 1000 ? 35.879 8.189 3.982 1.00 74.12 1000 ASN A CA 1
ATOM 8004 C C . ASN A 1 1000 ? 34.878 8.679 2.927 1.00 74.12 1000 ASN A C 1
ATOM 8006 O O . ASN A 1 1000 ? 34.978 8.297 1.766 1.00 74.12 1000 ASN A O 1
ATOM 8010 N N . HIS A 1 1001 ? 33.976 9.603 3.293 1.00 72.94 1001 HIS A N 1
ATOM 8011 C CA . HIS A 1 1001 ? 33.107 10.279 2.317 1.00 72.94 1001 HIS A CA 1
ATOM 8012 C C . HIS A 1 1001 ? 33.923 11.036 1.273 1.00 72.94 1001 HIS A C 1
ATOM 8014 O O . HIS A 1 1001 ? 33.644 10.928 0.086 1.00 72.94 1001 HIS A O 1
ATOM 8020 N N . LEU A 1 1002 ? 34.937 11.795 1.698 1.00 81.19 1002 LEU A N 1
ATOM 8021 C CA . LEU A 1 1002 ? 35.809 12.536 0.785 1.00 81.19 1002 LEU A CA 1
ATOM 8022 C C . LEU A 1 1002 ? 36.649 11.605 -0.093 1.00 81.19 1002 LEU A C 1
ATOM 8024 O O . LEU A 1 1002 ? 36.820 11.895 -1.270 1.00 81.19 1002 LEU A O 1
ATOM 8028 N N . GLU A 1 1003 ? 37.153 10.496 0.445 1.00 81.94 1003 GLU A N 1
ATOM 8029 C CA . GLU A 1 1003 ? 37.879 9.476 -0.320 1.00 81.94 1003 GLU A CA 1
ATOM 8030 C C . GLU A 1 1003 ? 36.963 8.809 -1.358 1.00 81.94 1003 GLU A C 1
ATOM 8032 O O . GLU A 1 1003 ? 37.346 8.728 -2.522 1.00 81.94 1003 GLU A O 1
ATOM 8037 N N . ALA A 1 1004 ? 35.726 8.453 -0.994 1.00 79.56 1004 ALA A N 1
ATOM 8038 C CA . ALA A 1 1004 ? 34.726 7.924 -1.924 1.00 79.56 1004 ALA A CA 1
ATOM 8039 C C . ALA A 1 1004 ? 34.338 8.949 -3.003 1.00 79.56 1004 ALA A C 1
ATOM 8041 O O . ALA A 1 1004 ? 34.302 8.621 -4.184 1.00 79.56 1004 ALA A O 1
ATOM 8042 N N . ILE A 1 1005 ? 34.113 10.212 -2.626 1.00 85.44 1005 ILE A N 1
ATOM 8043 C CA . ILE A 1 1005 ? 33.844 11.304 -3.574 1.00 85.44 1005 ILE A CA 1
ATOM 8044 C C . ILE A 1 1005 ? 35.027 11.485 -4.530 1.00 85.44 1005 ILE A C 1
ATOM 8046 O O . ILE A 1 1005 ? 34.830 11.587 -5.736 1.00 85.44 1005 ILE A O 1
ATOM 8050 N N . ASN A 1 1006 ? 36.259 11.499 -4.020 1.00 88.19 1006 ASN A N 1
ATOM 8051 C CA . ASN A 1 1006 ? 37.454 11.663 -4.845 1.00 88.19 1006 ASN A CA 1
ATOM 8052 C C . ASN A 1 1006 ? 37.675 10.470 -5.776 1.00 88.19 1006 ASN A C 1
ATOM 8054 O O . ASN A 1 1006 ? 38.057 10.683 -6.924 1.00 88.19 1006 ASN A O 1
ATOM 8058 N N . LYS A 1 1007 ? 37.396 9.246 -5.311 1.00 86.56 1007 LYS A N 1
ATOM 8059 C CA . LYS A 1 1007 ? 37.405 8.037 -6.140 1.00 86.56 1007 LYS A CA 1
ATOM 8060 C C . LYS A 1 1007 ? 36.388 8.163 -7.268 1.00 86.56 1007 LYS A C 1
ATOM 8062 O O . LYS A 1 1007 ? 36.761 8.046 -8.423 1.00 86.56 1007 LYS A O 1
ATOM 8067 N N . ILE A 1 1008 ? 35.144 8.530 -6.957 1.00 82.81 1008 ILE A N 1
ATOM 8068 C CA . ILE A 1 1008 ? 34.103 8.747 -7.967 1.00 82.81 1008 ILE A CA 1
ATOM 8069 C C . ILE A 1 1008 ? 34.514 9.834 -8.975 1.00 82.81 1008 ILE A C 1
ATOM 8071 O O . ILE A 1 1008 ? 34.344 9.663 -10.178 1.00 82.81 1008 ILE A O 1
ATOM 8075 N N . ILE A 1 1009 ? 35.072 10.954 -8.508 1.00 87.94 1009 ILE A N 1
ATOM 8076 C CA . ILE A 1 1009 ? 35.567 12.020 -9.389 1.00 87.94 1009 ILE A CA 1
ATOM 8077 C C . ILE A 1 1009 ? 36.708 11.510 -10.279 1.00 87.94 1009 ILE A C 1
ATOM 8079 O O . ILE A 1 1009 ? 36.764 11.896 -11.443 1.00 87.94 1009 ILE A O 1
ATOM 8083 N N . SER A 1 1010 ? 37.612 10.681 -9.750 1.00 88.12 1010 SER A N 1
ATOM 8084 C CA . SER A 1 1010 ? 38.690 10.056 -10.526 1.00 88.12 1010 SER A CA 1
ATOM 8085 C C . SER A 1 1010 ? 38.121 9.127 -11.594 1.00 88.12 1010 SER A C 1
ATOM 8087 O O . SER A 1 1010 ? 38.395 9.331 -12.768 1.00 88.12 1010 SER A O 1
ATOM 8089 N N . ASP A 1 1011 ? 37.236 8.209 -11.208 1.00 82.88 1011 ASP A N 1
ATOM 8090 C CA . ASP A 1 1011 ? 36.592 7.250 -12.106 1.00 82.88 1011 ASP A CA 1
ATOM 8091 C C . ASP A 1 1011 ? 35.851 7.938 -13.264 1.00 82.88 1011 ASP A C 1
ATOM 8093 O O . ASP A 1 1011 ? 35.866 7.459 -14.395 1.00 82.88 1011 ASP A O 1
ATOM 8097 N N . LEU A 1 1012 ? 35.193 9.071 -12.994 1.00 82.06 1012 LEU A N 1
ATOM 8098 C CA . LEU A 1 1012 ? 34.511 9.856 -14.025 1.00 82.06 1012 LEU A CA 1
ATOM 8099 C C . LEU A 1 1012 ? 35.501 10.658 -14.887 1.00 82.06 1012 LEU A C 1
ATOM 8101 O O . LEU A 1 1012 ? 35.255 10.868 -16.074 1.00 82.06 1012 LEU A O 1
ATOM 8105 N N . LYS A 1 1013 ? 36.631 11.106 -14.328 1.00 84.19 1013 LYS A N 1
ATOM 8106 C CA . LYS A 1 1013 ? 37.702 11.764 -15.098 1.00 84.19 1013 LYS A CA 1
ATOM 8107 C C . LYS A 1 1013 ? 38.398 10.803 -16.051 1.00 84.19 1013 LYS A C 1
ATOM 8109 O O . LYS A 1 1013 ? 38.696 11.209 -17.168 1.00 84.19 1013 LYS A O 1
ATOM 8114 N N . ASP A 1 1014 ? 38.595 9.556 -15.638 1.00 81.56 1014 ASP A N 1
ATOM 8115 C CA . ASP A 1 1014 ? 39.269 8.528 -16.434 1.00 81.56 1014 ASP A CA 1
ATOM 8116 C C . ASP A 1 1014 ? 38.471 8.127 -17.696 1.00 81.56 1014 ASP A C 1
ATOM 8118 O O . ASP A 1 1014 ? 39.026 7.510 -18.602 1.00 81.56 1014 ASP A O 1
ATOM 8122 N N . GLN A 1 1015 ? 37.190 8.516 -17.794 1.00 76.56 1015 GLN A N 1
ATOM 8123 C CA . GLN A 1 1015 ? 36.317 8.289 -18.958 1.00 76.56 1015 GLN A CA 1
ATOM 8124 C C . GLN A 1 1015 ? 36.039 9.551 -19.804 1.00 76.56 1015 GLN A C 1
ATOM 8126 O O . GLN A 1 1015 ? 35.052 9.595 -20.536 1.00 76.56 1015 GLN A O 1
ATOM 8131 N N . ASP A 1 1016 ? 36.842 10.614 -19.686 1.00 78.12 1016 ASP A N 1
ATOM 8132 C CA . ASP A 1 1016 ? 36.636 11.908 -20.372 1.00 78.12 1016 ASP A CA 1
ATOM 8133 C C . ASP A 1 1016 ? 35.286 12.613 -20.057 1.00 78.12 1016 ASP A C 1
ATOM 8135 O O . ASP A 1 1016 ? 34.933 13.632 -20.665 1.00 78.12 1016 ASP A O 1
ATOM 8139 N N . LEU A 1 1017 ? 34.519 12.142 -19.061 1.00 76.38 1017 LEU A N 1
ATOM 8140 C CA . LEU A 1 1017 ? 33.239 12.751 -18.662 1.00 76.38 1017 LEU A CA 1
ATOM 8141 C C . LEU A 1 1017 ? 33.430 14.130 -18.032 1.00 76.38 1017 LEU A C 1
ATOM 8143 O O . LEU A 1 1017 ? 32.592 15.016 -18.198 1.00 76.38 1017 LEU A O 1
ATOM 8147 N N . ALA A 1 1018 ? 34.554 14.346 -17.347 1.00 75.69 1018 ALA A N 1
ATOM 8148 C CA . ALA A 1 1018 ? 34.887 15.631 -16.730 1.00 75.69 1018 ALA A CA 1
ATOM 8149 C C . ALA A 1 1018 ? 35.056 16.770 -17.756 1.00 75.69 1018 ALA A C 1
ATOM 8151 O O . ALA A 1 1018 ? 34.952 17.954 -17.420 1.00 75.69 1018 ALA A O 1
ATOM 8152 N N . GLU A 1 1019 ? 35.287 16.442 -19.030 1.00 77.81 1019 GLU A N 1
ATOM 8153 C CA . GLU A 1 1019 ? 35.319 17.445 -20.091 1.00 77.81 1019 GLU A CA 1
ATOM 8154 C C . GLU A 1 1019 ? 33.918 17.920 -20.485 1.00 77.81 1019 GLU A C 1
ATOM 8156 O O . GLU A 1 1019 ? 33.771 19.055 -20.939 1.00 77.81 1019 GLU A O 1
ATOM 8161 N N . THR A 1 1020 ? 32.882 17.112 -20.256 1.00 71.44 1020 THR A N 1
ATOM 8162 C CA . THR A 1 1020 ? 31.509 17.381 -20.711 1.00 71.44 1020 THR A CA 1
ATOM 8163 C C . THR A 1 1020 ? 30.517 17.678 -19.602 1.00 71.44 1020 THR A C 1
ATOM 8165 O O . THR A 1 1020 ? 29.557 18.401 -19.848 1.00 71.44 1020 THR A O 1
ATOM 8168 N N . ILE A 1 1021 ? 30.760 17.199 -18.388 1.00 81.12 1021 ILE A N 1
ATOM 8169 C CA . ILE A 1 1021 ? 29.910 17.424 -17.222 1.00 81.12 1021 ILE A CA 1
ATOM 8170 C C . ILE A 1 1021 ? 30.665 18.298 -16.218 1.00 81.12 1021 ILE A C 1
ATOM 8172 O O . ILE A 1 1021 ? 31.863 18.123 -15.999 1.00 81.12 1021 ILE A O 1
ATOM 8176 N N . ASP A 1 1022 ? 29.967 19.248 -15.599 1.00 82.38 1022 ASP A N 1
ATOM 8177 C CA . ASP A 1 1022 ? 30.498 20.025 -14.479 1.00 82.38 1022 ASP A CA 1
ATOM 8178 C C . ASP A 1 1022 ? 30.444 19.168 -13.202 1.00 82.38 1022 ASP A C 1
ATOM 8180 O O . ASP A 1 1022 ? 29.390 19.035 -12.572 1.00 82.38 1022 ASP A O 1
ATOM 8184 N N . ILE A 1 1023 ? 31.568 18.515 -12.882 1.00 80.69 1023 ILE A N 1
ATOM 8185 C CA . ILE A 1 1023 ? 31.718 17.605 -11.737 1.00 80.69 1023 ILE A CA 1
ATOM 8186 C C . ILE A 1 1023 ? 32.863 18.093 -10.849 1.00 80.69 1023 ILE A C 1
ATOM 8188 O O . ILE A 1 1023 ? 34.041 17.833 -11.109 1.00 80.69 1023 ILE A O 1
ATOM 8192 N N . GLY A 1 1024 ? 32.501 18.780 -9.768 1.00 86.56 1024 GLY A N 1
ATOM 8193 C CA . GLY A 1 1024 ? 33.401 19.144 -8.675 1.00 86.56 1024 GLY A CA 1
ATOM 8194 C C . GLY A 1 1024 ? 32.930 18.581 -7.336 1.00 86.56 1024 GLY A C 1
ATOM 8195 O O . GLY A 1 1024 ? 31.804 18.096 -7.207 1.00 86.56 1024 GLY A O 1
ATOM 8196 N N . THR A 1 1025 ? 33.778 18.635 -6.310 1.00 85.31 1025 THR A N 1
ATOM 8197 C CA . THR A 1 1025 ? 33.442 18.140 -4.960 1.00 85.31 1025 THR A CA 1
ATOM 8198 C C . THR A 1 1025 ? 32.216 18.841 -4.373 1.00 85.31 1025 THR A C 1
ATOM 8200 O O . THR A 1 1025 ? 31.469 18.254 -3.597 1.00 85.31 1025 THR A O 1
ATOM 8203 N N . GLU A 1 1026 ? 31.944 20.074 -4.792 1.00 84.94 1026 GLU A N 1
ATOM 8204 C CA . GLU A 1 1026 ? 30.769 20.858 -4.428 1.00 84.94 1026 GLU A CA 1
ATOM 8205 C C . GLU A 1 1026 ? 29.449 20.305 -4.977 1.00 84.94 1026 GLU A C 1
ATOM 8207 O O . GLU A 1 1026 ? 28.386 20.643 -4.441 1.00 84.94 1026 GLU A O 1
ATOM 8212 N N . THR A 1 1027 ? 29.510 19.463 -6.010 1.00 86.06 1027 THR A N 1
ATOM 8213 C CA . THR A 1 1027 ? 28.347 18.803 -6.610 1.00 86.06 1027 THR A CA 1
ATOM 8214 C C . THR A 1 1027 ? 27.967 17.507 -5.894 1.00 86.06 1027 THR A C 1
ATOM 8216 O O . THR A 1 1027 ? 26.840 17.040 -6.055 1.00 86.06 1027 THR A O 1
ATOM 8219 N N . PHE A 1 1028 ? 28.850 16.977 -5.045 1.00 86.44 1028 PHE A N 1
ATOM 8220 C CA . PHE A 1 1028 ? 28.564 15.843 -4.176 1.00 86.44 1028 PHE A CA 1
ATOM 8221 C C . PHE A 1 1028 ? 27.951 16.317 -2.865 1.00 86.44 1028 PHE A C 1
ATOM 8223 O O . PHE A 1 1028 ? 28.398 17.278 -2.231 1.00 86.44 1028 PHE A O 1
ATOM 8230 N N . HIS A 1 1029 ? 26.921 15.604 -2.436 1.00 84.38 1029 HIS A N 1
ATOM 8231 C CA . HIS A 1 1029 ? 26.200 15.874 -1.211 1.00 84.38 1029 HIS A CA 1
ATOM 8232 C C . HIS A 1 1029 ? 25.963 14.562 -0.489 1.00 84.38 1029 HIS A C 1
ATOM 8234 O O . HIS A 1 1029 ? 25.405 13.627 -1.051 1.00 84.38 1029 HIS A O 1
ATOM 8240 N N . THR A 1 1030 ? 26.359 14.478 0.769 1.00 76.94 1030 THR A N 1
ATOM 8241 C CA . THR A 1 1030 ? 26.012 13.341 1.615 1.00 76.94 1030 THR A CA 1
ATOM 8242 C C . THR A 1 1030 ? 24.651 13.596 2.240 1.00 76.94 1030 THR A C 1
ATOM 8244 O O . THR A 1 1030 ? 24.387 14.686 2.759 1.00 76.94 1030 THR A O 1
ATOM 8247 N N . LEU A 1 1031 ? 23.753 12.608 2.173 1.00 69.00 1031 LEU A N 1
ATOM 8248 C CA . LEU A 1 1031 ? 22.518 12.701 2.936 1.00 69.00 1031 LEU A CA 1
ATOM 8249 C C . LEU A 1 1031 ? 22.882 12.738 4.421 1.00 69.00 1031 LEU A C 1
ATOM 8251 O O . LEU A 1 1031 ? 23.672 11.911 4.884 1.00 69.00 1031 LEU A O 1
ATOM 8255 N N . PRO A 1 1032 ? 22.323 13.690 5.174 1.00 63.22 1032 PRO A N 1
ATOM 8256 C CA . PRO A 1 1032 ? 22.583 13.774 6.595 1.00 63.22 1032 PRO A CA 1
ATOM 8257 C C . PRO A 1 1032 ? 22.135 12.499 7.310 1.00 63.22 1032 PRO A C 1
ATOM 8259 O O . PRO A 1 1032 ? 21.127 11.884 6.955 1.00 63.22 1032 PRO A O 1
ATOM 8262 N N . SER A 1 1033 ? 22.879 12.117 8.349 1.00 59.62 1033 SER A N 1
ATOM 8263 C CA . SER A 1 1033 ? 22.411 11.129 9.323 1.00 59.62 1033 SER A CA 1
ATOM 8264 C C . SER A 1 1033 ? 21.051 11.570 9.872 1.00 59.62 1033 SER A C 1
ATOM 8266 O O . SER A 1 1033 ? 20.792 12.761 10.019 1.00 59.62 1033 SER A O 1
ATOM 8268 N N . ALA A 1 1034 ? 20.184 10.614 10.220 1.00 57.09 1034 ALA A N 1
ATOM 8269 C CA . ALA A 1 1034 ? 18.908 10.913 10.877 1.00 57.09 1034 ALA A CA 1
ATOM 8270 C C . ALA A 1 1034 ? 19.088 11.708 12.189 1.00 57.09 1034 ALA A C 1
ATOM 8272 O O . ALA A 1 1034 ? 18.150 12.358 12.651 1.00 57.09 1034 ALA A O 1
ATOM 8273 N N . PHE A 1 1035 ? 20.288 11.638 12.778 1.00 63.09 1035 PHE A N 1
ATOM 8274 C CA . PHE A 1 1035 ? 20.633 12.262 14.046 1.00 63.09 1035 PHE A CA 1
ATOM 8275 C C . PHE A 1 1035 ? 22.041 12.869 14.028 1.00 63.09 1035 PHE A C 1
ATOM 8277 O O . PHE A 1 1035 ? 23.012 12.181 13.676 1.00 63.09 1035 PHE A O 1
ATOM 8284 N N . LYS A 1 1036 ? 22.158 14.089 14.552 1.00 65.06 1036 LYS A N 1
ATOM 8285 C CA . LYS A 1 1036 ? 23.399 14.717 14.999 1.00 65.06 1036 LYS A CA 1
ATOM 8286 C C . LYS A 1 1036 ? 23.912 13.960 16.210 1.00 65.06 1036 LYS A C 1
ATOM 8288 O O . LYS A 1 1036 ? 23.174 13.795 17.175 1.00 65.06 1036 LYS A O 1
ATOM 8293 N N . ARG A 1 1037 ? 25.161 13.499 16.185 1.00 62.97 1037 ARG A N 1
ATOM 8294 C CA . ARG A 1 1037 ? 25.811 12.855 17.337 1.00 62.97 1037 ARG A CA 1
ATOM 8295 C C . ARG A 1 1037 ? 26.840 13.813 17.918 1.00 62.97 1037 ARG A C 1
ATOM 8297 O O . ARG A 1 1037 ? 27.897 14.000 17.327 1.00 62.97 1037 ARG A O 1
ATOM 8304 N N . GLU A 1 1038 ? 26.542 14.409 19.064 1.00 71.94 1038 GLU A N 1
ATOM 8305 C CA . GLU A 1 1038 ? 27.471 15.301 19.763 1.00 71.94 1038 GLU A CA 1
ATOM 8306 C C . GLU A 1 1038 ? 28.037 14.598 21.000 1.00 71.94 1038 GLU A C 1
ATOM 8308 O O . GLU A 1 1038 ? 27.289 14.056 21.819 1.00 71.94 1038 GLU A O 1
ATOM 8313 N N . ARG A 1 1039 ? 29.369 14.561 21.134 1.00 68.81 1039 ARG A N 1
ATOM 8314 C CA . ARG A 1 1039 ? 30.016 14.008 22.331 1.00 68.81 1039 ARG A CA 1
ATOM 8315 C C . ARG A 1 1039 ? 29.771 14.948 23.503 1.00 68.81 1039 ARG A C 1
ATOM 8317 O O . ARG A 1 1039 ? 30.202 16.094 23.476 1.00 68.81 1039 ARG A O 1
ATOM 8324 N N . LEU A 1 1040 ? 29.112 14.445 24.545 1.00 66.06 1040 LEU A N 1
ATOM 8325 C CA . LEU A 1 1040 ? 28.812 15.222 25.750 1.00 66.06 1040 LEU A CA 1
ATOM 8326 C C . LEU A 1 1040 ? 30.042 15.445 26.645 1.00 66.06 1040 LEU A C 1
ATOM 8328 O O . LEU A 1 1040 ? 30.007 16.313 27.515 1.00 66.06 1040 LEU A O 1
ATOM 8332 N N . SER A 1 1041 ? 31.133 14.700 26.438 1.00 69.25 1041 SER A N 1
ATOM 8333 C CA . SER A 1 1041 ? 32.418 14.966 27.086 1.00 69.25 1041 SER A CA 1
ATOM 8334 C C . SER A 1 1041 ? 33.593 14.762 26.125 1.00 69.25 1041 SER A C 1
ATOM 8336 O O . SER A 1 1041 ? 33.597 13.856 25.290 1.00 69.25 1041 SER A O 1
ATOM 8338 N N . ASN A 1 1042 ? 34.613 15.611 26.274 1.00 62.94 1042 ASN A N 1
ATOM 8339 C CA . ASN A 1 1042 ? 35.901 15.488 25.580 1.00 62.94 1042 ASN A CA 1
ATOM 8340 C C . ASN A 1 1042 ? 36.856 14.509 26.279 1.00 62.94 1042 ASN A C 1
ATOM 8342 O O . ASN A 1 1042 ? 38.014 14.395 25.884 1.00 62.94 1042 ASN A O 1
ATOM 8346 N N . ASP A 1 1043 ? 36.397 13.836 27.335 1.00 57.41 1043 ASP A N 1
ATOM 8347 C CA . ASP A 1 1043 ? 37.239 12.937 28.108 1.00 57.41 1043 ASP A CA 1
ATOM 8348 C C . ASP A 1 1043 ? 37.405 11.616 27.348 1.00 57.41 1043 ASP A C 1
ATOM 8350 O O . ASP A 1 1043 ? 36.461 10.840 27.188 1.00 57.41 1043 ASP A O 1
ATOM 8354 N N . THR A 1 1044 ? 38.609 11.387 26.825 1.00 51.81 1044 THR A N 1
ATOM 8355 C CA . THR A 1 1044 ? 38.960 10.256 25.950 1.00 51.81 1044 THR A CA 1
ATOM 8356 C C . THR A 1 1044 ? 38.962 8.908 26.670 1.00 51.81 1044 THR A C 1
ATOM 8358 O O . THR A 1 1044 ? 39.128 7.875 26.026 1.00 51.81 1044 THR A O 1
ATOM 8361 N N . THR A 1 1045 ? 38.762 8.906 27.991 1.00 52.16 1045 THR A N 1
ATOM 8362 C CA . THR A 1 1045 ? 38.934 7.730 28.853 1.00 52.16 1045 THR A CA 1
ATOM 8363 C C . THR A 1 1045 ? 37.628 7.146 29.413 1.00 52.16 1045 THR A C 1
ATOM 8365 O O . THR A 1 1045 ? 37.657 6.075 30.019 1.00 52.16 1045 THR A O 1
ATOM 8368 N N . GLY A 1 1046 ? 36.474 7.789 29.184 1.00 43.75 1046 GLY A N 1
ATOM 8369 C CA . GLY A 1 1046 ? 35.152 7.319 29.632 1.00 43.75 1046 GLY A CA 1
ATOM 8370 C C . GLY A 1 1046 ? 34.241 6.805 28.501 1.00 43.75 1046 GLY A C 1
ATOM 8371 O O . GLY A 1 1046 ? 34.496 7.078 27.326 1.00 43.75 1046 GLY A O 1
ATOM 8372 N N . PRO A 1 1047 ? 33.147 6.075 28.818 1.00 42.72 1047 PRO A N 1
ATOM 8373 C CA . PRO A 1 1047 ? 32.159 5.663 27.824 1.00 42.72 1047 PRO A CA 1
ATOM 8374 C C . PRO A 1 1047 ? 31.557 6.893 27.137 1.00 42.72 1047 PRO A C 1
ATOM 8376 O O . PRO A 1 1047 ? 31.043 7.805 27.785 1.00 42.72 1047 PRO A O 1
ATOM 8379 N N . CYS A 1 1048 ? 31.645 6.909 25.809 1.00 47.12 1048 CYS A N 1
ATOM 8380 C CA . CYS A 1 1048 ? 31.246 8.031 24.974 1.00 47.12 1048 CYS A CA 1
ATOM 8381 C C . CYS A 1 1048 ? 29.723 8.238 25.036 1.00 47.12 1048 CYS A C 1
ATOM 8383 O O . CYS A 1 1048 ? 28.962 7.569 24.339 1.00 47.12 1048 CYS A O 1
ATOM 8385 N N . LEU A 1 1049 ? 29.271 9.161 25.888 1.00 47.19 1049 LEU A N 1
ATOM 8386 C CA . LEU A 1 1049 ? 27.885 9.616 25.897 1.00 47.19 1049 LEU A CA 1
ATOM 8387 C C . LEU A 1 1049 ? 27.665 10.530 24.687 1.00 47.19 1049 LEU A C 1
ATOM 8389 O O . LEU A 1 1049 ? 28.221 11.628 24.609 1.00 47.19 1049 LEU A O 1
ATOM 8393 N N . LEU A 1 1050 ? 26.865 10.053 23.734 1.00 56.38 1050 LEU A N 1
ATOM 8394 C CA . LEU A 1 1050 ? 26.465 10.799 22.546 1.00 56.38 1050 LEU A CA 1
ATOM 8395 C C . LEU A 1 1050 ? 25.070 11.381 22.764 1.00 56.38 1050 LEU A C 1
ATOM 8397 O O . LEU A 1 1050 ? 24.102 10.639 22.941 1.00 56.38 1050 LEU A O 1
ATOM 8401 N N . ARG A 1 1051 ? 24.954 12.709 22.720 1.00 56.09 1051 ARG A N 1
ATOM 8402 C CA . ARG A 1 1051 ? 23.662 13.375 22.550 1.00 56.09 1051 ARG A CA 1
ATOM 8403 C C . ARG A 1 1051 ? 23.234 13.170 21.103 1.00 56.09 1051 ARG A C 1
ATOM 8405 O O . ARG A 1 1051 ? 24.010 13.462 20.194 1.00 56.09 1051 ARG A O 1
ATOM 8412 N N . THR A 1 1052 ? 22.034 12.630 20.906 1.00 51.66 1052 THR A N 1
ATOM 8413 C CA . THR A 1 1052 ? 21.430 12.466 19.581 1.00 51.66 1052 THR A CA 1
ATOM 8414 C C . THR A 1 1052 ? 20.290 13.459 19.420 1.00 51.66 1052 THR A C 1
ATOM 8416 O O . THR A 1 1052 ? 19.356 13.449 20.216 1.00 51.66 1052 THR A O 1
ATOM 8419 N N . GLU A 1 1053 ? 20.377 14.333 18.421 1.00 62.09 1053 GLU A N 1
ATOM 8420 C CA . GLU A 1 1053 ? 19.299 15.262 18.061 1.00 62.09 1053 GLU A CA 1
ATOM 8421 C C . GLU A 1 1053 ? 18.918 15.066 16.594 1.00 62.09 1053 GLU A C 1
ATOM 8423 O O . GLU A 1 1053 ? 19.815 14.922 15.765 1.00 62.09 1053 GLU A O 1
ATOM 8428 N N . PRO A 1 1054 ? 17.623 15.028 16.244 1.00 53.59 1054 PRO A N 1
ATOM 8429 C CA . PRO A 1 1054 ? 17.206 14.926 14.853 1.00 53.59 1054 PRO A CA 1
ATOM 8430 C C . PRO A 1 1054 ? 17.518 16.232 14.104 1.00 53.59 1054 PRO A C 1
ATOM 8432 O O . PRO A 1 1054 ? 16.864 17.245 14.327 1.00 53.59 1054 PRO A O 1
ATOM 8435 N N . ASP A 1 1055 ? 18.503 16.206 13.204 1.00 65.50 1055 ASP A N 1
ATOM 8436 C CA . ASP A 1 1055 ? 18.930 17.339 12.360 1.00 65.50 1055 ASP A CA 1
ATOM 8437 C C . ASP A 1 1055 ? 18.753 17.070 10.854 1.00 65.50 1055 ASP A C 1
ATOM 8439 O O . ASP A 1 1055 ? 19.003 17.942 10.019 1.00 65.50 1055 ASP A O 1
ATOM 8443 N N . PHE A 1 1056 ? 18.265 15.876 10.497 1.00 64.44 1056 PHE A N 1
ATOM 8444 C CA . PHE A 1 1056 ? 18.046 15.447 9.116 1.00 64.44 1056 PHE A CA 1
ATOM 8445 C C . PHE A 1 1056 ? 17.232 16.448 8.296 1.00 64.44 1056 PHE A C 1
ATOM 8447 O O . PHE A 1 1056 ? 17.574 16.717 7.149 1.00 64.44 1056 PHE A O 1
ATOM 8454 N N . ILE A 1 1057 ? 16.169 17.010 8.882 1.00 59.97 1057 ILE A N 1
ATOM 8455 C CA . ILE A 1 1057 ? 15.288 17.963 8.195 1.00 59.97 1057 ILE A CA 1
ATOM 8456 C C . ILE A 1 1057 ? 16.064 19.237 7.831 1.00 59.97 1057 ILE A C 1
ATOM 8458 O O . ILE A 1 1057 ? 16.032 19.650 6.675 1.00 59.97 1057 ILE A O 1
ATOM 8462 N N . GLU A 1 1058 ? 16.825 19.806 8.771 1.00 69.50 1058 GLU A N 1
ATOM 8463 C CA . GLU A 1 1058 ? 17.618 21.026 8.551 1.00 69.50 1058 GLU A CA 1
ATOM 8464 C C . GLU A 1 1058 ? 18.719 20.806 7.502 1.00 69.50 1058 GLU A C 1
ATOM 8466 O O . GLU A 1 1058 ? 18.966 21.633 6.622 1.00 69.50 1058 GLU A O 1
ATOM 8471 N N . LEU A 1 1059 ? 19.398 19.664 7.568 1.00 63.56 1059 LEU A N 1
ATOM 8472 C CA . LEU A 1 1059 ? 20.470 19.349 6.632 1.00 63.56 1059 LEU A CA 1
ATOM 8473 C C . LEU A 1 1059 ? 19.928 18.996 5.233 1.00 63.56 1059 LEU A C 1
ATOM 8475 O O . LEU A 1 1059 ? 20.521 19.400 4.231 1.00 63.56 1059 LEU A O 1
ATOM 8479 N N . ALA A 1 1060 ? 18.766 18.340 5.140 1.00 64.31 1060 ALA A N 1
ATOM 8480 C CA . ALA A 1 1060 ? 18.063 18.126 3.876 1.00 64.31 1060 ALA A CA 1
ATOM 8481 C C . ALA A 1 1060 ? 17.581 19.455 3.262 1.00 64.31 1060 ALA A C 1
ATOM 8483 O O . ALA A 1 1060 ? 17.701 19.650 2.055 1.00 64.31 1060 ALA A O 1
ATOM 8484 N N . GLN A 1 1061 ? 17.114 20.407 4.075 1.00 65.38 1061 GLN A N 1
ATOM 8485 C CA . GLN A 1 1061 ? 16.764 21.763 3.627 1.00 65.38 1061 GLN A CA 1
ATOM 8486 C C . GLN A 1 1061 ? 17.968 22.525 3.061 1.00 65.38 1061 GLN A C 1
ATOM 8488 O O . GLN A 1 1061 ? 17.864 23.164 2.008 1.00 65.38 1061 GLN A O 1
ATOM 8493 N N . LYS A 1 1062 ? 19.129 22.445 3.725 1.00 71.44 1062 LYS A N 1
ATOM 8494 C CA . LYS A 1 1062 ? 20.378 23.043 3.223 1.00 71.44 1062 LYS A CA 1
ATOM 8495 C C . LYS A 1 1062 ? 20.782 22.439 1.881 1.00 71.44 1062 LYS A C 1
ATOM 8497 O O . LYS A 1 1062 ? 21.162 23.179 0.974 1.00 71.44 1062 LYS A O 1
ATOM 8502 N N . LEU A 1 1063 ? 20.640 21.122 1.735 1.00 72.62 1063 LEU A N 1
ATOM 8503 C CA . LEU A 1 1063 ? 20.876 20.425 0.474 1.00 72.62 1063 LEU A CA 1
ATOM 8504 C C . LEU A 1 1063 ? 19.931 20.916 -0.635 1.00 72.62 1063 LEU A C 1
ATOM 8506 O O . LEU A 1 1063 ? 20.395 21.318 -1.701 1.00 72.62 1063 LEU A O 1
ATOM 8510 N N . VAL A 1 1064 ? 18.622 20.965 -0.371 1.00 70.12 1064 VAL A N 1
ATOM 8511 C CA . VAL A 1 1064 ? 17.619 21.469 -1.327 1.00 70.12 1064 VAL A CA 1
ATOM 8512 C C . VAL A 1 1064 ? 17.922 22.910 -1.738 1.00 70.12 1064 VAL A C 1
ATOM 8514 O O . VAL A 1 1064 ? 17.887 23.229 -2.926 1.00 70.12 1064 VAL A O 1
ATOM 8517 N N . SER A 1 1065 ? 18.280 23.772 -0.786 1.00 76.62 1065 SER A N 1
ATOM 8518 C CA . SER A 1 1065 ? 18.630 25.173 -1.056 1.00 76.62 1065 SER A CA 1
ATOM 8519 C C . SER A 1 1065 ? 19.861 25.287 -1.959 1.00 76.62 1065 SER A C 1
ATOM 8521 O O . SER A 1 1065 ? 19.858 26.066 -2.911 1.00 76.62 1065 SER A O 1
ATOM 8523 N N . LYS A 1 1066 ? 20.891 24.467 -1.709 1.00 76.56 1066 LYS A N 1
ATOM 8524 C CA . LYS A 1 1066 ? 22.125 24.427 -2.506 1.00 76.56 1066 LYS A CA 1
ATOM 8525 C C . LYS A 1 1066 ? 21.867 23.938 -3.934 1.00 76.56 1066 LYS A C 1
ATOM 8527 O O . LYS A 1 1066 ? 22.334 24.566 -4.882 1.00 76.56 1066 LYS A O 1
ATOM 8532 N N . ILE A 1 1067 ? 21.078 22.873 -4.095 1.00 74.25 1067 ILE A N 1
ATOM 8533 C CA . ILE A 1 1067 ? 20.668 22.361 -5.413 1.00 74.25 1067 ILE A CA 1
ATOM 8534 C C . ILE A 1 1067 ? 19.825 23.409 -6.155 1.00 74.25 1067 ILE A C 1
ATOM 8536 O O . ILE A 1 1067 ? 20.074 23.679 -7.323 1.00 74.25 1067 ILE A O 1
ATOM 8540 N N . THR A 1 1068 ? 18.883 24.068 -5.475 1.00 71.75 1068 THR A N 1
ATOM 8541 C CA . THR A 1 1068 ? 18.035 25.122 -6.066 1.00 71.75 1068 THR A CA 1
ATOM 8542 C C . THR A 1 1068 ? 18.860 26.328 -6.520 1.00 71.75 1068 THR A C 1
ATOM 8544 O O . THR A 1 1068 ? 18.625 26.883 -7.593 1.00 71.75 1068 THR A O 1
ATOM 8547 N N . GLN A 1 1069 ? 19.859 26.733 -5.732 1.00 80.12 1069 GLN A N 1
ATOM 8548 C CA . GLN A 1 1069 ? 20.780 27.802 -6.108 1.00 80.12 1069 GLN A CA 1
ATOM 8549 C C . GLN A 1 1069 ? 21.621 27.419 -7.332 1.00 80.12 1069 GLN A C 1
ATOM 8551 O O . GLN A 1 1069 ? 21.794 28.248 -8.223 1.00 80.12 1069 GLN A O 1
ATOM 8556 N N . SER A 1 1070 ? 22.108 26.177 -7.399 1.00 74.81 1070 SER A N 1
ATOM 8557 C CA . SER A 1 1070 ? 22.832 25.672 -8.570 1.00 74.81 1070 SER A CA 1
ATOM 8558 C C . SER A 1 1070 ? 21.934 25.621 -9.810 1.00 74.81 1070 SER A C 1
ATOM 8560 O O . SER A 1 1070 ? 22.333 26.102 -10.869 1.00 74.81 1070 SER A O 1
ATOM 8562 N N . ALA A 1 1071 ? 20.681 25.176 -9.662 1.00 70.12 1071 ALA A N 1
ATOM 8563 C CA . ALA A 1 1071 ? 19.670 25.208 -10.719 1.00 70.12 1071 ALA A CA 1
ATOM 8564 C C . ALA A 1 1071 ? 19.470 26.630 -11.267 1.00 70.12 1071 ALA A C 1
ATOM 8566 O O . ALA A 1 1071 ? 19.496 26.847 -12.478 1.00 70.12 1071 ALA A O 1
ATOM 8567 N N . LYS A 1 1072 ? 19.336 27.615 -10.369 1.00 72.69 1072 LYS A N 1
ATOM 8568 C CA . LYS A 1 1072 ? 19.195 29.029 -10.730 1.00 72.69 1072 LYS A CA 1
ATOM 8569 C C . LYS A 1 1072 ? 20.430 29.561 -11.455 1.00 72.69 1072 LYS A C 1
ATOM 8571 O O . LYS A 1 1072 ? 20.297 30.239 -12.461 1.00 72.69 1072 LYS A O 1
ATOM 8576 N N . GLN A 1 1073 ? 21.630 29.212 -10.995 1.00 76.81 1073 GLN A N 1
ATOM 8577 C CA . GLN A 1 1073 ? 22.866 29.591 -11.680 1.00 76.81 1073 GLN A CA 1
ATOM 8578 C C . GLN A 1 1073 ? 22.965 28.973 -13.078 1.00 76.81 1073 GLN A C 1
ATOM 8580 O O . GLN A 1 1073 ? 23.430 29.643 -13.995 1.00 76.81 1073 GLN A O 1
ATOM 8585 N N . CYS A 1 1074 ? 22.539 27.720 -13.256 1.00 66.38 1074 CYS A N 1
ATOM 8586 C CA . CYS A 1 1074 ? 22.491 27.082 -14.573 1.00 66.38 1074 CYS A CA 1
ATOM 8587 C C . CYS A 1 1074 ? 21.510 27.808 -15.504 1.00 66.38 1074 CYS A C 1
ATOM 8589 O O . CYS A 1 1074 ? 21.841 28.065 -16.659 1.00 66.38 1074 CYS A O 1
ATOM 8591 N N . TYR A 1 1075 ? 20.347 28.205 -14.980 1.00 67.38 1075 TYR A N 1
ATOM 8592 C CA . TYR A 1 1075 ? 19.354 29.004 -15.698 1.00 67.38 1075 TYR A CA 1
ATOM 8593 C C . TYR A 1 1075 ? 19.902 30.384 -16.105 1.00 67.38 1075 TYR A C 1
ATOM 8595 O O . TYR A 1 1075 ? 19.878 30.741 -17.282 1.00 67.38 1075 TYR A O 1
ATOM 8603 N N . ASP A 1 1076 ? 20.490 31.124 -15.161 1.00 76.06 1076 ASP A N 1
ATOM 8604 C CA . ASP A 1 1076 ? 21.038 32.466 -15.393 1.00 76.06 1076 ASP A CA 1
ATOM 8605 C C . ASP A 1 1076 ? 22.210 32.446 -16.402 1.00 76.06 1076 ASP A C 1
ATOM 8607 O O . ASP A 1 1076 ? 22.425 33.408 -17.145 1.00 76.06 1076 ASP A O 1
ATOM 8611 N N . ARG A 1 1077 ? 22.981 31.346 -16.467 1.00 68.81 1077 ARG A N 1
ATOM 8612 C CA . ARG A 1 1077 ? 24.014 31.142 -17.504 1.00 68.81 1077 ARG A CA 1
ATOM 8613 C C . ARG A 1 1077 ? 23.397 30.986 -18.898 1.00 68.81 1077 ARG A C 1
ATOM 8615 O O . ARG A 1 1077 ? 23.979 31.491 -19.853 1.00 68.81 1077 ARG A O 1
ATOM 8622 N N . GLY A 1 1078 ? 22.240 30.330 -19.002 1.00 61.59 1078 GLY A N 1
ATOM 8623 C CA . GLY A 1 1078 ? 21.510 30.140 -20.259 1.00 61.59 1078 GLY A CA 1
ATOM 8624 C C . GLY A 1 1078 ? 20.892 31.427 -20.819 1.00 61.59 1078 GLY A C 1
ATOM 8625 O O . GLY A 1 1078 ? 20.904 31.624 -22.031 1.00 61.59 1078 GLY A O 1
ATOM 8626 N N . GLU A 1 1079 ? 20.414 32.342 -19.967 1.00 62.31 1079 GLU A N 1
ATOM 8627 C CA . GLU A 1 1079 ? 19.868 33.637 -20.424 1.00 62.31 1079 GLU A CA 1
ATOM 8628 C C . GLU A 1 1079 ? 20.952 34.622 -20.900 1.00 62.31 1079 GLU A C 1
ATOM 8630 O O . GLU A 1 1079 ? 20.706 35.440 -21.784 1.00 62.31 1079 GLU A O 1
ATOM 8635 N N . ASN A 1 1080 ? 22.166 34.546 -20.345 1.00 59.88 1080 ASN A N 1
ATOM 8636 C CA . ASN A 1 1080 ? 23.258 35.465 -20.692 1.00 59.88 1080 ASN A CA 1
ATOM 8637 C C . ASN A 1 1080 ? 24.010 35.086 -21.978 1.00 59.88 1080 ASN A C 1
ATOM 8639 O O . ASN A 1 1080 ? 24.760 35.899 -22.527 1.00 59.88 1080 ASN A O 1
ATOM 8643 N N . THR A 1 1081 ? 23.816 33.873 -22.491 1.00 55.06 1081 THR A N 1
ATOM 8644 C CA . THR A 1 1081 ? 24.262 33.511 -23.836 1.00 55.06 1081 THR A CA 1
ATOM 8645 C C . THR A 1 1081 ? 23.256 34.060 -24.844 1.00 55.06 1081 THR A C 1
ATOM 8647 O O . THR A 1 1081 ? 22.182 33.496 -25.008 1.00 55.06 1081 THR A O 1
ATOM 8650 N N . ASN A 1 1082 ? 23.582 35.178 -25.508 1.00 44.12 1082 ASN A N 1
ATOM 8651 C CA . ASN A 1 1082 ? 22.776 35.757 -26.593 1.00 44.12 1082 ASN A CA 1
ATOM 8652 C C . ASN A 1 1082 ? 22.593 34.741 -27.736 1.00 44.12 1082 ASN A C 1
ATOM 8654 O O . ASN A 1 1082 ? 23.361 34.722 -28.701 1.00 44.12 1082 ASN A O 1
ATOM 8658 N N . PHE A 1 1083 ? 21.567 33.901 -27.639 1.00 43.88 1083 PHE A N 1
ATOM 8659 C CA . PHE A 1 1083 ? 21.135 33.025 -28.714 1.00 43.88 1083 PHE A CA 1
ATOM 8660 C C . PHE A 1 1083 ? 20.516 33.888 -29.812 1.00 43.88 1083 PHE A C 1
ATOM 8662 O O . PHE A 1 1083 ? 19.410 34.406 -29.678 1.00 43.88 1083 PHE A O 1
ATOM 8669 N N . THR A 1 1084 ? 21.236 34.057 -30.920 1.00 34.31 1084 THR A N 1
ATOM 8670 C CA . THR A 1 1084 ? 20.582 34.421 -32.179 1.00 34.31 1084 THR A CA 1
ATOM 8671 C C . THR A 1 1084 ? 20.011 33.119 -32.740 1.00 34.31 1084 THR A C 1
ATOM 8673 O O . THR A 1 1084 ? 20.799 32.215 -33.024 1.00 34.31 1084 THR A O 1
ATOM 8676 N N . PRO A 1 1085 ? 18.681 32.963 -32.848 1.00 31.89 1085 PRO A N 1
ATOM 8677 C CA . PRO A 1 1085 ? 18.100 31.734 -33.373 1.00 31.89 1085 PRO A CA 1
ATOM 8678 C C . PRO A 1 1085 ? 18.550 31.548 -34.829 1.00 31.89 1085 PRO A C 1
ATOM 8680 O O . PRO A 1 1085 ? 18.505 32.499 -35.614 1.00 31.89 1085 PRO A O 1
ATOM 8683 N N . ARG A 1 1086 ? 19.023 30.343 -35.163 1.00 29.44 1086 ARG A N 1
ATOM 8684 C CA . ARG A 1 1086 ? 19.271 29.898 -36.539 1.00 29.44 1086 ARG A CA 1
ATOM 8685 C C . ARG A 1 1086 ? 18.154 28.983 -36.996 1.00 29.44 1086 ARG A C 1
ATOM 8687 O O . ARG A 1 1086 ? 17.759 28.124 -36.179 1.00 29.44 1086 ARG A O 1
#

Organism: NCBI:txid1234261

InterPro domains:
  IPR027417 P-loop containing nucleoside triphosphate hydrolase [SSF52540] (543-711)

Foldseek 3Di:
DYDDDDDDDDDDDDDDDDDDDDDDDDDDDDDDDDDDDAALQDQPPCVDPLVVVLCVLQVCPPQPCSVVQSSCLLAFAPQCCVVCVVRTDVVSVVVVVPPDPVDQDPNLVSSLVSLVVSCVVSCPVPVQLVVVLVCLCPVPVPLNVQLSSVCNHGHCVQCDSHNLLSSVVSSQFPPDHPVCVVPHCVSVQLVCLCQAFALVSCVVVVVRGPPVVNCVQLVDCSHSNNVSQLVSCLVVLVVVCVVVVPDCDPVPVSSVVSNVCNNGNPDDDDDDDDDDDDDDDDDDDDDDDDDDDDDDDDDDDDDYDDDDDDDDDDDDDDDDDDDDDDDDDDDDDDDDDDDDDDDDDDDDPPPDPDDPDDPQPVLQVVQLVLLVVLFPAQQDDLLLLVVLQVDCPLPDDLLRLLLVLLVVQLVDVVRPSSVSLVSVSSVLSNCLVVLHACVVSQVSNQVNNVVCVVVVSHDDSDHRDPLSSLVSVLRRHDLLVNLSSQLSCQLAAWHWAKFFQSPPDDPPPPVPVVPVVPPTIAGSLSVVLNDDLLFEKEKQFQADQPFFFPDPLCCVLLVHDDDTDDRYRCRHRIMIMHRSNVGDSRARFYEYEATDAHDLVVCLLCLVQGQEYEHEDELVCCVVPVVSVLVSLLSHDLLHAYEYEYDDDPDPVCCVVSVVSVVVSVVSSCVRRPPRYDYHYDYHPVPDDPVVVVVSSVVVSVVVVVSRVVCPVVSDPPVVNSVSVLVRDDPVVNVVVVVLCVLLVVLLVLLLDPPDPPSCCQAQVLVVLVLVLLVLVVVLVVCVVVVDDPPSNVVSVVVNVVSVVVLVVCLVPLPRRLHDNLVSLLSLLPDPPNSSSLVSLQSSLVVSLVVVPVVCVPPDPDPSSVCSHSQNSLVSNLSCLVSHDPVSVVSNLVSVLVCVSSVHDHDQADQSRRHGSCVSVVSSCVVCVVPDDDDDDPDDVDDDDDDLEAEAEDEAADDVVNLVRLVVSQVVVVVVVPPPQPQREYAYEYAHADDPDPVVVVVRLVVNVVVNVVSVSVVRHVRDPLSYHYQDHQWDWDFPDPPPPDDGDTDTDGCRSVSVVVVVVSSVVVVVVSVVSVVPPPDPDD